Protein AF-0000000080422464 (afdb_homodimer)

Radius of gyration: 35.17 Å; Cα contacts (8 Å, |Δi|>4): 1966; chains: 2; bounding box: 98×119×77 Å

Structure (mmCIF, N/CA/C/O backbone):
data_AF-0000000080422464-model_v1
#
loop_
_entity.id
_entity.type
_entity.pdbx_description
1 polymer 'Acyl_transf_3 domain-containing protein'
#
loop_
_atom_site.group_PDB
_atom_site.id
_atom_site.type_symbol
_atom_site.label_atom_id
_atom_site.label_alt_id
_atom_site.label_comp_id
_atom_site.label_asym_id
_atom_site.label_entity_id
_atom_site.label_seq_id
_atom_site.pdbx_PDB_ins_code
_atom_site.Cartn_x
_atom_site.Cartn_y
_atom_site.Cartn_z
_atom_site.occupancy
_atom_site.B_iso_or_equiv
_atom_site.auth_seq_id
_atom_site.auth_comp_id
_atom_site.auth_asym_id
_atom_site.auth_atom_id
_atom_site.pdbx_PDB_model_num
ATOM 1 N N . VAL A 1 1 ? -27 -11.039 17.219 1 84.06 1 VAL A N 1
ATOM 2 C CA . VAL A 1 1 ? -27 -12.117 16.219 1 84.06 1 VAL A CA 1
ATOM 3 C C . VAL A 1 1 ? -27.672 -11.633 14.945 1 84.06 1 VAL A C 1
ATOM 5 O O . VAL A 1 1 ? -27.094 -11.734 13.859 1 84.06 1 VAL A O 1
ATOM 8 N N . TYR A 1 2 ? -28.75 -10.961 15 1 88.75 2 TYR A N 1
ATOM 9 C CA . TYR A 1 2 ? -29.438 -10.477 13.805 1 88.75 2 TYR A CA 1
ATOM 10 C C . TYR A 1 2 ? -28.641 -9.383 13.117 1 88.75 2 TYR A C 1
ATOM 12 O O . TYR A 1 2 ? -28.547 -9.359 11.883 1 88.75 2 TYR A O 1
ATOM 20 N N . ASP A 1 3 ? -28.062 -8.57 13.875 1 94.44 3 ASP A N 1
ATOM 21 C CA . ASP A 1 3 ? -27.312 -7.441 13.328 1 94.44 3 ASP A CA 1
ATOM 22 C C . ASP A 1 3 ? -26.078 -7.914 12.57 1 94.44 3 ASP A C 1
ATOM 24 O O . ASP A 1 3 ? -25.609 -7.238 11.648 1 94.44 3 ASP A O 1
ATOM 28 N N . ALA A 1 4 ? -25.562 -9.062 12.938 1 96.19 4 ALA A N 1
ATOM 29 C CA . ALA A 1 4 ? -24.344 -9.57 12.328 1 96.19 4 ALA A CA 1
ATOM 30 C C . ALA A 1 4 ? -24.641 -10.273 11.008 1 96.19 4 ALA A C 1
ATOM 32 O O . ALA A 1 4 ? -23.734 -10.5 10.203 1 96.19 4 ALA A O 1
ATOM 33 N N . THR A 1 5 ? -25.875 -10.672 10.758 1 96.94 5 THR A N 1
ATOM 34 C CA . THR A 1 5 ? -26.281 -11.406 9.57 1 96.94 5 THR A CA 1
ATOM 35 C C . THR A 1 5 ? -26.25 -10.508 8.336 1 96.94 5 THR A C 1
ATOM 37 O O . THR A 1 5 ? -26.547 -9.312 8.422 1 96.94 5 THR A O 1
ATOM 40 N N . ALA A 1 6 ? -25.891 -11.086 7.219 1 96.62 6 ALA A N 1
ATOM 41 C CA . ALA A 1 6 ? -25.844 -10.367 5.953 1 96.62 6 ALA A CA 1
ATOM 42 C C . ALA A 1 6 ? -27.219 -9.789 5.598 1 96.62 6 ALA A C 1
ATOM 44 O O . ALA A 1 6 ? -28.25 -10.375 5.941 1 96.62 6 ALA A O 1
ATOM 45 N N . LYS A 1 7 ? -27.203 -8.625 4.977 1 95.31 7 LYS A N 1
ATOM 46 C CA . LYS A 1 7 ? -28.391 -7.941 4.488 1 95.31 7 LYS A CA 1
ATOM 47 C C . LYS A 1 7 ? -28.266 -7.602 3.006 1 95.31 7 LYS A C 1
ATOM 49 O O . LYS A 1 7 ? -27.172 -7.66 2.441 1 95.31 7 LYS A O 1
ATOM 54 N N . ILE A 1 8 ? -29.438 -7.27 2.352 1 93 8 ILE A N 1
ATOM 55 C CA . ILE A 1 8 ? -29.406 -6.895 0.942 1 93 8 ILE A CA 1
ATOM 56 C C . ILE A 1 8 ? -28.641 -5.574 0.777 1 93 8 ILE A C 1
ATOM 58 O O . ILE A 1 8 ? -29.016 -4.562 1.37 1 93 8 ILE A O 1
ATOM 62 N N . PRO A 1 9 ? -27.609 -5.66 0.022 1 95 9 PRO A N 1
ATOM 63 C CA . PRO A 1 9 ? -26.781 -4.461 -0.14 1 95 9 PRO A CA 1
ATOM 64 C C . PRO A 1 9 ? -27.281 -3.539 -1.246 1 95 9 PRO A C 1
ATOM 66 O O . PRO A 1 9 ? -28.25 -3.869 -1.936 1 95 9 PRO A O 1
ATOM 69 N N . SER A 1 10 ? -26.703 -2.365 -1.293 1 95.31 10 SER A N 1
ATOM 70 C CA . SER A 1 10 ? -26.828 -1.546 -2.494 1 95.31 10 SER A CA 1
ATOM 71 C C . SER A 1 10 ? -25.953 -2.068 -3.621 1 95.31 10 SER A C 1
ATOM 73 O O . SER A 1 10 ? -24.906 -2.68 -3.369 1 95.31 10 SER A O 1
ATOM 75 N N . GLY A 1 11 ? -26.406 -1.91 -4.828 1 95.75 11 GLY A N 1
ATOM 76 C CA . GLY A 1 11 ? -25.578 -2.199 -5.988 1 95.75 11 GLY A CA 1
ATOM 77 C C . GLY A 1 11 ? -25.578 -3.668 -6.367 1 95.75 11 GLY A C 1
ATOM 78 O O . GLY A 1 11 ? -24.531 -4.223 -6.711 1 95.75 11 GLY A O 1
ATOM 79 N N . LEU A 1 12 ? -26.734 -4.332 -6.184 1 94.94 12 LEU A N 1
ATOM 80 C CA . LEU A 1 12 ? -26.859 -5.715 -6.621 1 94.94 12 LEU A CA 1
ATOM 81 C C . LEU A 1 12 ? -26.609 -5.836 -8.117 1 94.94 12 LEU A C 1
ATOM 83 O O . LEU A 1 12 ? -25.953 -6.781 -8.57 1 94.94 12 LEU A O 1
ATOM 87 N N . LEU A 1 13 ? -27.031 -4.875 -8.844 1 94.75 13 LEU A N 1
ATOM 88 C CA . LEU A 1 13 ? -26.906 -4.895 -10.297 1 94.75 13 LEU A CA 1
ATOM 89 C C . LEU A 1 13 ? -25.484 -4.523 -10.727 1 94.75 13 LEU A C 1
ATOM 91 O O . LEU A 1 13 ? -25.156 -4.598 -11.906 1 94.75 13 LEU A O 1
ATOM 95 N N . ASN A 1 14 ? -24.703 -4.133 -9.734 1 95.25 14 ASN A N 1
ATOM 96 C CA . ASN A 1 14 ? -23.281 -3.877 -9.977 1 95.25 14 ASN A CA 1
ATOM 97 C C . ASN A 1 14 ? -22.422 -5 -9.414 1 95.25 14 ASN A C 1
ATOM 99 O O . ASN A 1 14 ? -21.219 -4.809 -9.195 1 95.25 14 ASN A O 1
ATOM 103 N N . GLY A 1 15 ? -23.047 -6.094 -9.133 1 95.75 15 GLY A N 1
ATOM 104 C CA . GLY A 1 15 ? -22.328 -7.312 -8.766 1 95.75 15 GLY A CA 1
ATOM 105 C C . GLY A 1 15 ? -22.062 -7.418 -7.281 1 95.75 15 GLY A C 1
ATOM 106 O O . GLY A 1 15 ? -21.266 -8.25 -6.852 1 95.75 15 GLY A O 1
ATOM 107 N N . ASN A 1 16 ? -22.625 -6.5 -6.449 1 97 16 ASN A N 1
ATOM 108 C CA . ASN A 1 16 ? -22.438 -6.555 -5.004 1 97 16 ASN A CA 1
ATOM 109 C C . ASN A 1 16 ? -23.281 -7.645 -4.363 1 97 16 ASN A C 1
ATOM 111 O O . ASN A 1 16 ? -24.172 -7.348 -3.562 1 97 16 ASN A O 1
ATOM 115 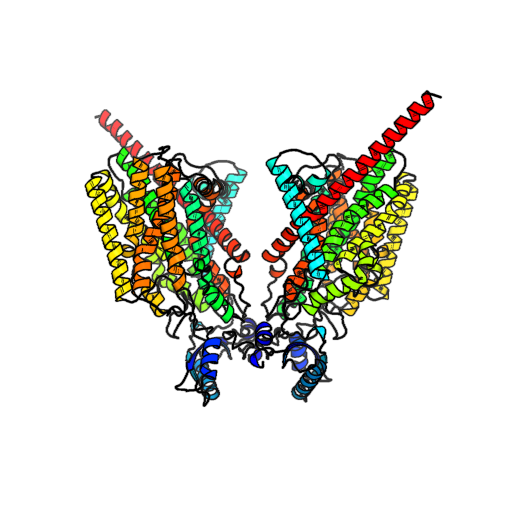N N . ILE A 1 17 ? -22.938 -8.883 -4.586 1 95.94 17 ILE A N 1
ATOM 116 C CA . ILE A 1 17 ? -23.828 -9.961 -4.199 1 95.94 17 ILE A CA 1
ATOM 117 C C . ILE A 1 17 ? -23.234 -10.742 -3.025 1 95.94 17 ILE A C 1
ATOM 119 O O . ILE A 1 17 ? -23.969 -11.398 -2.275 1 95.94 17 ILE A O 1
ATOM 123 N N . ASN A 1 18 ? -21.922 -10.766 -2.91 1 97.38 18 ASN A N 1
ATOM 124 C CA . ASN A 1 18 ? -21.297 -11.469 -1.799 1 97.38 18 ASN A CA 1
ATOM 125 C C . ASN A 1 18 ? -21.312 -10.633 -0.523 1 97.38 18 ASN A C 1
ATOM 127 O O . ASN A 1 18 ? -20.719 -9.562 -0.473 1 97.38 18 ASN A O 1
ATOM 131 N N . GLN A 1 19 ? -22 -11.094 0.477 1 97.44 19 GLN A N 1
ATOM 132 C CA . GLN A 1 19 ? -22.172 -10.359 1.726 1 97.44 19 GLN A CA 1
ATOM 133 C C . GLN A 1 19 ? -21.688 -11.188 2.918 1 97.44 19 GLN A C 1
ATOM 135 O O . GLN A 1 19 ? -22.359 -12.133 3.332 1 97.44 19 GLN A O 1
ATOM 140 N N . PHE A 1 20 ? -20.641 -10.766 3.572 1 97.94 20 PHE A N 1
ATOM 141 C CA . PHE A 1 20 ? -19.984 -11.516 4.637 1 97.94 20 PHE A CA 1
ATOM 142 C C . PHE A 1 20 ? -20.547 -11.141 5.996 1 97.94 20 PHE A C 1
ATOM 144 O O . PHE A 1 20 ? -20.109 -11.656 7.027 1 97.94 20 PHE A O 1
ATOM 151 N N . GLY A 1 21 ? -21.562 -10.281 6.023 1 97.44 21 GLY A N 1
ATOM 152 C CA . GLY A 1 21 ? -22.047 -9.859 7.328 1 97.44 21 GLY A CA 1
ATOM 153 C C . GLY A 1 21 ? -20.953 -9.328 8.227 1 97.44 21 GLY A C 1
ATOM 154 O O . GLY A 1 21 ? -19.969 -8.766 7.742 1 97.44 21 GLY A O 1
ATOM 155 N N . ASP A 1 22 ? -21.219 -9.312 9.508 1 97.5 22 ASP A N 1
ATOM 156 C CA . ASP A 1 22 ? -20.203 -8.906 10.469 1 97.5 22 ASP A CA 1
ATOM 157 C C . ASP A 1 22 ? -19.656 -10.109 11.242 1 97.5 22 ASP A C 1
ATOM 159 O O . ASP A 1 22 ? -20.219 -10.5 12.266 1 97.5 22 ASP A O 1
ATOM 163 N N . PHE A 1 23 ? -18.547 -10.633 10.805 1 97.38 23 PHE A N 1
ATOM 164 C CA . PHE A 1 23 ? -17.938 -11.859 11.305 1 97.38 23 PHE A CA 1
ATOM 165 C C . PHE A 1 23 ? -17.562 -11.711 12.781 1 97.38 23 PHE A C 1
ATOM 167 O O . PHE A 1 23 ? -17.906 -12.57 13.594 1 97.38 23 PHE A O 1
ATOM 174 N N . ASN A 1 24 ? -16.891 -10.633 13.148 1 95.25 24 ASN A N 1
ATOM 175 C CA . ASN A 1 24 ? -16.422 -10.422 14.508 1 95.25 24 ASN A CA 1
ATOM 176 C C . ASN A 1 24 ? -17.578 -10.18 15.477 1 95.25 24 ASN A C 1
ATOM 178 O O . ASN A 1 24 ? -17.562 -10.664 16.609 1 95.25 24 ASN A O 1
ATOM 182 N N . LEU A 1 25 ? -18.594 -9.398 15.008 1 95.5 25 LEU A N 1
ATOM 183 C CA . LEU A 1 25 ? -19.766 -9.148 15.836 1 95.5 25 LEU A CA 1
ATOM 184 C C . LEU A 1 25 ? -20.469 -10.461 16.172 1 95.5 25 LEU A C 1
ATOM 186 O O . LEU A 1 25 ? -20.938 -10.648 17.297 1 95.5 25 LEU A O 1
ATOM 190 N N . CYS A 1 26 ? -20.562 -11.375 15.242 1 96.94 26 CYS A N 1
ATOM 191 C CA . CYS A 1 26 ? -21.219 -12.664 15.445 1 96.94 26 CYS A CA 1
ATOM 192 C C . CYS A 1 26 ? -20.469 -13.492 16.484 1 96.94 26 CYS A C 1
ATOM 194 O O . CYS A 1 26 ? -21.062 -14.023 17.422 1 96.94 26 CYS A O 1
ATOM 196 N N . LEU A 1 27 ? -19.188 -13.562 16.344 1 95.88 27 LEU A N 1
ATOM 197 C CA . LEU A 1 27 ? -18.391 -14.375 17.25 1 95.88 27 LEU A CA 1
ATOM 198 C C . LEU A 1 27 ? -18.359 -13.758 18.641 1 95.88 27 LEU A C 1
ATOM 200 O O . LEU A 1 27 ? -18.406 -14.484 19.641 1 95.88 27 LEU A O 1
ATOM 204 N N . ASN A 1 28 ? -18.281 -12.438 18.719 1 92.38 28 ASN A N 1
ATOM 205 C CA . ASN A 1 28 ? -18.266 -11.75 20 1 92.38 28 ASN A CA 1
ATOM 206 C C . ASN A 1 28 ? -19.578 -11.914 20.75 1 92.38 28 ASN A C 1
ATOM 208 O O . ASN A 1 28 ? -19.625 -11.852 21.984 1 92.38 28 ASN A O 1
ATOM 212 N N . ALA A 1 29 ? -20.688 -12.141 20 1 93 29 ALA A N 1
ATOM 213 C CA . ALA A 1 29 ? -22 -12.344 20.594 1 93 29 ALA A CA 1
ATOM 214 C C . ALA A 1 29 ? -22.234 -13.812 20.922 1 93 29 ALA A C 1
ATOM 216 O O . ALA A 1 29 ? -23.375 -14.227 21.172 1 93 29 ALA A O 1
ATOM 217 N N . ASP A 1 30 ? -21.203 -14.633 20.812 1 93.19 30 ASP A N 1
ATOM 218 C CA . ASP A 1 30 ? -21.25 -16.062 21.094 1 93.19 30 ASP A CA 1
ATOM 219 C C . ASP A 1 30 ? -22.188 -16.797 20.141 1 93.19 30 ASP A C 1
ATOM 221 O O . ASP A 1 30 ? -22.906 -17.719 20.547 1 93.19 30 ASP A O 1
ATOM 225 N N . GLY A 1 31 ? -22.219 -16.219 18.938 1 96.12 31 GLY A N 1
ATOM 226 C CA . GLY A 1 31 ? -22.969 -16.875 17.891 1 96.12 31 GLY A CA 1
ATOM 227 C C . GLY A 1 31 ? -22.125 -17.781 17.016 1 96.12 31 GLY A C 1
ATOM 228 O O . GLY A 1 31 ? -20.922 -17.938 17.266 1 96.12 31 GLY A O 1
ATOM 229 N N . GLN A 1 32 ? -22.828 -18.453 16.094 1 97.31 32 GLN A N 1
ATOM 230 C CA . GLN A 1 32 ? -22.188 -19.25 15.062 1 97.31 32 GLN A CA 1
ATOM 231 C C . GLN A 1 32 ? -22.297 -18.578 13.703 1 97.31 32 GLN A C 1
ATOM 233 O O . GLN A 1 32 ? -23.391 -18.297 13.227 1 97.31 32 GLN A O 1
ATOM 238 N N . TYR A 1 33 ? -21.125 -18.297 13.188 1 97.88 33 TYR A N 1
ATOM 239 C CA . TYR A 1 33 ? -21.062 -17.672 11.875 1 97.88 33 TYR A CA 1
ATOM 240 C C . TYR A 1 33 ? -21.031 -18.719 10.766 1 97.88 33 TYR A C 1
ATOM 242 O O . TYR A 1 33 ? -20.156 -19.578 10.742 1 97.88 33 TYR A O 1
ATOM 250 N N . CYS A 1 34 ? -21.953 -18.672 9.805 1 98.19 34 CYS A N 1
ATOM 251 C CA . CYS A 1 34 ? -21.969 -19.594 8.672 1 98.19 34 CYS A CA 1
ATOM 252 C C . CYS A 1 34 ? -22.016 -18.828 7.355 1 98.19 34 CYS A C 1
ATOM 254 O O . CYS A 1 34 ? -22.828 -17.906 7.191 1 98.19 34 CYS A O 1
ATOM 256 N N . LEU A 1 35 ? -21.156 -19.094 6.492 1 97.94 35 LEU A N 1
ATOM 257 C CA . LEU A 1 35 ? -21.172 -18.531 5.141 1 97.94 35 LEU A CA 1
ATOM 258 C C . LEU A 1 35 ? -21.828 -19.5 4.164 1 97.94 35 LEU A C 1
ATOM 260 O O . LEU A 1 35 ? -21.234 -20.516 3.797 1 97.94 35 LEU A O 1
ATOM 264 N N . ALA A 1 36 ? -22.984 -19.188 3.705 1 97.62 36 ALA A N 1
ATOM 265 C CA . ALA A 1 36 ? -23.75 -20.047 2.814 1 97.62 36 ALA A CA 1
ATOM 266 C C . ALA A 1 36 ? -23.5 -19.703 1.352 1 97.62 36 ALA A C 1
ATOM 268 O O . ALA A 1 36 ? -23.156 -18.562 1.033 1 97.62 36 ALA A O 1
ATOM 269 N N . TYR A 1 37 ? -23.609 -20.656 0.521 1 97 37 TYR A N 1
ATOM 270 C CA . TYR A 1 37 ? -23.516 -20.484 -0.924 1 97 37 TYR A CA 1
ATOM 271 C C . TYR A 1 37 ? -24.891 -20.656 -1.583 1 97 37 TYR A C 1
ATOM 273 O O . TYR A 1 37 ? -25.578 -21.641 -1.335 1 97 37 TYR A O 1
ATOM 281 N N . ILE A 1 38 ? -25.234 -19.688 -2.381 1 95.88 38 ILE A N 1
ATOM 282 C CA . ILE A 1 38 ? -26.547 -19.719 -3.021 1 95.88 38 ILE A CA 1
ATOM 283 C C . ILE A 1 38 ? -26.391 -19.578 -4.535 1 95.88 38 ILE A C 1
ATOM 285 O O . ILE A 1 38 ? -25.766 -18.641 -5.02 1 95.88 38 ILE A O 1
ATOM 289 N N . ASP A 1 39 ? -26.891 -20.5 -5.223 1 94.5 39 ASP A N 1
ATOM 290 C CA . ASP A 1 39 ? -26.953 -20.422 -6.68 1 94.5 39 ASP A CA 1
ATOM 291 C C . ASP A 1 39 ? -28.328 -19.953 -7.141 1 94.5 39 ASP A C 1
ATOM 293 O O . ASP A 1 39 ? -29.344 -20.594 -6.84 1 94.5 39 ASP A O 1
ATOM 297 N N . ILE A 1 40 ? -28.375 -18.859 -7.797 1 92.19 40 ILE A N 1
ATOM 298 C CA . ILE A 1 40 ? -29.641 -18.312 -8.289 1 92.19 40 ILE A CA 1
ATOM 299 C C . ILE A 1 40 ? -29.766 -18.578 -9.789 1 92.19 40 ILE A C 1
ATOM 301 O O . ILE A 1 40 ? -28.969 -18.047 -10.586 1 92.19 40 ILE A O 1
ATOM 305 N N . LYS A 1 41 ? -30.703 -19.344 -10.156 1 90 41 LYS A N 1
ATOM 306 C CA . LYS A 1 41 ? -30.922 -19.672 -11.562 1 90 41 LYS A CA 1
ATOM 307 C C . LYS A 1 41 ? -32.219 -19.094 -12.078 1 90 41 LYS A C 1
ATOM 309 O O . LYS A 1 41 ? -33.156 -18.828 -11.297 1 90 41 LYS A O 1
ATOM 314 N N . LEU A 1 42 ? -32.188 -18.797 -13.336 1 88.88 42 LEU A N 1
ATOM 315 C CA . LEU A 1 42 ? -33.406 -18.312 -13.984 1 88.88 42 LEU A CA 1
ATOM 316 C C . LEU A 1 42 ? -34.344 -19.484 -14.305 1 88.88 42 LEU A C 1
ATOM 318 O O . LEU A 1 42 ? -33.938 -20.5 -14.859 1 88.88 42 LEU A O 1
ATOM 322 N N . ALA A 1 43 ? -35.531 -19.328 -13.742 1 79.94 43 ALA A N 1
ATOM 323 C CA . ALA A 1 43 ? -36.562 -20.281 -14.164 1 79.94 43 ALA A CA 1
ATOM 324 C C . ALA A 1 43 ? -37.062 -19.953 -15.555 1 79.94 43 ALA A C 1
ATOM 326 O O . ALA A 1 43 ? -36.75 -18.891 -16.109 1 79.94 43 ALA A O 1
ATOM 327 N N . GLU A 1 44 ? -37.688 -20.844 -16.266 1 71.56 44 GLU A N 1
ATOM 328 C CA . GLU A 1 44 ? -38.188 -20.672 -17.609 1 71.56 44 GLU A CA 1
ATOM 329 C C . GLU A 1 44 ? -39.094 -19.438 -17.703 1 71.56 44 GLU A C 1
ATOM 331 O O . GLU A 1 44 ? -40.125 -19.391 -17.047 1 71.56 44 GLU A O 1
ATOM 336 N N . THR A 1 45 ? -38.406 -18.203 -17.812 1 70.94 45 THR A N 1
ATOM 337 C CA . THR A 1 45 ? -39.219 -17 -17.953 1 70.94 45 THR A CA 1
ATOM 338 C C . THR A 1 45 ? -38.844 -16.25 -19.234 1 70.94 45 THR A C 1
ATOM 340 O O . THR A 1 45 ? -37.719 -16.359 -19.734 1 70.94 45 THR A O 1
ATOM 343 N N . ASP A 1 46 ? -39.781 -15.578 -19.844 1 69 46 ASP A N 1
ATOM 344 C CA . ASP A 1 46 ? -39.656 -14.781 -21.062 1 69 46 ASP A CA 1
ATOM 345 C C . ASP A 1 46 ? -39.406 -13.312 -20.734 1 69 46 ASP A C 1
ATOM 347 O O . ASP A 1 46 ? -39.406 -12.461 -21.625 1 69 46 ASP A O 1
ATOM 351 N N . TYR A 1 47 ? -39.094 -13 -19.547 1 81.19 47 TYR A N 1
ATOM 352 C CA . TYR A 1 47 ? -38.938 -11.594 -19.203 1 81.19 47 TYR A CA 1
ATOM 353 C C . TYR A 1 47 ? -37.531 -11.117 -19.422 1 81.19 47 TYR A C 1
ATOM 355 O O . TYR A 1 47 ? -36.594 -11.5 -18.688 1 81.19 47 TYR A O 1
ATOM 363 N N . HIS A 1 48 ? -37.281 -10.312 -20.344 1 86.38 48 HIS A N 1
ATOM 364 C CA . HIS A 1 48 ? -35.969 -9.805 -20.75 1 86.38 48 HIS A CA 1
ATOM 365 C C . HIS A 1 48 ? -35.312 -9 -19.641 1 86.38 48 HIS A C 1
ATOM 367 O O . HIS A 1 48 ? -34.094 -9.086 -19.438 1 86.38 48 HIS A O 1
ATOM 373 N N . ALA A 1 49 ? -36.031 -8.25 -18.906 1 87.25 49 ALA A N 1
ATOM 374 C CA . ALA A 1 49 ? -35.5 -7.43 -17.828 1 87.25 49 ALA A CA 1
ATOM 375 C C . ALA A 1 49 ? -34.906 -8.297 -16.734 1 87.25 49 ALA A C 1
ATOM 377 O O . ALA A 1 49 ? -33.875 -7.945 -16.141 1 87.25 49 ALA A O 1
ATOM 378 N N . LEU A 1 50 ? -35.5 -9.445 -16.516 1 89.31 50 LEU A N 1
ATOM 379 C CA . LEU A 1 50 ? -35 -10.352 -15.484 1 89.31 50 LEU A CA 1
ATOM 380 C C . LEU A 1 50 ? -33.688 -11.008 -15.914 1 89.31 50 LEU A C 1
ATOM 382 O O . LEU A 1 50 ? -32.781 -11.211 -15.094 1 89.31 50 LEU A O 1
ATOM 386 N N . VAL A 1 51 ? -33.625 -11.281 -17.172 1 90.12 51 VAL A N 1
ATOM 387 C CA . VAL A 1 51 ? -32.406 -11.891 -17.703 1 90.12 51 VAL A CA 1
ATOM 388 C C . VAL A 1 51 ? -31.266 -10.906 -17.609 1 90.12 51 VAL A C 1
ATOM 390 O O . VAL A 1 51 ? -30.156 -11.273 -17.234 1 90.12 51 VAL A O 1
ATOM 393 N N . THR A 1 52 ? -31.531 -9.68 -17.953 1 91.12 52 THR A N 1
ATOM 394 C CA . THR A 1 52 ? -30.516 -8.648 -17.875 1 91.12 52 THR A CA 1
ATOM 395 C C . THR A 1 52 ? -30.078 -8.422 -16.438 1 91.12 52 THR A C 1
ATOM 397 O O . THR A 1 52 ? -28.875 -8.297 -16.156 1 91.12 52 THR A O 1
ATOM 400 N N . ALA A 1 53 ? -31.016 -8.398 -15.547 1 91.19 53 ALA A N 1
ATOM 401 C CA . ALA A 1 53 ? -30.703 -8.219 -14.133 1 91.19 53 ALA A CA 1
ATOM 402 C C . ALA A 1 53 ? -29.859 -9.383 -13.609 1 91.19 53 ALA A C 1
ATOM 404 O O . ALA A 1 53 ? -28.906 -9.172 -12.859 1 91.19 53 ALA A O 1
ATOM 405 N N . HIS A 1 54 ? -30.234 -10.578 -14.031 1 92.44 54 HIS A N 1
ATOM 406 C CA . HIS A 1 54 ? -29.5 -11.773 -13.617 1 92.44 54 HIS A CA 1
ATOM 407 C C . HIS A 1 54 ? -28.062 -11.742 -14.117 1 92.44 54 HIS A C 1
ATOM 409 O O . HIS A 1 54 ? -27.141 -12.086 -13.383 1 92.44 54 HIS A O 1
ATOM 415 N N . THR A 1 55 ? -27.844 -11.273 -15.305 1 92.44 55 THR A N 1
ATOM 416 C CA . THR A 1 55 ? -26.516 -11.188 -15.906 1 92.44 55 THR A CA 1
ATOM 417 C C . THR A 1 55 ? -25.672 -10.148 -15.18 1 92.44 55 THR A C 1
ATOM 419 O O . THR A 1 55 ? -24.5 -10.383 -14.898 1 92.44 55 THR A O 1
ATOM 422 N N . LEU A 1 56 ? -26.266 -9.039 -14.805 1 93.06 56 LEU A N 1
ATOM 423 C CA . LEU A 1 56 ? -25.547 -7.977 -14.109 1 93.06 56 LEU A CA 1
ATOM 424 C C . LEU A 1 56 ? -25.219 -8.383 -12.68 1 93.06 56 LEU A C 1
ATOM 426 O O . LEU A 1 56 ? -24.125 -8.109 -12.188 1 93.06 56 LEU A O 1
ATOM 430 N N . MET A 1 57 ? -26.141 -9.094 -12.086 1 93.38 57 MET A N 1
ATOM 431 C CA . MET A 1 57 ? -25.922 -9.562 -10.727 1 93.38 57 MET A CA 1
ATOM 432 C C . MET A 1 57 ? -24.75 -10.531 -10.664 1 93.38 57 MET A C 1
ATOM 434 O O . MET A 1 57 ? -23.984 -10.539 -9.695 1 93.38 57 MET A O 1
ATOM 438 N N . HIS A 1 58 ? -24.625 -11.281 -11.797 1 94.25 58 HIS A N 1
ATOM 439 C CA . HIS A 1 58 ? -23.562 -12.273 -11.836 1 94.25 58 HIS A CA 1
ATOM 440 C C . HIS A 1 58 ? -22.328 -11.727 -12.555 1 94.25 58 HIS A C 1
ATOM 442 O O . HIS A 1 58 ? -21.422 -12.484 -12.898 1 94.25 58 HIS A O 1
ATOM 448 N N . SER A 1 59 ? -22.297 -10.383 -12.773 1 94.56 59 SER A N 1
ATOM 449 C CA . SER A 1 59 ? -21.156 -9.68 -13.359 1 94.56 59 SER A CA 1
ATOM 450 C C . SER A 1 59 ? -20.766 -10.297 -14.695 1 94.56 59 SER A C 1
ATOM 452 O O . SER A 1 59 ? -19.609 -10.648 -14.906 1 94.56 59 SER A O 1
ATOM 454 N N . HIS A 1 60 ? -21.719 -10.531 -15.531 1 91.94 60 HIS A N 1
ATOM 455 C CA . HIS A 1 60 ? -21.562 -11 -16.906 1 91.94 60 HIS A CA 1
ATOM 456 C C . HIS A 1 60 ? -21.062 -12.438 -16.953 1 91.94 60 HIS A C 1
ATOM 458 O O . HIS A 1 60 ? -20.469 -12.867 -17.938 1 91.94 60 HIS A O 1
ATOM 464 N N . HIS A 1 61 ? -21.094 -13.164 -15.859 1 90.81 61 HIS A N 1
ATOM 465 C CA . HIS A 1 61 ? -20.719 -14.578 -15.797 1 90.81 61 HIS A CA 1
ATOM 466 C C . HIS A 1 61 ? -19.297 -14.797 -16.266 1 90.81 61 HIS A C 1
ATOM 468 O O . HIS A 1 61 ? -19.047 -15.641 -17.141 1 90.81 61 HIS A O 1
ATOM 474 N N . ALA A 1 62 ? -18.375 -14.055 -15.617 1 89.38 62 ALA A N 1
ATOM 475 C CA . ALA A 1 62 ? -16.969 -14.156 -15.992 1 89.38 62 ALA A CA 1
ATOM 476 C C . ALA A 1 62 ? -16.469 -15.594 -15.852 1 89.38 62 ALA A C 1
ATOM 478 O O . ALA A 1 62 ? -15.68 -16.062 -16.688 1 89.38 62 ALA A O 1
ATOM 479 N N . PHE A 1 63 ? -16.844 -16.281 -14.766 1 90.56 63 PHE A N 1
ATOM 480 C CA . PHE A 1 63 ? -16.609 -17.703 -14.539 1 90.56 63 PHE A CA 1
ATOM 481 C C . PHE A 1 63 ? -17.922 -18.422 -14.203 1 90.56 63 PHE A C 1
ATOM 483 O O . PHE A 1 63 ? -18.734 -17.906 -13.43 1 90.56 63 PHE A O 1
ATOM 490 N N . LYS A 1 64 ? -18.016 -19.5 -14.797 1 92.38 64 LYS A N 1
ATOM 491 C CA . LYS A 1 64 ? -19.188 -20.328 -14.477 1 92.38 64 LYS A CA 1
ATOM 492 C C . LYS A 1 64 ? -18.812 -21.422 -13.477 1 92.38 64 LYS A C 1
ATOM 494 O O . LYS A 1 64 ? -17.891 -22.203 -13.711 1 92.38 64 LYS A O 1
ATOM 499 N N . SER A 1 65 ? -19.484 -21.375 -12.367 1 94.44 65 SER A N 1
ATOM 500 C CA . SER A 1 65 ? -19.203 -22.359 -11.328 1 94.44 65 SER A CA 1
ATOM 501 C C . SER A 1 65 ? -20.5 -22.969 -10.789 1 94.44 65 SER A C 1
ATOM 503 O O . SER A 1 65 ? -21.594 -22.453 -11.039 1 94.44 65 SER A O 1
ATOM 505 N N . THR A 1 66 ? -20.328 -24.078 -10.164 1 92.75 66 THR A N 1
ATOM 506 C CA . THR A 1 66 ? -21.422 -24.75 -9.469 1 92.75 66 THR A CA 1
ATOM 507 C C . THR A 1 66 ? -21.109 -24.922 -7.988 1 92.75 66 THR A C 1
ATOM 509 O O . THR A 1 66 ? -19.969 -24.688 -7.566 1 92.75 66 THR A O 1
ATOM 512 N N . LEU A 1 67 ? -22.094 -25.297 -7.234 1 94.44 67 LEU A N 1
ATOM 513 C CA . LEU A 1 67 ? -21.922 -25.438 -5.797 1 94.44 67 LEU A CA 1
ATOM 514 C C . LEU A 1 67 ? -21.047 -26.641 -5.473 1 94.44 67 LEU A C 1
ATOM 516 O O . LEU A 1 67 ? -20.531 -26.75 -4.363 1 94.44 67 LEU A O 1
ATOM 520 N N . ASP A 1 68 ? -20.812 -27.516 -6.438 1 91 68 ASP A N 1
ATOM 521 C CA . ASP A 1 68 ? -20.047 -28.734 -6.207 1 91 68 ASP A CA 1
ATOM 522 C C . ASP A 1 68 ? -18.562 -28.516 -6.523 1 91 68 ASP A C 1
ATOM 524 O O . ASP A 1 68 ? -17.734 -29.359 -6.199 1 91 68 ASP A O 1
ATOM 528 N N . ASP A 1 69 ? -18.266 -27.469 -7.137 1 92.75 69 ASP A N 1
ATOM 529 C CA . ASP A 1 69 ? -16.859 -27.156 -7.391 1 92.75 69 ASP A CA 1
ATOM 530 C C . ASP A 1 69 ? -16.094 -26.984 -6.086 1 92.75 69 ASP A C 1
ATOM 532 O O . ASP A 1 69 ? -16.656 -26.531 -5.086 1 92.75 69 ASP A O 1
ATOM 536 N N . PRO A 1 70 ? -14.797 -27.344 -6.02 1 89.12 70 PRO A N 1
ATOM 537 C CA . PRO A 1 70 ? -14.039 -27.297 -4.77 1 89.12 70 PRO A CA 1
ATOM 538 C C . PRO A 1 70 ? -13.992 -25.891 -4.164 1 89.12 70 PRO A C 1
ATOM 540 O O . PRO A 1 70 ? -14.172 -25.734 -2.953 1 89.12 70 PRO A O 1
ATOM 543 N N . GLY A 1 71 ? -13.656 -24.844 -4.941 1 90.5 71 GLY A N 1
ATOM 544 C CA . GLY A 1 71 ? -13.773 -23.453 -4.504 1 90.5 71 GLY A CA 1
ATOM 545 C C . GLY A 1 71 ? -12.523 -22.938 -3.818 1 90.5 71 GLY A C 1
ATOM 546 O O . GLY A 1 71 ? -12.391 -21.734 -3.598 1 90.5 71 GLY A O 1
ATOM 547 N N . HIS A 1 72 ? -11.57 -23.875 -3.395 1 88.44 72 HIS A N 1
ATOM 548 C CA . HIS A 1 72 ? -10.453 -23.406 -2.584 1 88.44 72 HIS A CA 1
ATOM 549 C C . HIS A 1 72 ? -9.336 -22.859 -3.457 1 88.44 72 HIS A C 1
ATOM 551 O O . HIS A 1 72 ? -8.617 -21.938 -3.043 1 88.44 72 HIS A O 1
ATOM 557 N N . ARG A 1 73 ? -9.164 -23.297 -4.633 1 88.62 73 ARG A N 1
ATOM 558 C CA . ARG A 1 73 ? -8.117 -22.812 -5.527 1 88.62 73 ARG A CA 1
ATOM 559 C C . ARG A 1 73 ? -8.68 -21.844 -6.562 1 88.62 73 ARG A C 1
ATOM 561 O O . ARG A 1 73 ? -8 -20.906 -6.965 1 88.62 73 ARG A O 1
ATOM 568 N N . VAL A 1 74 ? -9.859 -22.156 -7.004 1 91.12 74 VAL A N 1
ATOM 569 C CA . VAL A 1 74 ? -10.625 -21.297 -7.906 1 91.12 74 VAL A CA 1
ATOM 570 C C . VAL A 1 74 ? -11.969 -20.953 -7.273 1 91.12 74 VAL A C 1
ATOM 572 O O . VAL A 1 74 ? -12.695 -21.844 -6.82 1 91.12 74 VAL A O 1
ATOM 575 N N . PRO A 1 75 ? -12.234 -19.734 -7.25 1 92.75 75 PRO A N 1
ATOM 576 C CA . PRO A 1 75 ? -13.453 -19.328 -6.539 1 92.75 75 PRO A CA 1
ATOM 577 C C . PRO A 1 75 ? -14.727 -19.812 -7.234 1 92.75 75 PRO A C 1
ATOM 579 O O . PRO A 1 75 ? -14.758 -19.938 -8.461 1 92.75 75 PRO A O 1
ATOM 582 N N . ARG A 1 76 ? -15.711 -20.062 -6.422 1 94 76 ARG A N 1
ATOM 583 C CA . ARG A 1 76 ? -17.062 -20.266 -6.941 1 94 76 ARG A CA 1
ATOM 584 C C . ARG A 1 76 ? -17.703 -18.953 -7.34 1 94 76 ARG A C 1
ATOM 586 O O . ARG A 1 76 ? -18.641 -18.484 -6.688 1 94 76 ARG A O 1
ATOM 593 N N . PHE A 1 77 ? -17.359 -18.516 -8.43 1 93.81 77 PHE A N 1
ATOM 594 C CA . PHE A 1 77 ? -17.641 -17.156 -8.844 1 93.81 77 PHE A CA 1
ATOM 595 C C . PHE A 1 77 ? -19.125 -16.938 -9.062 1 93.81 77 PHE A C 1
ATOM 597 O O . PHE A 1 77 ? -19.656 -15.852 -8.82 1 93.81 77 PHE A O 1
ATOM 604 N N . SER A 1 78 ? -19.875 -17.969 -9.461 1 94.38 78 SER A N 1
ATOM 605 C CA . SER A 1 78 ? -21.297 -17.844 -9.797 1 94.38 78 SER A CA 1
ATOM 606 C C . SER A 1 78 ? -22.172 -17.875 -8.547 1 94.38 78 SER A C 1
ATOM 608 O O . SER A 1 78 ? -23.344 -17.516 -8.594 1 94.38 78 SER A O 1
ATOM 610 N N . SER A 1 79 ? -21.625 -18.281 -7.496 1 94.88 79 SER A N 1
ATOM 611 C CA . SER A 1 79 ? -22.422 -18.422 -6.281 1 94.88 79 SER A CA 1
ATOM 612 C C . SER A 1 79 ? -22.453 -17.125 -5.48 1 94.88 79 SER A C 1
ATOM 614 O O . SER A 1 79 ? -21.469 -16.375 -5.461 1 94.88 79 SER A O 1
ATOM 616 N N . VAL A 1 80 ? -23.578 -16.891 -4.871 1 95.75 80 VAL A N 1
ATOM 617 C CA . VAL A 1 80 ? -23.719 -15.797 -3.918 1 95.75 80 VAL A CA 1
ATOM 618 C C . VAL A 1 80 ? -23.266 -16.25 -2.533 1 95.75 80 VAL A C 1
ATOM 620 O O . VAL A 1 80 ? -23.734 -17.281 -2.033 1 95.75 80 VAL A O 1
ATOM 623 N N . HIS A 1 81 ? -22.344 -15.602 -1.988 1 97.25 81 HIS A N 1
ATOM 624 C CA . HIS A 1 81 ? -21.922 -15.859 -0.617 1 97.25 81 HIS A CA 1
ATOM 625 C C . HIS A 1 81 ? -22.719 -15.023 0.376 1 97.25 81 HIS A C 1
ATOM 627 O O . HIS A 1 81 ? -22.719 -13.797 0.309 1 97.25 81 HIS A O 1
ATOM 633 N N . TRP A 1 82 ? -23.422 -15.688 1.225 1 97.12 82 TRP A N 1
ATOM 634 C CA . TRP A 1 82 ? -24.328 -15.016 2.146 1 97.12 82 TRP A CA 1
ATOM 635 C C . TRP A 1 82 ? -24.094 -15.477 3.58 1 97.12 82 TRP A C 1
ATOM 637 O O . TRP A 1 82 ? -24.281 -16.641 3.906 1 97.12 82 TRP A O 1
ATOM 647 N N . ALA A 1 83 ? -23.719 -14.562 4.43 1 98 83 ALA A N 1
ATOM 648 C CA . ALA A 1 83 ? -23.375 -14.914 5.805 1 98 83 ALA A CA 1
ATOM 649 C C . ALA A 1 83 ? -24.609 -14.852 6.707 1 98 83 ALA A C 1
ATOM 651 O O . ALA A 1 83 ? -25.453 -13.961 6.555 1 98 83 ALA A O 1
ATOM 652 N N . VAL A 1 84 ? -24.672 -15.805 7.637 1 97.44 84 VAL A N 1
ATOM 653 C CA . VAL A 1 84 ? -25.719 -15.805 8.664 1 97.44 84 VAL A CA 1
ATOM 654 C C . VAL A 1 84 ? -25.094 -16.047 10.031 1 97.44 84 VAL A C 1
ATOM 656 O O . VAL A 1 84 ? -24.156 -16.844 10.156 1 97.44 84 VAL A O 1
ATOM 659 N N . CYS A 1 85 ? -25.531 -15.312 10.953 1 97.69 85 CYS A N 1
ATOM 660 C CA . CYS A 1 85 ? -25.156 -15.531 12.344 1 97.69 85 CYS A CA 1
ATOM 661 C C . CYS A 1 85 ? -26.312 -16.172 13.125 1 97.69 85 CYS A C 1
ATOM 663 O O . CYS A 1 85 ? -27.391 -15.602 13.219 1 97.69 85 CYS A O 1
ATOM 665 N N . VAL A 1 86 ? -26.094 -17.375 13.656 1 96.94 86 VAL A N 1
ATOM 666 C CA . VAL A 1 86 ? -27.125 -18.125 14.359 1 96.94 86 VAL A CA 1
ATOM 667 C C . VAL A 1 86 ? -26.625 -18.531 15.742 1 96.94 86 VAL A C 1
ATOM 669 O O . VAL A 1 86 ? -25.422 -18.406 16.031 1 96.94 86 VAL A O 1
ATOM 672 N N . PRO A 1 87 ? -27.547 -18.906 16.578 1 94.44 87 PRO A N 1
ATOM 673 C CA . PRO A 1 87 ? -27.078 -19.406 17.875 1 94.44 87 PRO A CA 1
ATOM 674 C C . PRO A 1 87 ? -26.156 -20.609 17.75 1 94.44 87 PRO A C 1
ATOM 676 O O . PRO A 1 87 ? -26.297 -21.406 16.828 1 94.44 87 PRO A O 1
ATOM 679 N N . LYS A 1 88 ? -25.359 -20.766 18.641 1 92.31 88 LYS A N 1
ATOM 680 C CA . LYS A 1 88 ? -24.328 -21.797 18.641 1 92.31 88 LYS A CA 1
ATOM 681 C C . LYS A 1 88 ? -24.938 -23.203 18.609 1 92.31 88 LYS A C 1
ATOM 683 O O . LYS A 1 88 ? -24.297 -24.156 18.156 1 92.31 88 LYS A O 1
ATOM 688 N N . SER A 1 89 ? -26.125 -23.328 19.062 1 92.38 89 SER A N 1
ATOM 689 C CA . SER A 1 89 ? -26.781 -24.625 19.188 1 92.38 89 SER A CA 1
ATOM 690 C C . SER A 1 89 ? -27.297 -25.125 17.844 1 92.38 89 SER A C 1
ATOM 692 O O . SER A 1 89 ? -27.594 -26.297 17.688 1 92.38 89 SER A O 1
ATOM 694 N N . CYS A 1 90 ? -27.312 -24.281 16.844 1 94.44 90 CYS A N 1
ATOM 695 C CA . CYS A 1 90 ? -27.828 -24.656 15.523 1 94.44 90 CYS A CA 1
ATOM 696 C C . CYS A 1 90 ? -26.797 -25.484 14.75 1 94.44 90 CYS A C 1
ATOM 698 O O . CYS A 1 90 ? -25.609 -25.188 14.797 1 94.44 90 CYS A O 1
ATOM 700 N N . THR A 1 91 ? -27.234 -26.484 14.07 1 96.06 91 THR A N 1
ATOM 701 C CA . THR A 1 91 ? -26.359 -27.266 13.203 1 96.06 91 THR A CA 1
ATOM 702 C C . THR A 1 91 ? -26.328 -26.672 11.789 1 96.06 91 THR A C 1
ATOM 704 O O . THR A 1 91 ? -27.266 -25.984 11.391 1 96.06 91 THR A O 1
ATOM 707 N N . PRO A 1 92 ? -25.266 -26.953 11.086 1 96.19 92 PRO A N 1
ATOM 708 C CA . PRO A 1 92 ? -25.219 -26.453 9.711 1 96.19 92 PRO A CA 1
ATOM 709 C C . PRO A 1 92 ? -26.406 -26.906 8.867 1 96.19 92 PRO A C 1
ATOM 711 O O . PRO A 1 92 ? -26.859 -26.172 7.992 1 96.19 92 PRO A O 1
ATOM 714 N N . LYS A 1 93 ? -26.859 -28.047 9.109 1 96.38 93 LYS A N 1
ATOM 715 C CA . LYS A 1 93 ? -28.016 -28.562 8.375 1 96.38 93 LYS A CA 1
ATOM 716 C C . LYS A 1 93 ? -29.266 -27.734 8.688 1 96.38 93 LYS A C 1
ATOM 718 O O . LYS A 1 93 ? -30.078 -27.484 7.809 1 96.38 93 LYS A O 1
ATOM 723 N N . ASP A 1 94 ? -29.406 -27.359 9.914 1 96.25 94 ASP A N 1
ATOM 724 C CA . ASP A 1 94 ? -30.5 -26.5 10.312 1 96.25 94 ASP A CA 1
ATOM 725 C C . ASP A 1 94 ? -30.438 -25.156 9.594 1 96.25 94 ASP A C 1
ATOM 727 O O . ASP A 1 94 ? -31.453 -24.625 9.141 1 96.25 94 ASP A O 1
ATOM 731 N N . VAL A 1 95 ? -29.266 -24.688 9.578 1 96.62 95 VAL A N 1
ATOM 732 C CA . VAL A 1 95 ? -29.047 -23.406 8.938 1 96.62 95 VAL A CA 1
ATOM 733 C C . VAL A 1 95 ? -29.406 -23.5 7.453 1 96.62 95 VAL A C 1
ATOM 735 O O . VAL A 1 95 ? -30.078 -22.625 6.914 1 96.62 95 VAL A O 1
ATOM 738 N N . GLU A 1 96 ? -28.906 -24.531 6.785 1 97.19 96 GLU A N 1
ATOM 739 C CA . GLU A 1 96 ? -29.203 -24.75 5.371 1 97.19 96 GLU A CA 1
ATOM 740 C C . GLU A 1 96 ? -30.703 -24.812 5.121 1 97.19 96 GLU A C 1
ATOM 742 O O . GLU A 1 96 ? -31.219 -24.172 4.211 1 97.19 96 GLU A O 1
ATOM 747 N N . LYS A 1 97 ? -31.438 -25.531 5.922 1 96.31 97 LYS A N 1
ATOM 748 C CA . LYS A 1 97 ? -32.875 -25.688 5.773 1 96.31 97 LYS A CA 1
ATOM 749 C C . LYS A 1 97 ? -33.594 -24.344 5.949 1 96.31 97 LYS A C 1
ATOM 751 O O . LYS A 1 97 ? -34.531 -24.047 5.215 1 96.31 97 LYS A O 1
ATOM 756 N N . SER A 1 98 ? -33.156 -23.641 6.922 1 95.44 98 SER A N 1
ATOM 757 C CA . SER A 1 98 ? -33.781 -22.344 7.188 1 95.44 98 SER A CA 1
ATOM 758 C C . SER A 1 98 ? -33.594 -21.391 6.012 1 95.44 98 SER A C 1
ATOM 760 O O . SER A 1 98 ? -34.5 -20.688 5.621 1 95.44 98 SER A O 1
ATOM 762 N N . ILE A 1 99 ? -32.406 -21.375 5.492 1 95.5 99 ILE A N 1
ATOM 763 C CA . ILE A 1 99 ? -32.125 -20.469 4.379 1 95.5 99 ILE A CA 1
ATOM 764 C C . ILE A 1 99 ? -32.906 -20.922 3.145 1 95.5 99 ILE A C 1
ATOM 766 O O . ILE A 1 99 ? -33.406 -20.094 2.385 1 95.5 99 ILE A O 1
ATOM 770 N N . VAL A 1 100 ? -32.969 -22.203 2.91 1 95.06 100 VAL A N 1
ATOM 771 C CA . VAL A 1 100 ? -33.719 -22.734 1.783 1 95.06 100 VAL A CA 1
ATOM 772 C C . VAL A 1 100 ? -35.188 -22.281 1.875 1 95.06 100 VAL A C 1
ATOM 774 O O . VAL A 1 100 ? -35.75 -21.844 0.88 1 95.06 100 VAL A O 1
ATOM 777 N N . ASN A 1 101 ? -35.719 -22.297 3.027 1 93.56 101 ASN A N 1
ATOM 778 C CA . ASN A 1 101 ? -37.125 -21.891 3.229 1 93.56 101 ASN A CA 1
ATOM 779 C C . ASN A 1 101 ? -37.312 -20.406 2.922 1 93.56 101 ASN A C 1
ATOM 781 O O . ASN A 1 101 ? -38.281 -20.031 2.266 1 93.56 101 ASN A O 1
ATOM 785 N N . VAL A 1 102 ? -36.406 -19.719 3.418 1 91.44 102 VAL A N 1
ATOM 786 C CA . VAL A 1 102 ? -36.5 -18.281 3.182 1 91.44 102 VAL A CA 1
ATOM 787 C C . VAL A 1 102 ? -36.312 -17.984 1.692 1 91.44 102 VAL A C 1
ATOM 789 O O . VAL A 1 102 ? -37.031 -17.172 1.12 1 91.44 102 VAL A O 1
ATOM 792 N N . ALA A 1 103 ? -35.375 -18.625 1.095 1 90.62 103 ALA A N 1
ATOM 793 C CA . ALA A 1 103 ? -35.094 -18.422 -0.322 1 90.62 103 ALA A CA 1
ATOM 794 C C . ALA A 1 103 ? -36.25 -18.828 -1.189 1 90.62 103 ALA A C 1
ATOM 796 O O . ALA A 1 103 ? -36.594 -18.156 -2.172 1 90.62 103 ALA A O 1
ATOM 797 N N . GLU A 1 104 ? -36.875 -19.875 -0.874 1 88.56 104 GLU A N 1
ATOM 798 C CA . GLU A 1 104 ? -38.031 -20.359 -1.614 1 88.56 104 GLU A CA 1
ATOM 799 C C . GLU A 1 104 ? -39.188 -19.391 -1.479 1 88.56 104 GLU A C 1
ATOM 801 O O . GLU A 1 104 ? -39.906 -19.125 -2.455 1 88.56 104 GLU A O 1
ATOM 806 N N . SER A 1 105 ? -39.344 -18.859 -0.322 1 89.31 105 SER A N 1
ATOM 807 C CA . SER A 1 105 ? -40.438 -17.906 -0.086 1 89.31 105 SER A CA 1
ATOM 808 C C . SER A 1 105 ? -40.188 -16.609 -0.863 1 89.31 105 SER A C 1
ATOM 810 O O . SER A 1 105 ? -41.125 -16.047 -1.422 1 89.31 105 SER A O 1
ATOM 812 N N . LEU A 1 106 ? -38.969 -16.234 -0.914 1 85.12 106 LEU A N 1
ATOM 813 C CA . LEU A 1 106 ? -38.656 -14.969 -1.571 1 85.12 106 LEU A CA 1
ATOM 814 C C . LEU A 1 106 ? -38.656 -15.125 -3.088 1 85.12 106 LEU A C 1
ATOM 816 O O . LEU A 1 106 ? -38.938 -14.172 -3.814 1 85.12 106 LEU A O 1
ATOM 820 N N . SER A 1 107 ? -38.344 -16.266 -3.527 1 84.75 107 SER A N 1
ATOM 821 C CA . SER A 1 107 ? -38.25 -16.484 -4.965 1 84.75 107 SER A CA 1
ATOM 822 C C . SER A 1 107 ? -39.562 -16.922 -5.555 1 84.75 107 SER A C 1
ATOM 824 O O . SER A 1 107 ? -39.75 -16.906 -6.777 1 84.75 107 SER A O 1
ATOM 826 N N . ALA A 1 108 ? -40.5 -17.172 -4.746 1 82.88 108 ALA A N 1
ATOM 827 C CA . ALA A 1 108 ? -41.781 -17.656 -5.234 1 82.88 108 ALA A CA 1
ATOM 828 C C . ALA A 1 108 ? -42.438 -16.625 -6.141 1 82.88 108 ALA A C 1
ATOM 830 O O . ALA A 1 108 ? -42.625 -15.469 -5.75 1 82.88 108 ALA A O 1
ATOM 831 N N . GLY A 1 109 ? -42.688 -16.969 -7.363 1 80 109 GLY A N 1
ATOM 832 C CA . GLY A 1 109 ? -43.375 -16.125 -8.305 1 80 109 GLY A CA 1
ATOM 833 C C . GLY A 1 109 ? -42.469 -15.156 -9.039 1 80 109 GLY A C 1
ATOM 834 O O . GLY A 1 109 ? -42.938 -14.32 -9.812 1 80 109 GLY A O 1
ATOM 835 N N . THR A 1 110 ? -41.219 -15.125 -8.789 1 82.06 110 THR A N 1
ATOM 836 C CA . THR A 1 110 ? -40.344 -14.148 -9.398 1 82.06 110 THR A CA 1
ATOM 837 C C . THR A 1 110 ? -39.656 -14.727 -10.641 1 82.06 110 THR A C 1
ATOM 839 O O . THR A 1 110 ? -39.062 -13.992 -11.43 1 82.06 110 THR A O 1
ATOM 842 N N . GLY A 1 111 ? -39.75 -16.078 -10.836 1 83.44 111 GLY A N 1
ATOM 843 C CA . GLY A 1 111 ? -39.062 -16.703 -11.953 1 83.44 111 GLY A CA 1
ATOM 844 C C . GLY A 1 111 ? -37.625 -17.078 -11.625 1 83.44 111 GLY A C 1
ATOM 845 O O . GLY A 1 111 ? -36.875 -17.484 -12.508 1 83.44 111 GLY A O 1
ATOM 846 N N . LEU A 1 112 ? -37.25 -16.922 -10.375 1 87.94 112 LEU A N 1
ATOM 847 C CA . LEU A 1 112 ? -35.938 -17.297 -9.914 1 87.94 112 LEU A CA 1
ATOM 848 C C . LEU A 1 112 ? -36 -18.531 -9.016 1 87.94 112 LEU A C 1
ATOM 850 O O . LEU A 1 112 ? -36.969 -18.719 -8.281 1 87.94 112 LEU A O 1
ATOM 854 N N . LYS A 1 113 ? -35.031 -19.375 -9.227 1 89.12 113 LYS A N 1
ATOM 855 C CA . LYS A 1 113 ? -34.844 -20.547 -8.359 1 89.12 113 LYS A CA 1
ATOM 856 C C . LYS A 1 113 ? -33.5 -20.484 -7.613 1 89.12 113 LYS A C 1
ATOM 858 O O . LYS A 1 113 ? -32.469 -20.266 -8.227 1 89.12 113 LYS A O 1
ATOM 863 N N . ALA A 1 114 ? -33.625 -20.688 -6.312 1 91.81 114 ALA A N 1
ATOM 864 C CA . ALA A 1 114 ? -32.438 -20.609 -5.492 1 91.81 114 ALA A CA 1
ATOM 865 C C . ALA A 1 114 ? -32.062 -21.984 -4.949 1 91.81 114 ALA A C 1
ATOM 867 O O . ALA A 1 114 ? -32.906 -22.734 -4.473 1 91.81 114 ALA A O 1
ATOM 868 N N . ASN A 1 115 ? -30.812 -22.391 -5.188 1 93.5 115 ASN A N 1
ATOM 869 C CA . ASN A 1 115 ? -30.203 -23.562 -4.555 1 93.5 115 ASN A CA 1
ATOM 870 C C . ASN A 1 115 ? -29.188 -23.156 -3.486 1 93.5 115 ASN A C 1
ATOM 872 O O . ASN A 1 115 ? -28.281 -22.375 -3.754 1 93.5 115 ASN A O 1
ATOM 876 N N . VAL A 1 116 ? -29.391 -23.719 -2.301 1 96.56 116 VAL A N 1
ATOM 877 C CA . VAL A 1 116 ? -28.578 -23.281 -1.166 1 96.56 116 VAL A CA 1
ATOM 878 C C . VAL A 1 116 ? -27.719 -24.438 -0.677 1 96.56 116 VAL A C 1
ATOM 880 O O . VAL A 1 116 ? -28.172 -25.594 -0.642 1 96.56 116 VAL A O 1
ATOM 883 N N . LYS A 1 117 ? -26.484 -24.172 -0.39 1 96.44 117 LYS A N 1
ATOM 884 C CA . LYS A 1 117 ? -25.578 -25.141 0.204 1 96.44 117 LYS A CA 1
ATOM 885 C C . LYS A 1 117 ? -24.812 -24.531 1.375 1 96.44 117 LYS A C 1
ATOM 887 O O . LYS A 1 117 ? -24.281 -23.422 1.267 1 96.44 117 LYS A O 1
ATOM 892 N N . VAL A 1 118 ? -24.859 -25.156 2.529 1 96.94 118 VAL A N 1
ATOM 893 C CA . VAL A 1 118 ? -24.062 -24.766 3.688 1 96.94 118 VAL A CA 1
ATOM 894 C C . VAL A 1 118 ? -23.047 -25.844 4.012 1 96.94 118 VAL A C 1
ATOM 896 O O . VAL A 1 118 ? -23.422 -26.984 4.352 1 96.94 118 VAL A O 1
ATOM 899 N N . VAL A 1 119 ? -21.797 -25.5 3.812 1 94.94 119 VAL A N 1
ATOM 900 C CA . VAL A 1 119 ? -20.719 -26.422 4.125 1 94.94 119 VAL A CA 1
ATOM 901 C C . VAL A 1 119 ? -20.344 -26.312 5.602 1 94.94 119 VAL A C 1
ATOM 903 O O . VAL A 1 119 ? -20.094 -25.203 6.098 1 94.94 119 VAL A O 1
ATOM 906 N N . PRO A 1 120 ? -20.297 -27.391 6.289 1 95.56 120 PRO A N 1
ATOM 907 C CA . PRO A 1 120 ? -20.047 -27.344 7.73 1 95.56 120 PRO A CA 1
ATOM 908 C C . PRO A 1 120 ? -18.75 -26.609 8.078 1 95.56 120 PRO A C 1
ATOM 910 O O . PRO A 1 120 ? -18.703 -25.875 9.078 1 95.56 120 PRO A O 1
ATOM 913 N N . GLU A 1 121 ? -17.734 -26.703 7.246 1 94.56 121 GLU A N 1
ATOM 914 C CA . GLU A 1 121 ? -16.453 -26.062 7.516 1 94.56 121 GLU A CA 1
ATOM 915 C C . GLU A 1 121 ? -16.562 -24.547 7.48 1 94.56 121 GLU A C 1
ATOM 917 O O . GLU A 1 121 ? -15.727 -23.844 8.055 1 94.56 121 GLU A O 1
ATOM 922 N N . MET A 1 122 ? -17.578 -24.094 6.844 1 96.88 122 MET A N 1
ATOM 923 C CA . MET A 1 122 ? -17.734 -22.656 6.684 1 96.88 122 MET A CA 1
ATOM 924 C C . MET A 1 122 ? -18.547 -22.062 7.836 1 96.88 122 MET A C 1
ATOM 926 O O . MET A 1 122 ? -18.797 -20.859 7.863 1 96.88 122 MET A O 1
ATOM 930 N N . CYS A 1 123 ? -18.969 -22.891 8.805 1 97.69 123 CYS A N 1
ATOM 931 C CA . CYS A 1 123 ? -19.594 -22.438 10.031 1 97.69 123 CYS A CA 1
ATOM 932 C C . CYS A 1 123 ? -18.594 -22.375 11.18 1 97.69 123 CYS A C 1
ATOM 934 O O . CYS A 1 123 ? -17.984 -23.391 11.523 1 97.69 123 CYS A O 1
ATOM 936 N N . GLN A 1 124 ? -18.391 -21.219 11.719 1 96.81 124 GLN A N 1
ATOM 937 C CA . GLN A 1 124 ? -17.328 -20.969 12.68 1 96.81 124 GLN A CA 1
ATOM 938 C C . GLN A 1 124 ? -17.891 -20.484 14.016 1 96.81 124 GLN A C 1
ATOM 940 O O . GLN A 1 124 ? -18.859 -19.719 14.039 1 96.81 124 GLN A O 1
ATOM 945 N N . ILE A 1 125 ? -17.344 -20.922 15.062 1 95.12 125 ILE A N 1
ATOM 946 C CA . ILE A 1 125 ? -17.625 -20.453 16.406 1 95.12 125 ILE A CA 1
ATOM 947 C C . ILE A 1 125 ? -16.359 -19.875 17.047 1 95.12 125 ILE A C 1
ATOM 949 O O . ILE A 1 125 ? -15.258 -20.109 16.562 1 95.12 125 ILE A O 1
ATOM 953 N N . ALA A 1 126 ? -16.547 -19.047 18.062 1 92.31 126 ALA A N 1
ATOM 954 C CA . ALA A 1 126 ? -15.406 -18.438 18.734 1 92.31 126 ALA A CA 1
ATOM 955 C C . ALA A 1 126 ? -14.461 -19.5 19.281 1 92.31 126 ALA A C 1
ATOM 957 O O . ALA A 1 126 ? -14.906 -20.5 19.844 1 92.31 126 ALA A O 1
ATOM 958 N N . SER A 1 127 ? -13.195 -19.406 18.953 1 84.31 127 SER A N 1
ATOM 959 C CA . SER A 1 127 ? -12.203 -20.391 19.375 1 84.31 127 SER A CA 1
ATOM 960 C C . SER A 1 127 ? -11.766 -20.156 20.812 1 84.31 127 SER A C 1
ATOM 962 O O . SER A 1 127 ? -11.758 -19.031 21.297 1 84.31 127 SER A O 1
ATOM 964 N N . ASP A 1 128 ? -11.508 -21.219 21.469 1 81.75 128 ASP A N 1
ATOM 965 C CA . ASP A 1 128 ? -11.031 -21.125 22.859 1 81.75 128 ASP A CA 1
ATOM 966 C C . ASP A 1 128 ? -9.562 -20.719 22.891 1 81.75 128 ASP A C 1
ATOM 968 O O . ASP A 1 128 ? -9.023 -20.438 23.969 1 81.75 128 ASP A O 1
ATOM 972 N N . GLY A 1 129 ? -8.961 -20.547 21.891 1 80.19 129 GLY A N 1
ATOM 973 C CA . GLY A 1 129 ? -7.609 -20.016 21.859 1 80.19 129 GLY A CA 1
ATOM 974 C C . GLY A 1 129 ? -6.539 -21.062 22.109 1 80.19 129 GLY A C 1
ATOM 975 O O . GLY A 1 129 ? -5.344 -20.75 22.047 1 80.19 129 GLY A O 1
ATOM 976 N N . ARG A 1 130 ? -6.824 -22.516 22.438 1 87.5 130 ARG A N 1
ATOM 977 C CA . ARG A 1 130 ? -5.836 -23.547 22.719 1 87.5 130 ARG A CA 1
ATOM 978 C C . ARG A 1 130 ? -5.188 -24.047 21.438 1 87.5 130 ARG A C 1
ATOM 980 O O . ARG A 1 130 ? -5.887 -24.438 20.5 1 87.5 130 ARG A O 1
ATOM 987 N N . LEU A 1 131 ? -3.9 -24.125 21.219 1 94.38 131 LEU A N 1
ATOM 988 C CA . LEU A 1 131 ? -3.145 -24.578 20.062 1 94.38 131 LEU A CA 1
ATOM 989 C C . LEU A 1 131 ? -2.912 -26.078 20.125 1 94.38 131 LEU A C 1
ATOM 991 O O . LEU A 1 131 ? -2.602 -26.625 21.188 1 94.38 131 LEU A O 1
ATOM 995 N N . PRO A 1 132 ? -3.088 -26.828 19.062 1 95.12 132 PRO A N 1
ATOM 996 C CA . PRO A 1 132 ? -2.803 -28.266 19.016 1 95.12 132 PRO A CA 1
ATOM 997 C C . PRO A 1 132 ? -1.336 -28.594 19.297 1 95.12 132 PRO A C 1
ATOM 999 O O . PRO A 1 132 ? -0.464 -27.75 19.078 1 95.12 132 PRO A O 1
ATOM 1002 N N . ASN A 1 133 ? -1.118 -29.828 19.656 1 96.31 133 ASN A N 1
ATOM 1003 C CA . ASN A 1 133 ? 0.235 -30.266 19.969 1 96.31 133 ASN A CA 1
ATOM 1004 C C . ASN A 1 133 ? 1.138 -30.234 18.75 1 96.31 133 ASN A C 1
ATOM 1006 O O . ASN A 1 133 ? 2.33 -29.953 18.859 1 96.31 133 ASN A O 1
ATOM 1010 N N . SER A 1 134 ? 0.552 -30.562 17.656 1 97.06 134 SER A N 1
ATOM 1011 C CA . SER A 1 134 ? 1.337 -30.531 16.422 1 97.06 134 SER A CA 1
ATOM 1012 C C . SER A 1 134 ? 1.84 -29.125 16.125 1 97.06 134 SER A C 1
ATOM 1014 O O . SER A 1 134 ? 2.98 -28.953 15.695 1 97.06 134 SER A O 1
ATOM 1016 N N . THR A 1 135 ? 1.005 -28.156 16.328 1 97.38 135 THR A N 1
ATOM 1017 C CA . THR A 1 135 ? 1.374 -26.766 16.125 1 97.38 135 THR A CA 1
ATOM 1018 C C . THR A 1 135 ? 2.467 -26.328 17.094 1 97.38 135 THR A C 1
ATOM 1020 O O . THR A 1 135 ? 3.422 -25.656 16.703 1 97.38 135 THR A O 1
ATOM 1023 N N . LEU A 1 136 ? 2.359 -26.734 18.344 1 97.62 136 LEU A N 1
ATOM 1024 C CA . LEU A 1 136 ? 3.367 -26.406 19.344 1 97.62 136 LEU A CA 1
ATOM 1025 C C . LEU A 1 136 ? 4.703 -27.047 19.016 1 97.62 136 LEU A C 1
ATOM 1027 O O . LEU A 1 136 ? 5.758 -26.438 19.172 1 97.62 136 LEU A O 1
ATOM 1031 N N . PHE A 1 137 ? 4.602 -28.297 18.562 1 97.88 137 PHE A N 1
ATOM 1032 C CA . PHE A 1 137 ? 5.816 -29.016 18.188 1 97.88 137 PHE A CA 1
ATOM 1033 C C . PHE A 1 137 ? 6.523 -28.328 17.031 1 97.88 137 PHE A C 1
ATOM 1035 O O . PHE A 1 137 ? 7.727 -28.062 17.109 1 97.88 137 PHE A O 1
ATOM 1042 N N . VAL A 1 138 ? 5.773 -28.078 15.961 1 98.06 138 VAL A N 1
ATOM 1043 C CA . VAL A 1 138 ? 6.355 -27.438 14.789 1 98.06 138 VAL A CA 1
ATOM 1044 C C . VAL A 1 138 ? 6.816 -26.016 15.141 1 98.06 138 VAL A C 1
ATOM 1046 O O . VAL A 1 138 ? 7.852 -25.562 14.656 1 98.06 138 VAL A O 1
ATOM 1049 N N . GLY A 1 139 ? 5.992 -25.344 15.977 1 98 139 GLY A N 1
ATOM 1050 C CA . GLY A 1 139 ? 6.418 -24.047 16.469 1 98 139 GLY A CA 1
ATOM 1051 C C . GLY A 1 139 ? 7.742 -24.094 17.203 1 98 139 GLY A C 1
ATOM 1052 O O . GLY A 1 139 ? 8.594 -23.219 17.016 1 98 139 GLY A O 1
ATOM 1053 N N . ALA A 1 140 ? 7.918 -25.125 18.016 1 97.94 140 ALA A N 1
ATOM 1054 C CA . ALA A 1 140 ? 9.172 -25.312 18.734 1 97.94 140 ALA A CA 1
ATOM 1055 C C . ALA A 1 140 ? 10.328 -25.562 17.781 1 97.94 140 ALA A C 1
ATOM 1057 O O . ALA A 1 140 ? 11.453 -25.094 18 1 97.94 140 ALA A O 1
ATOM 1058 N N . LEU A 1 141 ? 10.031 -26.344 16.75 1 97.69 141 LEU A N 1
ATOM 1059 C CA . LEU A 1 141 ? 11.055 -26.609 15.742 1 97.69 141 LEU A CA 1
ATOM 1060 C C . LEU A 1 141 ? 11.508 -25.328 15.07 1 97.69 141 LEU A C 1
ATOM 1062 O O . LEU A 1 141 ? 12.711 -25.109 14.867 1 97.69 141 LEU A O 1
ATOM 1066 N N . PHE A 1 142 ? 10.602 -24.453 14.758 1 97.94 142 PHE A N 1
ATOM 1067 C CA . PHE A 1 142 ? 10.945 -23.188 14.117 1 97.94 142 PHE A CA 1
ATOM 1068 C C . PHE A 1 142 ? 11.672 -22.266 15.102 1 97.94 142 PHE A C 1
ATOM 1070 O O . PHE A 1 142 ? 12.562 -21.516 14.703 1 97.94 142 PHE A O 1
ATOM 1077 N N . LEU A 1 143 ? 11.281 -22.312 16.359 1 97.56 143 LEU A N 1
ATOM 1078 C CA . LEU A 1 143 ? 11.969 -21.516 17.375 1 97.56 143 LEU A CA 1
ATOM 1079 C C . LEU A 1 143 ? 13.406 -22 17.562 1 97.56 143 LEU A C 1
ATOM 1081 O O . LEU A 1 143 ? 14.312 -21.188 17.766 1 97.56 143 LEU A O 1
ATOM 1085 N N . LEU A 1 144 ? 13.547 -23.328 17.547 1 97.38 144 LEU A N 1
ATOM 1086 C CA . LEU A 1 144 ? 14.883 -23.906 17.625 1 97.38 144 LEU A CA 1
ATOM 1087 C C . LEU A 1 144 ? 15.734 -23.453 16.438 1 97.38 144 LEU A C 1
ATOM 1089 O O . LEU A 1 144 ? 16.906 -23.125 16.609 1 97.38 144 LEU A O 1
ATOM 1093 N N . LEU A 1 145 ? 15.156 -23.516 15.281 1 97.31 145 LEU A N 1
ATOM 1094 C CA . LEU A 1 145 ? 15.859 -23.047 14.094 1 97.31 145 LEU A CA 1
ATOM 1095 C C . LEU A 1 145 ? 16.25 -21.578 14.234 1 97.31 145 LEU A C 1
ATOM 1097 O O . LEU A 1 145 ? 17.375 -21.203 13.93 1 97.31 145 LEU A O 1
ATOM 1101 N N . LEU A 1 146 ? 15.305 -20.719 14.703 1 97.19 146 LEU A N 1
ATOM 1102 C CA . LEU A 1 146 ? 15.57 -19.297 14.914 1 97.19 146 LEU A CA 1
ATOM 1103 C C . LEU A 1 146 ? 16.672 -19.094 15.953 1 97.19 146 LEU A C 1
ATOM 1105 O O . LEU A 1 146 ? 17.531 -18.219 15.797 1 97.19 146 LEU A O 1
ATOM 1109 N N . GLY A 1 147 ? 16.625 -19.891 17.016 1 97 147 GLY A N 1
ATOM 1110 C CA . GLY A 1 147 ? 17.672 -19.844 18.016 1 97 147 GLY A CA 1
ATOM 1111 C C . GLY A 1 147 ? 19.047 -20.172 17.469 1 97 147 GLY A C 1
ATOM 1112 O O . GLY A 1 147 ? 20.031 -19.516 17.797 1 97 147 GLY A O 1
ATOM 1113 N N . THR A 1 148 ? 19.062 -21.219 16.625 1 96.69 148 THR A N 1
ATOM 1114 C CA . THR A 1 148 ? 20.312 -21.609 16 1 96.69 148 THR A CA 1
ATOM 1115 C C . THR A 1 148 ? 20.859 -20.484 15.109 1 96.69 148 THR A C 1
ATOM 1117 O O . THR A 1 148 ? 22.062 -20.219 15.102 1 96.69 148 THR A O 1
ATOM 1120 N N . ILE A 1 149 ? 20 -19.828 14.375 1 97.31 149 ILE A N 1
ATOM 1121 C CA . ILE A 1 149 ? 20.391 -18.734 13.492 1 97.31 149 ILE A CA 1
ATOM 1122 C C . ILE A 1 149 ? 20.938 -17.562 14.312 1 97.31 149 ILE A C 1
ATOM 1124 O O . ILE A 1 149 ? 21.969 -17 13.977 1 97.31 149 ILE A O 1
ATOM 1128 N N . VAL A 1 150 ? 20.234 -17.234 15.43 1 96.69 150 VAL A N 1
ATOM 1129 C CA . VAL A 1 150 ? 20.656 -16.141 16.281 1 96.69 150 VAL A CA 1
ATOM 1130 C C . VAL A 1 150 ? 22.016 -16.438 16.906 1 96.69 150 VAL A C 1
ATOM 1132 O O . VAL A 1 150 ? 22.891 -15.586 16.938 1 96.69 150 VAL A O 1
ATOM 1135 N N . LEU A 1 151 ? 22.172 -17.688 17.375 1 95.25 151 LEU A N 1
ATOM 1136 C CA . LEU A 1 151 ? 23.422 -18.109 17.984 1 95.25 151 LEU A CA 1
ATOM 1137 C C . LEU A 1 151 ? 24.562 -18.062 16.969 1 95.25 151 LEU A C 1
ATOM 1139 O O . LEU A 1 151 ? 25.656 -17.562 17.281 1 95.25 151 LEU A O 1
ATOM 1143 N N . ALA A 1 152 ? 24.312 -18.641 15.789 1 96.19 152 ALA A N 1
ATOM 1144 C CA . ALA A 1 152 ? 25.328 -18.625 14.742 1 96.19 152 ALA A CA 1
ATOM 1145 C C . ALA A 1 152 ? 25.703 -17.203 14.344 1 96.19 152 ALA A C 1
ATOM 1147 O O . ALA A 1 152 ? 26.875 -16.906 14.117 1 96.19 152 ALA A O 1
ATOM 1148 N N . THR A 1 153 ? 24.75 -16.297 14.219 1 95.75 153 THR A N 1
ATOM 1149 C CA . THR A 1 153 ? 24.969 -14.914 13.82 1 95.75 153 THR A CA 1
ATOM 1150 C C . THR A 1 153 ? 25.75 -14.164 14.891 1 95.75 153 THR A C 1
ATOM 1152 O O . THR A 1 153 ? 26.688 -13.43 14.57 1 95.75 153 THR A O 1
ATOM 1155 N N . ALA A 1 154 ? 25.375 -14.383 16.172 1 94.38 154 ALA A N 1
ATOM 1156 C CA . ALA A 1 154 ? 26.078 -13.75 17.281 1 94.38 154 ALA A CA 1
ATOM 1157 C C . ALA A 1 154 ? 27.531 -14.234 17.359 1 94.38 154 ALA A C 1
ATOM 1159 O O . ALA A 1 154 ? 28.438 -13.438 17.594 1 94.38 154 ALA A O 1
ATOM 1160 N N . TYR A 1 155 ? 27.656 -15.555 17.188 1 92.94 155 TYR A N 1
ATOM 1161 C CA . TYR A 1 155 ? 29 -16.141 17.219 1 92.94 155 TYR A CA 1
ATOM 1162 C C . TYR A 1 155 ? 29.891 -15.523 16.156 1 92.94 155 TYR A C 1
ATOM 1164 O O . TYR A 1 155 ? 31.016 -15.125 16.438 1 92.94 155 TYR A O 1
ATOM 1172 N N . GLU A 1 156 ? 29.391 -15.461 14.945 1 91.25 156 GLU A N 1
ATOM 1173 C CA . GLU A 1 156 ? 30.172 -14.867 13.867 1 91.25 156 GLU A CA 1
ATOM 1174 C C . GLU A 1 156 ? 30.422 -13.391 14.117 1 91.25 156 GLU A C 1
ATOM 1176 O O . GLU A 1 156 ? 31.531 -12.891 13.883 1 91.25 156 GLU A O 1
ATOM 1181 N N . PHE A 1 157 ? 29.438 -12.672 14.562 1 88.88 157 PHE A N 1
ATOM 1182 C CA . PHE A 1 157 ? 29.5 -11.227 14.75 1 88.88 157 PHE A CA 1
ATOM 1183 C C . PHE A 1 157 ? 30.484 -10.867 15.852 1 88.88 157 PHE A C 1
ATOM 1185 O O . PHE A 1 157 ? 31.281 -9.922 15.703 1 88.88 157 PHE A O 1
ATOM 1192 N N . PHE A 1 158 ? 30.594 -11.602 16.969 1 89.5 158 PHE A N 1
ATOM 1193 C CA . PHE A 1 158 ? 31.406 -11.242 18.125 1 89.5 158 PHE A CA 1
ATOM 1194 C C . PHE A 1 158 ? 32.812 -11.836 18 1 89.5 158 PHE A C 1
ATOM 1196 O O . PHE A 1 158 ? 33.781 -11.25 18.484 1 89.5 158 PHE A O 1
ATOM 1203 N N . THR A 1 159 ? 32.938 -13.047 17.422 1 88.12 159 THR A N 1
ATOM 1204 C CA . THR A 1 159 ? 34.25 -13.703 17.422 1 88.12 159 THR A CA 1
ATOM 1205 C C . THR A 1 159 ? 34.969 -13.438 16.094 1 88.12 159 THR A C 1
ATOM 1207 O O . THR A 1 159 ? 36.188 -13.531 16.031 1 88.12 159 THR A O 1
ATOM 1210 N N . ASN A 1 160 ? 34.281 -13.164 15.031 1 85.88 160 ASN A N 1
ATOM 1211 C CA . ASN A 1 160 ? 34.812 -12.992 13.688 1 85.88 160 ASN A CA 1
ATOM 1212 C C . ASN A 1 160 ? 35.594 -14.234 13.234 1 85.88 160 ASN A C 1
ATOM 1214 O O . ASN A 1 160 ? 36.531 -14.133 12.445 1 85.88 160 ASN A O 1
ATOM 1218 N N . VAL A 1 161 ? 35.25 -15.43 13.898 1 84 161 VAL A N 1
ATOM 1219 C CA . VAL A 1 161 ? 35.906 -16.703 13.555 1 84 161 VAL A CA 1
ATOM 1220 C C . VAL A 1 161 ? 35.031 -17.453 12.539 1 84 161 VAL A C 1
ATOM 1222 O O . VAL A 1 161 ? 33.812 -17.453 12.648 1 84 161 VAL A O 1
ATOM 1225 N N . GLN A 1 162 ? 35.688 -18.078 11.547 1 83.5 162 GLN A N 1
ATOM 1226 C CA . GLN A 1 162 ? 34.969 -18.719 10.445 1 83.5 162 GLN A CA 1
ATOM 1227 C C . GLN A 1 162 ? 34.844 -20.219 10.672 1 83.5 162 GLN A C 1
ATOM 1229 O O . GLN A 1 162 ? 34.75 -21 9.719 1 83.5 162 GLN A O 1
ATOM 1234 N N . GLN A 1 163 ? 35.062 -20.641 11.914 1 85.69 163 GLN A N 1
ATOM 1235 C CA . GLN A 1 163 ? 34.844 -22.031 12.328 1 85.69 163 GLN A CA 1
ATOM 1236 C C . GLN A 1 163 ? 33.969 -22.109 13.57 1 85.69 163 GLN A C 1
ATOM 1238 O O . GLN A 1 163 ? 33.938 -21.172 14.383 1 85.69 163 GLN A O 1
ATOM 1243 N N . PRO A 1 164 ? 33.25 -23.25 13.625 1 88.62 164 PRO A N 1
ATOM 1244 C CA . PRO A 1 164 ? 33.062 -24.375 12.719 1 88.62 164 PRO A CA 1
ATOM 1245 C C . PRO A 1 164 ? 32.094 -24.047 11.57 1 88.62 164 PRO A C 1
ATOM 1247 O O . PRO A 1 164 ? 31.078 -23.375 11.789 1 88.62 164 PRO A O 1
ATOM 1250 N N . LYS A 1 165 ? 32.281 -24.625 10.492 1 89.5 165 LYS A N 1
ATOM 1251 C CA . LYS A 1 165 ? 31.562 -24.312 9.258 1 89.5 165 LYS A CA 1
ATOM 1252 C C . LYS A 1 165 ? 30.109 -24.766 9.336 1 89.5 165 LYS A C 1
ATOM 1254 O O . LYS A 1 165 ? 29.234 -24.156 8.727 1 89.5 165 LYS A O 1
ATOM 1259 N N . LEU A 1 166 ? 29.906 -25.75 10.203 1 91.44 166 LEU A N 1
ATOM 1260 C CA . LEU A 1 166 ? 28.562 -26.297 10.336 1 91.44 166 LEU A CA 1
ATOM 1261 C C . LEU A 1 166 ? 27.641 -25.281 11.008 1 91.44 166 LEU A C 1
ATOM 1263 O O . LEU A 1 166 ? 26.484 -25.109 10.594 1 91.44 166 LEU A O 1
ATOM 1267 N N . LEU A 1 167 ? 28.109 -24.641 12.016 1 91.19 167 LEU A N 1
ATOM 1268 C CA . LEU A 1 167 ? 27.297 -23.641 12.719 1 91.19 167 LEU A CA 1
ATOM 1269 C C . LEU A 1 167 ? 27.156 -22.375 11.891 1 91.19 167 LEU A C 1
ATOM 1271 O O . LEU A 1 167 ? 26.062 -21.781 11.836 1 91.19 167 LEU A O 1
ATOM 1275 N N . LEU A 1 168 ? 28.156 -22.031 11.219 1 93.62 168 LEU A N 1
ATOM 1276 C CA . LEU A 1 168 ? 28.172 -20.766 10.484 1 93.62 168 LEU A CA 1
ATOM 1277 C C . LEU A 1 168 ? 27.328 -20.859 9.219 1 93.62 168 LEU A C 1
ATOM 1279 O O . LEU A 1 168 ? 27.031 -19.844 8.586 1 93.62 168 LEU A O 1
ATOM 1283 N N . ALA A 1 169 ? 26.969 -22.141 8.914 1 95.44 169 ALA A N 1
ATOM 1284 C CA . ALA A 1 169 ? 26.062 -22.344 7.781 1 95.44 169 ALA A CA 1
ATOM 1285 C C . ALA A 1 169 ? 24.75 -21.609 7.992 1 95.44 169 ALA A C 1
ATOM 1287 O O . ALA A 1 169 ? 24.062 -21.25 7.027 1 95.44 169 ALA A O 1
ATOM 1288 N N . PHE A 1 170 ? 24.453 -21.266 9.297 1 96.88 170 PHE A N 1
ATOM 1289 C CA . PHE A 1 170 ? 23.172 -20.672 9.648 1 96.88 170 PHE A CA 1
ATOM 1290 C C . PHE A 1 170 ? 23.328 -19.188 9.961 1 96.88 170 PHE A C 1
ATOM 1292 O O . PHE A 1 170 ? 22.359 -18.516 10.32 1 96.88 170 PHE A O 1
ATOM 1299 N N . SER A 1 171 ? 24.5 -18.594 9.781 1 96.56 171 SER A N 1
ATOM 1300 C CA . SER A 1 171 ? 24.75 -17.203 10.141 1 96.56 171 SER A CA 1
ATOM 1301 C C . SER A 1 171 ? 24.094 -16.25 9.156 1 96.56 171 SER A C 1
ATOM 1303 O O . SER A 1 171 ? 24.266 -16.406 7.941 1 96.56 171 SER A O 1
ATOM 1305 N N . LEU A 1 172 ? 23.391 -15.219 9.68 1 96.25 172 LEU A N 1
ATOM 1306 C CA . LEU A 1 172 ? 22.703 -14.234 8.852 1 96.25 172 LEU A CA 1
ATOM 1307 C C . LEU A 1 172 ? 23.703 -13.273 8.211 1 96.25 172 LEU A C 1
ATOM 1309 O O . LEU A 1 172 ? 23.453 -12.719 7.141 1 96.25 172 LEU A O 1
ATOM 1313 N N . VAL A 1 173 ? 24.797 -13.102 8.789 1 93.81 173 VAL A N 1
ATOM 1314 C CA . VAL A 1 173 ? 25.797 -12.195 8.258 1 93.81 173 VAL A CA 1
ATOM 1315 C C . VAL A 1 173 ? 26.375 -12.758 6.957 1 93.81 173 VAL A C 1
ATOM 1317 O O . VAL A 1 173 ? 26.359 -12.094 5.918 1 93.81 173 VAL A O 1
ATOM 1320 N N . LYS A 1 174 ? 26.781 -13.992 7.051 1 92.94 174 LYS A N 1
ATOM 1321 C CA . LYS A 1 174 ? 27.359 -14.664 5.891 1 92.94 174 LYS A CA 1
ATOM 1322 C C . LYS A 1 174 ? 26.312 -14.836 4.785 1 92.94 174 LYS A C 1
ATOM 1324 O O . LYS A 1 174 ? 26.562 -14.484 3.631 1 92.94 174 LYS A O 1
ATOM 1329 N N . ASN A 1 175 ? 25.188 -15.328 5.16 1 96.62 175 ASN A N 1
ATOM 1330 C CA . ASN A 1 175 ? 24.141 -15.602 4.188 1 96.62 175 ASN A CA 1
ATOM 1331 C C . ASN A 1 175 ? 23.547 -14.312 3.631 1 96.62 175 ASN A C 1
ATOM 1333 O O . ASN A 1 175 ? 23.141 -14.258 2.465 1 96.62 175 ASN A O 1
ATOM 1337 N N . GLY A 1 176 ? 23.422 -13.273 4.461 1 96.75 176 GLY A N 1
ATOM 1338 C CA . GLY A 1 176 ? 22.938 -11.977 3.988 1 96.75 176 GLY A CA 1
ATOM 1339 C C . GLY A 1 176 ? 23.844 -11.352 2.941 1 96.75 176 GLY A C 1
ATOM 1340 O O . GLY A 1 176 ? 23.359 -10.828 1.935 1 96.75 176 GLY A O 1
ATOM 1341 N N . LYS A 1 177 ? 25.141 -11.43 3.184 1 94.81 177 LYS A N 1
ATOM 1342 C CA . LYS A 1 177 ? 26.109 -10.914 2.2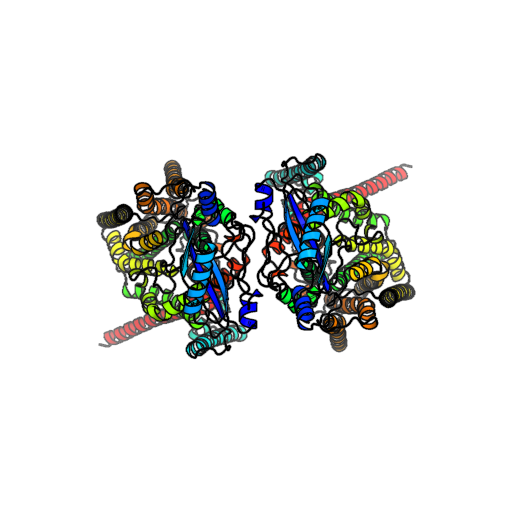17 1 94.81 177 LYS A CA 1
ATOM 1343 C C . LYS A 1 177 ? 26.016 -11.664 0.894 1 94.81 177 LYS A C 1
ATOM 1345 O O . LYS A 1 177 ? 26.109 -11.062 -0.177 1 94.81 177 LYS A O 1
ATOM 1350 N N . LYS A 1 178 ? 25.812 -12.93 1.035 1 95.69 178 LYS A N 1
ATOM 1351 C CA . LYS A 1 178 ? 25.703 -13.75 -0.166 1 95.69 178 LYS A CA 1
ATOM 1352 C C . LYS A 1 178 ? 24.406 -13.438 -0.924 1 95.69 178 LYS A C 1
ATOM 1354 O O . LYS A 1 178 ? 24.422 -13.305 -2.15 1 95.69 178 LYS A O 1
ATOM 1359 N N . LEU A 1 179 ? 23.344 -13.336 -0.251 1 97.38 179 LEU A N 1
ATOM 1360 C CA . LEU A 1 179 ? 22.047 -13.078 -0.868 1 97.38 179 LEU A CA 1
ATOM 1361 C C . LEU A 1 179 ? 22.047 -11.75 -1.621 1 97.38 179 LEU A C 1
ATOM 1363 O O . LEU A 1 179 ? 21.516 -11.656 -2.73 1 97.38 179 LEU A O 1
ATOM 1367 N N . PHE A 1 180 ? 22.734 -10.688 -1.055 1 96.19 180 PHE A N 1
ATOM 1368 C CA . PHE A 1 180 ? 22.641 -9.352 -1.634 1 96.19 180 PHE A CA 1
ATOM 1369 C C . PHE A 1 180 ? 23.891 -9.023 -2.441 1 96.19 180 PHE A C 1
ATOM 1371 O O . PHE A 1 180 ? 24.094 -7.879 -2.85 1 96.19 180 PHE A O 1
ATOM 1378 N N . SER A 1 181 ? 24.656 -10.078 -2.721 1 95.25 181 SER A N 1
ATOM 1379 C CA . SER A 1 181 ? 25.828 -9.898 -3.57 1 95.25 181 SER A CA 1
ATOM 1380 C C . SER A 1 181 ? 25.438 -9.742 -5.035 1 95.25 181 SER A C 1
ATOM 1382 O O . SER A 1 181 ? 24.531 -10.43 -5.516 1 95.25 181 SER A O 1
ATOM 1384 N N . VAL A 1 182 ? 26.078 -8.844 -5.754 1 94.06 182 VAL A N 1
ATOM 1385 C CA . VAL A 1 182 ? 25.781 -8.609 -7.164 1 94.06 182 VAL A CA 1
ATOM 1386 C C . VAL A 1 182 ? 26.938 -9.125 -8.023 1 94.06 182 VAL A C 1
ATOM 1388 O O . VAL A 1 182 ? 27.016 -8.805 -9.211 1 94.06 182 VAL A O 1
ATOM 1391 N N . SER A 1 183 ? 27.75 -9.953 -7.422 1 92.69 183 SER A N 1
ATOM 1392 C CA . SER A 1 183 ? 28.875 -10.516 -8.164 1 92.69 183 SER A CA 1
ATOM 1393 C C . SER A 1 183 ? 28.406 -11.547 -9.188 1 92.69 183 SER A C 1
ATOM 1395 O O . SER A 1 183 ? 27.484 -12.32 -8.922 1 92.69 183 SER A O 1
ATOM 1397 N N . VAL A 1 184 ? 29 -11.578 -10.336 1 91.12 184 VAL A N 1
ATOM 1398 C CA . VAL A 1 184 ? 28.625 -12.469 -11.43 1 91.12 184 VAL A CA 1
ATOM 1399 C C . VAL A 1 184 ? 29.719 -13.5 -11.656 1 91.12 184 VAL A C 1
ATOM 1401 O O . VAL A 1 184 ? 30.891 -13.141 -11.875 1 91.12 184 VAL A O 1
ATOM 1404 N N . PRO A 1 185 ? 29.312 -14.734 -11.617 1 87.88 185 PRO A N 1
ATOM 1405 C CA . PRO A 1 185 ? 30.328 -15.75 -11.898 1 87.88 185 PRO A CA 1
ATOM 1406 C C . PRO A 1 185 ? 30.812 -15.719 -13.352 1 87.88 185 PRO A C 1
ATOM 1408 O O . PRO A 1 185 ? 30.109 -15.195 -14.227 1 87.88 185 PRO A O 1
ATOM 1411 N N . GLU A 1 186 ? 31.969 -16.297 -13.641 1 84.25 186 GLU A N 1
ATOM 1412 C CA . GLU A 1 186 ? 32.594 -16.25 -14.953 1 84.25 186 GLU A CA 1
ATOM 1413 C C . GLU A 1 186 ? 31.766 -17 -15.992 1 84.25 186 GLU A C 1
ATOM 1415 O O . GLU A 1 186 ? 31.625 -16.547 -17.125 1 84.25 186 GLU A O 1
ATOM 1420 N N . ASP A 1 187 ? 31.156 -18.125 -15.609 1 85.25 187 ASP A N 1
ATOM 1421 C CA . ASP A 1 187 ? 30.422 -18.953 -16.562 1 85.25 187 ASP A CA 1
ATOM 1422 C C . ASP A 1 187 ? 28.938 -18.609 -16.547 1 85.25 187 ASP A C 1
ATOM 1424 O O . ASP A 1 187 ? 28.109 -19.375 -17.078 1 85.25 187 ASP A O 1
ATOM 1428 N N . ASP A 1 188 ? 28.656 -17.453 -16.188 1 90.94 188 ASP A N 1
ATOM 1429 C CA . ASP A 1 188 ? 27.25 -17.062 -16 1 90.94 188 ASP A CA 1
ATOM 1430 C C . ASP A 1 188 ? 26.641 -16.562 -17.312 1 90.94 188 ASP A C 1
ATOM 1432 O O . ASP A 1 188 ? 27.328 -15.906 -18.109 1 90.94 188 ASP A O 1
ATOM 1436 N N . ILE A 1 189 ? 25.438 -17 -17.594 1 94 189 ILE A N 1
ATOM 1437 C CA . ILE A 1 189 ? 24.641 -16.422 -18.656 1 94 189 ILE A CA 1
ATOM 1438 C C . ILE A 1 189 ? 23.766 -15.297 -18.109 1 94 189 ILE A C 1
ATOM 1440 O O . ILE A 1 189 ? 22.641 -15.539 -17.672 1 94 189 ILE A O 1
ATOM 1444 N N . SER A 1 190 ? 24.188 -14.117 -18.203 1 93.25 190 SER A N 1
ATOM 1445 C CA . SER A 1 190 ? 23.672 -12.984 -17.422 1 93.25 190 SER A CA 1
ATOM 1446 C C . SER A 1 190 ? 22.266 -12.617 -17.859 1 93.25 190 SER A C 1
ATOM 1448 O O . SER A 1 190 ? 21.453 -12.188 -17.047 1 93.25 190 SER A O 1
ATOM 1450 N N . SER A 1 191 ? 21.969 -12.805 -19.141 1 95.62 191 SER A N 1
ATOM 1451 C CA . SER A 1 191 ? 20.656 -12.383 -19.641 1 95.62 191 SER A CA 1
ATOM 1452 C C . SER A 1 191 ? 19.531 -13.219 -19.047 1 95.62 191 SER A C 1
ATOM 1454 O O . SER A 1 191 ? 18.375 -12.789 -19.016 1 95.62 191 SER A O 1
ATOM 1456 N N . LEU A 1 192 ? 19.812 -14.406 -18.547 1 97.19 192 LEU A N 1
ATOM 1457 C CA . LEU A 1 192 ? 18.812 -15.289 -17.969 1 97.19 192 LEU A CA 1
ATOM 1458 C C . LEU A 1 192 ? 18.188 -14.656 -16.734 1 97.19 192 LEU A C 1
ATOM 1460 O O . LEU A 1 192 ? 17 -14.867 -16.453 1 97.19 192 LEU A O 1
ATOM 1464 N N . HIS A 1 193 ? 18.969 -13.891 -16.031 1 97.12 193 HIS A N 1
ATOM 1465 C CA . HIS A 1 193 ? 18.5 -13.32 -14.766 1 97.12 193 HIS A CA 1
ATOM 1466 C C . HIS A 1 193 ? 17.391 -12.305 -15.008 1 97.12 193 HIS A C 1
ATOM 1468 O O . HIS A 1 193 ? 16.375 -12.312 -14.297 1 97.12 193 HIS A O 1
ATOM 1474 N N . GLY A 1 194 ? 17.594 -11.438 -15.977 1 97.38 194 GLY A N 1
ATOM 1475 C CA . GLY A 1 194 ? 16.547 -10.477 -16.312 1 97.38 194 GLY A CA 1
ATOM 1476 C C . GLY A 1 194 ? 15.297 -11.125 -16.859 1 97.38 194 GLY A C 1
ATOM 1477 O O . GLY A 1 194 ? 14.18 -10.695 -16.547 1 97.38 194 GLY A O 1
ATOM 1478 N N . ILE A 1 195 ? 15.445 -12.141 -17.641 1 97.31 195 ILE A N 1
ATOM 1479 C CA . ILE A 1 195 ? 14.312 -12.852 -18.219 1 97.31 195 ILE A CA 1
ATOM 1480 C C . ILE A 1 195 ? 13.523 -13.562 -17.125 1 97.31 195 ILE A C 1
ATOM 1482 O O . ILE A 1 195 ? 12.289 -13.531 -17.125 1 97.31 195 ILE A O 1
ATOM 1486 N N . ARG A 1 196 ? 14.211 -14.148 -16.219 1 97.56 196 ARG A N 1
ATOM 1487 C CA . ARG A 1 196 ? 13.57 -14.797 -15.086 1 97.56 196 ARG A CA 1
ATOM 1488 C C . ARG A 1 196 ? 12.742 -13.797 -14.281 1 97.56 196 ARG A C 1
ATOM 1490 O O . ARG A 1 196 ? 11.609 -14.086 -13.898 1 97.56 196 ARG A O 1
ATOM 1497 N N . CYS A 1 197 ? 13.336 -12.68 -14.062 1 97.56 197 CYS A N 1
ATOM 1498 C CA . CYS A 1 197 ? 12.648 -11.641 -13.289 1 97.56 197 CYS A CA 1
ATOM 1499 C C . CYS A 1 197 ? 11.375 -11.188 -13.992 1 97.56 197 CYS A C 1
ATOM 1501 O O . CYS A 1 197 ? 10.32 -11.094 -13.367 1 97.56 197 CYS A O 1
ATOM 1503 N N . LEU A 1 198 ? 11.492 -10.945 -15.242 1 96.56 198 LEU A N 1
ATOM 1504 C CA . LEU A 1 198 ? 10.352 -10.477 -16.016 1 96.56 198 LEU A CA 1
ATOM 1505 C C . LEU A 1 198 ? 9.211 -11.484 -15.977 1 96.56 198 LEU A C 1
ATOM 1507 O O . LEU A 1 198 ? 8.062 -11.125 -15.711 1 96.56 198 LEU A O 1
ATOM 1511 N N . ASN A 1 199 ? 9.516 -12.703 -16.203 1 96.69 199 ASN A N 1
ATOM 1512 C CA . ASN A 1 199 ? 8.484 -13.734 -16.219 1 96.69 199 ASN A CA 1
ATOM 1513 C C . ASN A 1 199 ? 7.926 -13.992 -14.82 1 96.69 199 ASN A C 1
ATOM 1515 O O . ASN A 1 199 ? 6.75 -14.32 -14.672 1 96.69 199 ASN A O 1
ATOM 1519 N N . ALA A 1 200 ? 8.727 -13.805 -13.836 1 97 200 ALA A N 1
ATOM 1520 C CA . ALA A 1 200 ? 8.25 -13.945 -12.461 1 97 200 ALA A CA 1
ATOM 1521 C C . ALA A 1 200 ? 7.219 -12.867 -12.133 1 97 200 ALA A C 1
ATOM 1523 O O . ALA A 1 200 ? 6.207 -13.148 -11.484 1 97 200 ALA A O 1
ATOM 1524 N N . ILE A 1 201 ? 7.449 -11.672 -12.586 1 96.25 201 ILE A N 1
ATOM 1525 C CA . ILE A 1 201 ? 6.527 -10.57 -12.336 1 96.25 201 ILE A CA 1
ATOM 1526 C C . ILE A 1 201 ? 5.211 -10.82 -13.062 1 96.25 201 ILE A C 1
ATOM 1528 O O . ILE A 1 201 ? 4.133 -10.641 -12.492 1 96.25 201 ILE A O 1
ATOM 1532 N N . MET A 1 202 ? 5.336 -11.266 -14.273 1 95.38 202 MET A N 1
ATOM 1533 C CA . MET A 1 202 ? 4.125 -11.555 -15.039 1 95.38 202 MET A CA 1
ATOM 1534 C C . MET A 1 202 ? 3.324 -12.68 -14.391 1 95.38 202 MET A C 1
ATOM 1536 O O . MET A 1 202 ? 2.1 -12.594 -14.289 1 95.38 202 MET A O 1
ATOM 1540 N N . LEU A 1 203 ? 4.027 -13.656 -13.977 1 96.12 203 LEU A N 1
ATOM 1541 C CA . LEU A 1 203 ? 3.381 -14.773 -13.297 1 96.12 203 LEU A CA 1
ATOM 1542 C C . LEU A 1 203 ? 2.736 -14.32 -11.992 1 96.12 203 LEU A C 1
ATOM 1544 O O . LEU A 1 203 ? 1.621 -14.734 -11.672 1 96.12 203 LEU A O 1
ATOM 1548 N N . TYR A 1 204 ? 3.357 -13.461 -11.25 1 96.94 204 TYR A N 1
ATOM 1549 C CA . TYR A 1 204 ? 2.842 -12.898 -10.008 1 96.94 204 TYR A CA 1
ATOM 1550 C C . TYR A 1 204 ? 1.51 -12.195 -10.234 1 96.94 204 TYR A C 1
ATOM 1552 O O . TYR A 1 204 ? 0.555 -12.398 -9.484 1 96.94 204 TYR A O 1
ATOM 1560 N N . VAL A 1 205 ? 1.446 -11.414 -11.266 1 95.44 205 VAL A N 1
ATOM 1561 C CA . VAL A 1 205 ? 0.247 -10.641 -11.578 1 95.44 205 VAL A CA 1
ATOM 1562 C C . VAL A 1 205 ? -0.892 -11.586 -11.953 1 95.44 205 VAL A C 1
ATOM 1564 O O . VAL A 1 205 ? -2.033 -11.391 -11.531 1 95.44 205 VAL A O 1
ATOM 1567 N N . ALA A 1 206 ? -0.556 -12.562 -12.656 1 94 206 ALA A N 1
ATOM 1568 C CA . ALA A 1 206 ? -1.572 -13.539 -13.039 1 94 206 ALA A CA 1
ATOM 1569 C C . ALA A 1 206 ? -2.102 -14.289 -11.82 1 94 206 ALA A C 1
ATOM 1571 O O . ALA A 1 206 ? -3.311 -14.484 -11.68 1 94 206 ALA A O 1
ATOM 1572 N N . HIS A 1 207 ? -1.208 -14.695 -10.953 1 95.5 207 HIS A N 1
ATOM 1573 C CA . HIS A 1 207 ? -1.604 -15.367 -9.719 1 95.5 207 HIS A CA 1
ATOM 1574 C C . HIS A 1 207 ? -2.461 -14.453 -8.852 1 95.5 207 HIS A C 1
ATOM 1576 O O . HIS A 1 207 ? -3.467 -14.891 -8.289 1 95.5 207 HIS A O 1
ATOM 1582 N N . LYS A 1 208 ? -2.068 -13.266 -8.789 1 95.62 208 LYS A N 1
ATOM 1583 C CA . LYS A 1 208 ? -2.805 -12.305 -7.977 1 95.62 208 LYS A CA 1
ATOM 1584 C C . LYS A 1 208 ? -4.219 -12.102 -8.508 1 95.62 208 LYS A C 1
ATOM 1586 O O . LYS A 1 208 ? -5.168 -11.969 -7.734 1 95.62 208 LYS A O 1
ATOM 1591 N N . SER A 1 209 ? -4.309 -12.047 -9.789 1 93.31 209 SER A N 1
ATOM 1592 C CA . SER A 1 209 ? -5.621 -11.883 -10.406 1 93.31 209 SER A CA 1
ATOM 1593 C C . SER A 1 209 ? -6.582 -12.984 -9.969 1 93.31 209 SER A C 1
ATOM 1595 O O . SER A 1 209 ? -7.738 -12.711 -9.641 1 93.31 209 SER A O 1
ATOM 1597 N N . MET A 1 210 ? -6.098 -14.18 -9.875 1 92 210 MET A N 1
ATOM 1598 C CA . MET A 1 210 ? -6.934 -15.305 -9.453 1 92 210 MET A CA 1
ATOM 1599 C C . MET A 1 210 ? -7.344 -15.148 -7.992 1 92 210 MET A C 1
ATOM 1601 O O . MET A 1 210 ? -8.492 -15.43 -7.633 1 92 210 MET A O 1
ATOM 1605 N N . ALA A 1 211 ? -6.461 -14.711 -7.211 1 95.25 211 ALA A N 1
ATOM 1606 C CA . ALA A 1 211 ? -6.742 -14.531 -5.789 1 95.25 211 ALA A CA 1
ATOM 1607 C C . ALA A 1 211 ? -7.781 -13.438 -5.57 1 95.25 211 ALA A C 1
ATOM 1609 O O . ALA A 1 211 ? -8.602 -13.523 -4.648 1 95.25 211 ALA A O 1
ATOM 1610 N N . LEU A 1 212 ? -7.797 -12.445 -6.422 1 95.25 212 LEU A N 1
ATOM 1611 C CA . LEU A 1 212 ? -8.703 -11.312 -6.27 1 95.25 212 LEU A CA 1
ATOM 1612 C C . LEU A 1 212 ? -10.148 -11.742 -6.512 1 95.25 212 LEU A C 1
ATOM 1614 O O . LEU A 1 212 ? -11.078 -11.141 -5.961 1 95.25 212 LEU A O 1
ATOM 1618 N N . PHE A 1 213 ? -10.352 -12.797 -7.219 1 94.25 213 PHE A N 1
ATOM 1619 C CA . PHE A 1 213 ? -11.703 -13.234 -7.566 1 94.25 213 PHE A CA 1
ATOM 1620 C C . PHE A 1 213 ? -12.391 -13.867 -6.363 1 94.25 213 PHE A C 1
ATOM 1622 O O . PHE A 1 213 ? -13.609 -14.078 -6.375 1 94.25 213 PHE A O 1
ATOM 1629 N N . PHE A 1 214 ? -11.609 -14.125 -5.309 1 96.56 214 PHE A N 1
ATOM 1630 C CA . PHE A 1 214 ? -12.188 -14.711 -4.105 1 96.56 214 PHE A CA 1
ATOM 1631 C C . PHE A 1 214 ? -12.914 -13.648 -3.285 1 96.56 214 PHE A C 1
ATOM 1633 O O . PHE A 1 214 ? -13.797 -13.969 -2.488 1 96.56 214 PHE A O 1
ATOM 1640 N N . ASN A 1 215 ? -12.578 -12.43 -3.477 1 96.69 215 ASN A N 1
ATOM 1641 C CA . ASN A 1 215 ? -13.016 -11.375 -2.566 1 96.69 215 ASN A CA 1
ATOM 1642 C C . ASN A 1 215 ? -14.359 -10.789 -2.99 1 96.69 215 ASN A C 1
ATOM 1644 O O . ASN A 1 215 ? -14.68 -10.758 -4.18 1 96.69 215 ASN A O 1
ATOM 1648 N N . PRO A 1 216 ? -15.125 -10.352 -2.045 1 97.5 216 PRO A N 1
ATOM 1649 C CA . PRO A 1 216 ? -16.344 -9.617 -2.367 1 97.5 216 PRO A CA 1
ATOM 1650 C C . PRO A 1 216 ? -16.062 -8.172 -2.791 1 97.5 216 PRO A C 1
ATOM 1652 O O . PRO A 1 216 ? -15.219 -7.504 -2.203 1 97.5 216 PRO A O 1
ATOM 1655 N N . TYR A 1 217 ? -16.781 -7.746 -3.803 1 96.81 217 TYR A N 1
ATOM 1656 C CA . TYR A 1 217 ? -16.641 -6.375 -4.277 1 96.81 217 TYR A CA 1
ATOM 1657 C C . TYR A 1 217 ? -18 -5.711 -4.449 1 96.81 217 TYR A C 1
ATOM 1659 O O . TYR A 1 217 ? -18.969 -6.359 -4.84 1 96.81 217 TYR A O 1
ATOM 1667 N N . THR A 1 218 ? -18.031 -4.395 -4.211 1 96.81 218 THR A N 1
ATOM 1668 C CA . THR A 1 218 ? -19.234 -3.613 -4.453 1 96.81 218 THR A CA 1
ATOM 1669 C C . THR A 1 218 ? -19.422 -3.352 -5.945 1 96.81 218 THR A C 1
ATOM 1671 O O . THR A 1 218 ? -20.531 -3.055 -6.398 1 96.81 218 THR A O 1
ATOM 1674 N N . ASN A 1 219 ? -18.375 -3.445 -6.684 1 96.12 219 ASN A N 1
ATOM 1675 C CA . ASN A 1 219 ? -18.375 -3.209 -8.125 1 96.12 219 ASN A CA 1
ATOM 1676 C C . ASN A 1 219 ? -17.75 -4.375 -8.883 1 96.12 219 ASN A C 1
ATOM 1678 O O . ASN A 1 219 ? -16.875 -4.176 -9.727 1 96.12 219 ASN A O 1
ATOM 1682 N N . ARG A 1 220 ? -18.234 -5.539 -8.57 1 95.88 220 ARG A N 1
ATOM 1683 C CA . ARG A 1 220 ? -17.703 -6.762 -9.164 1 95.88 220 ARG A CA 1
ATOM 1684 C C . ARG A 1 220 ? -17.812 -6.727 -10.688 1 95.88 220 ARG A C 1
ATOM 1686 O O . ARG A 1 220 ? -16.984 -7.297 -11.391 1 95.88 220 ARG A O 1
ATOM 1693 N N . THR A 1 221 ? -18.812 -6.027 -11.227 1 94.56 221 THR A N 1
ATOM 1694 C CA . THR A 1 221 ? -19.031 -5.914 -12.664 1 94.56 221 THR A CA 1
ATOM 1695 C C . THR A 1 221 ? -17.844 -5.207 -13.328 1 94.56 221 THR A C 1
ATOM 1697 O O . THR A 1 221 ? -17.375 -5.629 -14.383 1 94.56 221 THR A O 1
ATOM 1700 N N . ILE A 1 222 ? -17.375 -4.219 -12.641 1 91.25 222 ILE A N 1
ATOM 1701 C CA . ILE A 1 222 ? -16.234 -3.482 -13.18 1 91.25 222 ILE A CA 1
ATOM 1702 C C . ILE A 1 222 ? -15 -4.371 -13.156 1 91.25 222 ILE A C 1
ATOM 1704 O O . ILE A 1 222 ? -14.172 -4.312 -14.07 1 91.25 222 ILE A O 1
ATOM 1708 N N . MET A 1 223 ? -14.852 -5.133 -12.156 1 92.44 223 MET A N 1
ATOM 1709 C CA . MET A 1 223 ? -13.727 -6.066 -12.078 1 92.44 223 MET A CA 1
ATOM 1710 C C . MET A 1 223 ? -13.695 -6.977 -13.297 1 92.44 223 MET A C 1
ATOM 1712 O O . MET A 1 223 ? -12.648 -7.129 -13.938 1 92.44 223 MET A O 1
ATOM 1716 N N . THR A 1 224 ? -14.852 -7.543 -13.68 1 92.38 224 THR A N 1
ATOM 1717 C CA . THR A 1 224 ? -14.914 -8.484 -14.789 1 92.38 224 THR A CA 1
ATOM 1718 C C . THR A 1 224 ? -14.766 -7.75 -16.125 1 92.38 224 THR A C 1
ATOM 1720 O O . THR A 1 224 ? -14.133 -8.266 -17.047 1 92.38 224 THR A O 1
ATOM 1723 N N . GLU A 1 225 ? -15.281 -6.57 -16.188 1 90.38 225 GLU A N 1
ATOM 1724 C CA . GLU A 1 225 ? -15.156 -5.785 -17.422 1 90.38 225 GLU A CA 1
ATOM 1725 C C . GLU A 1 225 ? -13.711 -5.375 -17.672 1 90.38 225 GLU A C 1
ATOM 1727 O O . GLU A 1 225 ? -13.25 -5.363 -18.812 1 90.38 225 GLU A O 1
ATOM 1732 N N . THR A 1 226 ? -13.086 -5.078 -16.641 1 87.81 226 THR A N 1
ATOM 1733 C CA . THR A 1 226 ? -11.688 -4.68 -16.766 1 87.81 226 THR A CA 1
ATOM 1734 C C . THR A 1 226 ? -10.828 -5.867 -17.188 1 87.81 226 THR A C 1
ATOM 1736 O O . THR A 1 226 ? -9.891 -5.711 -17.984 1 87.81 226 THR A O 1
ATOM 1739 N N . LEU A 1 227 ? -11.102 -6.969 -16.75 1 79.5 227 LEU A N 1
ATOM 1740 C CA . LEU A 1 227 ? -10.328 -8.164 -17.078 1 79.5 227 LEU A CA 1
ATOM 1741 C C . LEU A 1 227 ? -10.578 -8.602 -18.516 1 79.5 227 LEU A C 1
ATOM 1743 O O . LEU A 1 227 ? -9.789 -9.359 -19.078 1 79.5 227 LEU A O 1
ATOM 1747 N N . GLY A 1 228 ? -11.711 -8.078 -19.078 1 80.38 228 GLY A N 1
ATOM 1748 C CA . GLY A 1 228 ? -12.047 -8.438 -20.453 1 80.38 228 GLY A CA 1
ATOM 1749 C C . GLY A 1 228 ? -11.328 -7.582 -21.484 1 80.38 228 GLY A C 1
ATOM 1750 O O . GLY A 1 228 ? -11.43 -7.84 -22.688 1 80.38 228 GLY A O 1
ATOM 1751 N N . ARG A 1 229 ? -10.5 -6.742 -20.953 1 85.31 229 ARG A N 1
ATOM 1752 C CA . ARG A 1 229 ? -9.789 -5.867 -21.875 1 85.31 229 ARG A CA 1
ATOM 1753 C C . ARG A 1 229 ? -8.539 -6.547 -22.422 1 85.31 229 ARG A C 1
ATOM 1755 O O . ARG A 1 229 ? -7.914 -7.355 -21.719 1 85.31 229 ARG A O 1
ATOM 1762 N N . PRO A 1 230 ? -8.133 -6.234 -23.578 1 82.75 230 PRO A N 1
ATOM 1763 C CA . PRO A 1 230 ? -7.012 -6.922 -24.234 1 82.75 230 PRO A CA 1
ATOM 1764 C C . PRO A 1 230 ? -5.691 -6.742 -23.484 1 82.75 230 PRO A C 1
ATOM 1766 O O . PRO A 1 230 ? -4.875 -7.664 -23.438 1 82.75 230 PRO A O 1
ATOM 1769 N N . TRP A 1 231 ? -5.535 -5.652 -22.922 1 79.75 231 TRP A N 1
ATOM 1770 C CA . TRP A 1 231 ? -4.25 -5.359 -22.297 1 79.75 231 TRP A CA 1
ATOM 1771 C C . TRP A 1 231 ? -4.09 -6.125 -20.984 1 79.75 231 TRP A C 1
ATOM 1773 O O . TRP A 1 231 ? -3 -6.156 -20.406 1 79.75 231 TRP A O 1
ATOM 1783 N N . THR A 1 232 ? -5.102 -6.809 -20.625 1 81.75 232 THR A N 1
ATOM 1784 C CA . THR A 1 232 ? -5.047 -7.547 -19.375 1 81.75 232 THR A CA 1
ATOM 1785 C C . THR A 1 232 ? -4.637 -8.992 -19.609 1 81.75 232 THR A C 1
ATOM 1787 O O . THR A 1 232 ? -4.809 -9.844 -18.734 1 81.75 232 THR A O 1
ATOM 1790 N N . VAL A 1 233 ? -4.086 -9.258 -20.703 1 82.62 233 VAL A N 1
ATOM 1791 C CA . VAL A 1 233 ? -3.615 -10.602 -21.047 1 82.62 233 VAL A CA 1
ATOM 1792 C C . VAL A 1 233 ? -2.637 -11.086 -19.984 1 82.62 233 VAL A C 1
ATOM 1794 O O . VAL A 1 233 ? -2.617 -12.273 -19.641 1 82.62 233 VAL A O 1
ATOM 1797 N N . VAL A 1 234 ? -1.929 -10.25 -19.406 1 82.69 234 VAL A N 1
ATOM 1798 C CA . VAL A 1 234 ? -0.92 -10.586 -18.406 1 82.69 234 VAL A CA 1
ATOM 1799 C C . VAL A 1 234 ? -1.588 -11.227 -17.188 1 82.69 234 VAL A C 1
ATOM 1801 O O . VAL A 1 234 ? -0.994 -12.07 -16.516 1 82.69 234 VAL A O 1
ATOM 1804 N N . ALA A 1 235 ? -2.805 -10.922 -17.062 1 82.81 235 ALA A N 1
ATOM 1805 C CA . ALA A 1 235 ? -3.498 -11.406 -15.883 1 82.81 235 ALA A CA 1
ATOM 1806 C C . ALA A 1 235 ? -4.27 -12.688 -16.172 1 82.81 235 ALA A C 1
ATOM 1808 O O . ALA A 1 235 ? -4.883 -13.273 -15.281 1 82.81 235 ALA A O 1
ATOM 1809 N N . ARG A 1 236 ? -4.191 -13.188 -17.391 1 85.5 236 ARG A N 1
ATOM 1810 C CA . ARG A 1 236 ? -5.07 -14.289 -17.781 1 85.5 236 ARG A CA 1
ATOM 1811 C C . ARG A 1 236 ? -4.27 -15.461 -18.344 1 85.5 236 ARG A C 1
ATOM 1813 O O . ARG A 1 236 ? -4.805 -16.562 -18.5 1 85.5 236 ARG A O 1
ATOM 1820 N N . ALA A 1 237 ? -3 -15.25 -18.547 1 88 237 ALA A N 1
ATOM 1821 C CA . ALA A 1 237 ? -2.191 -16.25 -19.234 1 88 237 ALA A CA 1
ATOM 1822 C C . ALA A 1 237 ? -1.077 -16.766 -18.328 1 88 237 ALA A C 1
ATOM 1824 O O . ALA A 1 237 ? 0.089 -16.812 -18.719 1 88 237 ALA A O 1
ATOM 1825 N N . ALA A 1 238 ? -1.449 -17.281 -17.234 1 88.69 238 ALA A N 1
ATOM 1826 C CA . ALA A 1 238 ? -0.461 -17.703 -16.234 1 88.69 238 ALA A CA 1
ATOM 1827 C C . ALA A 1 238 ? 0.429 -18.812 -16.797 1 88.69 238 ALA A C 1
ATOM 1829 O O . ALA A 1 238 ? 1.639 -18.828 -16.547 1 88.69 238 ALA A O 1
ATOM 1830 N N . SER A 1 239 ? -0.072 -19.734 -17.562 1 90.56 239 SER A N 1
ATOM 1831 C CA . SER A 1 239 ? 0.675 -20.875 -18.094 1 90.56 239 SER A CA 1
ATOM 1832 C C . SER A 1 239 ? 1.814 -20.422 -19 1 90.56 239 SER A C 1
ATOM 1834 O O . SER A 1 239 ? 2.891 -21.031 -19 1 90.56 239 SER A O 1
ATOM 1836 N N . LEU A 1 240 ? 1.583 -19.359 -19.656 1 94.19 240 LEU A N 1
ATOM 1837 C CA . LEU A 1 240 ? 2.568 -18.859 -20.594 1 94.19 240 LEU A CA 1
ATOM 1838 C C . LEU A 1 240 ? 3.826 -18.391 -19.875 1 94.19 240 LEU A C 1
ATOM 1840 O O . LEU A 1 240 ? 4.938 -18.562 -20.375 1 94.19 240 LEU A O 1
ATOM 1844 N N . TYR A 1 241 ? 3.703 -17.922 -18.703 1 96.06 241 TYR A N 1
ATOM 1845 C CA . TYR A 1 241 ? 4.824 -17.281 -18.016 1 96.06 241 TYR A CA 1
ATOM 1846 C C . TYR A 1 241 ? 5.641 -18.312 -17.234 1 96.06 241 TYR A C 1
ATOM 1848 O O . TYR A 1 241 ? 6.746 -18.016 -16.781 1 96.06 241 TYR A O 1
ATOM 1856 N N . THR A 1 242 ? 5.133 -19.516 -17.156 1 95.88 242 THR A N 1
ATOM 1857 C CA . THR A 1 242 ? 5.891 -20.578 -16.516 1 95.88 242 THR A CA 1
ATOM 1858 C C . THR A 1 242 ? 6.793 -21.281 -17.531 1 95.88 242 THR A C 1
ATOM 1860 O O . THR A 1 242 ? 7.785 -21.906 -17.141 1 95.88 242 THR A O 1
ATOM 1863 N N . ASP A 1 243 ? 6.508 -21.172 -18.781 1 97.56 243 ASP A N 1
ATOM 1864 C CA . ASP A 1 243 ? 7.207 -21.922 -19.828 1 97.56 243 ASP A CA 1
ATOM 1865 C C . ASP A 1 243 ? 8.672 -21.5 -19.906 1 97.56 243 ASP A C 1
ATOM 1867 O O . ASP A 1 243 ? 9.562 -22.344 -20 1 97.56 243 ASP A O 1
ATOM 1871 N N . PRO A 1 244 ? 8.922 -20.203 -19.812 1 97.88 244 PRO A N 1
ATOM 1872 C CA . PRO A 1 244 ? 10.336 -19.828 -19.859 1 97.88 244 PRO A CA 1
ATOM 1873 C C . PRO A 1 244 ? 11.141 -20.406 -18.703 1 97.88 244 PRO A C 1
ATOM 1875 O O . PRO A 1 244 ? 12.336 -20.672 -18.844 1 97.88 244 PRO A O 1
ATOM 1878 N N . PHE A 1 245 ? 10.508 -20.625 -17.609 1 97.94 245 PHE A N 1
ATOM 1879 C CA . PHE A 1 245 ? 11.219 -21.234 -16.484 1 97.94 245 PHE A CA 1
ATOM 1880 C C . PHE A 1 245 ? 11.602 -22.672 -16.797 1 97.94 245 PHE A C 1
ATOM 1882 O O . PHE A 1 245 ? 12.703 -23.109 -16.453 1 97.94 245 PHE A O 1
ATOM 1889 N N . ILE A 1 246 ? 10.727 -23.375 -17.438 1 98.06 246 ILE A N 1
ATOM 1890 C CA . ILE A 1 246 ? 11.016 -24.75 -17.828 1 98.06 246 ILE A CA 1
ATOM 1891 C C . ILE A 1 246 ? 12.109 -24.766 -18.891 1 98.06 246 ILE A C 1
ATOM 1893 O O . ILE A 1 246 ? 13.031 -25.578 -18.828 1 98.06 246 ILE A O 1
ATOM 1897 N N . MET A 1 247 ? 12.023 -23.844 -19.781 1 98.56 247 MET A N 1
ATOM 1898 C CA . MET A 1 247 ? 13.047 -23.75 -20.828 1 98.56 247 MET A CA 1
ATOM 1899 C C . MET A 1 247 ? 14.414 -23.453 -20.219 1 98.56 247 MET A C 1
ATOM 1901 O O . MET A 1 247 ? 15.406 -24.094 -20.562 1 98.56 247 MET A O 1
ATOM 1905 N N . MET A 1 248 ? 14.438 -22.516 -19.297 1 98.12 248 MET A N 1
ATOM 1906 C CA . MET A 1 248 ? 15.703 -22.125 -18.688 1 98.12 248 MET A CA 1
ATOM 1907 C C . MET A 1 248 ? 16.266 -23.25 -17.828 1 98.12 248 MET A C 1
ATOM 1909 O O . MET A 1 248 ? 17.484 -23.422 -17.734 1 98.12 248 MET A O 1
ATOM 1913 N N . SER A 1 249 ? 15.406 -24.031 -17.234 1 97.81 249 SER A N 1
ATOM 1914 C CA . SER A 1 249 ? 15.852 -25.219 -16.516 1 97.81 249 SER A CA 1
ATOM 1915 C C . SER A 1 249 ? 16.562 -26.203 -17.438 1 97.81 249 SER A C 1
ATOM 1917 O O . SER A 1 249 ? 17.656 -26.688 -17.125 1 97.81 249 SER A O 1
ATOM 1919 N N . GLY A 1 250 ? 15.984 -26.438 -18.609 1 98.38 250 GLY A N 1
ATOM 1920 C CA . GLY A 1 250 ? 16.625 -27.297 -19.594 1 98.38 250 GLY A CA 1
ATOM 1921 C C . GLY A 1 250 ? 17.938 -26.734 -20.094 1 98.38 250 GLY A C 1
ATOM 1922 O O . GLY A 1 250 ? 18.922 -27.484 -20.234 1 98.38 250 GLY A O 1
ATOM 1923 N N . LEU A 1 251 ? 17.922 -25.484 -20.297 1 98.5 251 LEU A N 1
ATOM 1924 C CA . LEU A 1 251 ? 19.109 -24.812 -20.797 1 98.5 251 LEU A CA 1
ATOM 1925 C C . LEU A 1 251 ? 20.266 -24.922 -19.812 1 98.5 251 LEU A C 1
ATOM 1927 O O . LEU A 1 251 ? 21.375 -25.328 -20.188 1 98.5 251 LEU A O 1
ATOM 1931 N N . LEU A 1 252 ? 20.016 -24.625 -18.578 1 96.5 252 LEU A N 1
ATOM 1932 C CA . LEU A 1 252 ? 21.062 -24.609 -17.562 1 96.5 252 LEU A CA 1
ATOM 1933 C C . LEU A 1 252 ? 21.578 -26.031 -17.297 1 96.5 252 LEU A C 1
ATOM 1935 O O . LEU A 1 252 ? 22.766 -26.234 -17.078 1 96.5 252 LEU A O 1
ATOM 1939 N N . THR A 1 253 ? 20.656 -26.969 -17.312 1 97.06 253 THR A N 1
ATOM 1940 C CA . THR A 1 253 ? 21.062 -28.359 -17.125 1 97.06 253 THR A CA 1
ATOM 1941 C C . THR A 1 253 ? 21.953 -28.812 -18.281 1 97.06 253 THR A C 1
ATOM 1943 O O . THR A 1 253 ? 23 -29.422 -18.047 1 97.06 253 THR A O 1
ATOM 1946 N N . SER A 1 254 ? 21.516 -28.5 -19.438 1 97.69 254 SER A N 1
ATOM 1947 C CA . SER A 1 254 ? 22.297 -28.875 -20.625 1 97.69 254 SER A CA 1
ATOM 1948 C C . SER A 1 254 ? 23.656 -28.172 -20.641 1 97.69 254 SER A C 1
ATOM 1950 O O . SER A 1 254 ? 24.672 -28.781 -20.953 1 97.69 254 SER A O 1
ATOM 1952 N N . TYR A 1 255 ? 23.641 -26.984 -20.281 1 95.5 255 TYR A N 1
ATOM 1953 C CA . TYR A 1 255 ? 24.859 -26.203 -20.25 1 95.5 255 TYR A CA 1
ATOM 1954 C C . TYR A 1 255 ? 25.844 -26.734 -19.219 1 95.5 255 TYR A C 1
ATOM 1956 O O . TYR A 1 255 ? 27.047 -26.828 -19.5 1 95.5 255 TYR A O 1
ATOM 1964 N N . SER A 1 256 ? 25.391 -27.125 -18.094 1 93.56 256 SER A N 1
ATOM 1965 C CA . SER A 1 256 ? 26.234 -27.625 -17 1 93.56 256 SER A CA 1
ATOM 1966 C C . SER A 1 256 ? 26.688 -29.062 -17.266 1 93.56 256 SER A C 1
ATOM 1968 O O . SER A 1 256 ? 27.875 -29.359 -17.172 1 93.56 256 SER A O 1
ATOM 1970 N N . LEU A 1 257 ? 25.797 -29.953 -17.609 1 95.5 257 LEU A N 1
ATOM 1971 C CA . LEU A 1 257 ? 26.141 -31.344 -17.875 1 95.5 257 LEU A CA 1
ATOM 1972 C C . LEU A 1 257 ? 26.984 -31.484 -19.141 1 95.5 257 LEU A C 1
ATOM 1974 O O . LEU A 1 257 ? 27.828 -32.375 -19.234 1 95.5 257 LEU A O 1
ATOM 1978 N N . GLY A 1 258 ? 26.703 -30.609 -20.062 1 94.56 258 GLY A N 1
ATOM 1979 C CA . GLY A 1 258 ? 27.531 -30.594 -21.266 1 94.56 258 GLY A CA 1
ATOM 1980 C C . GLY A 1 258 ? 29 -30.328 -20.969 1 94.56 258 GLY A C 1
ATOM 1981 O O . GLY A 1 258 ? 29.875 -30.969 -21.547 1 94.56 258 GLY A O 1
ATOM 1982 N N . LYS A 1 259 ? 29.203 -29.375 -20.109 1 92.31 259 LYS A N 1
ATOM 1983 C CA . LYS A 1 259 ? 30.562 -29.078 -19.703 1 92.31 259 LYS A CA 1
ATOM 1984 C C . LYS A 1 259 ? 31.219 -30.297 -19.047 1 92.31 259 LYS A C 1
ATOM 1986 O O . LYS A 1 259 ? 32.375 -30.641 -19.359 1 92.31 259 LYS A O 1
ATOM 1991 N N . GLN A 1 260 ? 30.5 -30.906 -18.219 1 92.94 260 GLN A N 1
ATOM 1992 C CA . GLN A 1 260 ? 30.984 -32.125 -17.547 1 92.94 260 GLN A CA 1
ATOM 1993 C C . GLN A 1 260 ? 31.297 -33.219 -18.562 1 92.94 260 GLN A C 1
ATOM 1995 O O . GLN A 1 260 ? 32.344 -33.875 -18.484 1 92.94 260 GLN A O 1
ATOM 2000 N N . TYR A 1 261 ? 30.438 -33.406 -19.469 1 94.75 261 TYR A N 1
ATOM 2001 C CA . TYR A 1 261 ? 30.625 -34.469 -20.469 1 94.75 261 TYR A CA 1
ATOM 2002 C C . TYR A 1 261 ? 31.828 -34.156 -21.344 1 94.75 261 TYR A C 1
ATOM 2004 O O . TYR A 1 261 ? 32.562 -35.094 -21.703 1 94.75 261 TYR A O 1
ATOM 2012 N N . LEU A 1 262 ? 32 -32.969 -21.719 1 93.12 262 LEU A N 1
ATOM 2013 C CA . LEU A 1 262 ? 33.125 -32.562 -22.562 1 93.12 262 LEU A CA 1
ATOM 2014 C C . LEU A 1 262 ? 34.469 -32.781 -21.844 1 93.12 262 LEU A C 1
ATOM 2016 O O . LEU A 1 262 ? 35.469 -33.125 -22.469 1 93.12 262 LEU A O 1
ATOM 2020 N N . GLN A 1 263 ? 34.375 -32.625 -20.578 1 93.12 263 GLN A N 1
ATOM 2021 C CA . GLN A 1 263 ? 35.594 -32.75 -19.781 1 93.12 263 GLN A CA 1
ATOM 2022 C C . GLN A 1 263 ? 35.875 -34.219 -19.438 1 93.12 263 GLN A C 1
ATOM 2024 O O . GLN A 1 263 ? 37.031 -34.656 -19.469 1 93.12 263 GLN A O 1
ATOM 2029 N N . THR A 1 264 ? 34.875 -35.062 -19.078 1 93.25 264 THR A N 1
ATOM 2030 C CA . THR A 1 264 ? 35.094 -36.406 -18.531 1 93.25 264 THR A CA 1
ATOM 2031 C C . THR A 1 264 ? 34.5 -37.469 -19.438 1 93.25 264 THR A C 1
ATOM 2033 O O . THR A 1 264 ? 34.719 -38.656 -19.219 1 93.25 264 THR A O 1
ATOM 2036 N N . LYS A 1 265 ? 33.812 -37.125 -20.359 1 92.12 265 LYS A N 1
ATOM 2037 C CA . LYS A 1 265 ? 33.094 -38.031 -21.281 1 92.12 265 LYS A CA 1
ATOM 2038 C C . LYS A 1 265 ? 32.094 -38.906 -20.547 1 92.12 265 LYS A C 1
ATOM 2040 O O . LYS A 1 265 ? 31.781 -40 -21 1 92.12 265 LYS A O 1
ATOM 2045 N N . SER A 1 266 ? 31.703 -38.344 -19.344 1 92.06 266 SER A N 1
ATOM 2046 C CA . SER A 1 266 ? 30.688 -39.031 -18.562 1 92.06 266 SER A CA 1
ATOM 2047 C C . SER A 1 266 ? 29.844 -38.031 -17.766 1 92.06 266 SER A C 1
ATOM 2049 O O . SER A 1 266 ? 30.266 -36.906 -17.547 1 92.06 266 SER A O 1
ATOM 2051 N N . ILE A 1 267 ? 28.594 -38.438 -17.438 1 93.38 267 ILE A N 1
ATOM 2052 C CA . ILE A 1 267 ? 27.703 -37.656 -16.625 1 93.38 267 ILE A CA 1
ATOM 2053 C C . ILE A 1 267 ? 27.422 -38.375 -15.305 1 93.38 267 ILE A C 1
ATOM 2055 O O . ILE A 1 267 ? 26.984 -39.531 -15.305 1 93.38 267 ILE A O 1
ATOM 2059 N N . ASN A 1 268 ? 27.719 -37.781 -14.172 1 92.88 268 ASN A N 1
ATOM 2060 C CA . ASN A 1 268 ? 27.438 -38.344 -12.852 1 92.88 268 ASN A CA 1
ATOM 2061 C C . ASN A 1 268 ? 25.984 -38.094 -12.43 1 92.88 268 ASN A C 1
ATOM 2063 O O . ASN A 1 268 ? 25.719 -37.188 -11.641 1 92.88 268 ASN A O 1
ATOM 2067 N N . VAL A 1 269 ? 25.094 -38.938 -12.859 1 94.38 269 VAL A N 1
ATOM 2068 C CA . VAL A 1 269 ? 23.656 -38.75 -12.719 1 94.38 269 VAL A CA 1
ATOM 2069 C C . VAL A 1 269 ? 23.266 -38.781 -11.242 1 94.38 269 VAL A C 1
ATOM 2071 O O . VAL A 1 269 ? 22.547 -37.875 -10.758 1 94.38 269 VAL A O 1
ATOM 2074 N N . PRO A 1 270 ? 23.719 -39.75 -10.398 1 94 270 PRO A N 1
ATOM 2075 C CA . PRO A 1 270 ? 23.312 -39.781 -8.992 1 94 270 PRO A CA 1
ATOM 2076 C C . PRO A 1 270 ? 23.703 -38.5 -8.227 1 94 270 PRO A C 1
ATOM 2078 O O . PRO A 1 270 ? 22.938 -38.031 -7.398 1 94 270 PRO A O 1
ATOM 2081 N N . LYS A 1 271 ? 24.828 -38.062 -8.555 1 91.62 271 LYS A N 1
ATOM 2082 C CA . LYS A 1 271 ? 25.281 -36.844 -7.879 1 91.62 271 LYS A CA 1
ATOM 2083 C C . LYS A 1 271 ? 24.422 -35.656 -8.234 1 91.62 271 LYS A C 1
ATOM 2085 O O . LYS A 1 271 ? 24.047 -34.844 -7.367 1 91.62 271 LYS A O 1
ATOM 2090 N N . GLU A 1 272 ? 24.094 -35.562 -9.492 1 92.88 272 GLU A N 1
ATOM 2091 C CA . GLU A 1 272 ? 23.297 -34.438 -9.953 1 92.88 272 GLU A CA 1
ATOM 2092 C C . GLU A 1 272 ? 21.875 -34.5 -9.367 1 92.88 272 GLU A C 1
ATOM 2094 O O . GLU A 1 272 ? 21.328 -33.469 -8.969 1 92.88 272 GLU A O 1
ATOM 2099 N N . VAL A 1 273 ? 21.328 -35.625 -9.328 1 94.62 273 VAL A N 1
ATOM 2100 C CA . VAL A 1 273 ? 19.969 -35.812 -8.82 1 94.62 273 VAL A CA 1
ATOM 2101 C C . VAL A 1 273 ? 19.938 -35.531 -7.316 1 94.62 273 VAL A C 1
ATOM 2103 O O . VAL A 1 273 ? 19.047 -34.844 -6.82 1 94.62 273 VAL A O 1
ATOM 2106 N N . THR A 1 274 ? 20.922 -36.031 -6.605 1 94.19 274 THR A N 1
ATOM 2107 C CA . THR A 1 274 ? 20.984 -35.812 -5.164 1 94.19 274 THR A CA 1
ATOM 2108 C C . THR A 1 274 ? 21.172 -34.344 -4.848 1 94.19 274 THR A C 1
ATOM 2110 O O . THR A 1 274 ? 20.547 -33.812 -3.924 1 94.19 274 THR A O 1
ATOM 2113 N N . SER A 1 275 ? 21.938 -33.75 -5.617 1 91.94 275 SER A N 1
ATOM 2114 C CA . SER A 1 275 ? 22.188 -32.312 -5.422 1 91.94 275 SER A CA 1
ATOM 2115 C C . SER A 1 275 ? 20.906 -31.5 -5.605 1 91.94 275 SER A C 1
ATOM 2117 O O . SER A 1 275 ? 20.625 -30.609 -4.812 1 91.94 275 SER A O 1
ATOM 2119 N N . ARG A 1 276 ? 20.188 -31.797 -6.582 1 92.94 276 ARG A N 1
ATOM 2120 C CA . ARG A 1 276 ? 18.953 -31.078 -6.859 1 92.94 276 ARG A CA 1
ATOM 2121 C C . ARG A 1 276 ? 17.922 -31.312 -5.75 1 92.94 276 ARG A C 1
ATOM 2123 O O . ARG A 1 276 ? 17.266 -30.375 -5.293 1 92.94 276 ARG A O 1
ATOM 2130 N N . ILE A 1 277 ? 17.812 -32.531 -5.332 1 94.25 277 ILE A N 1
ATOM 2131 C CA . ILE A 1 277 ? 16.828 -32.906 -4.309 1 94.25 277 ILE A CA 1
ATOM 2132 C C . ILE A 1 277 ? 17.172 -32.188 -3 1 94.25 277 ILE A C 1
ATOM 2134 O O . ILE A 1 277 ? 16.297 -31.625 -2.348 1 94.25 277 ILE A O 1
ATOM 2138 N N . LEU A 1 278 ? 18.422 -32.156 -2.684 1 94.12 278 LEU A N 1
ATOM 2139 C CA . LEU A 1 278 ? 18.859 -31.516 -1.446 1 94.12 278 LEU A CA 1
ATOM 2140 C C . LEU A 1 278 ? 18.703 -30 -1.529 1 94.12 278 LEU A C 1
ATOM 2142 O O . LEU A 1 278 ? 18.594 -29.328 -0.503 1 94.12 278 LEU A O 1
ATOM 2146 N N . ARG A 1 279 ? 18.641 -29.547 -2.711 1 93.44 279 ARG A N 1
ATOM 2147 C CA . ARG A 1 279 ? 18.469 -28.109 -2.926 1 93.44 279 ARG A CA 1
ATOM 2148 C C . ARG A 1 279 ? 17 -27.703 -2.785 1 93.44 279 ARG A C 1
ATOM 2150 O O . ARG A 1 279 ? 16.688 -26.641 -2.256 1 93.44 279 ARG A O 1
ATOM 2157 N N . LEU A 1 280 ? 16.062 -28.562 -3.111 1 96.5 280 LEU A N 1
ATOM 2158 C CA . LEU A 1 280 ? 14.656 -28.188 -3.234 1 96.5 280 LEU A CA 1
ATOM 2159 C C . LEU A 1 280 ? 13.883 -28.578 -1.982 1 96.5 280 LEU A C 1
ATOM 2161 O O . LEU A 1 280 ? 13.023 -27.828 -1.52 1 96.5 280 LEU A O 1
ATOM 2165 N N . ILE A 1 281 ? 14.211 -29.625 -1.347 1 97.38 281 ILE A N 1
ATOM 2166 C CA . ILE A 1 281 ? 13.375 -30.281 -0.346 1 97.38 281 ILE A CA 1
ATOM 2167 C C . ILE A 1 281 ? 13.336 -29.438 0.924 1 97.38 281 ILE A C 1
ATOM 2169 O O . ILE A 1 281 ? 12.266 -29.219 1.502 1 97.38 281 ILE A O 1
ATOM 2173 N N . PRO A 1 282 ? 14.492 -28.938 1.412 1 97.31 282 PRO A N 1
ATOM 2174 C CA . PRO A 1 282 ? 14.422 -28.203 2.678 1 97.31 282 PRO A CA 1
ATOM 2175 C C . PRO A 1 282 ? 13.484 -27 2.609 1 97.31 282 PRO A C 1
ATOM 2177 O O . PRO A 1 282 ? 12.664 -26.797 3.508 1 97.31 282 PRO A O 1
ATOM 2180 N N . THR A 1 283 ? 13.555 -26.219 1.574 1 98.06 283 THR A N 1
ATOM 2181 C CA . THR A 1 283 ? 12.719 -25.031 1.423 1 98.06 283 THR A CA 1
ATOM 2182 C C . THR A 1 283 ? 11.258 -25.406 1.263 1 98.06 283 THR A C 1
ATOM 2184 O O . THR A 1 283 ? 10.383 -24.828 1.908 1 98.06 283 THR A O 1
ATOM 2187 N N . LEU A 1 284 ? 11.008 -26.422 0.456 1 98.25 284 LEU A N 1
ATOM 2188 C CA . LEU A 1 284 ? 9.648 -26.906 0.25 1 98.25 284 LEU A CA 1
ATOM 2189 C C . LEU A 1 284 ? 9.086 -27.5 1.538 1 98.25 284 LEU A C 1
ATOM 2191 O O . LEU A 1 284 ? 7.941 -27.219 1.901 1 98.25 284 LEU A O 1
ATOM 2195 N N . GLY A 1 285 ? 9.93 -28.281 2.156 1 98 285 GLY A N 1
ATOM 2196 C CA . GLY A 1 285 ? 9.508 -28.875 3.41 1 98 285 GLY A CA 1
ATOM 2197 C C . GLY A 1 285 ? 9.203 -27.859 4.488 1 98 285 GLY A C 1
ATOM 2198 O O . GLY A 1 285 ? 8.203 -27.984 5.199 1 98 285 GLY A O 1
ATOM 2199 N N . GLY A 1 286 ? 10.094 -26.875 4.656 1 98 286 GLY A N 1
ATOM 2200 C CA . GLY A 1 286 ? 9.844 -25.812 5.617 1 98 286 GLY A CA 1
ATOM 2201 C C . GLY A 1 286 ? 8.547 -25.078 5.367 1 98 286 GLY A C 1
ATOM 2202 O O . GLY A 1 286 ? 7.801 -24.781 6.305 1 98 286 GLY A O 1
ATOM 2203 N N . LEU A 1 287 ? 8.273 -24.828 4.102 1 98.38 287 LEU A N 1
ATOM 2204 C CA . LEU A 1 287 ? 7.051 -24.109 3.758 1 98.38 287 LEU A CA 1
ATOM 2205 C C . LEU A 1 287 ? 5.824 -24.969 4.039 1 98.38 287 LEU A C 1
ATOM 2207 O O . LEU A 1 287 ? 4.812 -24.469 4.531 1 98.38 287 LEU A O 1
ATOM 2211 N N . ILE A 1 288 ? 5.906 -26.25 3.676 1 98.5 288 ILE A N 1
ATOM 2212 C CA . ILE A 1 288 ? 4.797 -27.172 3.922 1 98.5 288 ILE A CA 1
ATOM 2213 C C . ILE A 1 288 ? 4.496 -27.219 5.418 1 98.5 288 ILE A C 1
ATOM 2215 O O . ILE A 1 288 ? 3.338 -27.125 5.828 1 98.5 288 ILE A O 1
ATOM 2219 N N . LEU A 1 289 ? 5.496 -27.328 6.25 1 98.5 289 LEU A N 1
ATOM 2220 C CA . LEU A 1 289 ? 5.312 -27.344 7.699 1 98.5 289 LEU A CA 1
ATOM 2221 C C . LEU A 1 289 ? 4.656 -26.062 8.188 1 98.5 289 LEU A C 1
ATOM 2223 O O . LEU A 1 289 ? 3.742 -26.109 9.016 1 98.5 289 LEU A O 1
ATOM 2227 N N . PHE A 1 290 ? 5.109 -25 7.723 1 98.5 290 PHE A N 1
ATOM 2228 C CA . PHE A 1 290 ? 4.574 -23.703 8.148 1 98.5 290 PHE A CA 1
ATOM 2229 C C . PHE A 1 290 ? 3.104 -23.578 7.758 1 98.5 290 PHE A C 1
ATOM 2231 O O . PHE A 1 290 ? 2.268 -23.219 8.586 1 98.5 290 PHE A O 1
ATOM 2238 N N . CYS A 1 291 ? 2.795 -23.891 6.477 1 98.44 291 CYS A N 1
ATOM 2239 C CA . CYS A 1 291 ? 1.445 -23.719 5.949 1 98.44 291 CYS A CA 1
ATOM 2240 C C . CYS A 1 291 ? 0.483 -24.719 6.582 1 98.44 291 CYS A C 1
ATOM 2242 O O . CYS A 1 291 ? -0.712 -24.438 6.707 1 98.44 291 CYS A O 1
ATOM 2244 N N . THR A 1 292 ? 0.995 -25.812 7.02 1 98.56 292 THR A N 1
ATOM 2245 C CA . THR A 1 292 ? 0.148 -26.875 7.547 1 98.56 292 THR A CA 1
ATOM 2246 C C . THR A 1 292 ? -0.143 -26.656 9.031 1 98.56 292 THR A C 1
ATOM 2248 O O . THR A 1 292 ? -1.278 -26.812 9.477 1 98.56 292 THR A O 1
ATOM 2251 N N . PHE A 1 293 ? 0.837 -26.172 9.773 1 98.44 293 PHE A N 1
ATOM 2252 C CA . PHE A 1 293 ? 0.673 -26.266 11.219 1 98.44 293 PHE A CA 1
ATOM 2253 C C . PHE A 1 293 ? 0.727 -24.875 11.852 1 98.44 293 PHE A C 1
ATOM 2255 O O . PHE A 1 293 ? 0.279 -24.688 12.984 1 98.44 293 PHE A O 1
ATOM 2262 N N . ILE A 1 294 ? 1.24 -23.875 11.203 1 98.31 294 ILE A N 1
ATOM 2263 C CA . ILE A 1 294 ? 1.408 -22.547 11.812 1 98.31 294 ILE A CA 1
ATOM 2264 C C . ILE A 1 294 ? 0.403 -21.578 11.211 1 98.31 294 ILE A C 1
ATOM 2266 O O . ILE A 1 294 ? -0.381 -20.953 11.938 1 98.31 294 ILE A O 1
ATOM 2270 N N . LEU A 1 295 ? 0.344 -21.484 9.875 1 98.25 295 LEU A N 1
ATOM 2271 C CA . LEU A 1 295 ? -0.426 -20.484 9.141 1 98.25 295 LEU A CA 1
ATOM 2272 C C . LEU A 1 295 ? -1.896 -20.531 9.547 1 98.25 295 LEU A C 1
ATOM 2274 O O . LEU A 1 295 ? -2.521 -19.484 9.734 1 98.25 295 LEU A O 1
ATOM 2278 N N . PRO A 1 296 ? -2.475 -21.734 9.758 1 97.56 296 PRO A N 1
ATOM 2279 C CA . PRO A 1 296 ? -3.902 -21.797 10.086 1 97.56 296 PRO A CA 1
ATOM 2280 C C . PRO A 1 296 ? -4.238 -21.078 11.383 1 97.56 296 PRO A C 1
ATOM 2282 O O . PRO A 1 296 ? -5.387 -20.672 11.602 1 97.56 296 PRO A O 1
ATOM 2285 N N . HIS A 1 297 ? -3.262 -20.812 12.227 1 96.88 297 HIS A N 1
ATOM 2286 C CA . HIS A 1 297 ? -3.525 -20.25 13.547 1 96.88 297 HIS A CA 1
ATOM 2287 C C . HIS A 1 297 ? -3.088 -18.781 13.609 1 96.88 297 HIS A C 1
ATOM 2289 O O . HIS A 1 297 ? -3.059 -18.188 14.688 1 96.88 297 HIS A O 1
ATOM 2295 N N . LEU A 1 298 ? -2.744 -18.203 12.484 1 96.12 298 LEU A N 1
ATOM 2296 C CA . LEU A 1 298 ? -2.23 -16.844 12.461 1 96.12 298 LEU A CA 1
ATOM 2297 C C . LEU A 1 298 ? -3.336 -15.852 12.109 1 96.12 298 LEU A C 1
ATOM 2299 O O . LEU A 1 298 ? -3.121 -14.641 12.125 1 96.12 298 LEU A O 1
ATOM 2303 N N . GLY A 1 299 ? -4.527 -16.359 11.805 1 95.12 299 GLY A N 1
ATOM 2304 C CA . GLY A 1 299 ? -5.598 -15.445 11.422 1 95.12 299 GLY A CA 1
ATOM 2305 C C . GLY A 1 299 ? -6.973 -16.094 11.469 1 95.12 299 GLY A C 1
ATOM 2306 O O . GLY A 1 299 ? -7.137 -17.172 12.039 1 95.12 299 GLY A O 1
ATOM 2307 N N . SER A 1 300 ? -7.949 -15.375 11.039 1 96.19 300 SER A N 1
ATOM 2308 C CA . SER A 1 300 ? -9.352 -15.781 10.969 1 96.19 300 SER A CA 1
ATOM 2309 C C . SER A 1 300 ? -10.125 -14.898 10 1 96.19 300 SER A C 1
ATOM 2311 O O . SER A 1 300 ? -9.633 -13.859 9.562 1 96.19 300 SER A O 1
ATOM 2313 N N . GLY A 1 301 ? -11.305 -15.391 9.672 1 97.5 301 GLY A N 1
ATOM 2314 C CA . GLY A 1 301 ? -12.172 -14.656 8.766 1 97.5 301 GLY A CA 1
ATOM 2315 C C . GLY A 1 301 ? -13.203 -15.531 8.086 1 97.5 301 GLY A C 1
ATOM 2316 O O . GLY A 1 301 ? -13.195 -16.75 8.25 1 97.5 301 GLY A O 1
ATOM 2317 N N . PRO A 1 302 ? -14.016 -14.891 7.312 1 97.94 302 PRO A N 1
ATOM 2318 C CA . PRO A 1 302 ? -15.133 -15.602 6.691 1 97.94 302 PRO A CA 1
ATOM 2319 C C . PRO A 1 302 ? -14.68 -16.734 5.777 1 97.94 302 PRO A C 1
ATOM 2321 O O . PRO A 1 302 ? -15.25 -17.828 5.816 1 97.94 302 PRO A O 1
ATOM 2324 N N . GLN A 1 303 ? -13.625 -16.547 5.004 1 98.06 303 GLN A N 1
ATOM 2325 C CA . GLN A 1 303 ? -13.203 -17.547 4.031 1 98.06 303 GLN A CA 1
ATOM 2326 C C . GLN A 1 303 ? -11.961 -18.297 4.52 1 98.06 303 GLN A C 1
ATOM 2328 O O . GLN A 1 303 ? -11.383 -19.094 3.783 1 98.06 303 GLN A O 1
ATOM 2333 N N . TRP A 1 304 ? -11.531 -18.078 5.754 1 97.94 304 TRP A N 1
ATOM 2334 C CA . TRP A 1 304 ? -10.312 -18.672 6.297 1 97.94 304 TRP A CA 1
ATOM 2335 C C . TRP A 1 304 ? -10.367 -20.203 6.223 1 97.94 304 TRP A C 1
ATOM 2337 O O . TRP A 1 304 ? -9.414 -20.844 5.785 1 97.94 304 TRP A O 1
ATOM 2347 N N . PRO A 1 305 ? -11.516 -20.812 6.566 1 97.62 305 PRO A N 1
ATOM 2348 C CA . PRO A 1 305 ? -11.57 -22.281 6.496 1 97.62 305 PRO A CA 1
ATOM 2349 C C . PRO A 1 305 ? -11.406 -22.812 5.07 1 97.62 305 PRO A C 1
ATOM 2351 O O . PRO A 1 305 ? -10.812 -23.875 4.867 1 97.62 305 PRO A O 1
ATOM 2354 N N . LEU A 1 306 ? -11.875 -22.047 4.137 1 96.81 306 LEU A N 1
ATOM 2355 C CA . LEU A 1 306 ? -11.867 -22.484 2.744 1 96.81 306 LEU A CA 1
ATOM 2356 C C . LEU A 1 306 ? -10.469 -22.359 2.15 1 96.81 306 LEU A C 1
ATOM 2358 O O . LEU A 1 306 ? -9.969 -23.297 1.514 1 96.81 306 LEU A O 1
ATOM 2362 N N . VAL A 1 307 ? -9.805 -21.203 2.406 1 97.19 307 VAL A N 1
ATOM 2363 C CA . VAL A 1 307 ? -8.633 -20.891 1.598 1 97.19 307 VAL A CA 1
ATOM 2364 C C . VAL A 1 307 ? -7.363 -21.188 2.393 1 97.19 307 VAL A C 1
ATOM 2366 O O . VAL A 1 307 ? -6.277 -21.312 1.819 1 97.19 307 VAL A O 1
ATOM 2369 N N . VAL A 1 308 ? -7.422 -21.312 3.748 1 97.75 308 VAL A N 1
ATOM 2370 C CA . VAL A 1 308 ? -6.227 -21.594 4.543 1 97.75 308 VAL A CA 1
ATOM 2371 C C . VAL A 1 308 ? -6.34 -22.969 5.195 1 97.75 308 VAL A C 1
ATOM 2373 O O . VAL A 1 308 ? -5.523 -23.844 4.934 1 97.75 308 VAL A O 1
ATOM 2376 N N . ASN A 1 309 ? -7.434 -23.203 5.961 1 97.38 309 ASN A N 1
ATOM 2377 C CA . ASN A 1 309 ? -7.566 -24.469 6.688 1 97.38 309 ASN A CA 1
ATOM 2378 C C . ASN A 1 309 ? -7.668 -25.656 5.734 1 97.38 309 ASN A C 1
ATOM 2380 O O . ASN A 1 309 ? -7.055 -26.703 5.969 1 97.38 309 ASN A O 1
ATOM 2384 N N . HIS A 1 310 ? -8.469 -25.469 4.738 1 96.56 310 HIS A N 1
ATOM 2385 C CA . HIS A 1 310 ? -8.641 -26.562 3.785 1 96.56 310 HIS A CA 1
ATOM 2386 C C . HIS A 1 310 ? -7.312 -26.938 3.141 1 96.56 310 HIS A C 1
ATOM 2388 O O . HIS A 1 310 ? -7.016 -28.125 2.975 1 96.56 310 HIS A O 1
ATOM 2394 N N . HIS A 1 311 ? -6.52 -26 2.76 1 96.94 311 HIS A N 1
ATOM 2395 C CA . HIS A 1 311 ? -5.211 -26.281 2.186 1 96.94 311 HIS A CA 1
ATOM 2396 C C . HIS A 1 311 ? -4.309 -27 3.186 1 96.94 311 HIS A C 1
ATOM 2398 O O . HIS A 1 311 ? -3.541 -27.891 2.812 1 96.94 311 HIS A O 1
ATOM 2404 N N . ALA A 1 312 ? -4.398 -26.609 4.441 1 97.81 312 ALA A N 1
ATOM 2405 C CA . ALA A 1 312 ? -3.619 -27.266 5.484 1 97.81 312 ALA A CA 1
ATOM 2406 C C . ALA A 1 312 ? -4.027 -28.734 5.633 1 97.81 312 ALA A C 1
ATOM 2408 O O . ALA A 1 312 ? -3.174 -29.609 5.789 1 97.81 312 ALA A O 1
ATOM 2409 N N . GLU A 1 313 ? -5.27 -29 5.539 1 97.06 313 GLU A N 1
ATOM 2410 C CA . GLU A 1 313 ? -5.762 -30.359 5.656 1 97.06 313 GLU A CA 1
ATOM 2411 C C . GLU A 1 313 ? -5.293 -31.219 4.48 1 97.06 313 GLU A C 1
ATOM 2413 O O . GLU A 1 313 ? -4.957 -32.406 4.656 1 97.06 313 GLU A O 1
ATOM 2418 N N . LEU A 1 314 ? -5.316 -30.656 3.318 1 96.88 314 LEU A N 1
ATOM 2419 C CA . LEU A 1 314 ? -4.781 -31.359 2.158 1 96.88 314 LEU A CA 1
ATOM 2420 C C . LEU A 1 314 ? -3.312 -31.703 2.361 1 96.88 314 LEU A C 1
ATOM 2422 O O . LEU A 1 314 ? -2.877 -32.812 2.023 1 96.88 314 LEU A O 1
ATOM 2426 N N . CYS A 1 315 ? -2.6 -30.781 2.914 1 97.94 315 CYS A N 1
ATOM 2427 C CA . CYS A 1 315 ? -1.173 -31.016 3.119 1 97.94 315 CYS A CA 1
ATOM 2428 C C . CYS A 1 315 ? -0.935 -32.062 4.199 1 97.94 315 CYS A C 1
ATOM 2430 O O . CYS A 1 315 ? 0.029 -32.812 4.125 1 97.94 315 CYS A O 1
ATOM 2432 N N . LYS A 1 316 ? -1.783 -32.125 5.219 1 97.62 316 LYS A N 1
ATOM 2433 C CA . LYS A 1 316 ? -1.666 -33.188 6.223 1 97.62 316 LYS A CA 1
ATOM 2434 C C . LYS A 1 316 ? -1.81 -34.562 5.594 1 97.62 316 LYS A C 1
ATOM 2436 O O . LYS A 1 316 ? -1.11 -35.5 5.977 1 97.62 316 LYS A O 1
ATOM 2441 N N . GLN A 1 317 ? -2.586 -34.594 4.582 1 97 317 GLN A N 1
ATOM 2442 C CA . GLN A 1 317 ? -2.893 -35.875 3.973 1 97 317 GLN A CA 1
ATOM 2443 C C . GLN A 1 317 ? -1.896 -36.219 2.867 1 97 317 GLN A C 1
ATOM 2445 O O . GLN A 1 317 ? -1.494 -37.375 2.715 1 97 317 GLN A O 1
ATOM 2450 N N . TYR A 1 318 ? -1.427 -35.188 2.086 1 97.5 318 TYR A N 1
ATOM 2451 C CA . TYR A 1 318 ? -0.781 -35.5 0.819 1 97.5 318 TYR A CA 1
ATOM 2452 C C . TYR A 1 318 ? 0.624 -34.906 0.755 1 97.5 318 TYR A C 1
ATOM 2454 O O . TYR A 1 318 ? 1.255 -34.906 -0.304 1 97.5 318 TYR A O 1
ATOM 2462 N N . TRP A 1 319 ? 1.177 -34.406 1.853 1 97.31 319 TRP A N 1
ATOM 2463 C CA . TRP A 1 319 ? 2.471 -33.75 1.861 1 97.31 319 TRP A CA 1
ATOM 2464 C C . TRP A 1 319 ? 3.553 -34.625 1.259 1 97.31 319 TRP A C 1
ATOM 2466 O O . TRP A 1 319 ? 4.48 -34.156 0.612 1 97.31 319 TRP A O 1
ATOM 2476 N N . TRP A 1 320 ? 3.486 -35.969 1.43 1 97.12 320 TRP A N 1
ATOM 2477 C CA . TRP A 1 320 ? 4.527 -36.875 0.996 1 97.12 320 TRP A CA 1
ATOM 2478 C C . TRP A 1 320 ? 4.617 -36.938 -0.526 1 97.12 320 TRP A C 1
ATOM 2480 O O . TRP A 1 320 ? 5.691 -37.156 -1.085 1 97.12 320 TRP A O 1
ATOM 2490 N N . ARG A 1 321 ? 3.514 -36.688 -1.234 1 98 321 ARG A N 1
ATOM 2491 C CA . ARG A 1 321 ? 3.539 -36.625 -2.693 1 98 321 ARG A CA 1
ATOM 2492 C C . ARG A 1 321 ? 4.402 -35.469 -3.18 1 98 321 ARG A C 1
ATOM 2494 O O . ARG A 1 321 ? 5.09 -35.594 -4.199 1 98 321 ARG A O 1
ATOM 2501 N N . ASN A 1 322 ? 4.34 -34.344 -2.414 1 97.5 322 ASN A N 1
ATOM 2502 C CA . ASN A 1 322 ? 5.141 -33.188 -2.762 1 97.5 322 ASN A CA 1
ATOM 2503 C C . ASN A 1 322 ? 6.633 -33.438 -2.564 1 97.5 322 ASN A C 1
ATOM 2505 O O . ASN A 1 322 ? 7.449 -33.094 -3.41 1 97.5 322 ASN A O 1
ATOM 2509 N N . ILE A 1 323 ? 6.969 -34.156 -1.509 1 96.75 323 ILE A N 1
ATOM 2510 C CA . ILE A 1 323 ? 8.367 -34.406 -1.181 1 96.75 323 ILE A CA 1
ATOM 2511 C C . ILE A 1 323 ? 8.961 -35.375 -2.197 1 96.75 323 ILE A C 1
ATOM 2513 O O . ILE A 1 323 ? 10.148 -35.281 -2.541 1 96.75 323 ILE A O 1
ATOM 2517 N N . LEU A 1 324 ? 8.109 -36.156 -2.758 1 97.06 324 LEU A N 1
ATOM 2518 C CA . LEU A 1 324 ? 8.562 -37.094 -3.768 1 97.06 324 LEU A CA 1
ATOM 2519 C C . LEU A 1 324 ? 8.453 -36.5 -5.164 1 97.06 324 LEU A C 1
ATOM 2521 O O . LEU A 1 324 ? 8.812 -37.125 -6.152 1 97.06 324 LEU A O 1
ATOM 2525 N N . PHE A 1 325 ? 7.93 -35.375 -5.316 1 97.5 325 PHE A N 1
ATOM 2526 C CA . PHE A 1 325 ? 7.793 -34.625 -6.562 1 97.5 325 PHE A CA 1
ATOM 2527 C C . PHE A 1 325 ? 6.898 -35.375 -7.543 1 97.5 325 PHE A C 1
ATOM 2529 O O . PHE A 1 325 ? 7.172 -35.406 -8.75 1 97.5 325 PHE A O 1
ATOM 2536 N N . ILE A 1 326 ? 5.785 -36 -7.035 1 97.25 326 ILE A N 1
ATOM 2537 C CA . ILE A 1 326 ? 4.871 -36.719 -7.91 1 97.25 326 ILE A CA 1
ATOM 2538 C C . ILE A 1 326 ? 3.447 -36.219 -7.715 1 97.25 326 ILE A C 1
ATOM 2540 O O . ILE A 1 326 ? 2.488 -36.812 -8.195 1 97.25 326 ILE A O 1
ATOM 2544 N N . HIS A 1 327 ? 3.289 -35.125 -6.984 1 96.56 327 HIS A N 1
ATOM 2545 C CA . HIS A 1 327 ? 1.983 -34.625 -6.578 1 96.56 327 HIS A CA 1
ATOM 2546 C C . HIS A 1 327 ? 1.164 -34.188 -7.785 1 96.56 327 HIS A C 1
ATOM 2548 O O . HIS A 1 327 ? -0.068 -34.219 -7.754 1 96.56 327 HIS A O 1
ATOM 2554 N N . ASN A 1 328 ? 1.771 -33.812 -8.938 1 96.06 328 ASN A N 1
ATOM 2555 C CA . ASN A 1 328 ? 1.049 -33.344 -10.109 1 96.06 328 ASN A CA 1
ATOM 2556 C C . ASN A 1 328 ? 0.343 -34.469 -10.844 1 96.06 328 ASN A C 1
ATOM 2558 O O . ASN A 1 328 ? -0.492 -34.219 -11.719 1 96.06 328 ASN A O 1
ATOM 2562 N N . TYR A 1 329 ? 0.61 -35.719 -10.414 1 96.38 329 TYR A N 1
ATOM 2563 C CA . TYR A 1 329 ? -0.025 -36.875 -11.062 1 96.38 329 TYR A CA 1
ATOM 2564 C C . TYR A 1 329 ? -1.318 -37.25 -10.352 1 96.38 329 TYR A C 1
ATOM 2566 O O . TYR A 1 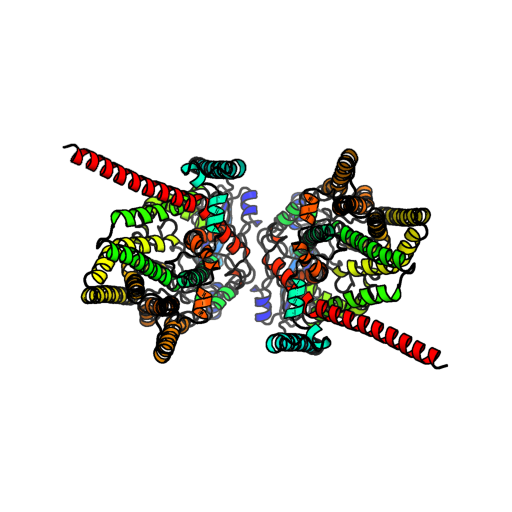329 ? -2.059 -38.125 -10.82 1 96.38 329 TYR A O 1
ATOM 2574 N N . PHE A 1 330 ? -1.608 -36.594 -9.281 1 95.25 330 PHE A N 1
ATOM 2575 C CA . PHE A 1 330 ? -2.742 -37 -8.461 1 95.25 330 PHE A CA 1
ATOM 2576 C C . PHE A 1 330 ? -3.85 -35.969 -8.492 1 95.25 330 PHE A C 1
ATOM 2578 O O . PHE A 1 330 ? -4.664 -35.875 -7.57 1 95.25 330 PHE A O 1
ATOM 2585 N N . GLY A 1 331 ? -3.852 -35.125 -9.414 1 91.94 331 GLY A N 1
ATOM 2586 C CA . GLY A 1 331 ? -4.945 -34.188 -9.586 1 91.94 331 GLY A CA 1
ATOM 2587 C C . GLY A 1 331 ? -4.676 -32.844 -8.961 1 91.94 331 GLY A C 1
ATOM 2588 O O . GLY A 1 331 ? -4.02 -32.75 -7.922 1 91.94 331 GLY A O 1
ATOM 2589 N N . PHE A 1 332 ? -5.277 -31.859 -9.523 1 90.94 332 PHE A N 1
ATOM 2590 C CA . PHE A 1 332 ? -5.082 -30.469 -9.156 1 90.94 332 PHE A CA 1
ATOM 2591 C C . PHE A 1 332 ? -5.828 -30.141 -7.863 1 90.94 332 PHE A C 1
ATOM 2593 O O . PHE A 1 332 ? -5.352 -29.344 -7.051 1 90.94 332 PHE A O 1
ATOM 2600 N N . LYS A 1 333 ? -6.953 -30.734 -7.559 1 89.69 333 LYS A N 1
ATOM 2601 C CA . LYS A 1 333 ? -7.855 -30.422 -6.453 1 89.69 333 LYS A CA 1
ATOM 2602 C C . LYS A 1 333 ? -7.297 -30.922 -5.125 1 89.69 333 LYS A C 1
ATOM 2604 O O . LYS A 1 333 ? -7.543 -30.328 -4.078 1 89.69 333 LYS A O 1
ATOM 2609 N N . ASN A 1 334 ? -6.457 -31.969 -5.16 1 89.88 334 ASN A N 1
ATOM 2610 C CA . ASN A 1 334 ? -6.004 -32.594 -3.922 1 89.88 334 ASN A CA 1
ATOM 2611 C C . ASN A 1 334 ? -4.516 -32.375 -3.689 1 89.88 334 ASN A C 1
ATOM 2613 O O . ASN A 1 334 ? -3.898 -33.062 -2.867 1 89.88 334 ASN A O 1
ATOM 2617 N N . MET A 1 335 ? -4.047 -31.453 -4.273 1 94.56 335 MET A N 1
ATOM 2618 C CA . MET A 1 335 ? -2.607 -31.219 -4.195 1 94.56 335 MET A CA 1
ATOM 2619 C C . MET A 1 335 ? -2.262 -30.328 -3.004 1 94.56 335 MET A C 1
ATOM 2621 O O . MET A 1 335 ? -2.965 -29.359 -2.723 1 94.56 335 MET A O 1
ATOM 2625 N N . CYS A 1 336 ? -1.249 -30.781 -2.234 1 96.38 336 CYS A N 1
ATOM 2626 C CA . CYS A 1 336 ? -0.68 -29.906 -1.211 1 96.38 336 CYS A CA 1
ATOM 2627 C C . CYS A 1 336 ? 0.084 -28.75 -1.842 1 96.38 336 CYS A C 1
ATOM 2629 O O . CYS A 1 336 ? 1.076 -28.969 -2.541 1 96.38 336 CYS A O 1
ATOM 2631 N N . LEU A 1 337 ? -0.364 -27.547 -1.562 1 95.38 337 LEU A N 1
ATOM 2632 C CA . LEU A 1 337 ? 0.237 -26.375 -2.168 1 95.38 337 LEU A CA 1
ATOM 2633 C C . LEU A 1 337 ? 0.231 -26.469 -3.688 1 95.38 337 LEU A C 1
ATOM 2635 O O . LEU A 1 337 ? 1.291 -26.578 -4.312 1 95.38 337 LEU A O 1
ATOM 2639 N N . THR A 1 338 ? -0.895 -26.297 -4.242 1 92.88 338 THR A N 1
ATOM 2640 C CA . THR A 1 338 ? -1.214 -26.594 -5.637 1 92.88 338 THR A CA 1
ATOM 2641 C C . THR A 1 338 ? -0.268 -25.844 -6.574 1 92.88 338 THR A C 1
ATOM 2643 O O . THR A 1 338 ? 0.069 -26.344 -7.648 1 92.88 338 THR A O 1
ATOM 2646 N N . HIS A 1 339 ? 0.228 -24.734 -6.164 1 91.62 339 HIS A N 1
ATOM 2647 C CA . HIS A 1 339 ? 1.063 -23.922 -7.047 1 91.62 339 HIS A CA 1
ATOM 2648 C C . HIS A 1 339 ? 2.439 -24.547 -7.227 1 91.62 339 HIS A C 1
ATOM 2650 O O . HIS A 1 339 ? 3.188 -24.172 -8.133 1 91.62 339 HIS A O 1
ATOM 2656 N N . THR A 1 340 ? 2.75 -25.609 -6.496 1 95.38 340 THR A N 1
ATOM 2657 C CA . THR A 1 340 ? 4.062 -26.234 -6.59 1 95.38 340 THR A CA 1
ATOM 2658 C C . THR A 1 340 ? 4.082 -27.281 -7.688 1 95.38 340 THR A C 1
ATOM 2660 O O . THR A 1 340 ? 5.07 -28 -7.848 1 95.38 340 THR A O 1
ATOM 2663 N N . HIS A 1 341 ? 3.033 -27.422 -8.445 1 95.62 341 HIS A N 1
ATOM 2664 C CA . HIS A 1 341 ? 3.014 -28.406 -9.531 1 95.62 341 HIS A CA 1
ATOM 2665 C C . HIS A 1 341 ? 4.168 -28.172 -10.5 1 95.62 341 HIS A C 1
ATOM 2667 O O . HIS A 1 341 ? 4.684 -29.125 -11.094 1 95.62 341 HIS A O 1
ATOM 2673 N N . HIS A 1 342 ? 4.555 -26.969 -10.586 1 95.56 342 HIS A N 1
ATOM 2674 C CA . HIS A 1 342 ? 5.66 -26.625 -11.469 1 95.56 342 HIS A CA 1
ATOM 2675 C C . HIS A 1 342 ? 6.953 -27.297 -11.023 1 95.56 342 HIS A C 1
ATOM 2677 O O . HIS A 1 342 ? 7.77 -27.703 -11.852 1 95.56 342 HIS A O 1
ATOM 2683 N N . ILE A 1 343 ? 7.16 -27.406 -9.75 1 96.06 343 ILE A N 1
ATOM 2684 C CA . ILE A 1 343 ? 8.344 -28.047 -9.195 1 96.06 343 ILE A CA 1
ATOM 2685 C C . ILE A 1 343 ? 8.336 -29.531 -9.539 1 96.06 343 ILE A C 1
ATOM 2687 O O . ILE A 1 343 ? 9.383 -30.125 -9.836 1 96.06 343 ILE A O 1
ATOM 2691 N N . GLY A 1 344 ? 7.152 -30.094 -9.469 1 96.94 344 GLY A N 1
ATOM 2692 C CA . GLY A 1 344 ? 7.027 -31.484 -9.875 1 96.94 344 GLY A CA 1
ATOM 2693 C C . GLY A 1 344 ? 7.379 -31.719 -11.328 1 96.94 344 GLY A C 1
ATOM 2694 O O . GLY A 1 344 ? 8.188 -32.594 -11.648 1 96.94 344 GLY A O 1
ATOM 2695 N N . ILE A 1 345 ? 6.93 -30.906 -12.211 1 97.62 345 ILE A N 1
ATOM 2696 C CA . ILE A 1 345 ? 7.18 -31 -13.648 1 97.62 345 ILE A CA 1
ATOM 2697 C C . ILE A 1 345 ? 8.672 -30.828 -13.922 1 97.62 345 ILE A C 1
ATOM 2699 O O . ILE A 1 345 ? 9.273 -31.656 -14.617 1 97.62 345 ILE A O 1
ATOM 2703 N N . ASP A 1 346 ? 9.195 -29.828 -13.352 1 97 346 ASP A N 1
ATOM 2704 C CA . ASP A 1 346 ? 10.602 -29.5 -13.586 1 97 346 ASP A CA 1
ATOM 2705 C C . ASP A 1 346 ? 11.516 -30.625 -13.109 1 97 346 ASP A C 1
ATOM 2707 O O . ASP A 1 346 ? 12.461 -31 -13.805 1 97 346 ASP A O 1
ATOM 2711 N N . THR A 1 347 ? 11.25 -31.188 -11.953 1 97.5 347 THR A N 1
ATOM 2712 C CA . THR A 1 347 ? 12.07 -32.25 -11.398 1 97.5 347 THR A CA 1
ATOM 2713 C C . THR A 1 347 ? 11.945 -33.531 -12.234 1 97.5 347 THR A C 1
ATOM 2715 O O . THR A 1 347 ? 12.938 -34.219 -12.477 1 97.5 347 THR A O 1
ATOM 2718 N N . GLN A 1 348 ? 10.797 -33.812 -12.703 1 97.94 348 GLN A N 1
ATOM 2719 C CA . GLN A 1 348 ? 10.562 -35.031 -13.516 1 97.94 348 GLN A CA 1
ATOM 2720 C C . GLN A 1 348 ? 11.258 -34.906 -14.867 1 97.94 348 GLN A C 1
ATOM 2722 O O . GLN A 1 348 ? 11.859 -35.875 -15.352 1 97.94 348 GLN A O 1
ATOM 2727 N N . LEU A 1 349 ? 11.195 -33.75 -15.453 1 98.19 349 LEU A N 1
ATOM 2728 C CA . LEU A 1 349 ? 11.898 -33.531 -16.703 1 98.19 349 LEU A CA 1
ATOM 2729 C C . LEU A 1 349 ? 13.406 -33.531 -16.5 1 98.19 349 LEU A C 1
ATOM 2731 O O . LEU A 1 349 ? 14.156 -34.031 -17.344 1 98.19 349 LEU A O 1
ATOM 2735 N N . PHE A 1 350 ? 13.859 -33.031 -15.422 1 97.81 350 PHE A N 1
ATOM 2736 C CA . PHE A 1 350 ? 15.273 -33.062 -15.062 1 97.81 350 PHE A CA 1
ATOM 2737 C C . PHE A 1 350 ? 15.781 -34.5 -14.953 1 97.81 350 PHE A C 1
ATOM 2739 O O . PHE A 1 350 ? 16.891 -34.781 -15.391 1 97.81 350 PHE A O 1
ATOM 2746 N N . LEU A 1 351 ? 14.984 -35.375 -14.438 1 96.94 351 LEU A N 1
ATOM 2747 C CA . LEU A 1 351 ? 15.383 -36.75 -14.227 1 96.94 351 LEU A CA 1
ATOM 2748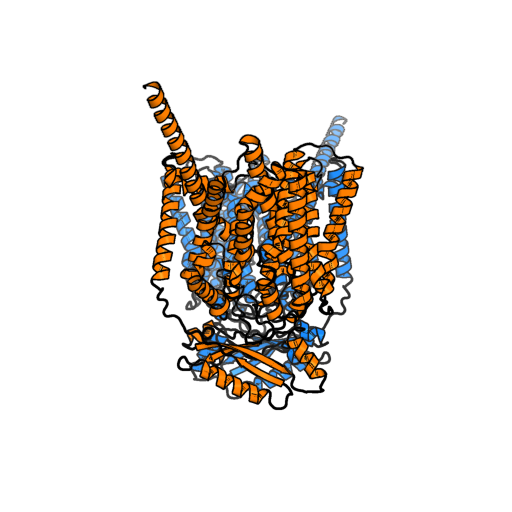 C C . LEU A 1 351 ? 15.633 -37.469 -15.555 1 96.94 351 LEU A C 1
ATOM 2750 O O . LEU A 1 351 ? 16.469 -38.375 -15.641 1 96.94 351 LEU A O 1
ATOM 2754 N N . VAL A 1 352 ? 15.039 -36.969 -16.594 1 96.56 352 VAL A N 1
ATOM 2755 C CA . VAL A 1 352 ? 15.172 -37.594 -17.906 1 96.56 352 VAL A CA 1
ATOM 2756 C C . VAL A 1 352 ? 16.234 -36.875 -18.719 1 96.56 352 VAL A C 1
ATOM 2758 O O . VAL A 1 352 ? 16.797 -37.438 -19.672 1 96.56 352 VAL A O 1
ATOM 2761 N N . SER A 1 353 ? 16.625 -35.781 -18.375 1 96.81 353 SER A N 1
ATOM 2762 C CA . SER A 1 353 ? 17.422 -34.875 -19.203 1 96.81 353 SER A CA 1
ATOM 2763 C C . SER A 1 353 ? 18.828 -35.438 -19.406 1 96.81 353 SER A C 1
ATOM 2765 O O . SER A 1 353 ? 19.422 -35.219 -20.469 1 96.81 353 SER A O 1
ATOM 2767 N N . PRO A 1 354 ? 19.469 -36.219 -18.406 1 96.69 354 PRO A N 1
ATOM 2768 C CA . PRO A 1 354 ? 20.812 -36.719 -18.656 1 96.69 354 PRO A CA 1
ATOM 2769 C C . PRO A 1 354 ? 20.906 -37.625 -19.875 1 96.69 354 PRO A C 1
ATOM 2771 O O . PRO A 1 354 ? 21.891 -37.562 -20.625 1 96.69 354 PRO A O 1
ATOM 2774 N N . ILE A 1 355 ? 19.906 -38.344 -20.109 1 96.69 355 ILE A N 1
ATOM 2775 C CA . ILE A 1 355 ? 19.891 -39.219 -21.266 1 96.69 355 ILE A CA 1
ATOM 2776 C C . ILE A 1 355 ? 19.781 -38.375 -22.547 1 96.69 355 ILE A C 1
ATOM 2778 O O . ILE A 1 355 ? 20.484 -38.656 -23.531 1 96.69 355 ILE A O 1
ATOM 2782 N N . LEU A 1 356 ? 18.984 -37.406 -22.562 1 97.94 356 LEU A N 1
ATOM 2783 C CA . LEU A 1 356 ? 18.797 -36.562 -23.719 1 97.94 356 LEU A CA 1
ATOM 2784 C C . LEU A 1 356 ? 20.047 -35.75 -24.031 1 97.94 356 LEU A C 1
ATOM 2786 O O . LEU A 1 356 ? 20.438 -35.594 -25.188 1 97.94 356 LEU A O 1
ATOM 2790 N N . ILE A 1 357 ? 20.656 -35.25 -22.984 1 97.88 357 ILE A N 1
ATOM 2791 C CA . ILE A 1 357 ? 21.859 -34.469 -23.141 1 97.88 357 ILE A CA 1
ATOM 2792 C C . ILE A 1 357 ? 23 -35.375 -23.625 1 97.88 357 ILE A C 1
ATOM 2794 O O . ILE A 1 357 ? 23.781 -34.969 -24.5 1 97.88 357 ILE A O 1
ATOM 2798 N N . TYR A 1 358 ? 23.062 -36.562 -23.047 1 96.56 358 TYR A N 1
ATOM 2799 C CA . TYR A 1 358 ? 24.062 -37.531 -23.5 1 96.56 358 TYR A CA 1
ATOM 2800 C C . TYR A 1 358 ? 23.922 -37.812 -25 1 96.56 358 TYR A C 1
ATOM 2802 O O . TYR A 1 358 ? 24.906 -37.844 -25.719 1 96.56 358 TYR A O 1
ATOM 2810 N N . LEU A 1 359 ? 22.766 -37.938 -25.438 1 96.94 359 LEU A N 1
ATOM 2811 C CA . LEU A 1 359 ? 22.484 -38.281 -26.828 1 96.94 359 LEU A CA 1
ATOM 2812 C C . LEU A 1 359 ? 22.953 -37.156 -27.766 1 96.94 359 LEU A C 1
ATOM 2814 O O . LEU A 1 359 ? 23.578 -37.438 -28.797 1 96.94 359 LEU A O 1
ATOM 2818 N N . ILE A 1 360 ? 22.688 -35.906 -27.469 1 97.19 360 ILE A N 1
ATOM 2819 C CA . ILE A 1 360 ? 23 -34.812 -28.391 1 97.19 360 ILE A CA 1
ATOM 2820 C C . ILE A 1 360 ? 24.5 -34.562 -28.375 1 97.19 360 ILE A C 1
ATOM 2822 O O . ILE A 1 360 ? 25.078 -34.125 -29.375 1 97.19 360 ILE A O 1
ATOM 2826 N N . TYR A 1 361 ? 25.188 -34.844 -27.297 1 96.12 361 TYR A N 1
ATOM 2827 C CA . TYR A 1 361 ? 26.625 -34.594 -27.219 1 96.12 361 TYR A CA 1
ATOM 2828 C C . TYR A 1 361 ? 27.406 -35.719 -27.859 1 96.12 361 TYR A C 1
ATOM 2830 O O . TYR A 1 361 ? 28.438 -35.5 -28.5 1 96.12 361 TYR A O 1
ATOM 2838 N N . LYS A 1 362 ? 26.953 -36.969 -27.688 1 95.44 362 LYS A N 1
ATOM 2839 C CA . LYS A 1 362 ? 27.641 -38.125 -28.25 1 95.44 362 LYS A CA 1
ATOM 2840 C C . LYS A 1 362 ? 27.391 -38.219 -29.75 1 95.44 362 LYS A C 1
ATOM 2842 O O . LYS A 1 362 ? 28.312 -38.5 -30.516 1 95.44 362 LYS A O 1
ATOM 2847 N N . TRP A 1 363 ? 26.094 -38.094 -30.125 1 96.94 363 TRP A N 1
ATOM 2848 C CA . TRP A 1 363 ? 25.688 -38.156 -31.516 1 96.94 363 TRP A CA 1
ATOM 2849 C C . TRP A 1 363 ? 24.906 -36.906 -31.906 1 96.94 363 TRP A C 1
ATOM 2851 O O . TRP A 1 363 ? 23.672 -36.938 -31.984 1 96.94 363 TRP A O 1
ATOM 2861 N N . PRO A 1 364 ? 25.516 -35.812 -32.281 1 95.88 364 PRO A N 1
ATOM 2862 C CA . PRO A 1 364 ? 24.891 -34.5 -32.438 1 95.88 364 PRO A CA 1
ATOM 2863 C C . PRO A 1 364 ? 23.734 -34.531 -33.438 1 95.88 364 PRO A C 1
ATOM 2865 O O . PRO A 1 364 ? 22.656 -34.031 -33.156 1 95.88 364 PRO A O 1
ATOM 2868 N N . LYS A 1 365 ? 23.875 -35.156 -34.625 1 97.25 365 LYS A N 1
ATOM 2869 C CA . LYS A 1 365 ? 22.828 -35.188 -35.625 1 97.25 365 LYS A CA 1
ATOM 2870 C C . LYS A 1 365 ? 21.656 -36.062 -35.188 1 97.25 365 LYS A C 1
ATOM 2872 O O . LYS A 1 365 ? 20.5 -35.594 -35.188 1 97.25 365 LYS A O 1
ATOM 2877 N N . GLN A 1 366 ? 21.922 -37.281 -34.781 1 97.06 366 GLN A N 1
ATOM 2878 C CA . GLN A 1 366 ? 20.891 -38.188 -34.312 1 97.06 366 GLN A CA 1
ATOM 2879 C C . GLN A 1 366 ? 20.203 -37.688 -33.062 1 97.06 366 GLN A C 1
ATOM 2881 O O . GLN A 1 366 ? 19 -37.844 -32.875 1 97.06 366 GLN A O 1
ATOM 2886 N N . GLY A 1 367 ? 21.078 -37.156 -32.188 1 97.38 367 GLY A N 1
ATOM 2887 C CA . GLY A 1 367 ? 20.531 -36.594 -30.969 1 97.38 367 GLY A CA 1
ATOM 2888 C C . GLY A 1 367 ? 19.562 -35.469 -31.203 1 97.38 367 GLY A C 1
ATOM 2889 O O . GLY A 1 367 ? 18.5 -35.406 -30.578 1 97.38 367 GLY A O 1
ATOM 2890 N N . PHE A 1 368 ? 19.953 -34.562 -32.094 1 97.62 368 PHE A N 1
ATOM 2891 C CA . PHE A 1 368 ? 19.094 -33.438 -32.406 1 97.62 368 PHE A CA 1
ATOM 2892 C C . PHE A 1 368 ? 17.781 -33.938 -33 1 97.62 368 PHE A C 1
ATOM 2894 O O . PHE A 1 368 ? 16.719 -33.438 -32.625 1 97.62 368 PHE A O 1
ATOM 2901 N N . PHE A 1 369 ? 17.812 -34.875 -33.875 1 97.81 369 PHE A N 1
ATOM 2902 C CA . PHE A 1 369 ? 16.609 -35.406 -34.469 1 97.81 369 PHE A CA 1
ATOM 2903 C C . PHE A 1 369 ? 15.719 -36.094 -33.438 1 97.81 369 PHE A C 1
ATOM 2905 O O . PHE A 1 369 ? 14.492 -36 -33.5 1 97.81 369 PHE A O 1
ATOM 2912 N N . THR A 1 370 ? 16.328 -36.812 -32.531 1 97.94 370 THR A N 1
ATOM 2913 C CA . THR A 1 370 ? 15.578 -37.438 -31.453 1 97.94 370 THR A CA 1
ATOM 2914 C C . THR A 1 370 ? 14.867 -36.406 -30.578 1 97.94 370 THR A C 1
ATOM 2916 O O . THR A 1 370 ? 13.688 -36.562 -30.266 1 97.94 370 THR A O 1
ATOM 2919 N N . LEU A 1 371 ? 15.602 -35.375 -30.188 1 98.56 371 LEU A N 1
ATOM 2920 C CA . LEU A 1 371 ? 15.023 -34.312 -29.375 1 98.56 371 LEU A CA 1
ATOM 2921 C C . LEU A 1 371 ? 13.883 -33.625 -30.109 1 98.56 371 LEU A C 1
ATOM 2923 O O . LEU A 1 371 ? 12.836 -33.375 -29.531 1 98.56 371 LEU A O 1
ATOM 2927 N N . LEU A 1 372 ? 14.055 -33.375 -31.359 1 98.06 372 LEU A N 1
ATOM 2928 C CA . LEU A 1 372 ? 13.031 -32.75 -32.188 1 98.06 372 LEU A CA 1
ATOM 2929 C C . LEU A 1 372 ? 11.789 -33.625 -32.281 1 98.06 372 LEU A C 1
ATOM 2931 O O . LEU A 1 372 ? 10.664 -33.125 -32.219 1 98.06 372 LEU A O 1
ATOM 2935 N N . THR A 1 373 ? 12.008 -34.875 -32.438 1 98.25 373 THR A N 1
ATOM 2936 C CA . THR A 1 373 ? 10.898 -35.812 -32.562 1 98.25 373 THR A CA 1
ATOM 2937 C C . THR A 1 373 ? 10.094 -35.875 -31.25 1 98.25 373 THR A C 1
ATOM 2939 O O . THR A 1 373 ? 8.859 -35.844 -31.281 1 98.25 373 THR A O 1
ATOM 2942 N N . ILE A 1 374 ? 10.742 -35.906 -30.109 1 98.38 374 ILE A N 1
ATOM 2943 C CA . ILE A 1 374 ? 10.07 -35.906 -28.828 1 98.38 374 ILE A CA 1
ATOM 2944 C C . ILE A 1 374 ? 9.289 -34.594 -28.641 1 98.38 374 ILE A C 1
ATOM 2946 O O . ILE A 1 374 ? 8.156 -34.594 -28.156 1 98.38 374 ILE A O 1
ATOM 2950 N N . SER A 1 375 ? 9.891 -33.5 -29.078 1 98.38 375 SER A N 1
ATOM 2951 C CA . SER A 1 375 ? 9.25 -32.188 -28.984 1 98.38 375 SER A CA 1
ATOM 2952 C C . SER A 1 375 ? 7.984 -32.125 -29.828 1 98.38 375 SER A C 1
ATOM 2954 O O . SER A 1 375 ? 6.961 -31.609 -29.406 1 98.38 375 SER A O 1
ATOM 2956 N N . ILE A 1 376 ? 8.102 -32.656 -31.016 1 98.25 376 ILE A N 1
ATOM 2957 C CA . ILE A 1 376 ? 6.965 -32.656 -31.938 1 98.25 376 ILE A CA 1
ATOM 2958 C C . ILE A 1 376 ? 5.852 -33.531 -31.375 1 98.25 376 ILE A C 1
ATOM 2960 O O . ILE A 1 376 ? 4.68 -33.156 -31.406 1 98.25 376 ILE A O 1
ATOM 2964 N N . LEU A 1 377 ? 6.199 -34.656 -30.812 1 98.31 377 LEU A N 1
ATOM 2965 C CA . LEU A 1 377 ? 5.219 -35.562 -30.219 1 98.31 377 LEU A CA 1
ATOM 2966 C C . LEU A 1 377 ? 4.543 -34.906 -29.016 1 98.31 377 LEU A C 1
ATOM 2968 O O . LEU A 1 377 ? 3.336 -35.062 -28.828 1 98.31 377 LEU A O 1
ATOM 2972 N N . SER A 1 378 ? 5.305 -34.281 -28.203 1 98.31 378 SER A N 1
ATOM 2973 C CA . SER A 1 378 ? 4.758 -33.531 -27.078 1 98.31 378 SER A CA 1
ATOM 2974 C C . SER A 1 378 ? 3.787 -32.438 -27.531 1 98.31 378 SER A C 1
ATOM 2976 O O . SER A 1 378 ? 2.732 -32.25 -26.922 1 98.31 378 SER A O 1
ATOM 2978 N N . THR A 1 379 ? 4.117 -31.734 -28.578 1 98.44 379 THR A N 1
ATOM 2979 C CA . THR A 1 379 ? 3.271 -30.688 -29.125 1 98.44 379 THR A CA 1
ATOM 2980 C C . THR A 1 379 ? 1.975 -31.266 -29.672 1 98.44 379 THR A C 1
ATOM 2982 O O . THR A 1 379 ? 0.894 -30.719 -29.438 1 98.44 379 THR A O 1
ATOM 2985 N N . ILE A 1 380 ? 2.145 -32.375 -30.391 1 98.31 380 ILE A N 1
ATOM 2986 C CA . ILE A 1 380 ? 0.975 -33.031 -30.953 1 98.31 380 ILE A CA 1
ATOM 2987 C C . ILE A 1 380 ? 0.074 -33.531 -29.828 1 98.31 380 ILE A C 1
ATOM 2989 O O . ILE A 1 380 ? -1.151 -33.406 -29.906 1 98.31 380 ILE A O 1
ATOM 2993 N N . LEU A 1 381 ? 0.665 -34.062 -28.812 1 98.12 381 LEU A N 1
ATOM 2994 C CA . LEU A 1 381 ? -0.088 -34.531 -27.656 1 98.12 381 LEU A CA 1
ATOM 2995 C C . LEU A 1 381 ? -0.881 -33.406 -27.016 1 98.12 381 LEU A C 1
ATOM 2997 O O . LEU A 1 381 ? -2.053 -33.594 -26.672 1 98.12 381 LEU A O 1
ATOM 3001 N N . ARG A 1 382 ? -0.312 -32.344 -26.844 1 97.31 382 ARG A N 1
ATOM 3002 C CA . ARG A 1 382 ? -0.972 -31.172 -26.234 1 97.31 382 ARG A CA 1
ATOM 3003 C C . ARG A 1 382 ? -2.111 -30.672 -27.109 1 97.31 382 ARG A C 1
ATOM 3005 O O . ARG A 1 382 ? -3.209 -30.406 -26.625 1 97.31 382 ARG A O 1
ATOM 3012 N N . PHE A 1 383 ? -1.784 -30.5 -28.422 1 98.06 383 PHE A N 1
ATOM 3013 C CA . PHE A 1 383 ? -2.809 -30.078 -29.375 1 98.06 383 PHE A CA 1
ATOM 3014 C C . PHE A 1 383 ? -3.998 -31.031 -29.344 1 98.06 383 PHE A C 1
ATOM 3016 O O . PHE A 1 383 ? -5.145 -30.594 -29.234 1 98.06 383 PHE A O 1
ATOM 3023 N N . TYR A 1 384 ? -3.729 -32.281 -29.406 1 98.19 384 TYR A N 1
ATOM 3024 C CA . TYR A 1 384 ? -4.75 -33.312 -29.484 1 98.19 384 TYR A CA 1
ATOM 3025 C C . TYR A 1 384 ? -5.605 -33.344 -28.234 1 98.19 384 TYR A C 1
ATOM 3027 O O . TYR A 1 384 ? -6.836 -33.344 -28.297 1 98.19 384 TYR A O 1
ATOM 3035 N N . THR A 1 385 ? -5 -33.375 -27.078 1 98.25 385 THR A N 1
ATOM 3036 C CA . THR A 1 385 ? -5.715 -33.469 -25.812 1 98.25 385 THR A CA 1
ATOM 3037 C C . THR A 1 385 ? -6.617 -32.25 -25.609 1 98.25 385 THR A C 1
ATOM 3039 O O . THR A 1 385 ? -7.77 -32.375 -25.188 1 98.25 385 THR A O 1
ATOM 3042 N N . VAL A 1 386 ? -6.137 -31.078 -25.938 1 97.88 386 VAL A N 1
ATOM 3043 C CA . VAL A 1 386 ? -6.91 -29.859 -25.75 1 97.88 386 VAL A CA 1
ATOM 3044 C C . VAL A 1 386 ? -8.086 -29.844 -26.734 1 97.88 386 VAL A C 1
ATOM 3046 O O . VAL A 1 386 ? -9.203 -29.469 -26.359 1 97.88 386 VAL A O 1
ATOM 3049 N N . TYR A 1 387 ? -7.789 -30.328 -27.922 1 97.75 387 TYR A N 1
ATOM 3050 C CA . TYR A 1 387 ? -8.836 -30.344 -28.938 1 97.75 387 TYR A CA 1
ATOM 3051 C C . TYR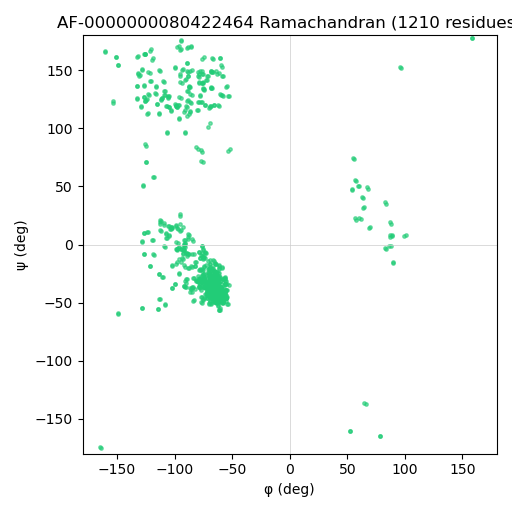 A 1 387 ? -9.93 -31.344 -28.578 1 97.75 387 TYR A C 1
ATOM 3053 O O . TYR A 1 387 ? -11.117 -31 -28.594 1 97.75 387 TYR A O 1
ATOM 3061 N N . VAL A 1 388 ? -9.602 -32.469 -28.156 1 98.06 388 VAL A N 1
ATOM 3062 C CA . VAL A 1 388 ? -10.555 -33.562 -27.953 1 98.06 388 VAL A CA 1
ATOM 3063 C C . VAL A 1 388 ? -11.312 -33.344 -26.641 1 98.06 388 VAL A C 1
ATOM 3065 O O . VAL A 1 388 ? -12.516 -33.594 -26.562 1 98.06 388 VAL A O 1
ATOM 3068 N N . ARG A 1 389 ? -10.656 -32.844 -25.641 1 97.5 389 ARG A N 1
ATOM 3069 C CA . ARG A 1 389 ? -11.281 -32.719 -24.328 1 97.5 389 ARG A CA 1
ATOM 3070 C C . ARG A 1 389 ? -11.836 -31.297 -24.141 1 97.5 389 ARG A C 1
ATOM 3072 O O . ARG A 1 389 ? -12.383 -30.984 -23.078 1 97.5 389 ARG A O 1
ATOM 3079 N N . GLN A 1 390 ? -11.664 -30.438 -25.078 1 96.62 390 GLN A N 1
ATOM 3080 C CA . GLN A 1 390 ? -12.172 -29.062 -25.047 1 96.62 390 GLN A CA 1
ATOM 3081 C C . GLN A 1 390 ? -11.609 -28.297 -23.844 1 96.62 390 GLN A C 1
ATOM 3083 O O . GLN A 1 390 ? -12.375 -27.703 -23.078 1 96.62 390 GLN A O 1
ATOM 3088 N N . LEU A 1 391 ? -10.336 -28.391 -23.75 1 96.94 391 LEU A N 1
ATOM 3089 C CA . LEU A 1 391 ? -9.641 -27.688 -22.672 1 96.94 391 LEU A CA 1
ATOM 3090 C C . LEU A 1 391 ? -9.266 -26.281 -23.078 1 96.94 391 LEU A C 1
ATOM 3092 O O . LEU A 1 391 ? -9.484 -25.891 -24.234 1 96.94 391 LEU A O 1
ATOM 3096 N N . ASN A 1 392 ? -8.828 -25.516 -22.141 1 93.06 392 ASN A N 1
ATOM 3097 C CA . ASN A 1 392 ? -8.391 -24.156 -22.453 1 93.06 392 ASN A CA 1
ATOM 3098 C C . ASN A 1 392 ? -7.363 -23.656 -21.453 1 93.06 392 ASN A C 1
ATOM 3100 O O . ASN A 1 392 ? -7.68 -23.469 -20.266 1 93.06 392 ASN A O 1
ATOM 3104 N N . LEU A 1 393 ? -6.242 -23.297 -21.891 1 93.12 393 LEU A N 1
ATOM 3105 C CA . LEU A 1 393 ? -5.18 -22.797 -21.031 1 93.12 393 LEU A CA 1
ATOM 3106 C C . LEU A 1 393 ? -5.262 -21.281 -20.891 1 93.12 393 LEU A C 1
ATOM 3108 O O . LEU A 1 393 ? -4.672 -20.703 -19.969 1 93.12 393 LEU A O 1
ATOM 3112 N N . TYR A 1 394 ? -5.93 -20.609 -21.766 1 90.56 394 TYR A N 1
ATOM 3113 C CA . TYR A 1 394 ? -6.223 -19.172 -21.688 1 90.56 394 TYR A CA 1
ATOM 3114 C C . TYR A 1 394 ? -7.543 -18.938 -20.969 1 90.56 394 TYR A C 1
ATOM 3116 O O . TYR A 1 394 ? -8.602 -19.344 -21.453 1 90.56 394 TYR A O 1
ATOM 3124 N N . VAL A 1 395 ? -7.48 -18.328 -19.891 1 87.25 395 VAL A N 1
ATOM 3125 C CA . VAL A 1 395 ? -8.719 -18.094 -19.141 1 87.25 395 VAL A CA 1
ATOM 3126 C C . VAL A 1 395 ? -9.57 -17.062 -19.859 1 87.25 395 VAL A C 1
ATOM 3128 O O . VAL A 1 395 ? -9.305 -15.859 -19.797 1 87.25 395 VAL A O 1
ATOM 3131 N N . TYR A 1 396 ? -10.562 -17.547 -20.547 1 88.5 396 TYR A N 1
ATOM 3132 C CA . TYR A 1 396 ? -11.422 -16.641 -21.312 1 88.5 396 TYR A CA 1
ATOM 3133 C C . TYR A 1 396 ? -12.672 -16.281 -20.5 1 88.5 396 TYR A C 1
ATOM 3135 O O . TYR A 1 396 ? -12.914 -16.844 -19.438 1 88.5 396 TYR A O 1
ATOM 3143 N N . PHE A 1 397 ? -13.414 -15.344 -20.984 1 87.62 397 PHE A N 1
ATOM 3144 C CA . PHE A 1 397 ? -14.648 -14.891 -20.359 1 87.62 397 PHE A CA 1
ATOM 3145 C C . PHE A 1 397 ? -15.734 -15.961 -20.469 1 87.62 397 PHE A C 1
ATOM 3147 O O . PHE A 1 397 ? -16.047 -16.438 -21.562 1 87.62 397 PHE A O 1
ATOM 3154 N N . GLY A 1 398 ? -16.188 -16.453 -19.359 1 87.94 398 GLY A N 1
ATOM 3155 C CA . GLY A 1 398 ? -17.219 -17.469 -19.328 1 87.94 398 GLY A CA 1
ATOM 3156 C C . GLY A 1 398 ? -16.656 -18.875 -19.094 1 87.94 398 GLY A C 1
ATOM 3157 O O . GLY A 1 398 ? -17.406 -19.859 -19.141 1 87.94 398 GLY A O 1
ATOM 3158 N N . ASN A 1 399 ? -15.391 -18.953 -18.797 1 91.56 399 ASN A N 1
ATOM 3159 C CA . ASN A 1 399 ? -14.727 -20.219 -18.531 1 91.56 399 ASN A CA 1
ATOM 3160 C C . ASN A 1 399 ? -15.359 -20.938 -17.344 1 91.56 399 ASN A C 1
ATOM 3162 O O . ASN A 1 399 ? -15.578 -20.344 -16.297 1 91.56 399 ASN A O 1
ATOM 3166 N N . SER A 1 400 ? -15.719 -22.219 -17.531 1 93.31 400 SER A N 1
ATOM 3167 C CA . SER A 1 400 ? -16.234 -22.984 -16.391 1 93.31 400 SER A CA 1
ATOM 3168 C C . SER A 1 400 ? -15.102 -23.453 -15.484 1 93.31 400 SER A C 1
ATOM 3170 O O . SER A 1 400 ? -14.016 -23.797 -15.961 1 93.31 400 SER A O 1
ATOM 3172 N N . VAL A 1 401 ? -15.383 -23.516 -14.188 1 93.19 401 VAL A N 1
ATOM 3173 C CA . VAL A 1 401 ? -14.398 -23.984 -13.219 1 93.19 401 VAL A CA 1
ATOM 3174 C C . VAL A 1 401 ? -14.047 -25.453 -13.508 1 93.19 401 VAL A C 1
ATOM 3176 O O . VAL A 1 401 ? -12.875 -25.844 -13.414 1 93.19 401 VAL A O 1
ATOM 3179 N N . ALA A 1 402 ? -14.984 -26.172 -13.938 1 93.31 402 ALA A N 1
ATOM 3180 C CA . ALA A 1 402 ? -14.758 -27.562 -14.289 1 93.31 402 ALA A CA 1
ATOM 3181 C C . ALA A 1 402 ? -13.758 -27.688 -15.438 1 93.31 402 ALA A C 1
ATOM 3183 O O . ALA A 1 402 ? -12.875 -28.547 -15.414 1 93.31 402 ALA A O 1
ATOM 3184 N N . GLN A 1 403 ? -13.914 -26.844 -16.406 1 94.25 403 GLN A N 1
ATOM 3185 C CA . GLN A 1 403 ? -12.984 -26.844 -17.531 1 94.25 403 GLN A CA 1
ATOM 3186 C C . GLN A 1 403 ? -11.578 -26.453 -17.078 1 94.25 403 GLN A C 1
ATOM 3188 O O . GLN A 1 403 ? -10.594 -27 -17.578 1 94.25 403 GLN A O 1
ATOM 3193 N N . MET A 1 404 ? -11.492 -25.562 -16.188 1 93.19 404 MET A N 1
ATOM 3194 C CA . MET A 1 404 ? -10.195 -25.141 -15.68 1 93.19 404 MET A CA 1
ATOM 3195 C C . MET A 1 404 ? -9.484 -26.281 -14.961 1 93.19 404 MET A C 1
ATOM 3197 O O . MET A 1 404 ? -8.297 -26.516 -15.18 1 93.19 404 MET A O 1
ATOM 3201 N N . PHE A 1 405 ? -10.227 -27.047 -14.18 1 94.31 405 PHE A N 1
ATOM 3202 C CA . PHE A 1 405 ? -9.641 -28.172 -13.477 1 94.31 405 PHE A CA 1
ATOM 3203 C C . PHE A 1 405 ? -9.266 -29.297 -14.445 1 94.31 405 PHE A C 1
ATOM 3205 O O . PHE A 1 405 ? -8.211 -29.922 -14.305 1 94.31 405 PHE A O 1
ATOM 3212 N N . ASN A 1 406 ? -10.086 -29.484 -15.422 1 95.56 406 ASN A N 1
ATOM 3213 C CA . ASN A 1 406 ? -9.758 -30.484 -16.438 1 95.56 406 ASN A CA 1
ATOM 3214 C C . ASN A 1 406 ? -8.516 -30.078 -17.234 1 95.56 406 ASN A C 1
ATOM 3216 O O . ASN A 1 406 ? -7.688 -30.922 -17.562 1 95.56 406 ASN A O 1
ATOM 3220 N N . THR A 1 407 ? -8.461 -28.844 -17.531 1 95.88 407 THR A N 1
ATOM 3221 C CA . THR A 1 407 ? -7.293 -28.344 -18.234 1 95.88 407 THR A CA 1
ATOM 3222 C C . THR A 1 407 ? -6.023 -28.578 -17.422 1 95.88 407 THR A C 1
ATOM 3224 O O . THR A 1 407 ? -5 -28.984 -17.969 1 95.88 407 THR A O 1
ATOM 3227 N N . ALA A 1 408 ? -6.113 -28.359 -16.141 1 95.12 408 ALA A N 1
ATOM 3228 C CA . ALA A 1 408 ? -4.969 -28.594 -15.266 1 95.12 408 ALA A CA 1
ATOM 3229 C C . ALA A 1 408 ? -4.613 -30.078 -15.203 1 95.12 408 ALA A C 1
ATOM 3231 O O . ALA A 1 408 ? -3.463 -30.453 -15.43 1 95.12 408 ALA A O 1
ATOM 3232 N N . ASP A 1 409 ? -5.559 -30.906 -15.094 1 96.12 409 ASP A N 1
ATOM 3233 C CA . ASP A 1 409 ? -5.355 -32.312 -14.82 1 96.12 409 ASP A CA 1
ATOM 3234 C C . ASP A 1 409 ? -4.879 -33.062 -16.078 1 96.12 409 ASP A C 1
ATOM 3236 O O . ASP A 1 409 ? -4.062 -33.969 -15.984 1 96.12 409 ASP A O 1
ATOM 3240 N N . TYR A 1 410 ? -5.328 -32.562 -17.188 1 96.94 410 TYR A N 1
ATOM 3241 C CA . TYR A 1 410 ? -5.09 -33.406 -18.375 1 96.94 410 TYR A CA 1
ATOM 3242 C C . TYR A 1 410 ? -4.027 -32.75 -19.266 1 96.94 410 TYR A C 1
ATOM 3244 O O . TYR A 1 410 ? -3.617 -33.375 -20.266 1 96.94 410 TYR A O 1
ATOM 3252 N N . SER A 1 411 ? -3.574 -31.641 -18.859 1 96.06 411 SER A N 1
ATOM 3253 C CA . SER A 1 411 ? -2.574 -31.031 -19.719 1 96.06 411 SER A CA 1
ATOM 3254 C C . SER A 1 411 ? -1.566 -30.203 -18.938 1 96.06 411 SER A C 1
ATOM 3256 O O . SER A 1 411 ? -0.405 -30.594 -18.797 1 96.06 411 SER A O 1
ATOM 3258 N N . TYR A 1 412 ? -1.964 -29.234 -18.234 1 94.69 412 TYR A N 1
ATOM 3259 C CA . TYR A 1 412 ? -1.147 -28.172 -17.672 1 94.69 412 TYR A CA 1
ATOM 3260 C C . TYR A 1 412 ? -0.124 -28.734 -16.688 1 94.69 412 TYR A C 1
ATOM 3262 O O . TYR A 1 412 ? 1.019 -28.266 -16.641 1 94.69 412 TYR A O 1
ATOM 3270 N N . ILE A 1 413 ? -0.493 -29.75 -15.891 1 96.19 413 ILE A N 1
ATOM 3271 C CA . ILE A 1 413 ? 0.376 -30.172 -14.797 1 96.19 413 ILE A CA 1
ATOM 3272 C C . ILE A 1 413 ? 1.11 -31.453 -15.188 1 96.19 413 ILE A C 1
ATOM 3274 O O . ILE A 1 413 ? 1.752 -32.094 -14.344 1 96.19 413 ILE A O 1
ATOM 3278 N N . LEU A 1 414 ? 1.117 -31.828 -16.484 1 97.19 414 LEU A N 1
ATOM 3279 C CA . LEU A 1 414 ? 1.773 -33.031 -16.938 1 97.19 414 LEU A CA 1
ATOM 3280 C C . LEU A 1 414 ? 3.074 -32.719 -17.656 1 97.19 414 LEU A C 1
ATOM 3282 O O . LEU A 1 414 ? 3.078 -31.953 -18.625 1 97.19 414 LEU A O 1
ATOM 3286 N N . PRO A 1 415 ? 4.133 -33.375 -17.219 1 97.44 415 PRO A N 1
ATOM 3287 C CA . PRO A 1 415 ? 5.434 -33.062 -17.828 1 97.44 415 PRO A CA 1
ATOM 3288 C C . PRO A 1 415 ? 5.496 -33.438 -19.297 1 97.44 415 PRO A C 1
ATOM 3290 O O . PRO A 1 415 ? 6.199 -32.781 -20.078 1 97.44 415 PRO A O 1
ATOM 3293 N N . THR A 1 416 ? 4.707 -34.438 -19.766 1 97.19 416 THR A N 1
ATOM 3294 C CA . THR A 1 416 ? 4.703 -34.875 -21.172 1 97.19 416 THR A CA 1
ATOM 3295 C C . THR A 1 416 ? 4.172 -33.75 -22.062 1 97.19 416 THR A C 1
ATOM 3297 O O . THR A 1 416 ? 4.551 -33.656 -23.234 1 97.19 416 THR A O 1
ATOM 3300 N N . HIS A 1 417 ? 3.361 -32.906 -21.5 1 96.81 417 HIS A N 1
ATOM 3301 C CA . HIS A 1 417 ? 2.76 -31.828 -22.266 1 96.81 417 HIS A CA 1
ATOM 3302 C C . HIS A 1 417 ? 3.648 -30.594 -22.25 1 96.81 417 HIS A C 1
ATOM 3304 O O . HIS A 1 417 ? 3.4 -29.641 -22.984 1 96.81 417 HIS A O 1
ATOM 3310 N N . ARG A 1 418 ? 4.676 -30.625 -21.469 1 96.19 418 ARG A N 1
ATOM 3311 C CA . ARG A 1 418 ? 5.543 -29.453 -21.312 1 96.19 418 ARG A CA 1
ATOM 3312 C C . ARG A 1 418 ? 6.969 -29.781 -21.75 1 96.19 418 ARG A C 1
ATOM 3314 O O . ARG A 1 418 ? 7.859 -28.938 -21.656 1 96.19 418 ARG A O 1
ATOM 3321 N N . ALA A 1 419 ? 7.184 -30.969 -22.25 1 98.25 419 ALA A N 1
ATOM 3322 C CA . ALA A 1 419 ? 8.516 -31.453 -22.625 1 98.25 419 ALA A CA 1
ATOM 3323 C C . ALA A 1 419 ? 9.094 -30.625 -23.766 1 98.25 419 ALA A C 1
ATOM 3325 O O . ALA A 1 419 ? 10.312 -30.453 -23.859 1 98.25 419 ALA A O 1
ATOM 3326 N N . THR A 1 420 ? 8.258 -30.094 -24.594 1 98.31 420 THR A N 1
ATOM 3327 C CA . THR A 1 420 ? 8.695 -29.344 -25.766 1 98.31 420 THR A CA 1
ATOM 3328 C C . THR A 1 420 ? 9.586 -28.172 -25.359 1 98.31 420 THR A C 1
ATOM 3330 O O . THR A 1 420 ? 10.688 -28.016 -25.891 1 98.31 420 THR A O 1
ATOM 3333 N N . VAL A 1 421 ? 9.133 -27.406 -24.406 1 98.25 421 VAL A N 1
ATOM 3334 C CA . VAL A 1 421 ? 9.875 -26.203 -24.062 1 98.25 421 VAL A CA 1
ATOM 3335 C C . VAL A 1 421 ? 11.117 -26.578 -23.266 1 98.25 421 VAL A C 1
ATOM 3337 O O . VAL A 1 421 ? 12.148 -25.906 -23.359 1 98.25 421 VAL A O 1
ATOM 3340 N N . TYR A 1 422 ? 11.078 -27.641 -22.484 1 98.69 422 TYR A N 1
ATOM 3341 C CA . TYR A 1 422 ? 12.266 -28.125 -21.797 1 98.69 422 TYR A CA 1
ATOM 3342 C C . TYR A 1 422 ? 13.344 -28.547 -22.797 1 98.69 422 TYR A C 1
ATOM 3344 O O . TYR A 1 422 ? 14.516 -28.203 -22.625 1 98.69 422 TYR A O 1
ATOM 3352 N N . ILE A 1 423 ? 12.93 -29.266 -23.797 1 98.75 423 ILE A N 1
ATOM 3353 C CA . ILE A 1 423 ? 13.852 -29.75 -24.828 1 98.75 423 ILE A CA 1
ATOM 3354 C C . ILE A 1 423 ? 14.414 -28.562 -25.609 1 98.75 423 ILE A C 1
ATOM 3356 O O . ILE A 1 423 ? 15.594 -28.547 -25.969 1 98.75 423 ILE A O 1
ATOM 3360 N N . MET A 1 424 ? 13.578 -27.594 -25.859 1 98.62 424 MET A N 1
ATOM 3361 C CA . MET A 1 424 ? 14.086 -26.359 -26.469 1 98.62 424 MET A CA 1
ATOM 3362 C C . MET A 1 424 ? 15.219 -25.781 -25.625 1 98.62 424 MET A C 1
ATOM 3364 O O . MET A 1 424 ? 16.203 -25.281 -26.172 1 98.62 424 MET A O 1
ATOM 3368 N N . GLY A 1 425 ? 15.078 -25.859 -24.344 1 98.81 425 GLY A N 1
ATOM 3369 C CA . GLY A 1 425 ? 16.141 -25.422 -23.453 1 98.81 425 GLY A CA 1
ATOM 3370 C C . GLY A 1 425 ? 17.406 -26.234 -23.594 1 98.81 425 GLY A C 1
ATOM 3371 O O . GLY A 1 425 ? 18.5 -25.672 -23.672 1 98.81 425 GLY A O 1
ATOM 3372 N N . ILE A 1 426 ? 17.266 -27.516 -23.672 1 98.69 426 ILE A N 1
ATOM 3373 C CA . ILE A 1 426 ? 18.406 -28.406 -23.828 1 98.69 426 ILE A CA 1
ATOM 3374 C C . ILE A 1 426 ? 19.156 -28.078 -25.109 1 98.69 426 ILE A C 1
ATOM 3376 O O . ILE A 1 426 ? 20.391 -27.938 -25.109 1 98.69 426 ILE A O 1
ATOM 3380 N N . ILE A 1 427 ? 18.422 -27.906 -26.156 1 98.38 427 ILE A N 1
ATOM 3381 C CA . ILE A 1 427 ? 19.016 -27.594 -27.453 1 98.38 427 ILE A CA 1
ATOM 3382 C C . ILE A 1 427 ? 19.734 -26.266 -27.391 1 98.38 427 ILE A C 1
ATOM 3384 O O . ILE A 1 427 ? 20.859 -26.141 -27.875 1 98.38 427 ILE A O 1
ATOM 3388 N N . LEU A 1 428 ? 19.094 -25.312 -26.797 1 98.25 428 LEU A N 1
ATOM 3389 C CA . LEU A 1 428 ? 19.703 -24 -26.672 1 98.25 428 LEU A CA 1
ATOM 3390 C C . LEU A 1 428 ? 20.984 -24.062 -25.859 1 98.25 428 LEU A C 1
ATOM 3392 O O . LEU A 1 428 ? 21.984 -23.422 -26.203 1 98.25 428 LEU A O 1
ATOM 3396 N N . GLY A 1 429 ? 20.938 -24.812 -24.75 1 97.81 429 GLY A N 1
ATOM 3397 C CA . GLY A 1 429 ? 22.141 -25 -23.969 1 97.81 429 GLY A CA 1
ATOM 3398 C C . GLY A 1 429 ? 23.297 -25.594 -24.75 1 97.81 429 GLY A C 1
ATOM 3399 O O . GLY A 1 429 ? 24.438 -25.156 -24.641 1 97.81 429 GLY A O 1
ATOM 3400 N N . TYR A 1 430 ? 23 -26.547 -25.547 1 97.62 430 TYR A N 1
ATOM 3401 C CA . TYR A 1 430 ? 23.984 -27.188 -26.422 1 97.62 430 TYR A CA 1
ATOM 3402 C C . TYR A 1 430 ? 24.547 -26.188 -27.422 1 97.62 430 TYR A C 1
ATOM 3404 O O . TYR A 1 430 ? 25.75 -26.109 -27.625 1 97.62 430 TYR A O 1
ATOM 3412 N N . ILE A 1 431 ? 23.688 -25.422 -28.031 1 96.38 431 ILE A N 1
ATOM 3413 C CA . ILE A 1 431 ? 24.078 -24.453 -29.047 1 96.38 431 ILE A CA 1
ATOM 3414 C C . ILE A 1 431 ? 24.984 -23.391 -28.422 1 96.38 431 ILE A C 1
ATOM 3416 O O . ILE A 1 431 ? 26 -23.016 -29.016 1 96.38 431 ILE A O 1
ATOM 3420 N N . LEU A 1 432 ? 24.609 -22.906 -27.266 1 96 432 LEU A N 1
ATOM 3421 C CA . LEU A 1 432 ? 25.406 -21.875 -26.594 1 96 432 LEU A CA 1
ATOM 3422 C C . LEU A 1 432 ? 26.812 -22.391 -26.297 1 96 432 LEU A C 1
ATOM 3424 O O . LEU A 1 432 ? 27.781 -21.641 -26.391 1 96 432 LEU A O 1
ATOM 3428 N N . ARG A 1 433 ? 26.875 -23.641 -25.938 1 93.06 433 ARG A N 1
ATOM 3429 C CA . ARG A 1 433 ? 28.172 -24.219 -25.625 1 93.06 433 ARG A CA 1
ATOM 3430 C C . ARG A 1 433 ? 29 -24.391 -26.891 1 93.06 433 ARG A C 1
ATOM 3432 O O . ARG A 1 433 ? 30.219 -24.188 -26.875 1 93.06 433 ARG A O 1
ATOM 3439 N N . GLN A 1 434 ? 28.406 -24.734 -27.969 1 91.69 434 GLN A N 1
ATOM 3440 C CA . GLN A 1 434 ? 29.094 -24.953 -29.234 1 91.69 434 GLN A CA 1
ATOM 3441 C C . GLN A 1 434 ? 29.562 -23.625 -29.828 1 91.69 434 GLN A C 1
ATOM 3443 O O . GLN A 1 434 ? 30.672 -23.531 -30.359 1 91.69 434 GLN A O 1
ATOM 3448 N N . TRP A 1 435 ? 28.719 -22.641 -29.812 1 90.94 435 TRP A N 1
ATOM 3449 C CA . TRP A 1 435 ? 29.016 -21.344 -30.438 1 90.94 435 TRP A CA 1
ATOM 3450 C C . TRP A 1 435 ? 29.938 -20.516 -29.547 1 90.94 435 TRP A C 1
ATOM 3452 O O . TRP A 1 435 ? 30.797 -19.781 -30.062 1 90.94 435 TRP A O 1
ATOM 3462 N N . GLY A 1 436 ? 29.75 -20.594 -28.266 1 87.75 436 GLY A N 1
ATOM 3463 C CA . GLY A 1 436 ? 30.594 -19.844 -27.359 1 87.75 436 GLY A CA 1
ATOM 3464 C C . GLY A 1 436 ? 30.203 -18.375 -27.266 1 87.75 436 GLY A C 1
ATOM 3465 O O . GLY A 1 436 ? 29.062 -18.016 -27.562 1 87.75 436 GLY A O 1
ATOM 3466 N N . ARG A 1 437 ? 31.078 -17.5 -26.719 1 89.19 437 ARG A N 1
ATOM 3467 C CA . ARG A 1 437 ? 30.844 -16.078 -26.484 1 89.19 437 ARG A CA 1
ATOM 3468 C C . ARG A 1 437 ? 31.469 -15.227 -27.578 1 89.19 437 ARG A C 1
ATOM 3470 O O . ARG A 1 437 ? 32.406 -15.672 -28.266 1 89.19 437 ARG A O 1
ATOM 3477 N N . ASN A 1 438 ? 31.062 -14.109 -27.922 1 84.81 438 ASN A N 1
ATOM 3478 C CA . ASN A 1 438 ? 31.641 -13.109 -28.812 1 84.81 438 ASN A CA 1
ATOM 3479 C C . ASN A 1 438 ? 31.672 -13.594 -30.25 1 84.81 438 ASN A C 1
ATOM 3481 O O . ASN A 1 438 ? 32.719 -13.594 -30.891 1 84.81 438 ASN A O 1
ATOM 3485 N N . VAL A 1 439 ? 30.609 -14.062 -30.688 1 90.12 439 VAL A N 1
ATOM 3486 C CA . VAL A 1 439 ? 30.438 -14.43 -32.094 1 90.12 439 VAL A CA 1
ATOM 3487 C C . VAL A 1 439 ? 29.766 -13.281 -32.844 1 90.12 439 VAL A C 1
ATOM 3489 O O . VAL A 1 439 ? 28.719 -12.789 -32.438 1 90.12 439 VAL A O 1
ATOM 3492 N N . ASN A 1 440 ? 30.359 -12.859 -33.906 1 90.25 440 ASN A N 1
ATOM 3493 C CA . ASN A 1 440 ? 29.828 -11.75 -34.688 1 90.25 440 ASN A CA 1
ATOM 3494 C C . ASN A 1 440 ? 28.812 -12.234 -35.719 1 90.25 440 ASN A C 1
ATOM 3496 O O . ASN A 1 440 ? 29.141 -13.008 -36.594 1 90.25 440 ASN A O 1
ATOM 3500 N N . LEU A 1 441 ? 27.625 -11.867 -35.562 1 92.5 441 LEU A N 1
ATOM 3501 C CA . LEU A 1 441 ? 26.578 -12.195 -36.531 1 92.5 441 LEU A CA 1
ATOM 3502 C C . LEU A 1 441 ? 26.375 -11.055 -37.531 1 92.5 441 LEU A C 1
ATOM 3504 O O . LEU A 1 441 ? 26.531 -9.883 -37.188 1 92.5 441 LEU A O 1
ATOM 3508 N N . LYS A 1 442 ? 26.078 -11.406 -38.719 1 94.69 442 LYS A N 1
ATOM 3509 C CA . LYS A 1 442 ? 25.797 -10.406 -39.719 1 94.69 442 LYS A CA 1
ATOM 3510 C C . LYS A 1 442 ? 24.547 -9.602 -39.375 1 94.69 442 LYS A C 1
ATOM 3512 O O . LYS A 1 442 ? 23.594 -10.133 -38.812 1 94.69 442 LYS A O 1
ATOM 3517 N N . LYS A 1 443 ? 24.578 -8.383 -39.812 1 93.25 443 LYS A N 1
ATOM 3518 C CA . LYS A 1 443 ? 23.484 -7.469 -39.5 1 93.25 443 LYS A CA 1
ATOM 3519 C C . LYS A 1 443 ? 22.172 -7.977 -40.125 1 93.25 443 LYS A C 1
ATOM 3521 O O . LYS A 1 443 ? 21.109 -7.828 -39.5 1 93.25 443 LYS A O 1
ATOM 3526 N N . GLY A 1 444 ? 22.281 -8.492 -41.25 1 94.56 444 GLY A N 1
ATOM 3527 C CA . GLY A 1 444 ? 21.094 -9.039 -41.875 1 94.56 444 GLY A CA 1
ATOM 3528 C C . GLY A 1 444 ? 20.469 -10.172 -41.094 1 94.56 444 GLY A C 1
ATOM 3529 O O . GLY A 1 444 ? 19.234 -10.25 -40.969 1 94.56 444 GLY A O 1
ATOM 3530 N N . HIS A 1 445 ? 21.297 -11.039 -40.562 1 94.38 445 HIS A N 1
ATOM 3531 C CA . HIS A 1 445 ? 20.828 -12.156 -39.75 1 94.38 445 HIS A CA 1
ATOM 3532 C C . HIS A 1 445 ? 20.203 -11.664 -38.438 1 94.38 445 HIS A C 1
ATOM 3534 O O . HIS A 1 445 ? 19.219 -12.219 -37.969 1 94.38 445 HIS A O 1
ATOM 3540 N N . LEU A 1 446 ? 20.797 -10.664 -37.906 1 95 446 LEU A N 1
ATOM 3541 C CA . LEU A 1 446 ? 20.281 -10.094 -36.656 1 95 446 LEU A CA 1
ATOM 3542 C C . LEU A 1 446 ? 18.922 -9.453 -36.875 1 95 446 LEU A C 1
ATOM 3544 O O . LEU A 1 446 ? 18 -9.633 -36.094 1 95 446 LEU A O 1
ATOM 3548 N N . THR A 1 447 ? 18.812 -8.695 -37.969 1 95.62 447 THR A N 1
ATOM 3549 C CA . THR A 1 447 ? 17.547 -8.047 -38.281 1 95.62 447 THR A CA 1
ATOM 3550 C C . THR A 1 447 ? 16.453 -9.078 -38.5 1 95.62 447 THR A C 1
ATOM 3552 O O . THR A 1 447 ? 15.328 -8.93 -38 1 95.62 447 THR A O 1
ATOM 3555 N N . LEU A 1 448 ? 16.828 -10.078 -39.219 1 96.12 448 LEU A N 1
ATOM 3556 C CA . LEU A 1 448 ? 15.859 -11.148 -39.5 1 96.12 448 LEU A CA 1
ATOM 3557 C C . LE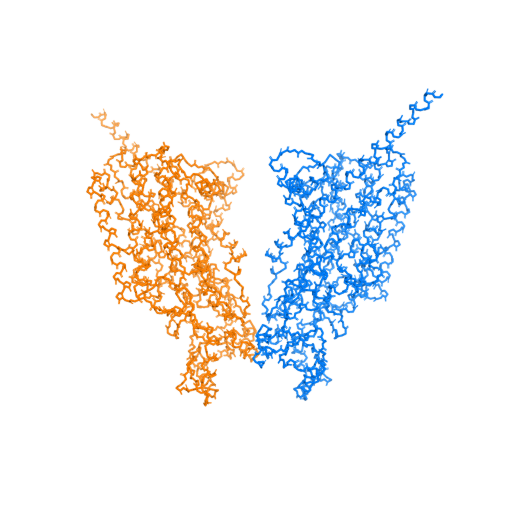U A 1 448 ? 15.484 -11.867 -38.188 1 96.12 448 LEU A C 1
ATOM 3559 O O . LEU A 1 448 ? 14.312 -12.188 -37.969 1 96.12 448 LEU A O 1
ATOM 3563 N N . GLY A 1 449 ? 16.453 -12.172 -37.438 1 95.81 449 GLY A N 1
ATOM 3564 C CA . GLY A 1 449 ? 16.203 -12.812 -36.156 1 95.81 449 GLY A CA 1
ATOM 3565 C C . GLY A 1 449 ? 15.273 -12.023 -35.25 1 95.81 449 GLY A C 1
ATOM 3566 O O . GLY A 1 449 ? 14.336 -12.578 -34.688 1 95.81 449 GLY A O 1
ATOM 3567 N N . TRP A 1 450 ? 15.516 -10.742 -35.156 1 95.69 450 TRP A N 1
ATOM 3568 C CA . TRP A 1 450 ? 14.68 -9.883 -34.312 1 95.69 450 TRP A CA 1
ATOM 3569 C C . TRP A 1 450 ? 13.273 -9.773 -34.906 1 95.69 450 TRP A C 1
ATOM 3571 O O . TRP A 1 450 ? 12.289 -9.711 -34.156 1 95.69 450 TRP A O 1
ATOM 3581 N N . PHE A 1 451 ? 13.211 -9.703 -36.188 1 97.06 451 PHE A N 1
ATOM 3582 C CA . PHE A 1 451 ? 11.898 -9.672 -36.844 1 97.06 451 PHE A CA 1
ATOM 3583 C C . PHE A 1 451 ? 11.102 -10.93 -36.5 1 97.06 451 PHE A C 1
ATOM 3585 O O . PHE A 1 451 ? 9.93 -10.844 -36.125 1 97.06 451 PHE A O 1
ATOM 3592 N N . ILE A 1 452 ? 11.727 -12.07 -36.594 1 97.19 452 ILE A N 1
ATOM 3593 C CA . ILE A 1 452 ? 11.086 -13.344 -36.281 1 97.19 452 ILE A CA 1
ATOM 3594 C C . ILE A 1 452 ? 10.695 -13.359 -34.781 1 97.19 452 ILE A C 1
ATOM 3596 O O . ILE A 1 452 ? 9.586 -13.766 -34.438 1 97.19 452 ILE A O 1
ATOM 3600 N N . ALA A 1 453 ? 11.578 -12.93 -33.969 1 96.12 453 ALA A N 1
ATOM 3601 C CA . ALA A 1 453 ? 11.312 -12.883 -32.531 1 96.12 453 ALA A CA 1
ATOM 3602 C C . ALA A 1 453 ? 10.086 -12.023 -32.25 1 96.12 453 ALA A C 1
ATOM 3604 O O . ALA A 1 453 ? 9.234 -12.398 -31.422 1 96.12 453 ALA A O 1
ATOM 3605 N N . LEU A 1 454 ? 9.961 -10.891 -32.906 1 96.19 454 LEU A N 1
ATOM 3606 C CA . LEU A 1 454 ? 8.828 -10 -32.688 1 96.19 454 LEU A CA 1
ATOM 3607 C C . LEU A 1 454 ? 7.535 -10.633 -33.188 1 96.19 454 LEU A C 1
ATOM 3609 O O . LEU A 1 454 ? 6.473 -10.445 -32.594 1 96.19 454 LEU A O 1
ATOM 3613 N N . CYS A 1 455 ? 7.652 -11.32 -34.25 1 97.25 455 CYS A N 1
ATOM 3614 C CA . CYS A 1 455 ? 6.492 -12.047 -34.75 1 97.25 455 CYS A CA 1
ATOM 3615 C C . CYS A 1 455 ? 6.043 -13.117 -33.75 1 97.25 455 CYS A C 1
ATOM 3617 O O . CYS A 1 455 ? 4.844 -13.32 -33.562 1 97.25 455 CYS A O 1
ATOM 3619 N N . MET A 1 456 ? 6.988 -13.781 -33.156 1 97.5 456 MET A N 1
ATOM 3620 C CA . MET A 1 456 ? 6.676 -14.797 -32.156 1 97.5 456 MET A CA 1
ATOM 3621 C C . MET A 1 456 ? 6.039 -14.164 -30.922 1 97.5 456 MET A C 1
ATOM 3623 O O . MET A 1 456 ? 5.125 -14.742 -30.328 1 97.5 456 MET A O 1
ATOM 3627 N N . LEU A 1 457 ? 6.539 -13.031 -30.562 1 95.31 457 LEU A N 1
ATOM 3628 C CA . LEU A 1 457 ? 5.949 -12.289 -29.453 1 95.31 457 LEU A CA 1
ATOM 3629 C C . LEU A 1 457 ? 4.496 -11.938 -29.75 1 95.31 457 LEU A C 1
ATOM 3631 O O . LEU A 1 457 ? 3.627 -12.102 -28.891 1 95.31 457 LEU A O 1
ATOM 3635 N N . TYR A 1 458 ? 4.25 -11.453 -30.922 1 95.62 458 TYR A N 1
ATOM 3636 C CA . TYR A 1 458 ? 2.896 -11.109 -31.344 1 95.62 458 TYR A CA 1
ATOM 3637 C C . TYR A 1 458 ? 1.988 -12.336 -31.297 1 95.62 458 TYR A C 1
ATOM 3639 O O . TYR A 1 458 ? 0.865 -12.266 -30.797 1 95.62 458 TYR A O 1
ATOM 3647 N N . GLN A 1 459 ? 2.51 -13.414 -31.75 1 95.25 459 GLN A N 1
ATOM 3648 C CA . GLN A 1 459 ? 1.727 -14.648 -31.828 1 95.25 459 GLN A CA 1
ATOM 3649 C C . GLN A 1 459 ? 1.427 -15.195 -30.438 1 95.25 459 GLN A C 1
ATOM 3651 O O . GLN A 1 459 ? 0.389 -15.828 -30.219 1 95.25 459 GLN A O 1
ATOM 3656 N N . SER A 1 460 ? 2.236 -14.953 -29.516 1 94.62 460 SER A N 1
ATOM 3657 C CA . SER A 1 460 ? 2.09 -15.539 -28.188 1 94.62 460 SER A CA 1
ATOM 3658 C C . SER A 1 460 ? 1.24 -14.656 -27.281 1 94.62 460 SER A C 1
ATOM 3660 O O . SER A 1 460 ? 0.497 -15.164 -26.438 1 94.62 460 SER A O 1
ATOM 3662 N N . LEU A 1 461 ? 1.32 -13.344 -27.453 1 91.88 461 LEU A N 1
ATOM 3663 C CA . LEU A 1 461 ? 0.701 -12.461 -26.484 1 91.88 461 LEU A CA 1
ATOM 3664 C C . LEU A 1 461 ? -0.478 -11.711 -27.094 1 91.88 461 LEU A C 1
ATOM 3666 O O . LEU A 1 461 ? -1.561 -11.664 -26.5 1 91.88 461 LEU A O 1
ATOM 3670 N N . VAL A 1 462 ? -0.32 -11.141 -28.266 1 92.31 462 VAL A N 1
ATOM 3671 C CA . VAL A 1 462 ? -1.293 -10.211 -28.828 1 92.31 462 VAL A CA 1
ATOM 3672 C C . VAL A 1 462 ? -2.41 -10.992 -29.516 1 92.31 462 VAL A C 1
ATOM 3674 O O . VAL A 1 462 ? -3.594 -10.75 -29.266 1 92.31 462 VAL A O 1
ATOM 3677 N N . GLN A 1 463 ? -2.039 -11.914 -30.297 1 92.38 463 GLN A N 1
ATOM 3678 C CA . GLN A 1 463 ? -3.027 -12.641 -31.094 1 92.38 463 GLN A CA 1
ATOM 3679 C C . GLN A 1 463 ? -4.02 -13.375 -30.188 1 92.38 463 GLN A C 1
ATOM 3681 O O . GLN A 1 463 ? -5.227 -13.352 -30.438 1 92.38 463 GLN A O 1
ATOM 3686 N N . PRO A 1 464 ? -3.592 -14 -29.156 1 91.88 464 PRO A N 1
ATOM 3687 C CA . PRO A 1 464 ? -4.539 -14.719 -28.297 1 91.88 464 PRO A CA 1
ATOM 3688 C C . PRO A 1 464 ? -5.391 -13.789 -27.438 1 91.88 464 PRO A C 1
ATOM 3690 O O . PRO A 1 464 ? -6.371 -14.227 -26.844 1 91.88 464 PRO A O 1
ATOM 3693 N N . SER A 1 465 ? -5.102 -12.5 -27.328 1 90 465 SER A N 1
ATOM 3694 C CA . SER A 1 465 ? -5.793 -11.562 -26.453 1 90 465 SER A CA 1
ATOM 3695 C C . SER A 1 465 ? -7.266 -11.445 -26.828 1 90 465 SER A C 1
ATOM 3697 O O . SER A 1 465 ? -8.086 -11.039 -26 1 90 465 SER A O 1
ATOM 3699 N N . LYS A 1 466 ? -7.648 -11.805 -28.016 1 90.69 466 LYS A N 1
ATOM 3700 C CA . LYS A 1 466 ? -9.039 -11.758 -28.438 1 90.69 466 LYS A CA 1
ATOM 3701 C C . LYS A 1 466 ? -9.906 -12.711 -27.609 1 90.69 466 LYS A C 1
ATOM 3703 O O . LYS A 1 466 ? -11.102 -12.484 -27.453 1 90.69 466 LYS A O 1
ATOM 3708 N N . MET A 1 467 ? -9.305 -13.75 -27.109 1 90.75 467 MET A N 1
ATOM 3709 C CA . MET A 1 467 ? -10.039 -14.734 -26.328 1 90.75 467 MET A CA 1
ATOM 3710 C C . MET A 1 467 ? -10.477 -14.148 -24.984 1 90.75 467 MET A C 1
ATOM 3712 O O . MET A 1 467 ? -11.352 -14.703 -24.328 1 90.75 467 MET A O 1
ATOM 3716 N N . GLY A 1 468 ? -9.898 -13.078 -24.594 1 88.81 468 GLY A N 1
ATOM 3717 C CA . GLY A 1 468 ? -10.242 -12.453 -23.328 1 88.81 468 GLY A CA 1
ATOM 3718 C C . GLY A 1 468 ? -11.461 -11.555 -23.422 1 88.81 468 GLY A C 1
ATOM 3719 O O . GLY A 1 468 ? -12.008 -11.141 -22.391 1 88.81 468 GLY A O 1
ATOM 3720 N N . ASP A 1 469 ? -11.898 -11.352 -24.609 1 90.75 469 ASP A N 1
ATOM 3721 C CA . ASP A 1 469 ? -13.031 -10.453 -24.812 1 90.75 469 ASP A CA 1
ATOM 3722 C C . ASP A 1 469 ? -14.32 -11.047 -24.234 1 90.75 469 ASP A C 1
ATOM 3724 O O . ASP A 1 469 ? -14.531 -12.266 -24.312 1 90.75 469 ASP A O 1
ATOM 3728 N N . ARG A 1 470 ? -15.227 -10.234 -23.781 1 88.94 470 ARG A N 1
ATOM 3729 C CA . ARG A 1 470 ? -16.484 -10.672 -23.172 1 88.94 470 ARG A CA 1
ATOM 3730 C C . ARG A 1 470 ? -17.375 -11.352 -24.219 1 88.94 470 ARG A C 1
ATOM 3732 O O . ARG A 1 470 ? -18.156 -12.242 -23.875 1 88.94 470 ARG A O 1
ATOM 3739 N N . ALA A 1 471 ? -17.203 -10.961 -25.453 1 90.06 471 ALA A N 1
ATOM 3740 C CA . ALA A 1 471 ? -18.078 -11.484 -26.516 1 90.06 471 ALA A CA 1
ATOM 3741 C C . ALA A 1 471 ? -17.469 -12.734 -27.156 1 90.06 471 ALA A C 1
ATOM 3743 O O . ALA A 1 471 ? -18.094 -13.359 -28.016 1 90.06 471 ALA A O 1
ATOM 3744 N N . TYR A 1 472 ? -16.312 -13.148 -26.688 1 92.06 472 TYR A N 1
ATOM 3745 C CA . TYR A 1 472 ? -15.633 -14.305 -27.266 1 92.06 472 TYR A CA 1
ATOM 3746 C C . TYR A 1 472 ? -16.406 -15.594 -26.969 1 92.06 472 TYR A C 1
ATOM 3748 O O . TYR A 1 472 ? -16.891 -15.789 -25.859 1 92.06 472 TYR A O 1
ATOM 3756 N N . VAL A 1 473 ? -16.531 -16.406 -28 1 92.94 473 VAL A N 1
ATOM 3757 C CA . VAL A 1 473 ? -17.125 -17.734 -27.844 1 92.94 473 VAL A CA 1
ATOM 3758 C C . VAL A 1 473 ? -16.047 -18.797 -27.984 1 92.94 473 VAL A C 1
ATOM 3760 O O . VAL A 1 473 ? -15.266 -18.781 -28.953 1 92.94 473 VAL A O 1
ATOM 3763 N N . TYR A 1 474 ? -16.047 -19.688 -27.094 1 94.12 474 TYR A N 1
ATOM 3764 C CA . TYR A 1 474 ? -15.031 -20.719 -27.047 1 94.12 474 TYR A CA 1
ATOM 3765 C C . TYR A 1 474 ? -14.938 -21.453 -28.391 1 94.12 474 TYR A C 1
ATOM 3767 O O . TYR A 1 474 ? -15.953 -21.875 -28.938 1 94.12 474 TYR A O 1
ATOM 3775 N N . ASP A 1 475 ? -13.695 -21.5 -28.875 1 95.75 475 ASP A N 1
ATOM 3776 C CA . ASP A 1 475 ? -13.352 -22.203 -30.094 1 95.75 475 ASP A CA 1
ATOM 3777 C C . ASP A 1 475 ? -12.258 -23.234 -29.844 1 95.75 475 ASP A C 1
ATOM 3779 O O . ASP A 1 475 ? -11.156 -22.891 -29.406 1 95.75 475 ASP A O 1
ATOM 3783 N N . ARG A 1 476 ? -12.516 -24.484 -30.203 1 95.81 476 ARG A N 1
ATOM 3784 C CA . ARG A 1 476 ? -11.602 -25.578 -29.938 1 95.81 476 ARG A CA 1
ATOM 3785 C C . ARG A 1 476 ? -10.273 -25.375 -30.656 1 95.81 476 ARG A C 1
ATOM 3787 O O . ARG A 1 476 ? -9.211 -25.719 -30.125 1 95.81 476 ARG A O 1
ATOM 3794 N N . ILE A 1 477 ? -10.328 -24.875 -31.812 1 96.38 477 ILE A N 1
ATOM 3795 C CA . ILE A 1 477 ? -9.125 -24.703 -32.625 1 96.38 477 ILE A CA 1
ATOM 3796 C C . ILE A 1 477 ? -8.266 -23.594 -32.031 1 96.38 477 ILE A C 1
ATOM 3798 O O . ILE A 1 477 ? -7.043 -23.703 -31.953 1 96.38 477 ILE A O 1
ATOM 3802 N N . ASP A 1 478 ? -8.945 -22.484 -31.594 1 95.62 478 ASP A N 1
ATOM 3803 C CA . ASP A 1 478 ? -8.219 -21.406 -30.953 1 95.62 478 ASP A CA 1
ATOM 3804 C C . ASP A 1 478 ? -7.492 -21.891 -29.703 1 95.62 478 ASP A C 1
ATOM 3806 O O . ASP A 1 478 ? -6.312 -21.594 -29.5 1 95.62 478 ASP A O 1
ATOM 3810 N N . ALA A 1 479 ? -8.195 -22.672 -28.938 1 96.12 479 ALA A N 1
ATOM 3811 C CA . ALA A 1 479 ? -7.648 -23.172 -27.688 1 96.12 479 ALA A CA 1
ATOM 3812 C C . ALA A 1 479 ? -6.5 -24.141 -27.938 1 96.12 479 ALA A C 1
ATOM 3814 O O . ALA A 1 479 ? -5.453 -24.062 -27.281 1 96.12 479 ALA A O 1
ATOM 3815 N N . ALA A 1 480 ? -6.664 -25.062 -28.859 1 97.69 480 ALA A N 1
ATOM 3816 C CA . ALA A 1 480 ? -5.645 -26.062 -29.172 1 97.69 480 ALA A CA 1
ATOM 3817 C C . ALA A 1 480 ? -4.391 -25.406 -29.75 1 97.69 480 ALA A C 1
ATOM 3819 O O . ALA A 1 480 ? -3.271 -25.766 -29.375 1 97.69 480 ALA A O 1
ATOM 3820 N N . ASN A 1 481 ? -4.582 -24.469 -30.656 1 97 481 ASN A N 1
ATOM 3821 C CA . ASN A 1 481 ? -3.453 -23.734 -31.219 1 97 481 ASN A CA 1
ATOM 3822 C C . ASN A 1 481 ? -2.686 -22.969 -30.156 1 97 481 ASN A C 1
ATOM 3824 O O . ASN A 1 481 ? -1.454 -22.984 -30.125 1 97 481 ASN A O 1
ATOM 3828 N N . TYR A 1 482 ? -3.449 -22.281 -29.312 1 96.19 482 TYR A N 1
ATOM 3829 C CA . TYR A 1 482 ? -2.797 -21.531 -28.25 1 96.19 482 TYR A CA 1
ATOM 3830 C C . TYR A 1 482 ? -1.99 -22.453 -27.344 1 96.19 482 TYR A C 1
ATOM 3832 O O . TYR A 1 482 ? -0.83 -22.172 -27.031 1 96.19 482 TYR A O 1
ATOM 3840 N N . SER A 1 483 ? -2.57 -23.562 -26.953 1 96.44 483 SER A N 1
ATOM 3841 C CA . SER A 1 483 ? -1.926 -24.484 -26.031 1 96.44 483 SER A CA 1
ATOM 3842 C C . SER A 1 483 ? -0.678 -25.109 -26.656 1 96.44 483 SER A C 1
ATOM 3844 O O . SER A 1 483 ? 0.328 -25.297 -25.969 1 96.44 483 SER A O 1
ATOM 3846 N N . ALA A 1 484 ? -0.708 -25.391 -27.891 1 97.44 484 ALA A N 1
ATOM 3847 C CA . ALA A 1 484 ? 0.373 -26.125 -28.547 1 97.44 484 ALA A CA 1
ATOM 3848 C C . ALA A 1 484 ? 1.497 -25.172 -28.969 1 97.44 484 ALA A C 1
ATOM 3850 O O . ALA A 1 484 ? 2.678 -25.5 -28.812 1 97.44 484 ALA A O 1
ATOM 3851 N N . PHE A 1 485 ? 1.151 -23.984 -29.406 1 97.5 485 PHE A N 1
ATOM 3852 C CA . PHE A 1 485 ? 2.17 -23.219 -30.125 1 97.5 485 PHE A CA 1
ATOM 3853 C C . PHE A 1 485 ? 2.568 -21.984 -29.328 1 97.5 485 PHE A C 1
ATOM 3855 O O . PHE A 1 485 ? 3.68 -21.469 -29.484 1 97.5 485 PHE A O 1
ATOM 3862 N N . ALA A 1 486 ? 1.72 -21.469 -28.484 1 96.56 486 ALA A N 1
ATOM 3863 C CA . ALA A 1 486 ? 2.053 -20.266 -27.719 1 96.56 486 ALA A CA 1
ATOM 3864 C C . ALA A 1 486 ? 3.295 -20.484 -26.875 1 96.56 486 ALA A C 1
ATOM 3866 O O . ALA A 1 486 ? 4.199 -19.641 -26.844 1 96.56 486 ALA A O 1
ATOM 3867 N N . PRO A 1 487 ? 3.391 -21.656 -26.188 1 97.25 487 PRO A N 1
ATOM 3868 C CA . PRO A 1 487 ? 4.609 -21.891 -25.406 1 97.25 487 PRO A CA 1
ATOM 3869 C C . PRO A 1 487 ? 5.867 -21.906 -26.266 1 97.25 487 PRO A C 1
ATOM 3871 O O . PRO A 1 487 ? 6.91 -21.391 -25.859 1 97.25 487 PRO A O 1
ATOM 3874 N N . ILE A 1 488 ? 5.785 -22.422 -27.453 1 98.19 488 ILE A N 1
ATOM 3875 C CA . ILE A 1 488 ? 6.914 -22.531 -28.359 1 98.19 488 ILE A CA 1
ATOM 3876 C C . ILE A 1 488 ? 7.332 -21.141 -28.844 1 98.19 488 ILE A C 1
ATOM 3878 O O . ILE A 1 488 ? 8.508 -20.766 -28.75 1 98.19 488 ILE A O 1
ATOM 3882 N N . THR A 1 489 ? 6.375 -20.375 -29.281 1 98.19 489 THR A N 1
ATOM 3883 C CA . THR A 1 489 ? 6.676 -19.047 -29.812 1 98.19 489 THR A CA 1
ATOM 3884 C C . THR A 1 489 ? 7.168 -18.109 -28.703 1 98.19 489 THR A C 1
ATOM 3886 O O . THR A 1 489 ? 8.102 -17.344 -28.922 1 98.19 489 THR A O 1
ATOM 3889 N N . TRP A 1 490 ? 6.582 -18.219 -27.547 1 97.5 490 TRP A N 1
ATOM 3890 C CA . TRP A 1 490 ? 7.008 -17.422 -26.406 1 97.5 490 TRP A CA 1
ATOM 3891 C C . TRP A 1 490 ? 8.453 -17.734 -26.031 1 97.5 490 TRP A C 1
ATOM 3893 O O . TRP A 1 490 ? 9.258 -16.828 -25.812 1 97.5 490 TRP A O 1
ATOM 3903 N N . CYS A 1 491 ? 8.781 -18.984 -26.016 1 98.19 491 CYS A N 1
ATOM 3904 C CA . CYS A 1 491 ? 10.117 -19.406 -25.625 1 98.19 491 CYS A CA 1
ATOM 3905 C C . CYS A 1 491 ? 11.133 -19.109 -26.719 1 98.19 491 CYS A C 1
ATOM 3907 O O . CYS A 1 491 ? 12.297 -18.844 -26.438 1 98.19 491 CYS A O 1
ATOM 3909 N N . ILE A 1 492 ? 10.742 -19.094 -28 1 98 492 ILE A N 1
ATOM 3910 C CA . ILE A 1 492 ? 11.633 -18.734 -29.094 1 98 492 ILE A CA 1
ATOM 3911 C C . ILE A 1 492 ? 12.055 -17.266 -28.953 1 98 492 ILE A C 1
ATOM 3913 O O . ILE A 1 492 ? 13.219 -16.922 -29.188 1 98 492 ILE A O 1
ATOM 3917 N N . PHE A 1 493 ? 11.133 -16.438 -28.609 1 97.25 493 PHE A N 1
ATOM 3918 C CA . PHE A 1 493 ? 11.445 -15.031 -28.375 1 97.25 493 PHE A CA 1
ATOM 3919 C C . PHE A 1 493 ? 12.57 -14.891 -27.359 1 97.25 493 PHE A C 1
ATOM 3921 O O . PHE A 1 493 ? 13.57 -14.219 -27.609 1 97.25 493 PHE A O 1
ATOM 3928 N N . PHE A 1 494 ? 12.461 -15.516 -26.234 1 97.38 494 PHE A N 1
ATOM 3929 C CA . PHE A 1 494 ? 13.453 -15.398 -25.172 1 97.38 494 PHE A CA 1
ATOM 3930 C C . PHE A 1 494 ? 14.742 -16.125 -25.562 1 97.38 494 PHE A C 1
ATOM 3932 O O . PHE A 1 494 ? 15.836 -15.703 -25.172 1 97.38 494 PHE A O 1
ATOM 3939 N N . SER A 1 495 ? 14.594 -17.266 -26.312 1 97.75 495 SER A N 1
ATOM 3940 C CA . SER A 1 495 ? 15.781 -17.969 -26.781 1 97.75 495 SER A CA 1
ATOM 3941 C C . SER A 1 495 ? 16.656 -17.062 -27.641 1 97.75 495 SER A C 1
ATOM 3943 O O . SER A 1 495 ? 17.875 -17.109 -27.562 1 97.75 495 SER A O 1
ATOM 3945 N N . TRP A 1 496 ? 16.016 -16.266 -28.422 1 96.44 496 TRP A N 1
ATOM 3946 C CA . TRP A 1 496 ? 16.75 -15.336 -29.281 1 96.44 496 TRP A CA 1
ATOM 3947 C C . TRP A 1 496 ? 17.453 -14.281 -28.438 1 96.44 496 TRP A C 1
ATOM 3949 O O . TRP A 1 496 ? 18.625 -13.953 -28.688 1 96.44 496 TRP A O 1
ATOM 3959 N N . VAL A 1 497 ? 16.766 -13.789 -27.438 1 96.06 497 VAL A N 1
ATOM 3960 C CA . VAL A 1 497 ? 17.359 -12.797 -26.562 1 96.06 497 VAL A CA 1
ATOM 3961 C C . VAL A 1 497 ? 18.578 -13.391 -25.859 1 96.06 497 VAL A C 1
ATOM 3963 O O . VAL A 1 497 ? 19.641 -12.758 -25.781 1 96.06 497 VAL A O 1
ATOM 3966 N N . ILE A 1 498 ? 18.469 -14.602 -25.406 1 97 498 ILE A N 1
ATOM 3967 C CA . ILE A 1 498 ? 19.547 -15.281 -24.688 1 97 498 ILE A CA 1
ATOM 3968 C C . ILE A 1 498 ? 20.719 -15.508 -25.625 1 97 498 ILE A C 1
ATOM 3970 O O . ILE A 1 498 ? 21.875 -15.211 -25.281 1 97 498 ILE A O 1
ATOM 3974 N N . PHE A 1 499 ? 20.438 -15.984 -26.828 1 96.44 499 PHE A N 1
ATOM 3975 C CA . PHE A 1 499 ? 21.469 -16.312 -27.797 1 96.44 499 PHE A CA 1
ATOM 3976 C C . PHE A 1 499 ? 22.266 -15.07 -28.203 1 96.44 499 PHE A C 1
ATOM 3978 O O . PHE A 1 499 ? 23.5 -15.078 -28.188 1 96.44 499 PHE A O 1
ATOM 3985 N N . THR A 1 500 ? 21.547 -14.016 -28.516 1 95.44 500 THR A N 1
ATOM 3986 C CA . THR A 1 500 ? 22.203 -12.797 -28.953 1 95.44 500 THR A CA 1
ATOM 3987 C C . THR A 1 500 ? 22.984 -12.156 -27.812 1 95.44 500 THR A C 1
ATOM 3989 O O . THR A 1 500 ? 24.047 -11.586 -28.016 1 95.44 500 THR A O 1
ATOM 3992 N N . SER A 1 501 ? 22.453 -12.258 -26.625 1 94.44 501 SER A N 1
ATOM 3993 C CA . SER A 1 501 ? 23.156 -11.727 -25.469 1 94.44 501 SER A CA 1
ATOM 3994 C C . SER A 1 501 ? 24.438 -12.516 -25.188 1 94.44 501 SER A C 1
ATOM 3996 O O . SER A 1 501 ? 25.484 -11.938 -24.922 1 94.44 501 SER A O 1
ATOM 3998 N N . HIS A 1 502 ? 24.312 -13.828 -25.281 1 93.44 502 HIS A N 1
ATOM 3999 C CA . HIS A 1 502 ? 25.438 -14.711 -24.984 1 93.44 502 HIS A CA 1
ATOM 4000 C C . HIS A 1 502 ? 26.547 -14.539 -26.016 1 93.44 502 HIS A C 1
ATOM 4002 O O . HIS A 1 502 ? 27.734 -14.586 -25.672 1 93.44 502 HIS A O 1
ATOM 4008 N N . THR A 1 503 ? 26.203 -14.266 -27.25 1 93.31 503 THR A N 1
ATOM 4009 C CA . THR A 1 503 ? 27.172 -14.172 -28.328 1 93.31 503 THR A CA 1
ATOM 4010 C C . THR A 1 503 ? 27.688 -12.734 -28.484 1 93.31 503 THR A C 1
ATOM 4012 O O . THR A 1 503 ? 28.484 -12.445 -29.375 1 93.31 503 THR A O 1
ATOM 4015 N N . GLY A 1 504 ? 27.156 -11.781 -27.656 1 90.75 504 GLY A N 1
ATOM 4016 C CA . GLY A 1 504 ? 27.625 -10.406 -27.672 1 90.75 504 GLY A CA 1
ATOM 4017 C C . GLY A 1 504 ? 26.906 -9.539 -28.688 1 90.75 504 GLY A C 1
ATOM 4018 O O . GLY A 1 504 ? 27.406 -8.477 -29.062 1 90.75 504 GLY A O 1
ATOM 4019 N N . ASN A 1 505 ? 25.75 -9.977 -29.156 1 92.19 505 ASN A N 1
ATOM 4020 C CA . ASN A 1 505 ? 25.016 -9.258 -30.203 1 92.19 505 ASN A CA 1
ATOM 4021 C C . ASN A 1 505 ? 23.719 -8.672 -29.656 1 92.19 505 ASN A C 1
ATOM 4023 O O . ASN A 1 505 ? 22.828 -8.328 -30.438 1 92.19 505 ASN A O 1
ATOM 4027 N N . GLY A 1 506 ? 23.344 -8.562 -28.453 1 87.69 506 GLY A N 1
ATOM 4028 C CA . GLY A 1 506 ? 22.016 -8.328 -27.875 1 87.69 506 GLY A CA 1
ATOM 4029 C C . GLY A 1 506 ? 21.672 -6.855 -27.797 1 87.69 506 GLY A C 1
ATOM 4030 O O . GLY A 1 506 ? 20.484 -6.504 -27.688 1 87.69 506 GLY A O 1
ATOM 4031 N N . GLY A 1 507 ? 22.516 -5.863 -27.859 1 85.12 507 GLY A N 1
ATOM 4032 C CA . GLY A 1 507 ? 22.219 -4.445 -27.812 1 85.12 507 GLY A CA 1
ATOM 4033 C C . GLY A 1 507 ? 21.625 -4.012 -26.484 1 85.12 507 GLY A C 1
ATOM 4034 O O . GLY A 1 507 ? 22.078 -4.453 -25.422 1 85.12 507 GLY A O 1
ATOM 4035 N N . PHE A 1 508 ? 20.547 -3.141 -26.516 1 87.81 508 PHE A N 1
ATOM 4036 C CA . PHE A 1 508 ? 19.953 -2.516 -25.344 1 87.81 508 PHE A CA 1
ATOM 4037 C C . PHE A 1 508 ? 19.172 -3.541 -24.516 1 87.81 508 PHE A C 1
ATOM 4039 O O . PHE A 1 508 ? 19.25 -3.529 -23.297 1 87.81 508 PHE A O 1
ATOM 4046 N N . LEU A 1 509 ? 18.516 -4.438 -25.172 1 88.44 509 LEU A N 1
ATOM 4047 C CA . LEU A 1 509 ? 17.719 -5.438 -24.469 1 88.44 509 LEU A CA 1
ATOM 4048 C C . LEU A 1 509 ? 18.594 -6.379 -23.656 1 88.44 509 LEU A C 1
ATOM 4050 O O . LEU A 1 509 ? 18.234 -6.797 -22.562 1 88.44 509 LEU A O 1
ATOM 4054 N N . SER A 1 510 ? 19.672 -6.688 -24.281 1 89.06 510 SER A N 1
ATOM 4055 C CA . SER A 1 510 ? 20.625 -7.547 -23.594 1 89.06 510 SER A CA 1
ATOM 4056 C C . SER A 1 510 ? 21.203 -6.852 -22.359 1 89.06 510 SER A C 1
ATOM 4058 O O . SER A 1 510 ? 21.359 -7.473 -21.312 1 89.06 510 SER A O 1
ATOM 4060 N N . GLN A 1 511 ? 21.438 -5.617 -22.562 1 90.75 511 GLN A N 1
ATOM 4061 C CA . GLN A 1 511 ? 21.969 -4.855 -21.438 1 90.75 511 GLN A CA 1
ATOM 4062 C C . GLN A 1 511 ? 20.969 -4.762 -20.297 1 90.75 511 GLN A C 1
ATOM 4064 O O . GLN A 1 511 ? 21.328 -4.895 -19.125 1 90.75 511 GLN A O 1
ATOM 4069 N N . MET A 1 512 ? 19.812 -4.582 -20.625 1 92.5 512 MET A N 1
ATOM 4070 C CA . MET A 1 512 ? 18.75 -4.48 -19.625 1 92.5 512 MET A CA 1
ATOM 4071 C C . MET A 1 512 ? 18.547 -5.816 -18.906 1 92.5 512 MET A C 1
ATOM 4073 O O . MET A 1 512 ? 18.422 -5.855 -17.688 1 92.5 512 MET A O 1
ATOM 4077 N N . ALA A 1 513 ? 18.578 -6.828 -19.594 1 93.75 513 ALA A N 1
ATOM 4078 C CA . ALA A 1 513 ? 18.328 -8.156 -19.047 1 93.75 513 ALA A CA 1
ATOM 4079 C C . ALA A 1 513 ? 19.531 -8.641 -18.234 1 93.75 513 ALA A C 1
ATOM 4081 O O . ALA A 1 513 ? 19.406 -9.547 -17.406 1 93.75 513 ALA A O 1
ATOM 4082 N N . SER A 1 514 ? 20.688 -8.031 -18.469 1 94.06 514 SER A N 1
ATOM 4083 C CA . SER A 1 514 ? 21.922 -8.508 -17.844 1 94.06 514 SER A CA 1
ATOM 4084 C C . SER A 1 514 ? 22.328 -7.613 -16.672 1 94.06 514 SER A C 1
ATOM 4086 O O . SER A 1 514 ? 23.469 -7.68 -16.203 1 94.06 514 SER A O 1
ATOM 4088 N N . TRP A 1 515 ? 21.422 -6.785 -16.25 1 94.94 515 TRP A N 1
ATOM 4089 C CA . TRP A 1 515 ? 21.719 -5.922 -15.117 1 94.94 515 TRP A CA 1
ATOM 4090 C C . TRP A 1 515 ? 22.156 -6.746 -13.906 1 94.94 515 TRP A C 1
ATOM 4092 O O . TRP A 1 515 ? 21.547 -7.766 -13.586 1 94.94 515 TRP A O 1
ATOM 4102 N N . LYS A 1 516 ? 23.188 -6.344 -13.219 1 95 516 LYS A N 1
ATOM 4103 C CA . LYS A 1 516 ? 23.797 -7.109 -12.133 1 95 516 LYS A CA 1
ATOM 4104 C C . LYS A 1 516 ? 22.844 -7.258 -10.953 1 95 516 LYS A C 1
ATOM 4106 O O . LYS A 1 516 ? 22.922 -8.234 -10.203 1 95 516 LYS A O 1
ATOM 4111 N N . GLY A 1 517 ? 21.938 -6.352 -10.789 1 95 517 GLY A N 1
ATOM 4112 C CA . GLY A 1 517 ? 20.984 -6.41 -9.695 1 95 517 GLY A CA 1
ATOM 4113 C C . GLY A 1 517 ? 20.047 -7.602 -9.781 1 95 517 GLY A C 1
ATOM 4114 O O . GLY A 1 517 ? 19.516 -8.055 -8.766 1 95 517 GLY A O 1
ATOM 4115 N N . PHE A 1 518 ? 19.969 -8.211 -10.938 1 96.88 518 PHE A N 1
ATOM 4116 C CA . PHE A 1 518 ? 19.047 -9.32 -11.133 1 96.88 518 PHE A CA 1
ATOM 4117 C C . PHE A 1 518 ? 19.594 -10.594 -10.492 1 96.88 518 PHE A C 1
ATOM 4119 O O . PHE A 1 518 ? 18.859 -11.57 -10.32 1 96.88 518 PHE A O 1
ATOM 4126 N N . GLN A 1 519 ? 20.812 -10.539 -10.055 1 96.12 519 GLN A N 1
ATOM 4127 C CA . GLN A 1 519 ? 21.359 -11.672 -9.32 1 96.12 519 GLN A CA 1
ATOM 4128 C C . GLN A 1 519 ? 20.594 -11.906 -8.023 1 96.12 519 GLN A C 1
ATOM 4130 O O . GLN A 1 519 ? 20.375 -13.055 -7.625 1 96.12 519 GLN A O 1
ATOM 4135 N N . ILE A 1 520 ? 20.188 -10.867 -7.43 1 96.94 520 ILE A N 1
ATOM 4136 C CA . ILE A 1 520 ? 19.438 -10.953 -6.176 1 96.94 520 ILE A CA 1
ATOM 4137 C C . ILE A 1 520 ? 18.078 -11.586 -6.422 1 96.94 520 ILE A C 1
ATOM 4139 O O . ILE A 1 520 ? 17.672 -12.5 -5.699 1 96.94 520 ILE A O 1
ATOM 4143 N N . THR A 1 521 ? 17.391 -11.117 -7.488 1 96.94 521 THR A N 1
ATOM 4144 C CA . THR A 1 521 ? 16.062 -11.648 -7.789 1 96.94 521 THR A CA 1
ATOM 4145 C C . THR A 1 521 ? 16.156 -13.117 -8.195 1 96.94 521 THR A C 1
ATOM 4147 O O . THR A 1 521 ? 15.234 -13.891 -7.922 1 96.94 521 THR A O 1
ATOM 4150 N N . THR A 1 522 ? 17.219 -13.477 -8.781 1 96.75 522 THR A N 1
ATOM 4151 C CA . THR A 1 522 ? 17.406 -14.867 -9.164 1 96.75 522 THR A CA 1
ATOM 4152 C C . THR A 1 522 ? 17.547 -15.758 -7.93 1 96.75 522 THR A C 1
ATOM 4154 O O . THR A 1 522 ? 16.969 -16.844 -7.863 1 96.75 522 THR A O 1
ATOM 4157 N N . ARG A 1 523 ? 18.25 -15.266 -6.961 1 96.62 523 ARG A N 1
ATOM 4158 C CA . ARG A 1 523 ? 18.438 -16.047 -5.738 1 96.62 523 ARG A CA 1
ATOM 4159 C C . ARG A 1 523 ? 17.141 -16.141 -4.945 1 96.62 523 ARG A C 1
ATOM 4161 O O . ARG A 1 523 ? 16.938 -17.078 -4.18 1 96.62 523 ARG A O 1
ATOM 4168 N N . LEU A 1 524 ? 16.234 -15.219 -5.211 1 97.81 524 LEU A N 1
ATOM 4169 C CA . LEU A 1 524 ? 14.961 -15.195 -4.5 1 97.81 524 LEU A CA 1
ATOM 4170 C C . LEU A 1 524 ? 13.859 -15.844 -5.332 1 97.81 524 LEU A C 1
ATOM 4172 O O . LEU A 1 524 ? 12.742 -16.047 -4.848 1 97.81 524 LEU A O 1
ATOM 4176 N N . SER A 1 525 ? 14.18 -16.219 -6.504 1 96.62 525 SER A N 1
ATOM 4177 C CA . SER A 1 525 ? 13.164 -16.625 -7.465 1 96.62 525 SER A CA 1
ATOM 4178 C C . SER A 1 525 ? 12.367 -17.828 -6.961 1 96.62 525 SER A C 1
ATOM 4180 O O . SER A 1 525 ? 11.133 -17.828 -7.027 1 96.62 525 SER A O 1
ATOM 4182 N N . TYR A 1 526 ? 13.023 -18.844 -6.418 1 96.56 526 TYR A N 1
ATOM 4183 C CA . TYR A 1 526 ? 12.375 -20.047 -5.934 1 96.56 526 TYR A CA 1
ATOM 4184 C C . TYR A 1 526 ? 11.477 -19.75 -4.742 1 96.56 526 TYR A C 1
ATOM 4186 O O . TYR A 1 526 ? 10.305 -20.125 -4.734 1 96.56 526 TYR A O 1
ATOM 4194 N N . THR A 1 527 ? 11.953 -19 -3.797 1 98.31 527 THR A N 1
ATOM 4195 C CA . THR A 1 527 ? 11.172 -18.703 -2.6 1 98.31 527 THR A CA 1
ATOM 4196 C C . THR A 1 527 ? 10.078 -17.688 -2.91 1 98.31 527 THR A C 1
ATOM 4198 O O . THR A 1 527 ? 9 -17.719 -2.305 1 98.31 527 THR A O 1
ATOM 4201 N N . PHE A 1 528 ? 10.359 -16.797 -3.869 1 97.94 528 PHE A N 1
ATOM 4202 C CA . PHE A 1 528 ? 9.336 -15.859 -4.309 1 97.94 528 PHE A CA 1
ATOM 4203 C C . PHE A 1 528 ? 8.148 -16.594 -4.906 1 97.94 528 PHE A C 1
ATOM 4205 O O . PHE A 1 528 ? 6.992 -16.234 -4.641 1 97.94 528 PHE A O 1
ATOM 4212 N N . TYR A 1 529 ? 8.414 -17.609 -5.633 1 97 529 TYR A N 1
ATOM 4213 C CA . TYR A 1 529 ? 7.371 -18.453 -6.223 1 97 529 TYR A CA 1
ATOM 4214 C C . TYR A 1 529 ? 6.602 -19.203 -5.141 1 97 529 TYR A C 1
ATOM 4216 O O . TYR A 1 529 ? 5.367 -19.234 -5.16 1 97 529 TYR A O 1
ATOM 4224 N N . LEU A 1 530 ? 7.254 -19.688 -4.191 1 98 530 LEU A N 1
ATOM 4225 C CA . LEU A 1 530 ? 6.672 -20.547 -3.17 1 98 530 LEU A CA 1
ATOM 4226 C C . LEU A 1 530 ? 5.797 -19.75 -2.215 1 98 530 LEU A C 1
ATOM 4228 O O . LEU A 1 530 ? 4.77 -20.234 -1.739 1 98 530 LEU A O 1
ATOM 4232 N N . THR A 1 531 ? 6.105 -18.531 -1.959 1 98.12 531 THR A N 1
ATOM 4233 C CA . THR A 1 531 ? 5.469 -17.797 -0.876 1 98.12 531 THR A CA 1
ATOM 4234 C C . THR A 1 531 ? 4.258 -17.016 -1.39 1 98.12 531 THR A C 1
ATOM 4236 O O . THR A 1 531 ? 3.461 -16.516 -0.601 1 98.12 531 THR A O 1
ATOM 4239 N N . GLN A 1 532 ? 4.02 -16.969 -2.648 1 97.62 532 GLN A N 1
ATOM 4240 C CA . GLN A 1 532 ? 2.979 -16.125 -3.217 1 97.62 532 GLN A CA 1
ATOM 4241 C C . GLN A 1 532 ? 1.6 -16.516 -2.699 1 97.62 532 GLN A C 1
ATOM 4243 O O . GLN A 1 532 ? 0.951 -15.75 -1.987 1 97.62 532 GLN A O 1
ATOM 4248 N N . PHE A 1 533 ? 1.225 -17.766 -2.875 1 97 533 PHE A N 1
ATOM 4249 C CA . PHE A 1 533 ? -0.153 -18.156 -2.611 1 97 533 PHE A CA 1
ATOM 4250 C C . PHE A 1 533 ? -0.42 -18.219 -1.113 1 97 533 PHE A C 1
ATOM 4252 O O . PHE A 1 533 ? -1.509 -17.875 -0.654 1 97 533 PHE A O 1
ATOM 4259 N N . PRO A 1 534 ? 0.575 -18.672 -0.318 1 97.88 534 PRO A N 1
ATOM 4260 C CA . PRO A 1 534 ? 0.333 -18.562 1.123 1 97.88 534 PRO A CA 1
ATOM 4261 C C . PRO A 1 534 ? 0.01 -17.125 1.56 1 97.88 534 PRO A C 1
ATOM 4263 O O . PRO A 1 534 ? -0.901 -16.922 2.363 1 97.88 534 PRO A O 1
ATOM 4266 N N . VAL A 1 535 ? 0.677 -16.172 1.002 1 98.19 535 VAL A N 1
ATOM 4267 C CA . VAL A 1 535 ? 0.421 -14.789 1.36 1 98.19 535 VAL A CA 1
ATOM 4268 C C . VAL A 1 535 ? -0.91 -14.336 0.764 1 98.19 535 VAL A C 1
ATOM 4270 O O . VAL A 1 535 ? -1.703 -13.664 1.433 1 98.19 535 VAL A O 1
ATOM 4273 N N . PHE A 1 536 ? -1.178 -14.711 -0.49 1 98.06 536 PHE A N 1
ATOM 4274 C CA . PHE A 1 536 ? -2.43 -14.336 -1.139 1 98.06 536 PHE A CA 1
ATOM 4275 C C . PHE A 1 536 ? -3.623 -14.867 -0.353 1 98.06 536 PHE A C 1
ATOM 4277 O O . PHE A 1 536 ? -4.555 -14.117 -0.051 1 98.06 536 PHE A O 1
ATOM 4284 N N . PHE A 1 537 ? -3.539 -16.109 0.045 1 98.06 537 PHE A N 1
ATOM 4285 C CA . PHE A 1 537 ? -4.688 -16.719 0.701 1 98.06 537 PHE A CA 1
ATOM 4286 C C . PHE A 1 537 ? -4.793 -16.266 2.15 1 98.06 537 PHE A C 1
ATOM 4288 O O . PHE A 1 537 ? -5.891 -16.188 2.701 1 98.06 537 PHE A O 1
ATOM 4295 N N . PHE A 1 538 ? -3.668 -15.969 2.758 1 98.12 538 PHE A N 1
ATOM 4296 C CA . PHE A 1 538 ? -3.717 -15.305 4.055 1 98.12 538 PHE A CA 1
ATOM 4297 C C . PHE A 1 538 ? -4.543 -14.023 3.979 1 98.12 538 PHE A C 1
ATOM 4299 O O . PHE A 1 538 ? -5.391 -13.781 4.836 1 98.12 538 PHE A O 1
ATOM 4306 N N . ASN A 1 539 ? -4.305 -13.25 2.961 1 97.31 539 ASN A N 1
ATOM 4307 C CA . ASN A 1 539 ? -5.016 -11.984 2.797 1 97.31 539 ASN A CA 1
ATOM 4308 C C . ASN A 1 539 ? -6.473 -12.211 2.4 1 97.31 539 ASN A C 1
ATOM 4310 O O . ASN A 1 539 ? -7.367 -11.508 2.879 1 97.31 539 ASN A O 1
ATOM 4314 N N . VAL A 1 540 ? -6.742 -13.172 1.537 1 97.88 540 VAL A N 1
ATOM 4315 C CA . VAL A 1 540 ? -8.109 -13.492 1.145 1 97.88 540 VAL A CA 1
ATOM 4316 C C . VAL A 1 540 ? -8.906 -13.938 2.369 1 97.88 540 VAL A C 1
ATOM 4318 O O . VAL A 1 540 ? -10.047 -13.5 2.566 1 97.88 540 VAL A O 1
ATOM 4321 N N . GLY A 1 541 ? -8.281 -14.781 3.156 1 97.94 541 GLY A N 1
ATOM 4322 C CA . GLY A 1 541 ? -8.961 -15.328 4.32 1 97.94 541 GLY A CA 1
ATOM 4323 C C . GLY A 1 541 ? -9.305 -14.273 5.355 1 97.94 541 GLY A C 1
ATOM 4324 O O . GLY A 1 541 ? -10.281 -14.43 6.098 1 97.94 541 GLY A O 1
ATOM 4325 N N . ARG A 1 542 ? -8.625 -13.195 5.379 1 96.81 542 ARG A N 1
ATOM 4326 C CA . ARG A 1 542 ? -8.812 -12.195 6.426 1 96.81 542 ARG A CA 1
ATOM 4327 C C . ARG A 1 542 ? -9.797 -11.109 5.98 1 96.81 542 ARG A C 1
ATOM 4329 O O . ARG A 1 542 ? -10.164 -10.242 6.77 1 96.81 542 ARG A O 1
ATOM 4336 N N . VAL A 1 543 ? -10.258 -11.141 4.781 1 97 543 VAL A N 1
ATOM 4337 C CA . VAL A 1 543 ? -11.195 -10.148 4.273 1 97 543 VAL A CA 1
ATOM 4338 C C . VAL A 1 543 ? -12.539 -10.289 4.992 1 97 543 VAL A C 1
ATOM 4340 O O . VAL A 1 543 ? -13.055 -11.398 5.141 1 97 543 VAL A O 1
ATOM 4343 N N . ARG A 1 544 ? -13.125 -9.164 5.426 1 96.25 544 ARG A N 1
ATOM 4344 C CA . ARG A 1 544 ? -14.328 -9.211 6.25 1 96.25 544 ARG A CA 1
ATOM 4345 C C . ARG A 1 544 ? -15.422 -8.32 5.668 1 96.25 544 ARG A C 1
ATOM 4347 O O . ARG A 1 544 ? -16.469 -8.133 6.289 1 96.25 544 ARG A O 1
ATOM 4354 N N . HIS A 1 545 ? -15.156 -7.711 4.523 1 94.5 545 HIS A N 1
ATOM 4355 C CA . HIS A 1 545 ? -16.078 -6.734 3.959 1 94.5 545 HIS A CA 1
ATOM 4356 C C . HIS A 1 545 ? -15.984 -6.695 2.438 1 94.5 545 HIS A C 1
ATOM 4358 O O . HIS A 1 545 ? -15.047 -7.254 1.857 1 94.5 545 HIS A O 1
ATOM 4364 N N . SER A 1 546 ? -17.016 -6.137 1.835 1 95.62 546 SER A N 1
ATOM 4365 C CA . SER A 1 546 ? -16.969 -5.914 0.393 1 95.62 546 SER A CA 1
ATOM 4366 C C . SER A 1 546 ? -16.109 -4.699 0.049 1 95.62 546 SER A C 1
ATOM 4368 O O . SER A 1 546 ? -16.375 -3.594 0.523 1 95.62 546 SER A O 1
ATOM 4370 N N . ASP A 1 547 ? -15.148 -4.926 -0.722 1 94.81 547 ASP A N 1
ATOM 4371 C CA . ASP A 1 547 ? -14.25 -3.852 -1.124 1 94.81 547 ASP A CA 1
ATOM 4372 C C . ASP A 1 547 ? -14.68 -3.246 -2.459 1 94.81 547 ASP A C 1
ATOM 4374 O O . ASP A 1 547 ? -15.609 -3.742 -3.102 1 94.81 547 ASP A O 1
ATOM 4378 N N . TYR A 1 548 ? -14.117 -2.117 -2.828 1 95.25 548 TYR A N 1
ATOM 4379 C CA . TYR A 1 548 ? -14.242 -1.532 -4.16 1 95.25 548 TYR A CA 1
ATOM 4380 C C . TYR A 1 548 ? -13.047 -1.894 -5.031 1 95.25 548 TYR A C 1
ATOM 4382 O O . TYR A 1 548 ? -11.906 -1.556 -4.699 1 95.25 548 TYR A O 1
ATOM 4390 N N . TYR A 1 549 ? -13.289 -2.576 -6.148 1 94.62 549 TYR A N 1
ATOM 4391 C CA . TYR A 1 549 ? -12.219 -3.098 -6.98 1 94.62 549 TYR A CA 1
ATOM 4392 C C . TYR A 1 549 ? -11.555 -1.981 -7.785 1 94.62 549 TYR A C 1
ATOM 4394 O O . TYR A 1 549 ? -12.242 -1.115 -8.336 1 94.62 549 TYR A O 1
ATOM 4402 N N . HIS A 1 550 ? -10.289 -1.981 -7.781 1 91 550 HIS A N 1
ATOM 4403 C CA . HIS A 1 550 ? -9.453 -1.174 -8.664 1 91 550 HIS A CA 1
ATOM 4404 C C . HIS A 1 550 ? -8.383 -2.025 -9.336 1 91 550 HIS A C 1
ATOM 4406 O O . HIS A 1 550 ? -7.84 -2.947 -8.727 1 91 550 HIS A O 1
ATOM 4412 N N . PHE A 1 551 ? -8.055 -1.711 -10.523 1 88.81 551 PHE A N 1
ATOM 4413 C CA . PHE A 1 551 ? -7.098 -2.494 -11.297 1 88.81 551 PHE A CA 1
ATOM 4414 C C . PHE A 1 551 ? -5.734 -2.52 -10.609 1 88.81 551 PHE A C 1
ATOM 4416 O O . PHE A 1 551 ? -4.996 -3.5 -10.719 1 88.81 551 PHE A O 1
ATOM 4423 N N . GLN A 1 552 ? -5.406 -1.511 -9.852 1 88.75 552 GLN A N 1
ATOM 4424 C CA . GLN A 1 552 ? -4.113 -1.403 -9.18 1 88.75 552 GLN A CA 1
ATOM 4425 C C . GLN A 1 552 ? -3.959 -2.48 -8.109 1 88.75 552 GLN A C 1
ATOM 4427 O O . GLN A 1 552 ? -2.854 -2.719 -7.621 1 88.75 552 GLN A O 1
ATOM 4432 N N . MET A 1 553 ? -5.062 -3.123 -7.77 1 92.56 553 MET A N 1
ATOM 4433 C CA . MET A 1 553 ? -5.004 -4.184 -6.77 1 92.56 553 MET A CA 1
ATOM 4434 C C . MET A 1 553 ? -4.164 -5.355 -7.266 1 92.56 553 MET A C 1
ATOM 4436 O O . MET A 1 553 ? -3.736 -6.199 -6.477 1 92.56 553 MET A O 1
ATOM 4440 N N . LEU A 1 554 ? -3.924 -5.406 -8.555 1 92.25 554 LEU A N 1
ATOM 4441 C CA . LEU A 1 554 ? -3.092 -6.461 -9.125 1 92.25 554 LEU A CA 1
ATOM 4442 C C . LEU A 1 554 ? -1.653 -6.344 -8.633 1 92.25 554 LEU A C 1
ATOM 4444 O O . LEU A 1 554 ? -0.946 -7.348 -8.523 1 92.25 554 LEU A O 1
ATOM 4448 N N . LEU A 1 555 ? -1.278 -5.09 -8.344 1 91.38 555 LEU A N 1
ATOM 4449 C CA . LEU A 1 555 ? 0.034 -4.836 -7.762 1 91.38 555 LEU A CA 1
ATOM 4450 C C . LEU A 1 555 ? -0.091 -4.055 -6.461 1 91.38 555 LEU A C 1
ATOM 4452 O O . LEU A 1 555 ? 0.33 -2.9 -6.379 1 91.38 555 LEU A O 1
ATOM 4456 N N . ASP A 1 556 ? -0.596 -4.75 -5.477 1 92.31 556 ASP A N 1
ATOM 4457 C CA . ASP A 1 556 ? -0.708 -4.152 -4.148 1 92.31 556 ASP A CA 1
ATOM 4458 C C . ASP A 1 556 ? 0.66 -4.047 -3.477 1 92.31 556 ASP A C 1
ATOM 4460 O O . ASP A 1 556 ? 1.323 -5.059 -3.24 1 92.31 556 ASP A O 1
ATOM 4464 N N . VAL A 1 557 ? 1.066 -2.945 -3.166 1 90.81 557 VAL A N 1
ATOM 4465 C CA . VAL A 1 557 ? 2.418 -2.686 -2.68 1 90.81 557 VAL A CA 1
ATOM 4466 C C . VAL A 1 557 ? 2.633 -3.4 -1.349 1 90.81 557 VAL A C 1
ATOM 4468 O O . VAL A 1 557 ? 3.68 -4.016 -1.13 1 90.81 557 VAL A O 1
ATOM 4471 N N . LYS A 1 558 ? 1.742 -3.314 -0.442 1 91.19 558 LYS A N 1
ATOM 4472 C CA . LYS A 1 558 ? 1.866 -3.949 0.867 1 91.19 558 LYS A CA 1
ATOM 4473 C C . LYS A 1 558 ? 2 -5.465 0.733 1 91.19 558 LYS A C 1
ATOM 4475 O O . LYS A 1 558 ? 2.85 -6.078 1.383 1 91.19 558 LYS A O 1
ATOM 4480 N N . GLU A 1 559 ? 1.108 -6.004 -0.05 1 94.75 559 GLU A N 1
ATOM 4481 C CA . GLU A 1 559 ? 1.131 -7.453 -0.231 1 94.75 559 GLU A CA 1
ATOM 4482 C C . GLU A 1 559 ? 2.404 -7.902 -0.945 1 94.75 559 GLU A C 1
ATOM 4484 O O . GLU A 1 559 ? 2.988 -8.93 -0.597 1 94.75 559 GLU A O 1
ATOM 4489 N N . THR A 1 560 ? 2.807 -7.121 -1.941 1 95.94 560 THR A N 1
ATOM 4490 C CA . THR A 1 560 ? 4.039 -7.445 -2.652 1 95.94 560 THR A CA 1
ATOM 4491 C C . THR A 1 560 ? 5.238 -7.391 -1.71 1 95.94 560 THR A C 1
ATOM 4493 O O . THR A 1 560 ? 6.105 -8.266 -1.748 1 95.94 560 THR A O 1
ATOM 4496 N N . LEU A 1 561 ? 5.23 -6.422 -0.864 1 94.38 561 LEU A N 1
ATOM 4497 C CA . LEU A 1 561 ? 6.301 -6.316 0.123 1 94.38 561 LEU A CA 1
ATOM 4498 C C . LEU A 1 561 ? 6.281 -7.508 1.074 1 94.38 561 LEU A C 1
ATOM 4500 O O . LEU A 1 561 ? 7.34 -8.023 1.444 1 94.38 561 LEU A O 1
ATOM 4504 N N . ALA A 1 562 ? 5.141 -7.922 1.412 1 96.19 562 ALA A N 1
ATOM 4505 C CA . ALA A 1 562 ? 5.012 -9.078 2.299 1 96.19 562 ALA A CA 1
ATOM 4506 C C . ALA A 1 562 ? 5.562 -10.336 1.637 1 96.19 562 ALA A C 1
ATOM 4508 O O . ALA A 1 562 ? 6.238 -11.141 2.283 1 96.19 562 ALA A O 1
ATOM 4509 N N . VAL A 1 563 ? 5.273 -10.5 0.407 1 98.19 563 VAL A N 1
ATOM 4510 C CA . VAL A 1 563 ? 5.766 -11.664 -0.322 1 98.19 563 VAL A CA 1
ATOM 4511 C C . VAL A 1 563 ? 7.285 -11.609 -0.419 1 98.19 563 VAL A C 1
ATOM 4513 O O . VAL A 1 563 ? 7.969 -12.617 -0.205 1 98.19 563 VAL A O 1
ATOM 4516 N N . VAL A 1 564 ? 7.824 -10.43 -0.7 1 97.81 564 VAL A N 1
ATOM 4517 C CA . VAL A 1 564 ? 9.266 -10.266 -0.826 1 97.81 564 VAL A CA 1
ATOM 4518 C C . VAL A 1 564 ? 9.938 -10.539 0.519 1 97.81 564 VAL A C 1
ATOM 4520 O O . VAL A 1 564 ? 10.938 -11.25 0.585 1 97.81 564 VAL A O 1
ATOM 4523 N N . ILE A 1 565 ? 9.383 -10.055 1.575 1 97.31 565 ILE A N 1
ATOM 4524 C CA . ILE A 1 565 ? 9.953 -10.258 2.902 1 97.31 565 ILE A CA 1
ATOM 4525 C C . ILE A 1 565 ? 9.883 -11.742 3.271 1 97.31 565 ILE A C 1
ATOM 4527 O O . ILE A 1 565 ? 10.859 -12.305 3.771 1 97.31 565 ILE A O 1
ATOM 4531 N N . ALA A 1 566 ? 8.766 -12.336 3.002 1 98.12 566 ALA A N 1
ATOM 4532 C CA . ALA A 1 566 ? 8.625 -13.766 3.268 1 98.12 566 ALA A CA 1
ATOM 4533 C C . ALA A 1 566 ? 9.648 -14.57 2.465 1 98.12 566 ALA A C 1
ATOM 4535 O O . ALA A 1 566 ? 10.203 -15.547 2.967 1 98.12 566 ALA A O 1
ATOM 4536 N N . SER A 1 567 ? 9.844 -14.172 1.273 1 98.5 567 SER A N 1
ATOM 4537 C CA . SER A 1 567 ? 10.812 -14.836 0.412 1 98.5 567 SER A CA 1
ATOM 4538 C C . SER A 1 567 ? 12.227 -14.688 0.957 1 98.5 567 SER A C 1
ATOM 4540 O O . SER A 1 567 ? 13 -15.648 0.968 1 98.5 567 SER A O 1
ATOM 4542 N N . ILE A 1 568 ? 12.547 -13.516 1.438 1 98.25 568 ILE A N 1
ATOM 4543 C CA . ILE A 1 568 ? 13.867 -13.258 2.008 1 98.25 568 ILE A CA 1
ATOM 4544 C C . ILE A 1 568 ? 14.062 -14.094 3.27 1 98.25 568 ILE A C 1
ATOM 4546 O O . ILE A 1 568 ? 15.102 -14.719 3.451 1 98.25 568 ILE A O 1
ATOM 4550 N N . VAL A 1 569 ? 13.055 -14.18 4.07 1 97.88 569 VAL A N 1
ATOM 4551 C CA . VAL A 1 569 ? 13.125 -14.938 5.316 1 97.88 569 VAL A CA 1
ATOM 4552 C C . VAL A 1 569 ? 13.305 -16.422 5.016 1 97.88 569 VAL A C 1
ATOM 4554 O O . VAL A 1 569 ? 14.148 -17.094 5.617 1 97.88 569 VAL A O 1
ATOM 4557 N N . LEU A 1 570 ? 12.555 -16.906 4.113 1 98.25 570 LEU A N 1
ATOM 4558 C CA . LEU A 1 570 ? 12.641 -18.328 3.748 1 98.25 570 LEU A CA 1
ATOM 4559 C C . LEU A 1 570 ? 14 -18.641 3.148 1 98.25 570 LEU A C 1
ATOM 4561 O O . LEU A 1 570 ? 14.57 -19.703 3.418 1 98.25 570 LEU A O 1
ATOM 4565 N N . THR A 1 571 ? 14.531 -17.75 2.383 1 98.44 571 THR A N 1
ATOM 4566 C CA . THR A 1 571 ? 15.828 -17.938 1.756 1 98.44 571 THR A CA 1
ATOM 4567 C C . THR A 1 571 ? 16.938 -17.922 2.803 1 98.44 571 THR A C 1
ATOM 4569 O O . THR A 1 571 ? 17.781 -18.828 2.824 1 98.44 571 THR A O 1
ATOM 4572 N N . LEU A 1 572 ? 16.906 -17.016 3.732 1 98.06 572 LEU A N 1
ATOM 4573 C CA . LEU A 1 572 ? 17.969 -16.828 4.703 1 98.06 572 LEU A CA 1
ATOM 4574 C C . LEU A 1 572 ? 17.875 -17.859 5.828 1 98.06 572 LEU A C 1
ATOM 4576 O O . LEU A 1 572 ? 18.891 -18.281 6.375 1 98.06 572 LEU A O 1
ATOM 4580 N N . ALA A 1 573 ? 16.703 -18.234 6.133 1 97.69 573 ALA A N 1
ATOM 4581 C CA . ALA A 1 573 ? 16.516 -19.094 7.305 1 97.69 573 ALA A CA 1
ATOM 4582 C C . ALA A 1 573 ? 16.625 -20.562 6.934 1 97.69 573 ALA A C 1
ATOM 4584 O O . ALA A 1 573 ? 17.031 -21.391 7.758 1 97.69 573 ALA A O 1
ATOM 4585 N N . ILE A 1 574 ? 16.266 -20.938 5.703 1 97.94 574 ILE A N 1
ATOM 4586 C CA . ILE A 1 574 ? 16.203 -22.359 5.395 1 97.94 574 ILE A CA 1
ATOM 4587 C C . ILE A 1 574 ? 17.016 -22.641 4.133 1 97.94 574 ILE A C 1
ATOM 4589 O O . ILE A 1 574 ? 17.984 -23.406 4.176 1 97.94 574 ILE A O 1
ATOM 4593 N N . GLU A 1 575 ? 16.734 -21.969 3.068 1 97.94 575 GLU A N 1
ATOM 4594 C CA . GLU A 1 575 ? 17.328 -22.344 1.782 1 97.94 575 GLU A CA 1
ATOM 4595 C C . GLU A 1 575 ? 18.844 -22.25 1.824 1 97.94 575 GLU A C 1
ATOM 4597 O O . GLU A 1 575 ? 19.547 -23.234 1.51 1 97.94 575 GLU A O 1
ATOM 4602 N N . MET A 1 576 ? 19.375 -21.125 2.186 1 97.5 576 MET A N 1
ATOM 4603 C CA . MET A 1 576 ? 20.812 -20.891 2.117 1 97.5 576 MET A CA 1
ATOM 4604 C C . MET A 1 576 ? 21.547 -21.734 3.152 1 97.5 576 MET A C 1
ATOM 4606 O O . MET A 1 576 ? 22.578 -22.344 2.848 1 97.5 576 MET A O 1
ATOM 4610 N N . PRO A 1 577 ? 21.109 -21.828 4.398 1 96.75 577 PRO A N 1
ATOM 4611 C CA . PRO A 1 577 ? 21.797 -22.719 5.352 1 96.75 577 PRO A CA 1
ATOM 4612 C C . PRO A 1 577 ? 21.875 -24.156 4.859 1 96.75 577 PRO A C 1
ATOM 4614 O O . PRO A 1 577 ? 22.938 -24.781 4.969 1 96.75 577 PRO A O 1
ATOM 4617 N N . PHE A 1 578 ? 20.859 -24.688 4.305 1 95.5 578 PHE A N 1
ATOM 4618 C CA . PHE A 1 578 ? 20.859 -26.078 3.865 1 95.5 578 PHE A CA 1
ATOM 4619 C C . PHE A 1 578 ? 21.688 -26.234 2.596 1 95.5 578 PHE A C 1
ATOM 4621 O O . PHE A 1 578 ? 22.234 -27.312 2.34 1 95.5 578 PHE A O 1
ATOM 4628 N N . GLN A 1 579 ? 21.703 -25.219 1.805 1 95.12 579 GLN A N 1
ATOM 4629 C CA . GLN A 1 579 ? 22.625 -25.25 0.675 1 95.12 579 GLN A CA 1
ATOM 4630 C C . GLN A 1 579 ? 24.078 -25.281 1.15 1 95.12 579 GLN A C 1
ATOM 4632 O O . GLN A 1 579 ? 24.906 -25.984 0.564 1 95.12 579 GLN A O 1
ATOM 4637 N N . ASN A 1 580 ? 24.344 -24.516 2.188 1 95.06 580 ASN A N 1
ATOM 4638 C CA . ASN A 1 580 ? 25.672 -24.531 2.785 1 95.06 580 ASN A CA 1
ATOM 4639 C C . ASN A 1 580 ? 26 -25.922 3.342 1 95.06 580 ASN A C 1
ATOM 4641 O O . ASN A 1 580 ? 27.125 -26.406 3.168 1 95.06 580 ASN A O 1
ATOM 4645 N N . LEU A 1 581 ? 25.109 -26.5 3.984 1 93.19 581 LEU A N 1
ATOM 4646 C CA . LEU A 1 581 ? 25.312 -27.828 4.543 1 93.19 581 LEU A CA 1
ATOM 4647 C C . LEU A 1 581 ? 25.547 -28.859 3.438 1 93.19 581 LEU A C 1
ATOM 4649 O O . LEU A 1 581 ? 26.375 -29.75 3.586 1 93.19 581 LEU A O 1
ATOM 4653 N N . ARG A 1 582 ? 24.797 -28.703 2.365 1 91.81 582 ARG A N 1
ATOM 4654 C CA . ARG A 1 582 ? 24.969 -29.578 1.21 1 91.81 582 ARG A CA 1
ATOM 4655 C C . ARG A 1 582 ? 26.391 -29.469 0.652 1 91.81 582 ARG A C 1
ATOM 4657 O O . ARG A 1 582 ? 27.016 -30.484 0.345 1 91.81 582 ARG A O 1
ATOM 4664 N N . THR A 1 583 ? 26.859 -28.266 0.554 1 90.62 583 THR A N 1
ATOM 4665 C CA . THR A 1 583 ? 28.203 -28.031 0.031 1 90.62 583 THR A CA 1
ATOM 4666 C C . THR A 1 583 ? 29.25 -28.656 0.946 1 90.62 583 THR A C 1
ATOM 4668 O O . THR A 1 583 ? 30.25 -29.219 0.471 1 90.62 583 THR A O 1
ATOM 4671 N N . LEU A 1 584 ? 29.062 -28.578 2.207 1 89.62 584 LEU A N 1
ATOM 4672 C CA . LEU A 1 584 ? 29.984 -29.156 3.174 1 89.62 584 LEU A CA 1
ATOM 4673 C C . LEU A 1 584 ? 29.969 -30.688 3.084 1 89.62 584 LEU A C 1
ATOM 4675 O O . LEU A 1 584 ? 31 -31.328 3.23 1 89.62 584 LEU A O 1
ATOM 4679 N N . LEU A 1 585 ? 28.828 -31.219 2.875 1 84.94 585 LEU A N 1
ATOM 4680 C CA . LEU A 1 585 ? 28.672 -32.656 2.773 1 84.94 585 LEU A CA 1
ATOM 4681 C C . LEU A 1 585 ? 29.375 -33.188 1.521 1 84.94 585 LEU A C 1
ATOM 4683 O O . LEU A 1 585 ? 30 -34.25 1.554 1 84.94 585 LEU A O 1
ATOM 4687 N N . PHE A 1 586 ? 29.328 -32.531 0.416 1 85.44 586 PHE A N 1
ATOM 4688 C CA . PHE A 1 586 ? 29.922 -32.969 -0.844 1 85.44 586 PHE A CA 1
ATOM 4689 C C . PHE A 1 586 ? 31.422 -32.75 -0.86 1 85.44 586 PHE A C 1
ATOM 4691 O O . PHE A 1 586 ? 32.156 -33.469 -1.525 1 85.44 586 PHE A O 1
ATOM 4698 N N . LYS A 1 587 ? 31.938 -31.688 -0.216 1 77.19 587 LYS A N 1
ATOM 4699 C CA . LYS A 1 587 ? 33.375 -31.469 -0.107 1 77.19 587 LYS A CA 1
ATOM 4700 C C . LYS A 1 587 ? 34.031 -32.562 0.75 1 77.19 587 LYS A C 1
ATOM 4702 O O . LYS A 1 587 ? 35.125 -33.031 0.438 1 77.19 587 LYS A O 1
ATOM 4707 N N . LYS A 1 588 ? 33.531 -32.969 1.749 1 69.5 588 LYS A N 1
ATOM 4708 C CA . LYS A 1 588 ? 34.031 -34.031 2.619 1 69.5 588 LYS A CA 1
ATOM 4709 C C . LYS A 1 588 ? 34.125 -35.344 1.882 1 69.5 588 LYS A C 1
ATOM 4711 O O . LYS A 1 588 ? 35.094 -36.094 2.051 1 69.5 588 LYS A O 1
ATOM 4716 N N . GLN A 1 589 ? 33.219 -35.562 1.079 1 63.03 589 GLN A N 1
ATOM 4717 C CA . GLN A 1 589 ? 33.219 -36.812 0.316 1 63.03 589 GLN A CA 1
ATOM 4718 C C . GLN A 1 589 ? 34.344 -36.844 -0.687 1 63.03 589 GLN A C 1
ATOM 4720 O O . GLN A 1 589 ? 34.969 -37.906 -0.911 1 63.03 589 GLN A O 1
ATOM 4725 N N . LYS A 1 590 ? 34.812 -35.688 -1.132 1 63.97 590 LYS A N 1
ATOM 4726 C CA . LYS A 1 590 ? 35.938 -35.594 -2.045 1 63.97 590 LYS A CA 1
ATOM 4727 C C . LYS A 1 590 ? 37.25 -35.812 -1.312 1 63.97 590 LYS A C 1
ATOM 4729 O O . LYS A 1 590 ? 38.156 -36.5 -1.837 1 63.97 590 LYS A O 1
ATOM 4734 N N . THR A 1 591 ? 37.312 -35.281 -0.159 1 63.97 591 THR A N 1
ATOM 4735 C CA . THR A 1 591 ? 38.531 -35.469 0.607 1 63.97 591 THR A CA 1
ATOM 4736 C C . THR A 1 591 ? 38.688 -36.906 1.059 1 63.97 591 THR A C 1
ATOM 4738 O O . THR A 1 591 ? 39.781 -37.469 1.043 1 63.97 591 THR A O 1
ATOM 4741 N N . THR A 1 592 ? 37.562 -37.5 1.434 1 58.22 592 THR A N 1
ATOM 4742 C CA . THR A 1 592 ? 37.594 -38.906 1.891 1 58.22 592 THR A CA 1
ATOM 4743 C C . THR A 1 592 ? 37.969 -39.844 0.741 1 58.22 592 THR A C 1
ATOM 4745 O O . THR A 1 592 ? 38.719 -40.781 0.927 1 58.22 592 THR A O 1
ATOM 4748 N N . VAL A 1 593 ? 37.5 -39.406 -0.393 1 58.66 593 VAL A N 1
ATOM 4749 C CA . VAL A 1 593 ? 37.812 -40.25 -1.551 1 58.66 593 VAL A CA 1
ATOM 4750 C C . VAL A 1 593 ? 39.281 -40.062 -1.938 1 58.66 593 VAL A C 1
ATOM 4752 O O . VAL A 1 593 ? 39.969 -41 -2.303 1 58.66 593 VAL A O 1
ATOM 4755 N N . LYS A 1 594 ? 39.844 -38.938 -1.744 1 60.78 594 LYS A N 1
ATOM 4756 C CA . LYS A 1 594 ? 41.25 -38.688 -2.02 1 60.78 594 LYS A CA 1
ATOM 4757 C C . LYS A 1 594 ? 42.156 -39.375 -1.001 1 60.78 594 LYS A C 1
ATOM 4759 O O . LYS A 1 594 ? 43.188 -39.938 -1.361 1 60.78 594 LYS A O 1
ATOM 4764 N N . THR A 1 595 ? 41.719 -39.25 0.143 1 60.22 595 THR A N 1
ATOM 4765 C CA . THR A 1 595 ? 42.531 -39.906 1.176 1 60.22 595 THR A CA 1
ATOM 4766 C C . THR A 1 595 ? 42.469 -41.406 1.031 1 60.22 595 THR A C 1
ATOM 4768 O O . THR A 1 595 ? 43.469 -42.094 1.241 1 60.22 595 THR A O 1
ATOM 4771 N N . SER A 1 596 ? 41.344 -41.844 0.652 1 57.72 596 SER A N 1
ATOM 4772 C CA . SER A 1 596 ? 41.219 -43.281 0.481 1 57.72 596 SER A CA 1
ATOM 4773 C C . SER A 1 596 ? 42.031 -43.75 -0.73 1 57.72 596 SER A C 1
ATOM 4775 O O . SER A 1 596 ? 42.656 -44.812 -0.682 1 57.72 596 SER A O 1
ATOM 4777 N N . VAL A 1 597 ? 42.062 -42.906 -1.698 1 62.53 597 VAL A N 1
ATOM 4778 C CA . VAL A 1 597 ? 42.875 -43.25 -2.883 1 62.53 597 VAL A CA 1
ATOM 4779 C C . VAL A 1 597 ? 44.344 -43.094 -2.576 1 62.53 597 VAL A C 1
ATOM 4781 O O . VAL A 1 597 ? 45.156 -43.906 -3.031 1 62.53 597 VAL A O 1
ATOM 4784 N N . LYS A 1 598 ? 44.5 -42.156 -1.702 1 63.38 598 LYS A N 1
ATOM 4785 C CA . LYS A 1 598 ? 45.906 -41.969 -1.315 1 63.38 598 LYS A CA 1
ATOM 4786 C C . LYS A 1 598 ? 46.375 -43.094 -0.401 1 63.38 598 LYS A C 1
ATOM 4788 O O . LYS A 1 598 ? 47.5 -43.562 -0.546 1 63.38 598 LYS A O 1
ATOM 4793 N N . SER A 1 599 ? 45.625 -43.406 0.515 1 62 599 SER A N 1
ATOM 4794 C CA . SER A 1 599 ? 45.969 -44.5 1.416 1 62 599 SER A CA 1
ATOM 4795 C C . SER A 1 599 ? 46.062 -45.812 0.667 1 62 599 SER A C 1
ATOM 4797 O O . SER A 1 599 ? 46.844 -46.688 1.017 1 62 599 SER A O 1
ATOM 4799 N N . ALA A 1 600 ? 45.312 -45.781 -0.276 1 62.59 600 ALA A N 1
ATOM 4800 C CA . ALA A 1 600 ? 45.344 -46.969 -1.129 1 62.59 600 ALA A CA 1
ATOM 4801 C C . ALA A 1 600 ? 46.594 -47 -1.978 1 62.59 600 ALA A C 1
ATOM 4803 O O . ALA A 1 600 ? 47.188 -48.062 -2.172 1 62.59 600 ALA A O 1
ATOM 4804 N N . LYS A 1 601 ? 47.031 -45.969 -2.416 1 67.69 601 LYS A N 1
ATOM 4805 C CA . LYS A 1 601 ? 48.281 -45.875 -3.193 1 67.69 601 LYS A CA 1
ATOM 4806 C C . LYS A 1 601 ? 49.5 -46.125 -2.322 1 67.69 601 LYS A C 1
ATOM 4808 O O . LYS A 1 601 ? 50.469 -46.781 -2.76 1 67.69 601 LYS A O 1
ATOM 4813 N N . ILE A 1 602 ? 49.5 -45.594 -1.161 1 69.69 602 ILE A N 1
ATOM 4814 C CA . ILE A 1 602 ? 50.594 -45.812 -0.219 1 69.69 602 ILE A CA 1
ATOM 4815 C C . ILE A 1 602 ? 50.688 -47.312 0.104 1 69.69 602 ILE A C 1
ATOM 4817 O O . ILE A 1 602 ? 51.781 -47.875 0.15 1 69.69 602 ILE A O 1
ATOM 4821 N N . LEU A 1 603 ? 49.562 -47.875 0.19 1 62.75 603 LEU A N 1
ATOM 4822 C CA . LEU A 1 603 ? 49.531 -49.312 0.509 1 62.75 603 LEU A CA 1
ATOM 4823 C C . LEU A 1 603 ? 49.969 -50.156 -0.689 1 62.75 603 LEU A C 1
ATOM 4825 O O . LEU A 1 603 ? 50.625 -51.156 -0.528 1 62.75 603 LEU A O 1
ATOM 4829 N N . ALA A 1 604 ? 49.688 -49.719 -1.866 1 68.44 604 ALA A N 1
ATOM 4830 C CA . ALA A 1 604 ? 50.062 -50.438 -3.088 1 68.44 604 ALA A CA 1
ATOM 4831 C C . ALA A 1 604 ? 51.562 -50.312 -3.336 1 68.44 604 ALA A C 1
ATOM 4833 O O . ALA A 1 604 ? 52.188 -51.156 -3.98 1 68.44 604 ALA A O 1
ATOM 4834 N N . LYS A 1 605 ? 52.156 -49.188 -2.836 1 65.06 605 LYS A N 1
ATOM 4835 C CA . LYS A 1 605 ? 53.594 -49 -2.973 1 65.06 605 LYS A CA 1
ATOM 4836 C C . LYS A 1 605 ? 54.375 -49.812 -1.952 1 65.06 605 LYS A C 1
ATOM 4838 O O . LYS A 1 605 ? 55.562 -50.062 -2.123 1 65.06 605 LYS A O 1
ATOM 4843 N N . VAL A 1 606 ? 53.719 -50 -0.902 1 64.5 606 VAL A N 1
ATOM 4844 C CA . VAL A 1 606 ? 54.406 -50.75 0.134 1 64.5 606 VAL A CA 1
ATOM 4845 C C . VAL A 1 606 ? 54.375 -52.25 -0.229 1 64.5 606 VAL A C 1
ATOM 4847 O O . VAL A 1 606 ? 55.281 -53 0.137 1 64.5 606 VAL A O 1
ATOM 4850 N N . ASN A 1 607 ? 53.469 -52.656 -1.065 1 47.91 607 ASN A N 1
ATOM 4851 C CA . ASN A 1 607 ? 53.5 -54.062 -1.478 1 47.91 607 ASN A CA 1
ATOM 4852 C C . ASN A 1 607 ? 54.281 -54.25 -2.771 1 47.91 607 ASN A C 1
ATOM 4854 O O . ASN A 1 607 ? 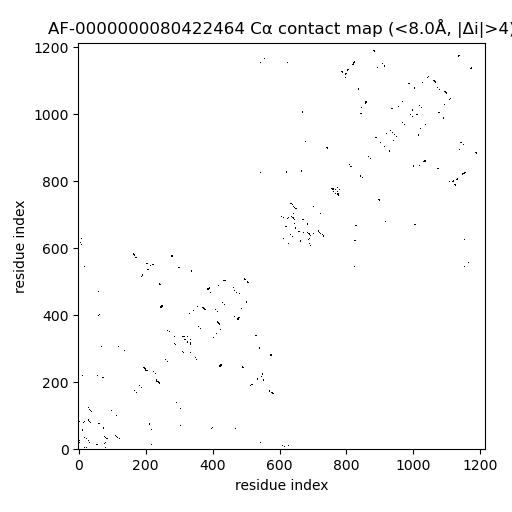54.062 -53.5 -3.74 1 47.91 607 ASN A O 1
ATOM 4858 N N . VAL B 1 1 ? -32.281 3.021 -9.938 1 84.19 1 VAL B N 1
ATOM 4859 C CA . VAL B 1 1 ? -32.312 4.098 -8.953 1 84.19 1 VAL B CA 1
ATOM 4860 C C . VAL B 1 1 ? -32.5 3.516 -7.551 1 84.19 1 VAL B C 1
ATOM 4862 O O . VAL B 1 1 ? -31.703 3.795 -6.645 1 84.19 1 VAL B O 1
ATOM 4865 N N . TYR B 1 2 ? -33.344 2.607 -7.348 1 88.69 2 TYR B N 1
ATOM 4866 C CA . TYR B 1 2 ? -33.562 2.018 -6.035 1 88.69 2 TYR B CA 1
ATOM 4867 C C . TYR B 1 2 ? -32.375 1.179 -5.594 1 88.69 2 TYR B C 1
ATOM 4869 O O . TYR B 1 2 ? -31.984 1.215 -4.426 1 88.69 2 TYR B O 1
ATOM 4877 N N . ASP B 1 3 ? -31.828 0.502 -6.492 1 94.5 3 ASP B N 1
ATOM 4878 C CA . ASP B 1 3 ? -30.719 -0.394 -6.18 1 94.5 3 ASP B CA 1
ATOM 4879 C C . ASP B 1 3 ? -29.484 0.392 -5.742 1 94.5 3 ASP B C 1
ATOM 4881 O O . ASP B 1 3 ? -28.656 -0.12 -4.996 1 94.5 3 ASP B O 1
ATOM 4885 N N . ALA B 1 4 ? -29.375 1.616 -6.195 1 96.19 4 ALA B N 1
ATOM 4886 C CA . ALA B 1 4 ? -28.203 2.426 -5.898 1 96.19 4 ALA B CA 1
ATOM 4887 C C . ALA B 1 4 ? -28.312 3.08 -4.523 1 96.19 4 ALA B C 1
ATOM 4889 O O . ALA B 1 4 ? -27.328 3.549 -3.967 1 96.19 4 ALA B O 1
ATOM 4890 N N . THR B 1 5 ? -29.531 3.16 -3.951 1 96.94 5 THR B N 1
ATOM 4891 C CA . THR B 1 5 ? -29.797 3.818 -2.676 1 96.94 5 THR B CA 1
ATOM 4892 C C . THR B 1 5 ? -29.234 2.994 -1.52 1 96.94 5 THR B C 1
ATOM 4894 O O . THR B 1 5 ? -29.234 1.762 -1.568 1 96.94 5 THR B O 1
ATOM 4897 N N . ALA B 1 6 ? -28.75 3.684 -0.509 1 96.62 6 ALA B N 1
ATOM 4898 C CA . ALA B 1 6 ? -28.219 3.035 0.684 1 96.62 6 ALA B CA 1
ATOM 4899 C C . ALA B 1 6 ? -29.266 2.152 1.351 1 96.62 6 ALA B C 1
ATOM 4901 O O . ALA B 1 6 ? -30.453 2.451 1.297 1 96.62 6 ALA B O 1
ATOM 4902 N N . LYS B 1 7 ? -28.812 1.048 1.916 1 95.25 7 LYS B N 1
ATOM 4903 C CA . LYS B 1 7 ? -29.641 0.107 2.666 1 95.25 7 LYS B CA 1
ATOM 4904 C C . LYS B 1 7 ? -29.062 -0.144 4.059 1 95.25 7 LYS B C 1
ATOM 4906 O O . LYS B 1 7 ? -27.906 0.207 4.332 1 95.25 7 LYS B O 1
ATOM 4911 N N . ILE B 1 8 ? -29.906 -0.728 4.969 1 92.94 8 ILE B N 1
ATOM 4912 C CA . ILE B 1 8 ? -29.438 -1.044 6.312 1 92.94 8 ILE B CA 1
ATOM 4913 C C . ILE B 1 8 ? -28.359 -2.127 6.242 1 92.94 8 ILE B C 1
ATOM 4915 O O . ILE B 1 8 ? -28.609 -3.219 5.723 1 92.94 8 ILE B O 1
ATOM 4919 N N . PRO B 1 9 ? -27.219 -1.778 6.719 1 94.94 9 PRO B N 1
ATOM 4920 C CA . PRO B 1 9 ? -26.109 -2.73 6.633 1 94.94 9 PRO B CA 1
ATOM 4921 C C . PRO B 1 9 ? -26.094 -3.715 7.801 1 94.94 9 PRO B C 1
ATOM 4923 O O . PRO B 1 9 ? -26.891 -3.604 8.727 1 94.94 9 PRO B O 1
ATOM 4926 N N . SER B 1 10 ? -25.234 -4.703 7.66 1 95.25 10 SER B N 1
ATOM 4927 C CA . SER B 1 10 ? -24.859 -5.492 8.828 1 95.25 10 SER B CA 1
ATOM 4928 C C . SER B 1 10 ? -23.875 -4.734 9.711 1 95.25 10 SER B C 1
ATOM 4930 O O . SER B 1 10 ? -23.125 -3.896 9.227 1 95.25 10 SER B O 1
ATOM 4932 N N . GLY B 1 11 ? -23.969 -4.961 10.984 1 95.62 11 GLY B N 1
ATOM 4933 C CA . GLY B 1 11 ? -22.984 -4.438 11.914 1 95.62 11 GLY B CA 1
ATOM 4934 C C . GLY B 1 11 ? -23.234 -3.002 12.32 1 95.62 11 GLY B C 1
ATOM 4935 O O . GLY B 1 11 ? -22.312 -2.197 12.406 1 95.62 11 GLY B O 1
ATOM 4936 N N . LEU B 1 12 ? -24.531 -2.66 12.461 1 94.81 12 LEU B N 1
ATOM 4937 C CA . LEU B 1 12 ? -24.891 -1.336 12.961 1 94.81 12 LEU B CA 1
ATOM 4938 C C . LEU B 1 12 ? -24.312 -1.107 14.352 1 94.81 12 LEU B C 1
ATOM 4940 O O . LEU B 1 12 ? -23.812 -0.016 14.648 1 94.81 12 LEU B O 1
ATOM 4944 N N . LEU B 1 13 ? -24.281 -2.117 15.133 1 94.62 13 LEU B N 1
ATOM 4945 C CA . LEU B 1 13 ? -23.797 -2.016 16.5 1 94.62 13 LEU B CA 1
ATOM 4946 C C . LEU B 1 13 ? -22.281 -2.016 16.547 1 94.62 13 LEU B C 1
ATOM 4948 O O . LEU B 1 13 ? -21.688 -1.824 17.625 1 94.62 13 LEU B O 1
ATOM 4952 N N . ASN B 1 14 ? -21.703 -2.232 15.391 1 95.12 14 ASN B N 1
ATOM 4953 C CA . ASN B 1 14 ? -20.25 -2.121 15.258 1 95.12 14 ASN B CA 1
ATOM 4954 C C . ASN B 1 14 ? -19.844 -0.838 14.539 1 95.12 14 ASN B C 1
ATOM 4956 O O . ASN B 1 14 ? -18.734 -0.734 14.016 1 95.12 14 ASN B O 1
ATOM 4960 N N . GLY B 1 15 ? -20.766 0.058 14.453 1 95.62 15 GLY B N 1
ATOM 4961 C CA . GLY B 1 15 ? -20.5 1.401 13.969 1 95.62 15 GLY B CA 1
ATOM 4962 C C . GLY B 1 15 ? -20.641 1.529 12.461 1 95.62 15 GLY B C 1
ATOM 4963 O O . GLY B 1 15 ? -20.203 2.521 11.875 1 95.62 15 GLY B O 1
ATOM 4964 N N . ASN B 1 16 ? -21.156 0.468 11.766 1 96.94 16 ASN B N 1
ATOM 4965 C CA . ASN B 1 16 ? -21.344 0.525 10.32 1 96.94 16 ASN B CA 1
ATOM 4966 C C . ASN B 1 16 ? -22.578 1.349 9.953 1 96.94 16 ASN B C 1
ATOM 4968 O O . ASN B 1 16 ? -23.531 0.821 9.383 1 96.94 16 ASN B O 1
ATOM 4972 N N . ILE B 1 17 ? -22.5 2.654 10.117 1 95.81 17 ILE B N 1
ATOM 4973 C CA . ILE B 1 17 ? -23.703 3.465 10 1 95.81 17 ILE B CA 1
ATOM 4974 C C . ILE B 1 17 ? -23.625 4.324 8.742 1 95.81 17 ILE B C 1
ATOM 4976 O O . ILE B 1 17 ? -24.656 4.762 8.219 1 95.81 17 ILE B O 1
ATOM 4980 N N . ASN B 1 18 ? -22.422 4.672 8.289 1 97.38 18 ASN B N 1
ATOM 4981 C CA . ASN B 1 18 ? -22.281 5.473 7.082 1 97.38 18 ASN B CA 1
ATOM 4982 C C . ASN B 1 18 ? -22.422 4.613 5.824 1 97.38 18 ASN B C 1
ATOM 4984 O O . ASN B 1 18 ? -21.609 3.721 5.59 1 97.38 18 ASN B O 1
ATOM 4988 N N . GLN B 1 19 ? -23.422 4.852 5.039 1 97.44 19 GLN B N 1
ATOM 4989 C CA . GLN B 1 19 ? -23.719 4.059 3.852 1 97.44 19 GLN B CA 1
ATOM 4990 C C . GLN B 1 19 ? -23.781 4.938 2.604 1 97.44 19 GLN B C 1
ATOM 4992 O O . GLN B 1 19 ? -24.75 5.668 2.396 1 97.44 19 GLN B O 1
ATOM 4997 N N . PHE B 1 20 ? -22.844 4.773 1.699 1 97.94 20 PHE B N 1
ATOM 4998 C CA . PHE B 1 20 ? -22.688 5.629 0.53 1 97.94 20 PHE B CA 1
ATOM 4999 C C . PHE B 1 20 ? -23.469 5.078 -0.656 1 97.94 20 PHE B C 1
ATOM 5001 O O . PHE B 1 20 ? -23.438 5.652 -1.746 1 97.94 20 PHE B O 1
ATOM 5008 N N . GLY B 1 21 ? -24.219 4 -0.452 1 97.5 21 GLY B N 1
ATOM 5009 C CA . GLY B 1 21 ? -24.891 3.428 -1.609 1 97.5 21 GLY B CA 1
ATOM 5010 C C . GLY B 1 21 ? -23.953 3.154 -2.768 1 97.5 21 GLY B C 1
ATOM 5011 O O . GLY B 1 21 ? -22.766 2.865 -2.561 1 97.5 21 GLY B O 1
ATOM 5012 N N . ASP B 1 22 ? -24.516 3.031 -3.955 1 97.5 22 ASP B N 1
ATOM 5013 C CA . ASP B 1 22 ? -23.703 2.854 -5.152 1 97.5 22 ASP B CA 1
ATOM 5014 C C . ASP B 1 22 ? -23.688 4.125 -5.996 1 97.5 22 ASP B C 1
ATOM 5016 O O . ASP B 1 22 ? -24.547 4.328 -6.844 1 97.5 22 ASP B O 1
ATOM 5020 N N . PHE B 1 23 ? -22.672 4.938 -5.824 1 97.38 23 PHE B N 1
ATOM 5021 C CA . PHE B 1 23 ? -22.516 6.254 -6.43 1 97.38 23 PHE B CA 1
ATOM 5022 C C . PHE B 1 23 ? -22.516 6.156 -7.949 1 97.38 23 PHE B C 1
ATOM 5024 O O . PHE B 1 23 ? -23.25 6.879 -8.625 1 97.38 23 PHE B O 1
ATOM 5031 N N . ASN B 1 24 ? -21.703 5.254 -8.508 1 95.25 24 ASN B N 1
ATOM 5032 C CA . ASN B 1 24 ? -21.547 5.121 -9.953 1 95.25 24 ASN B CA 1
ATOM 5033 C C . ASN B 1 24 ? -22.812 4.57 -10.602 1 95.25 24 ASN B C 1
ATOM 5035 O O . ASN B 1 24 ? -23.188 5.004 -11.688 1 95.25 24 ASN B O 1
ATOM 5039 N N . LEU B 1 25 ? -23.453 3.584 -9.922 1 95.56 25 LEU B N 1
ATOM 5040 C CA . LEU B 1 25 ? -24.703 3.029 -10.438 1 95.56 25 LEU B CA 1
ATOM 5041 C C . LEU B 1 25 ? -25.766 4.109 -10.547 1 95.56 25 LEU B C 1
ATOM 5043 O O . LEU B 1 25 ? -26.531 4.145 -11.523 1 95.56 25 LEU B O 1
ATOM 5047 N N . CYS B 1 26 ? -25.844 5.004 -9.602 1 96.94 26 CYS B N 1
ATOM 5048 C CA . CYS B 1 26 ? -26.828 6.09 -9.602 1 96.94 26 CYS B CA 1
ATOM 5049 C C . CYS B 1 26 ? -26.578 7.039 -10.766 1 96.94 26 CYS B C 1
ATOM 5051 O O . CYS B 1 26 ? -27.516 7.375 -11.5 1 96.94 26 CYS B O 1
ATOM 5053 N N . LEU B 1 27 ? -25.359 7.426 -10.938 1 95.88 27 LEU B N 1
ATOM 5054 C CA . LEU B 1 27 ? -25.047 8.375 -11.992 1 95.88 27 LEU B CA 1
ATOM 5055 C C . LEU B 1 27 ? -25.219 7.742 -13.367 1 95.88 27 LEU B C 1
ATOM 5057 O O . LEU B 1 27 ? -25.672 8.398 -14.305 1 95.88 27 LEU B O 1
ATOM 5061 N N . ASN B 1 28 ? -24.844 6.48 -13.508 1 92.38 28 ASN B N 1
ATOM 5062 C CA . ASN B 1 28 ? -24.969 5.777 -14.773 1 92.38 28 ASN B CA 1
ATOM 5063 C C . ASN B 1 28 ? -26.438 5.582 -15.156 1 92.38 28 ASN B C 1
ATOM 5065 O O . ASN B 1 28 ? -26.766 5.469 -16.344 1 92.38 28 ASN B O 1
ATOM 5069 N N . ALA B 1 29 ? -27.328 5.555 -14.164 1 93 29 ALA B N 1
ATOM 5070 C CA . ALA B 1 29 ? -28.766 5.406 -14.391 1 93 29 ALA B CA 1
ATOM 5071 C C . ALA B 1 29 ? -29.422 6.766 -14.609 1 93 29 ALA B C 1
ATOM 5073 O O . ALA B 1 29 ? -30.656 6.879 -14.555 1 93 29 ALA B O 1
ATOM 5074 N N . ASP B 1 30 ? -28.641 7.82 -14.727 1 93.19 30 ASP B N 1
ATOM 5075 C CA . ASP B 1 30 ? -29.109 9.188 -14.953 1 93.19 30 ASP B CA 1
ATOM 5076 C C . ASP B 1 30 ? -29.922 9.688 -13.773 1 93.19 30 ASP B C 1
ATOM 5078 O O . ASP B 1 30 ? -30.922 10.391 -13.953 1 93.19 30 ASP B O 1
ATOM 5082 N N . GLY B 1 31 ? -29.5 9.164 -12.609 1 96.12 31 GLY B N 1
ATOM 5083 C CA . GLY B 1 31 ? -30.109 9.641 -11.383 1 96.12 31 GLY B CA 1
ATOM 5084 C C . GLY B 1 31 ? -29.312 10.758 -10.727 1 96.12 31 GLY B C 1
ATOM 5085 O O . GLY B 1 31 ? -28.297 11.203 -11.258 1 96.12 31 GLY B O 1
ATOM 5086 N N . GLN B 1 32 ? -29.906 11.281 -9.641 1 97.31 32 GLN B N 1
ATOM 5087 C CA . GLN B 1 32 ? -29.25 12.25 -8.773 1 97.31 32 GLN B CA 1
ATOM 5088 C C . GLN B 1 32 ? -28.844 11.609 -7.449 1 97.31 32 GLN B C 1
ATOM 5090 O O . GLN B 1 32 ? -29.688 11.078 -6.727 1 97.31 32 GLN B O 1
ATOM 5095 N N . TYR B 1 33 ? -27.562 11.648 -7.254 1 97.88 33 TYR B N 1
ATOM 5096 C CA . TYR B 1 33 ? -27.016 11.094 -6.02 1 97.88 33 TYR B CA 1
ATOM 5097 C C . TYR B 1 33 ? -26.969 12.148 -4.922 1 97.88 33 TYR B C 1
ATOM 5099 O O . TYR B 1 33 ? -26.344 13.203 -5.094 1 97.88 33 TYR B O 1
ATOM 5107 N N . CYS B 1 34 ? -27.578 11.922 -3.768 1 98.25 34 CYS B N 1
ATOM 5108 C CA . CYS B 1 34 ? -27.531 12.844 -2.637 1 98.25 34 CYS B CA 1
ATOM 5109 C C . CYS B 1 34 ? -27.062 12.133 -1.373 1 98.25 34 CYS B C 1
ATOM 5111 O O . CYS B 1 34 ? -27.562 11.062 -1.033 1 98.25 34 CYS B O 1
ATOM 5113 N N . LEU B 1 35 ? -26.109 12.617 -0.749 1 97.94 35 LEU B N 1
ATOM 5114 C CA . LEU B 1 35 ? -25.641 12.125 0.543 1 97.94 35 LEU B CA 1
ATOM 5115 C C . LEU B 1 35 ? -26.25 12.938 1.684 1 97.94 35 LEU B C 1
ATOM 5117 O O . LEU B 1 35 ? -25.859 14.078 1.92 1 97.94 35 LEU B O 1
ATOM 5121 N N . ALA B 1 36 ? -27.156 12.352 2.408 1 97.56 36 ALA B N 1
ATOM 5122 C CA . ALA B 1 36 ? -27.859 13.023 3.492 1 97.56 36 ALA B CA 1
ATOM 5123 C C . ALA B 1 36 ? -27.172 12.797 4.832 1 97.56 36 ALA B C 1
ATOM 5125 O O . ALA B 1 36 ? -26.484 11.789 5.016 1 97.56 36 ALA B O 1
ATOM 5126 N N . TYR B 1 37 ? -27.312 13.719 5.699 1 96.94 37 TYR B N 1
ATOM 5127 C CA . TYR B 1 37 ? -26.812 13.625 7.07 1 96.94 37 TYR B CA 1
ATOM 5128 C C . TYR B 1 37 ? -27.969 13.477 8.055 1 96.94 37 TYR B C 1
ATOM 5130 O O . TYR B 1 37 ? -28.938 14.25 8.016 1 96.94 37 TYR B O 1
ATOM 5138 N N . ILE B 1 38 ? -27.859 12.484 8.898 1 95.88 38 ILE B N 1
ATOM 5139 C CA . ILE B 1 38 ? -28.938 12.203 9.844 1 95.88 38 ILE B CA 1
ATOM 5140 C C . ILE B 1 38 ? -28.375 12.172 11.266 1 95.88 38 ILE B C 1
ATOM 5142 O O . ILE B 1 38 ? -27.422 11.438 11.547 1 95.88 38 ILE B O 1
ATOM 5146 N N . ASP B 1 39 ? -28.906 12.961 12.078 1 94.5 39 ASP B N 1
ATOM 5147 C CA . ASP B 1 39 ? -28.578 12.914 13.508 1 94.5 39 ASP B CA 1
ATOM 5148 C C . ASP B 1 39 ? -29.641 12.141 14.281 1 94.5 39 ASP B C 1
ATOM 5150 O O . ASP B 1 39 ? -30.812 12.5 14.273 1 94.5 39 ASP B O 1
ATOM 5154 N N . ILE B 1 40 ? -29.25 11.086 14.906 1 92.12 40 ILE B N 1
ATOM 5155 C CA . ILE B 1 40 ? -30.156 10.25 15.68 1 92.12 40 ILE B CA 1
ATOM 5156 C C . ILE B 1 40 ? -29.969 10.523 17.172 1 92.12 40 ILE B C 1
ATOM 5158 O O . ILE B 1 40 ? -28.906 10.227 17.734 1 92.12 40 ILE B O 1
ATOM 5162 N N . LYS B 1 41 ? -30.953 11.039 17.781 1 90 41 LYS B N 1
ATOM 5163 C CA . LYS B 1 41 ? -30.875 11.359 19.203 1 90 41 LYS B CA 1
ATOM 5164 C C . LYS B 1 41 ? -31.828 10.484 20.016 1 90 41 LYS B C 1
ATOM 5166 O O . LYS B 1 41 ? -32.812 9.977 19.484 1 90 41 LYS B O 1
ATOM 5171 N N . LEU B 1 42 ? -31.406 10.258 21.219 1 88.75 42 LEU B N 1
ATOM 5172 C CA . LEU B 1 42 ? -32.281 9.516 22.141 1 88.75 42 LEU B CA 1
ATOM 5173 C C . LEU B 1 42 ? -33.344 10.414 22.719 1 88.75 42 LEU B C 1
ATOM 5175 O O . LEU B 1 42 ? -33.062 11.523 23.188 1 88.75 42 LEU B O 1
ATOM 5179 N N . ALA B 1 43 ? -34.562 9.945 22.469 1 80.06 43 ALA B N 1
ATOM 5180 C CA . ALA B 1 43 ? -35.656 10.633 23.156 1 80.06 43 ALA B CA 1
ATOM 5181 C C . ALA B 1 43 ? -35.719 10.219 24.625 1 80.06 43 ALA B C 1
ATOM 5183 O O . ALA B 1 43 ? -35.031 9.281 25.047 1 80.06 43 ALA B O 1
ATOM 5184 N N . GLU B 1 44 ? -36.312 10.953 25.5 1 71.88 44 GLU B N 1
ATOM 5185 C CA . GLU B 1 44 ? -36.406 10.68 26.938 1 71.88 44 GLU B CA 1
ATOM 5186 C C . GLU B 1 44 ? -36.938 9.266 27.188 1 71.88 44 GLU B C 1
ATOM 5188 O O . GLU B 1 44 ? -38.062 8.938 26.812 1 71.88 44 GLU B O 1
ATOM 5193 N N . THR B 1 45 ? -35.938 8.25 27.094 1 71.62 45 THR B N 1
ATOM 5194 C CA . THR B 1 45 ? -36.344 6.887 27.375 1 71.62 45 THR B CA 1
ATOM 5195 C C . THR B 1 45 ? -35.531 6.293 28.516 1 71.62 45 THR B C 1
ATOM 5197 O O . THR B 1 45 ? -34.375 6.688 28.719 1 71.62 45 THR B O 1
ATOM 5200 N N . ASP B 1 46 ? -36.094 5.426 29.312 1 69.5 46 ASP B N 1
ATOM 5201 C CA . ASP B 1 46 ? -35.469 4.727 30.422 1 69.5 46 ASP B CA 1
ATOM 5202 C C . ASP B 1 46 ? -34.969 3.35 30 1 69.5 46 ASP B C 1
ATOM 5204 O O . ASP B 1 46 ? -34.531 2.561 30.828 1 69.5 46 ASP B O 1
ATOM 5208 N N . TYR B 1 47 ? -34.938 3.098 28.75 1 81.19 47 TYR B N 1
ATOM 5209 C CA . TYR B 1 47 ? -34.531 1.758 28.344 1 81.19 47 TYR B CA 1
ATOM 5210 C C . TYR B 1 47 ? -33 1.659 28.188 1 81.19 47 TYR B C 1
ATOM 5212 O O . TYR B 1 47 ? -32.438 2.242 27.266 1 81.19 47 TYR B O 1
ATOM 5220 N N . HIS B 1 48 ? -32.375 0.96 28.984 1 86.12 48 HIS B N 1
ATOM 5221 C CA . HIS B 1 48 ? -30.906 0.819 29.031 1 86.12 48 HIS B CA 1
ATOM 5222 C C . HIS B 1 48 ? -30.375 0.168 27.766 1 86.12 48 HIS B C 1
ATOM 5224 O O . HIS B 1 48 ? -29.312 0.548 27.281 1 86.12 48 HIS B O 1
ATOM 5230 N N . ALA B 1 49 ? -31.047 -0.768 27.219 1 87.12 49 ALA B N 1
ATOM 5231 C CA . ALA B 1 49 ? -30.594 -1.462 26.016 1 87.12 49 ALA B CA 1
ATOM 5232 C C . ALA B 1 49 ? -30.516 -0.504 24.828 1 87.12 49 ALA B C 1
ATOM 5234 O O . ALA B 1 49 ? -29.609 -0.612 24 1 87.12 49 ALA B O 1
ATOM 5235 N N . LEU B 1 50 ? -31.406 0.46 24.812 1 89.25 50 LEU B N 1
ATOM 5236 C CA . LEU B 1 50 ? -31.438 1.434 23.719 1 89.25 50 LEU B CA 1
ATOM 5237 C C . LEU B 1 50 ? -30.266 2.404 23.828 1 89.25 50 LEU B C 1
ATOM 5239 O O . LEU B 1 50 ? -29.672 2.797 22.828 1 89.25 50 LEU B O 1
ATOM 5243 N N . VAL B 1 51 ? -29.953 2.719 25.031 1 90 51 VAL B N 1
ATOM 5244 C CA . VAL B 1 51 ? -28.844 3.623 25.281 1 90 51 VAL B CA 1
ATOM 5245 C C . VAL B 1 51 ? -27.531 2.949 24.875 1 90 51 VAL B C 1
ATOM 5247 O O . VAL B 1 51 ? -26.688 3.574 24.234 1 90 51 VAL B O 1
ATOM 5250 N N . THR B 1 52 ? -27.406 1.711 25.219 1 90.94 52 THR B N 1
ATOM 5251 C CA . THR B 1 52 ? -26.219 0.961 24.859 1 90.94 52 THR B CA 1
ATOM 5252 C C . THR B 1 52 ? -26.109 0.809 23.344 1 90.94 52 THR B C 1
ATOM 5254 O O . THR B 1 52 ? -25.016 0.978 22.781 1 90.94 52 THR B O 1
ATOM 5257 N N . ALA B 1 53 ? -27.203 0.53 22.719 1 91.06 53 ALA B N 1
ATOM 5258 C CA . ALA B 1 53 ? -27.219 0.395 21.266 1 91.06 53 ALA B CA 1
ATOM 5259 C C . ALA B 1 53 ? -26.844 1.712 20.578 1 91.06 53 ALA B C 1
ATOM 5261 O O . ALA B 1 53 ? -26.078 1.726 19.609 1 91.06 53 ALA B O 1
ATOM 5262 N N . HIS B 1 54 ? -27.375 2.795 21.125 1 92.31 54 HIS B N 1
ATOM 5263 C CA . HIS B 1 54 ? -27.094 4.121 20.594 1 92.31 54 HIS B CA 1
ATOM 5264 C C . HIS B 1 54 ? -25.625 4.461 20.719 1 92.31 54 HIS B C 1
ATOM 5266 O O . HIS B 1 54 ? -25.016 5 19.781 1 92.31 54 HIS B O 1
ATOM 5272 N N . THR B 1 55 ? -25.016 4.09 21.797 1 92.25 55 THR B N 1
ATOM 5273 C CA . THR B 1 55 ? -23.594 4.352 22.047 1 92.25 55 THR B CA 1
ATOM 5274 C C . THR B 1 55 ? -22.719 3.533 21.094 1 92.25 55 THR B C 1
ATOM 5276 O O . THR B 1 55 ? -21.75 4.047 20.531 1 92.25 55 THR B O 1
ATOM 5279 N N . LEU B 1 56 ? -23.094 2.301 20.844 1 92.88 56 LEU B N 1
ATOM 5280 C CA . LEU B 1 56 ? -22.328 1.428 19.953 1 92.88 56 LEU B CA 1
ATOM 5281 C C . LEU B 1 56 ? -22.484 1.857 18.5 1 92.88 56 LEU B C 1
ATOM 5283 O O . LEU B 1 56 ? -21.516 1.847 17.734 1 92.88 56 LEU B O 1
ATOM 5287 N N . MET B 1 57 ? -23.656 2.297 18.188 1 93.12 57 MET B N 1
ATOM 5288 C CA . MET B 1 57 ? -23.922 2.766 16.828 1 93.12 57 MET B CA 1
ATOM 5289 C C . MET B 1 57 ? -23.078 3.994 16.516 1 93.12 57 MET B C 1
ATOM 5291 O O . MET B 1 57 ? -22.609 4.152 15.383 1 93.12 57 MET B O 1
ATOM 5295 N N . HIS B 1 58 ? -22.859 4.785 17.609 1 94.06 58 HIS B N 1
ATOM 5296 C CA . HIS B 1 58 ? -22.094 6.008 17.406 1 94.06 58 HIS B CA 1
ATOM 5297 C C . HIS B 1 58 ? -20.625 5.805 17.781 1 94.06 58 HIS B C 1
ATOM 5299 O O . HIS B 1 58 ? -19.875 6.773 17.906 1 94.06 58 HIS B O 1
ATOM 5305 N N . SER B 1 59 ? -20.219 4.512 17.938 1 94.31 59 SER B N 1
ATOM 5306 C CA . SER B 1 59 ? -18.844 4.129 18.203 1 94.31 59 SER B CA 1
ATOM 5307 C C . SER B 1 59 ? -18.281 4.867 19.422 1 94.31 59 SER B C 1
ATOM 5309 O O . SER B 1 59 ? -17.219 5.492 19.344 1 94.31 59 SER B O 1
ATOM 5311 N N . HIS B 1 60 ? -19 4.891 20.453 1 91.81 60 HIS B N 1
ATOM 5312 C CA . HIS B 1 60 ? -18.625 5.426 21.766 1 91.81 60 HIS B CA 1
ATOM 5313 C C . HIS B 1 60 ? -18.5 6.945 21.719 1 91.81 60 HIS B C 1
ATOM 5315 O O . HIS B 1 60 ? -17.797 7.535 22.547 1 91.81 60 HIS B O 1
ATOM 5321 N N . HIS B 1 61 ? -19 7.613 20.703 1 90.62 61 HIS B N 1
ATOM 5322 C CA . HIS B 1 61 ? -19.016 9.07 20.594 1 90.62 61 HIS B CA 1
ATOM 5323 C C . HIS B 1 61 ? -17.609 9.648 20.703 1 90.62 61 HIS B C 1
ATOM 5325 O O . HIS B 1 61 ? -17.359 10.547 21.5 1 90.62 61 HIS B O 1
ATOM 5331 N N . ALA B 1 62 ? -16.734 9.141 19.812 1 89.25 62 ALA B N 1
ATOM 5332 C CA . ALA B 1 62 ? -15.344 9.594 19.828 1 89.25 62 ALA B CA 1
ATOM 5333 C C . ALA B 1 62 ? -15.258 11.102 19.609 1 89.25 62 ALA B C 1
ATOM 5335 O O . ALA B 1 62 ? -14.43 11.773 20.219 1 89.25 62 ALA B O 1
ATOM 5336 N N . PHE B 1 63 ? -16.062 11.641 18.672 1 90.38 63 PHE B N 1
ATOM 5337 C CA . PHE B 1 63 ? -16.25 13.07 18.438 1 90.38 63 PHE B CA 1
ATOM 5338 C C . PHE B 1 63 ? -17.734 13.43 18.469 1 90.38 63 PHE B C 1
ATOM 5340 O O . PHE B 1 63 ? -18.562 12.711 17.922 1 90.38 63 PHE B O 1
ATOM 5347 N N . LYS B 1 64 ? -17.953 14.469 19.094 1 92.38 64 LYS B N 1
ATOM 5348 C CA . LYS B 1 64 ? -19.312 14.984 19.109 1 92.38 64 LYS B CA 1
ATOM 5349 C C . LYS B 1 64 ? -19.5 16.109 18.078 1 92.38 64 LYS B C 1
ATOM 5351 O O . LYS B 1 64 ? -18.75 17.078 18.078 1 92.38 64 LYS B O 1
ATOM 5356 N N . SER B 1 65 ? -20.391 15.867 17.172 1 94.44 65 SER B N 1
ATOM 5357 C CA . SER B 1 65 ? -20.641 16.859 16.125 1 94.44 65 SER B CA 1
ATOM 5358 C C . SER B 1 65 ? -22.125 17.125 15.953 1 94.44 65 SER B C 1
ATOM 5360 O O . SER B 1 65 ? -22.953 16.359 16.453 1 94.44 65 SER B O 1
ATOM 5362 N N . THR B 1 66 ? -22.391 18.203 15.344 1 92.81 66 THR B N 1
ATOM 5363 C CA . THR B 1 66 ? -23.75 18.562 14.961 1 92.81 66 THR B CA 1
ATOM 5364 C C . THR B 1 66 ? -23.859 18.766 13.453 1 92.81 66 THR B C 1
ATOM 5366 O O . THR B 1 66 ? -22.844 18.797 12.75 1 92.81 66 THR B O 1
ATOM 5369 N N . LEU B 1 67 ? -25.078 18.828 12.977 1 94.5 67 LEU B N 1
ATOM 5370 C CA . LEU B 1 67 ? -25.312 18.969 11.539 1 94.5 67 LEU B CA 1
ATOM 5371 C C . LEU B 1 67 ? -24.875 20.344 11.047 1 94.5 67 LEU B C 1
ATOM 5373 O O . LEU B 1 67 ? -24.688 20.547 9.844 1 94.5 67 LEU B O 1
ATOM 5377 N N . ASP B 1 68 ? -24.625 21.281 11.953 1 90.94 68 ASP B N 1
ATOM 5378 C CA . ASP B 1 68 ? -24.25 22.641 11.57 1 90.94 68 ASP B CA 1
ATOM 5379 C C . ASP B 1 68 ? -22.734 22.812 11.508 1 90.94 68 ASP B C 1
ATOM 5381 O O . ASP B 1 68 ? -22.25 23.828 11.016 1 90.94 68 ASP B O 1
ATOM 5385 N N . ASP B 1 69 ? -22.047 21.891 11.992 1 92.81 69 ASP B N 1
ATOM 5386 C CA . ASP B 1 69 ? -20.594 21.953 11.883 1 92.81 69 ASP B CA 1
ATOM 5387 C C . ASP B 1 69 ? -20.141 21.922 10.422 1 92.81 69 ASP B C 1
ATOM 5389 O O . ASP B 1 69 ? -20.812 21.312 9.578 1 92.81 69 ASP B O 1
ATOM 5393 N N . PRO B 1 70 ? -19.047 22.594 10.047 1 89 70 PRO B N 1
ATOM 5394 C CA . PRO B 1 70 ? -18.625 22.688 8.648 1 89 70 PRO B CA 1
ATOM 5395 C C . PRO B 1 70 ? -18.391 21.312 8.008 1 89 70 PRO B C 1
ATOM 5397 O O . PRO B 1 70 ? -18.812 21.078 6.871 1 89 70 PRO B O 1
ATOM 5400 N N . GLY B 1 71 ? -17.625 20.406 8.648 1 90.38 71 GLY B N 1
ATOM 5401 C CA . GLY B 1 71 ? -17.5 19.016 8.211 1 90.38 71 GLY B CA 1
ATOM 5402 C C . GLY B 1 71 ? -16.375 18.812 7.223 1 90.38 71 GLY B C 1
ATOM 5403 O O . GLY B 1 71 ? -15.992 17.672 6.938 1 90.38 71 GLY B O 1
ATOM 5404 N N . HIS B 1 72 ? -15.82 19.938 6.59 1 88.5 72 HIS B N 1
ATOM 5405 C CA . HIS B 1 72 ? -14.859 19.734 5.512 1 88.5 72 HIS B CA 1
ATOM 5406 C C . HIS B 1 72 ? -13.453 19.5 6.059 1 88.5 72 HIS B C 1
ATOM 5408 O O . HIS B 1 72 ? -12.656 18.797 5.449 1 88.5 72 HIS B O 1
ATOM 5414 N N . ARG B 1 73 ? -13.117 20.016 7.176 1 88.56 73 ARG B N 1
ATOM 5415 C CA . ARG B 1 73 ? -11.797 19.844 7.762 1 88.56 73 ARG B CA 1
ATOM 5416 C C . ARG B 1 73 ? -11.82 18.812 8.875 1 88.56 73 ARG B C 1
ATOM 5418 O O . ARG B 1 73 ? -10.844 18.078 9.062 1 88.56 73 ARG B O 1
ATOM 5425 N N . VAL B 1 74 ? -12.891 18.828 9.602 1 91.12 74 VAL B N 1
ATOM 5426 C CA . VAL B 1 74 ? -13.164 17.828 10.633 1 91.12 74 VAL B CA 1
ATOM 5427 C C . VAL B 1 74 ? -14.5 17.141 10.352 1 91.12 74 VAL B C 1
ATOM 5429 O O . VAL B 1 74 ? -15.508 17.812 10.133 1 91.12 74 VAL B O 1
ATOM 5432 N N . PRO B 1 75 ? -14.461 15.898 10.359 1 92.56 75 PRO B N 1
ATOM 5433 C CA . PRO B 1 75 ? -15.68 15.188 9.969 1 92.56 75 PRO B CA 1
ATOM 5434 C C . PRO B 1 75 ? -16.812 15.352 10.977 1 92.56 75 PRO B C 1
ATOM 5436 O O . PRO B 1 75 ? -16.562 15.5 12.18 1 92.56 75 PRO B O 1
ATOM 5439 N N . ARG B 1 76 ? -18 15.328 10.445 1 94 76 ARG B N 1
ATOM 5440 C CA . ARG B 1 76 ? -19.172 15.219 11.297 1 94 76 ARG B CA 1
ATOM 5441 C C . ARG B 1 76 ? -19.359 13.789 11.797 1 94 76 ARG B C 1
ATOM 5443 O O . ARG B 1 76 ? -20.297 13.094 11.383 1 94 76 ARG B O 1
ATOM 5450 N N . PHE B 1 77 ? -18.672 13.484 12.75 1 93.75 77 PHE B N 1
ATOM 5451 C CA . PHE B 1 77 ? -18.484 12.094 13.172 1 93.75 77 PHE B CA 1
ATOM 5452 C C . PHE B 1 77 ? -19.781 11.539 13.742 1 93.75 77 PHE B C 1
ATOM 5454 O O . PHE B 1 77 ? -20.062 10.344 13.602 1 93.75 77 PHE B O 1
ATOM 5461 N N . SER B 1 78 ? -20.641 12.367 14.352 1 94.38 78 SER B N 1
ATOM 5462 C CA . SER B 1 78 ? -21.859 11.906 15.031 1 94.38 78 SER B CA 1
ATOM 5463 C C . SER B 1 78 ? -22.984 11.68 14.039 1 94.38 78 SER B C 1
ATOM 5465 O O . SER B 1 78 ? -24 11.047 14.367 1 94.38 78 SER B O 1
ATOM 5467 N N . SER B 1 79 ? -22.844 12.164 12.906 1 94.81 79 SER B N 1
ATOM 5468 C CA . SER B 1 79 ? -23.922 12.07 11.93 1 94.81 79 SER B CA 1
ATOM 5469 C C . SER B 1 79 ? -23.828 10.781 11.125 1 94.81 79 SER B C 1
ATOM 5471 O O . SER B 1 79 ? -22.734 10.297 10.844 1 94.81 79 SER B O 1
ATOM 5473 N N . VAL B 1 80 ? -24.984 10.258 10.797 1 95.69 80 VAL B N 1
ATOM 5474 C CA . VAL B 1 80 ? -25.078 9.133 9.883 1 95.69 80 VAL B CA 1
ATOM 5475 C C . VAL B 1 80 ? -25.125 9.641 8.438 1 95.69 80 VAL B C 1
ATOM 5477 O O . VAL B 1 80 ? -25.938 10.508 8.102 1 95.69 80 VAL B O 1
ATOM 5480 N N . HIS B 1 81 ? -24.25 9.219 7.66 1 97.25 81 HIS B N 1
ATOM 5481 C CA . HIS B 1 81 ? -24.266 9.531 6.234 1 97.25 81 HIS B CA 1
ATOM 5482 C C . HIS B 1 81 ? -25.047 8.492 5.449 1 97.25 81 HIS B C 1
ATOM 5484 O O . HIS B 1 81 ? -24.719 7.301 5.477 1 97.25 81 HIS B O 1
ATOM 5490 N N . TRP B 1 82 ? -26.078 8.93 4.816 1 97.12 82 TRP B N 1
ATOM 5491 C CA . TRP B 1 82 ? -27 8.031 4.133 1 97.12 82 TRP B CA 1
ATOM 5492 C C . TRP B 1 82 ? -27.234 8.492 2.697 1 97.12 82 TRP B C 1
ATOM 5494 O O . TRP B 1 82 ? -27.797 9.562 2.471 1 97.12 82 TRP B O 1
ATOM 5504 N N . ALA B 1 83 ? -26.891 7.672 1.749 1 98 83 ALA B N 1
ATOM 5505 C CA . ALA B 1 83 ? -27 8.055 0.344 1 98 83 ALA B CA 1
ATOM 5506 C C . ALA B 1 83 ? -28.359 7.66 -0.224 1 98 83 ALA B C 1
ATOM 5508 O O . ALA B 1 83 ? -28.891 6.602 0.107 1 98 83 ALA B O 1
ATOM 5509 N N . VAL B 1 84 ? -28.891 8.539 -1.07 1 97.44 84 VAL B N 1
ATOM 5510 C CA . VAL B 1 84 ? -30.125 8.25 -1.801 1 97.44 84 VAL B CA 1
ATOM 5511 C C . VAL B 1 84 ? -29.938 8.602 -3.275 1 97.44 84 VAL B C 1
ATOM 5513 O O . VAL B 1 84 ? -29.297 9.602 -3.609 1 97.44 84 VAL B O 1
ATOM 5516 N N . CYS B 1 85 ? -30.391 7.746 -4.082 1 97.69 85 CYS B N 1
ATOM 5517 C CA . CYS B 1 85 ? -30.438 8 -5.52 1 97.69 85 CYS B CA 1
ATOM 5518 C C . CYS B 1 85 ? -31.875 8.312 -5.965 1 97.69 85 CYS B C 1
ATOM 5520 O O . CYS B 1 85 ? -32.781 7.488 -5.805 1 97.69 85 CYS B O 1
ATOM 5522 N N . VAL B 1 86 ? -32.094 9.516 -6.492 1 96.94 86 VAL B N 1
ATOM 5523 C CA . VAL B 1 86 ? -33.438 9.977 -6.891 1 96.94 86 VAL B CA 1
ATOM 5524 C C . VAL B 1 86 ? -33.406 10.438 -8.344 1 96.94 86 VAL B C 1
ATOM 5526 O O . VAL B 1 86 ? -32.312 10.594 -8.93 1 96.94 86 VAL B O 1
ATOM 5529 N N . PRO B 1 87 ? -34.562 10.555 -8.922 1 94.5 87 PRO B N 1
ATOM 5530 C CA . PRO B 1 87 ? -34.562 11.102 -10.273 1 94.5 87 PRO B CA 1
ATOM 5531 C C . PRO B 1 87 ? -33.969 12.508 -10.352 1 94.5 87 PRO B C 1
ATOM 5533 O O . PRO B 1 87 ? -34.062 13.273 -9.398 1 94.5 87 PRO B O 1
ATOM 5536 N N . LYS B 1 88 ? -33.5 12.82 -11.406 1 92.38 88 LYS B N 1
ATOM 5537 C CA . LYS B 1 88 ? -32.781 14.07 -11.633 1 92.38 88 LYS B CA 1
ATOM 5538 C C . LYS B 1 88 ? -33.688 15.273 -11.406 1 92.38 88 LYS B C 1
ATOM 5540 O O . LYS B 1 88 ? -33.219 16.375 -11.094 1 92.38 88 LYS B O 1
ATOM 5545 N N . SER B 1 89 ? -34.938 15.094 -11.539 1 92.38 89 SER B N 1
ATOM 5546 C CA . SER B 1 89 ? -35.906 16.188 -11.453 1 92.38 89 SER B CA 1
ATOM 5547 C C . SER B 1 89 ? -36.156 16.578 -10.008 1 92.38 89 SER B C 1
ATOM 5549 O O . SER B 1 89 ? -36.719 17.656 -9.742 1 92.38 89 SER B O 1
ATOM 5551 N N . CYS B 1 90 ? -35.719 15.805 -9.047 1 94.44 90 CYS B N 1
ATOM 5552 C CA . CYS B 1 90 ? -35.969 16.078 -7.637 1 94.44 90 CYS B CA 1
ATOM 5553 C C . CYS B 1 90 ? -35.031 17.156 -7.117 1 94.44 90 CYS B C 1
ATOM 5555 O O . CYS B 1 90 ? -33.844 17.172 -7.473 1 94.44 90 CYS B O 1
ATOM 5557 N N . THR B 1 91 ? -35.5 18.047 -6.32 1 96 91 THR B N 1
ATOM 5558 C CA . THR B 1 91 ? -34.656 19.031 -5.672 1 96 91 THR B CA 1
ATOM 5559 C C . THR B 1 91 ? -34.125 18.516 -4.336 1 96 91 THR B C 1
ATOM 5561 O O . THR B 1 91 ? -34.75 17.625 -3.729 1 96 91 THR B O 1
ATOM 5564 N N . PRO B 1 92 ? -33.031 19.062 -3.9 1 96.19 92 PRO B N 1
ATOM 5565 C CA . PRO B 1 92 ? -32.531 18.656 -2.598 1 96.19 92 PRO B CA 1
ATOM 5566 C C . PRO B 1 92 ? -33.531 18.828 -1.471 1 96.19 92 PRO B C 1
ATOM 5568 O O . PRO B 1 92 ? -33.562 18.031 -0.533 1 96.19 92 PRO B O 1
ATOM 5571 N N . LYS B 1 93 ? -34.312 19.812 -1.559 1 96.38 93 LYS B N 1
ATOM 5572 C CA . LYS B 1 93 ? -35.344 20.031 -0.548 1 96.38 93 LYS B CA 1
ATOM 5573 C C . LYS B 1 93 ? -36.375 18.922 -0.568 1 96.38 93 LYS B C 1
ATOM 5575 O O . LYS B 1 93 ? -36.875 18.5 0.484 1 96.38 93 LYS B O 1
ATOM 5580 N N . ASP B 1 94 ? -36.719 18.484 -1.728 1 96.25 94 ASP B N 1
ATOM 5581 C CA . ASP B 1 94 ? -37.625 17.359 -1.862 1 96.25 94 ASP B CA 1
ATOM 5582 C C . ASP B 1 94 ? -37.062 16.094 -1.224 1 96.25 94 ASP B C 1
ATOM 5584 O O . ASP B 1 94 ? -37.75 15.352 -0.552 1 96.25 94 ASP B O 1
ATOM 5588 N N . VAL B 1 95 ? -35.844 15.945 -1.51 1 96.56 95 VAL B N 1
ATOM 5589 C CA . VAL B 1 95 ? -35.156 14.766 -0.982 1 96.56 95 VAL B CA 1
ATOM 5590 C C . VAL B 1 95 ? -35.156 14.82 0.544 1 96.56 95 VAL B C 1
ATOM 5592 O O . VAL B 1 95 ? -35.438 13.82 1.209 1 96.56 95 VAL B O 1
ATOM 5595 N N . GLU B 1 96 ? -34.781 15.977 1.101 1 97.19 96 GLU B N 1
ATOM 5596 C CA . GLU B 1 96 ? -34.75 16.156 2.549 1 97.19 96 GLU B CA 1
ATOM 5597 C C . GLU B 1 96 ? -36.125 15.867 3.166 1 97.19 96 GLU B C 1
ATOM 5599 O O . GLU B 1 96 ? -36.219 15.133 4.152 1 97.19 96 GLU B O 1
ATOM 5604 N N . LYS B 1 97 ? -37.188 16.344 2.59 1 96.31 97 LYS B N 1
ATOM 5605 C CA . LYS B 1 97 ? -38.531 16.141 3.098 1 96.31 97 LYS B CA 1
ATOM 5606 C C . LYS B 1 97 ? -38.906 14.672 3.064 1 96.31 97 LYS B C 1
ATOM 5608 O O . LYS B 1 97 ? -39.531 14.164 3.996 1 96.31 97 LYS B O 1
ATOM 5613 N N . SER B 1 98 ? -38.562 14.047 2.002 1 95.38 98 SER B N 1
ATOM 5614 C CA . SER B 1 98 ? -38.906 12.633 1.859 1 95.38 98 SER B CA 1
ATOM 5615 C C . SER B 1 98 ? -38.188 11.797 2.918 1 95.38 98 SER B C 1
ATOM 5617 O O . SER B 1 98 ? -38.781 10.898 3.508 1 95.38 98 SER B O 1
ATOM 5619 N N . ILE B 1 99 ? -36.969 12.102 3.125 1 95.5 99 ILE B N 1
ATOM 5620 C CA . ILE B 1 99 ? -36.188 11.328 4.105 1 95.5 99 ILE B CA 1
ATOM 5621 C C . ILE B 1 99 ? -36.719 11.609 5.508 1 95.5 99 ILE B C 1
ATOM 5623 O O . ILE B 1 99 ? -36.781 10.711 6.344 1 95.5 99 ILE B O 1
ATOM 5627 N N . VAL B 1 100 ? -37.031 12.844 5.793 1 95 100 VAL B N 1
ATOM 5628 C CA . VAL B 1 100 ? -37.625 13.211 7.086 1 95 100 VAL B CA 1
ATOM 5629 C C . VAL B 1 100 ? -38.875 12.406 7.348 1 95 100 VAL B C 1
ATOM 5631 O O . VAL B 1 100 ? -39.062 11.867 8.438 1 95 100 VAL B O 1
ATOM 5634 N N . ASN B 1 101 ? -39.688 12.25 6.371 1 93.5 101 ASN B N 1
ATOM 5635 C CA . ASN B 1 101 ? -40.938 11.508 6.508 1 93.5 101 ASN B CA 1
ATOM 5636 C C . ASN B 1 101 ? -40.688 10.031 6.809 1 93.5 101 ASN B C 1
ATOM 5638 O O . ASN B 1 101 ? -41.344 9.445 7.672 1 93.5 101 ASN B O 1
ATOM 5642 N N . VAL B 1 102 ? -39.781 9.562 6.086 1 91.31 102 VAL B N 1
ATOM 5643 C CA . VAL B 1 102 ? -39.438 8.156 6.293 1 91.31 102 VAL B CA 1
ATOM 5644 C C . VAL B 1 102 ? -38.844 7.969 7.68 1 91.31 102 VAL B C 1
ATOM 5646 O O . VAL B 1 102 ? -39.156 7.016 8.391 1 91.31 102 VAL B O 1
ATOM 5649 N N . ALA B 1 103 ? -37.969 8.844 8.039 1 90.5 103 ALA B N 1
ATOM 5650 C CA . ALA B 1 103 ? -37.281 8.758 9.336 1 90.5 103 ALA B CA 1
ATOM 5651 C C . ALA B 1 103 ? -38.281 8.898 10.484 1 90.5 103 ALA B C 1
ATOM 5653 O O . ALA B 1 103 ? -38.188 8.203 11.492 1 90.5 103 ALA B O 1
ATOM 5654 N N . GLU B 1 104 ? -39.188 9.75 10.359 1 88.44 104 GLU B N 1
ATOM 5655 C CA . GLU B 1 104 ? -40.188 9.945 11.375 1 88.44 104 GLU B CA 1
ATOM 5656 C C . GLU B 1 104 ? -41.094 8.719 11.508 1 88.44 104 GLU B C 1
ATOM 5658 O O . GLU B 1 104 ? -41.438 8.32 12.617 1 88.44 104 GLU B O 1
ATOM 5663 N N . SER B 1 105 ? -41.375 8.133 10.406 1 89.12 105 SER B N 1
ATOM 5664 C CA . SER B 1 105 ? -42.219 6.938 10.422 1 89.12 105 SER B CA 1
ATOM 5665 C C . SER B 1 105 ? -41.5 5.766 11.078 1 89.12 105 SER B C 1
ATOM 5667 O O . SER B 1 105 ? -42.094 5.004 11.836 1 89.12 105 SER B O 1
ATOM 5669 N N . LEU B 1 106 ? -40.25 5.695 10.812 1 84.88 106 LEU B N 1
ATOM 5670 C CA . LEU B 1 106 ? -39.469 4.578 11.328 1 84.88 106 LEU B CA 1
ATOM 5671 C C . LEU B 1 106 ? -39.156 4.777 12.805 1 84.88 106 LEU B C 1
ATOM 5673 O O . LEU B 1 106 ? -39 3.805 13.547 1 84.88 106 LEU B O 1
ATOM 5677 N N . SER B 1 107 ? -39 5.977 13.18 1 84.5 107 SER B N 1
ATOM 5678 C CA . SER B 1 107 ? -38.594 6.262 14.555 1 84.5 107 SER B CA 1
ATOM 5679 C C . SER B 1 107 ? -39.812 6.363 15.477 1 84.5 107 SER B C 1
ATOM 5681 O O . SER B 1 107 ? -39.688 6.34 16.703 1 84.5 107 SER B O 1
ATOM 5683 N N . ALA B 1 108 ? -40.938 6.352 14.914 1 82.69 108 ALA B N 1
ATOM 5684 C CA . ALA B 1 108 ? -42.156 6.512 15.727 1 82.69 108 ALA B CA 1
ATOM 5685 C C . ALA B 1 108 ? -42.281 5.375 16.734 1 82.69 108 ALA B C 1
ATOM 5687 O O . ALA B 1 108 ? -42.25 4.199 16.359 1 82.69 108 ALA B O 1
ATOM 5688 N N . GLY B 1 109 ? -42.281 5.691 17.984 1 79.81 109 GLY B N 1
ATOM 5689 C CA . GLY B 1 109 ? -42.5 4.715 19.047 1 79.81 109 GLY B CA 1
ATOM 5690 C C . GLY B 1 109 ? -41.219 4.031 19.5 1 79.81 109 GLY B C 1
ATOM 5691 O O . GLY B 1 109 ? -41.281 3.123 20.344 1 79.81 109 GLY B O 1
ATOM 5692 N N . THR B 1 110 ? -40.125 4.312 18.953 1 81.88 110 THR B N 1
ATOM 5693 C CA . THR B 1 110 ? -38.875 3.613 19.281 1 81.88 110 THR B CA 1
ATOM 5694 C C . THR B 1 110 ? -38.094 4.379 20.344 1 81.88 110 THR B C 1
ATOM 5696 O O . THR B 1 110 ? -37.156 3.84 20.938 1 81.88 110 THR B O 1
ATOM 5699 N N . GLY B 1 111 ? -38.438 5.668 20.594 1 83.19 111 GLY B N 1
ATOM 5700 C CA . GLY B 1 111 ? -37.688 6.488 21.516 1 83.19 111 GLY B CA 1
ATOM 5701 C C . GLY B 1 111 ? -36.5 7.199 20.859 1 83.19 111 GLY B C 1
ATOM 5702 O O . GLY B 1 111 ? -35.688 7.801 21.547 1 83.19 111 GLY B O 1
ATOM 5703 N N . LEU B 1 112 ? -36.438 7.102 19.547 1 87.94 112 LEU B N 1
ATOM 5704 C CA . LEU B 1 112 ? -35.406 7.781 18.781 1 87.94 112 LEU B CA 1
ATOM 5705 C C . LEU B 1 112 ? -36 8.93 17.969 1 87.94 112 LEU B C 1
ATOM 5707 O O . LEU B 1 112 ? -37.125 8.852 17.516 1 87.94 112 LEU B O 1
ATOM 5711 N N . LYS B 1 113 ? -35.219 10 17.953 1 89 113 LYS B N 1
ATOM 5712 C CA . LYS B 1 113 ? -35.562 11.141 17.109 1 89 113 LYS B CA 1
ATOM 5713 C C . LYS B 1 113 ? -34.5 11.383 16.047 1 89 113 LYS B C 1
ATOM 5715 O O . LYS B 1 113 ? -33.312 11.453 16.375 1 89 113 LYS B O 1
ATOM 5720 N N . ALA B 1 114 ? -35 11.508 14.844 1 91.88 114 ALA B N 1
ATOM 5721 C CA . ALA B 1 114 ? -34.062 11.703 13.742 1 91.88 114 ALA B CA 1
ATOM 5722 C C . ALA B 1 114 ? -34.156 13.109 13.164 1 91.88 114 ALA B C 1
ATOM 5724 O O . ALA B 1 114 ? -35.281 13.602 12.938 1 91.88 114 ALA B O 1
ATOM 5725 N N . ASN B 1 115 ? -33.062 13.82 13.086 1 93.44 115 ASN B N 1
ATOM 5726 C CA . ASN B 1 115 ? -32.938 15.078 12.359 1 93.44 115 ASN B CA 1
ATOM 5727 C C . ASN B 1 115 ? -32.156 14.898 11.062 1 93.44 115 ASN B C 1
ATOM 5729 O O . ASN B 1 115 ? -31.031 14.359 11.07 1 93.44 115 ASN B O 1
ATOM 5733 N N . VAL B 1 116 ? -32.75 15.359 9.977 1 96.56 116 VAL B N 1
ATOM 5734 C CA . VAL B 1 116 ? -32.188 15.102 8.664 1 96.56 116 VAL B CA 1
ATOM 5735 C C . VAL B 1 116 ? -31.766 16.422 8.008 1 96.56 116 VAL B C 1
ATOM 5737 O O . VAL B 1 116 ? -32.5 17.422 8.117 1 96.56 116 VAL B O 1
ATOM 5740 N N . LYS B 1 117 ? -30.625 16.453 7.422 1 96.44 117 LYS B N 1
ATOM 5741 C CA . LYS B 1 117 ? -30.156 17.594 6.645 1 96.44 117 LYS B CA 1
ATOM 5742 C C . LYS B 1 117 ? -29.578 17.156 5.301 1 96.44 117 LYS B C 1
ATOM 5744 O O . LYS B 1 117 ? -28.797 16.203 5.238 1 96.44 117 LYS B O 1
ATOM 5749 N N . VAL B 1 118 ? -30.078 17.719 4.207 1 96.94 118 VAL B N 1
ATOM 5750 C CA . VAL B 1 118 ? -29.531 17.484 2.875 1 96.94 118 VAL B CA 1
ATOM 5751 C C . VAL B 1 118 ? -28.922 18.781 2.336 1 96.94 118 VAL B C 1
ATOM 5753 O O . VAL B 1 118 ? -29.641 19.781 2.137 1 96.94 118 VAL B O 1
ATOM 5756 N N . VAL B 1 119 ? -27.625 18.766 2.195 1 94.94 119 VAL B N 1
ATOM 5757 C CA . VAL B 1 119 ? -26.922 19.922 1.653 1 94.94 119 VAL B CA 1
ATOM 5758 C C . VAL B 1 119 ? -26.906 19.844 0.128 1 94.94 119 VAL B C 1
ATOM 5760 O O . VAL B 1 119 ? -26.531 18.828 -0.447 1 94.94 119 VAL B O 1
ATOM 5763 N N . PRO B 1 120 ? -27.297 20.891 -0.505 1 95.62 120 PRO B N 1
ATOM 5764 C CA . PRO B 1 120 ? -27.406 20.859 -1.967 1 95.62 120 PRO B CA 1
ATOM 5765 C C . PRO B 1 120 ? -26.094 20.453 -2.645 1 95.62 120 PRO B C 1
ATOM 5767 O O . PRO B 1 120 ? -26.125 19.734 -3.646 1 95.62 120 PRO B O 1
ATOM 5770 N N . GLU B 1 121 ? -24.969 20.812 -2.096 1 94.56 121 GLU B N 1
ATOM 5771 C CA . GLU B 1 121 ? -23.672 20.516 -2.697 1 94.56 121 GLU B CA 1
ATOM 5772 C C . GLU B 1 121 ? -23.391 19.016 -2.682 1 94.56 121 GLU B C 1
ATOM 5774 O O . GLU B 1 121 ? -22.578 18.516 -3.465 1 94.56 121 GLU B O 1
ATOM 5779 N N . MET B 1 122 ? -24.078 18.344 -1.831 1 96.88 122 MET B N 1
ATOM 5780 C CA . MET B 1 122 ? -23.828 16.906 -1.682 1 96.88 122 MET B CA 1
ATOM 5781 C C . MET B 1 122 ? -24.719 16.094 -2.617 1 96.88 122 MET B C 1
ATOM 5783 O O . MET B 1 122 ? -24.672 14.867 -2.611 1 96.88 122 MET B O 1
ATOM 5787 N N . CYS B 1 123 ? -25.562 16.781 -3.408 1 97.75 123 CYS B N 1
ATOM 5788 C CA . CYS B 1 123 ? -26.359 16.125 -4.453 1 97.75 123 CYS B CA 1
ATOM 5789 C C . CYS B 1 123 ? -25.688 16.297 -5.816 1 97.75 123 CYS B C 1
ATOM 5791 O O . CYS B 1 123 ? -25.453 17.406 -6.27 1 97.75 123 CYS B O 1
ATOM 5793 N N . GLN B 1 124 ? -25.359 15.188 -6.426 1 96.81 124 GLN B N 1
ATOM 5794 C CA . GLN B 1 124 ? -24.547 15.188 -7.637 1 96.81 124 GLN B CA 1
ATOM 5795 C C . GLN B 1 124 ? -25.281 14.523 -8.797 1 96.81 124 GLN B C 1
ATOM 5797 O O . GLN B 1 124 ? -26 13.547 -8.609 1 96.81 124 GLN B O 1
ATOM 5802 N N . ILE B 1 125 ? -25.141 15.055 -9.945 1 95.12 125 ILE B N 1
ATOM 5803 C CA . ILE B 1 125 ? -25.625 14.477 -11.188 1 95.12 125 ILE B CA 1
ATOM 5804 C C . ILE B 1 125 ? -24.453 14.203 -12.133 1 95.12 125 ILE B C 1
ATOM 5806 O O . ILE B 1 125 ? -23.359 14.719 -11.93 1 95.12 125 ILE B O 1
ATOM 5810 N N . ALA B 1 126 ? -24.688 13.32 -13.117 1 92.38 126 ALA B N 1
ATOM 5811 C CA . ALA B 1 126 ? -23.625 12.992 -14.062 1 92.38 126 ALA B CA 1
ATOM 5812 C C . ALA B 1 126 ? -23.141 14.242 -14.797 1 92.38 126 ALA B C 1
ATOM 5814 O O . ALA B 1 126 ? -23.953 15.086 -15.195 1 92.38 126 ALA B O 1
ATOM 5815 N N . SER B 1 127 ? -21.859 14.469 -14.797 1 84.25 127 SER B N 1
ATOM 5816 C CA . SER B 1 127 ? -21.266 15.648 -15.414 1 84.25 127 SER B CA 1
ATOM 5817 C C . SER B 1 127 ? -21.172 15.5 -16.922 1 84.25 127 SER B C 1
ATOM 5819 O O . SER B 1 127 ? -21 14.391 -17.438 1 84.25 127 SER B O 1
ATOM 5821 N N . ASP B 1 128 ? -21.359 16.562 -17.594 1 81.88 128 ASP B N 1
ATOM 5822 C CA . ASP B 1 128 ? -21.234 16.547 -19.047 1 81.88 128 ASP B CA 1
ATOM 5823 C C . ASP B 1 128 ? -19.766 16.516 -19.469 1 81.88 128 ASP B C 1
ATOM 5825 O O . ASP B 1 128 ? -19.469 16.344 -20.656 1 81.88 128 ASP B O 1
ATOM 5829 N N . GLY B 1 129 ? -18.891 16.531 -18.656 1 80.19 129 GLY B N 1
ATOM 5830 C CA . GLY B 1 129 ? -17.484 16.344 -18.984 1 80.19 129 GLY B CA 1
ATOM 5831 C C . GLY B 1 129 ? -16.812 17.625 -19.453 1 80.19 129 GLY B C 1
ATOM 5832 O O . GLY B 1 129 ? -15.602 17.625 -19.719 1 80.19 129 GLY B O 1
ATOM 5833 N N . ARG B 1 130 ? -17.531 18.953 -19.656 1 87.44 130 ARG B N 1
ATOM 5834 C CA . ARG B 1 130 ? -16.922 20.188 -20.156 1 87.44 130 ARG B CA 1
ATOM 5835 C C . ARG B 1 130 ? -16.125 20.875 -19.047 1 87.44 130 ARG B C 1
ATOM 5837 O O . ARG B 1 130 ? -16.641 21.109 -17.953 1 87.44 130 ARG B O 1
ATOM 5844 N N . LEU B 1 131 ? -14.883 21.266 -19.156 1 94.38 131 LEU B N 1
ATOM 5845 C CA . LEU B 1 131 ? -14 21.938 -18.203 1 94.38 131 LEU B CA 1
ATOM 5846 C C . LEU B 1 131 ? -14.172 23.453 -18.281 1 94.38 131 LEU B C 1
ATOM 5848 O O . LEU B 1 131 ? -14.281 24.016 -19.359 1 94.38 131 LEU B O 1
ATOM 5852 N N . PRO B 1 132 ? -14.258 24.172 -17.172 1 95.19 132 PRO B N 1
ATOM 5853 C CA . PRO B 1 132 ? -14.336 25.625 -17.156 1 95.19 132 PRO B CA 1
ATOM 5854 C C . PRO B 1 132 ? -13.109 26.297 -17.781 1 95.19 132 PRO B C 1
ATOM 5856 O O . PRO B 1 132 ? -12.031 25.688 -17.812 1 95.19 132 PRO B O 1
ATOM 5859 N N . ASN B 1 133 ? -13.289 27.531 -18.156 1 96.31 133 ASN B N 1
ATOM 5860 C CA . ASN B 1 133 ? -12.211 28.281 -18.781 1 96.31 133 ASN B CA 1
ATOM 5861 C C . ASN B 1 133 ? -11.047 28.5 -17.812 1 96.31 133 ASN B C 1
ATOM 5863 O O . ASN B 1 133 ? -9.883 28.516 -18.234 1 96.31 133 ASN B O 1
ATOM 5867 N N . SER B 1 134 ? -11.398 28.719 -16.594 1 97.06 134 SER B N 1
ATOM 5868 C CA . SER B 1 134 ? -10.344 28.922 -15.609 1 97.06 134 SER B CA 1
ATOM 5869 C C . SER B 1 134 ? -9.453 27.688 -15.492 1 97.06 134 SER B C 1
ATOM 5871 O O . SER B 1 134 ? -8.234 27.797 -15.367 1 97.06 134 SER B O 1
ATOM 5873 N N . THR B 1 135 ? -10.055 26.531 -15.523 1 97.38 135 THR B N 1
ATOM 5874 C CA . THR B 1 135 ? -9.312 25.281 -15.461 1 97.38 135 THR B CA 1
ATOM 5875 C C . THR B 1 135 ? -8.438 25.094 -16.688 1 97.38 135 THR B C 1
ATOM 5877 O O . THR B 1 135 ? -7.277 24.688 -16.578 1 97.38 135 THR B O 1
ATOM 5880 N N . LEU B 1 136 ? -8.953 25.422 -17.859 1 97.62 136 LEU B N 1
ATOM 5881 C CA . LEU B 1 136 ? -8.18 25.312 -19.094 1 97.62 136 LEU B CA 1
ATOM 5882 C C . LEU B 1 136 ? -7 26.281 -19.078 1 97.62 136 LEU B C 1
ATOM 5884 O O . LEU B 1 136 ? -5.902 25.938 -19.516 1 97.62 136 LEU B O 1
ATOM 5888 N N . PHE B 1 137 ? -7.285 27.484 -18.578 1 97.94 137 PHE B N 1
ATOM 5889 C CA . PHE B 1 137 ? -6.23 28.484 -18.5 1 97.94 137 PHE B CA 1
ATOM 5890 C C . PHE B 1 137 ? -5.105 28.031 -17.578 1 97.94 137 PHE B C 1
ATOM 5892 O O . PHE B 1 137 ? -3.936 28.047 -17.969 1 97.94 137 PHE B O 1
ATOM 5899 N N . VAL B 1 138 ? -5.48 27.625 -16.359 1 98.06 138 VAL B N 1
ATOM 5900 C CA . VAL B 1 138 ? -4.48 27.188 -15.391 1 98.06 138 VAL B CA 1
ATOM 5901 C C . VAL B 1 138 ? -3.797 25.922 -15.891 1 98.06 138 VAL B C 1
ATOM 5903 O O . VAL B 1 138 ? -2.592 25.75 -15.703 1 98.06 138 VAL B O 1
ATOM 5906 N N . GLY B 1 139 ? -4.609 25.031 -16.516 1 98 139 GLY B N 1
ATOM 5907 C CA . GLY B 1 139 ? -4.02 23.859 -17.141 1 98 139 GLY B CA 1
ATOM 5908 C C . GLY B 1 139 ? -2.977 24.203 -18.188 1 98 139 GLY B C 1
ATOM 5909 O O . GLY B 1 139 ? -1.916 23.578 -18.25 1 98 139 GLY B O 1
ATOM 5910 N N . ALA B 1 140 ? -3.264 25.234 -18.984 1 97.94 140 ALA B N 1
ATOM 5911 C CA . ALA B 1 140 ? -2.316 25.688 -20 1 97.94 140 ALA B CA 1
ATOM 5912 C C . ALA B 1 140 ? -1.055 26.25 -19.344 1 97.94 140 ALA B C 1
ATOM 5914 O O . ALA B 1 140 ? 0.05 26.078 -19.859 1 97.94 140 ALA B O 1
ATOM 5915 N N . LEU B 1 141 ? -1.264 26.969 -18.25 1 97.69 141 LEU B N 1
ATOM 5916 C CA . LEU B 1 141 ? -0.121 27.5 -17.531 1 97.69 141 LEU B CA 1
ATOM 5917 C C . LEU B 1 141 ? 0.792 26.391 -17.031 1 97.69 141 LEU B C 1
ATOM 5919 O O . LEU B 1 141 ? 2.016 26.484 -17.141 1 97.69 141 LEU B O 1
ATOM 5923 N N . PHE B 1 142 ? 0.229 25.328 -16.531 1 97.94 142 PHE B N 1
ATOM 5924 C CA . PHE B 1 142 ? 1.021 24.219 -16.047 1 97.94 142 PHE B CA 1
ATOM 5925 C C . PHE B 1 142 ? 1.679 23.469 -17.203 1 97.94 142 PHE B C 1
ATOM 5927 O O . PHE B 1 142 ? 2.797 22.969 -17.062 1 97.94 142 PHE B O 1
ATOM 5934 N N . LEU B 1 143 ? 0.991 23.391 -18.312 1 97.62 143 LEU B N 1
ATOM 5935 C CA . LEU B 1 143 ? 1.578 22.75 -19.484 1 97.62 143 LEU B CA 1
ATOM 5936 C C . LEU B 1 143 ? 2.754 23.562 -20.016 1 97.62 143 LEU B C 1
ATOM 5938 O O . LEU B 1 143 ? 3.75 23 -20.484 1 97.62 143 LEU B O 1
ATOM 5942 N N . LEU B 1 144 ? 2.561 24.875 -20 1 97.38 144 LEU B N 1
ATOM 5943 C CA . LEU B 1 144 ? 3.654 25.75 -20.391 1 97.38 144 LEU B CA 1
ATOM 5944 C C . LEU B 1 144 ? 4.855 25.578 -19.469 1 97.38 144 LEU B C 1
ATOM 5946 O O . LEU B 1 144 ? 6 25.531 -19.938 1 97.38 144 LEU B O 1
ATOM 5950 N N . LEU B 1 145 ? 4.594 25.531 -18.203 1 97.25 145 LEU B N 1
ATOM 5951 C CA . LEU B 1 145 ? 5.664 25.281 -17.25 1 97.25 145 LEU B CA 1
ATOM 5952 C C . LEU B 1 145 ? 6.355 23.953 -17.531 1 97.25 145 LEU B C 1
ATOM 5954 O O . LEU B 1 145 ? 7.586 23.875 -17.531 1 97.25 145 LEU B O 1
ATOM 5958 N N . LEU B 1 146 ? 5.566 22.875 -17.766 1 97.19 146 LEU B N 1
ATOM 5959 C CA . LEU B 1 146 ? 6.109 21.547 -18.094 1 97.19 146 LEU B CA 1
ATOM 5960 C C . LEU B 1 146 ? 6.926 21.594 -19.375 1 97.19 146 LEU B C 1
ATOM 5962 O O . LEU B 1 146 ? 7.98 20.969 -19.469 1 97.19 146 LEU B O 1
ATOM 5966 N N . GLY B 1 147 ? 6.426 22.312 -20.359 1 96.94 147 GLY B N 1
ATOM 5967 C CA . GLY B 1 147 ? 7.164 22.5 -21.609 1 96.94 147 GLY B CA 1
ATOM 5968 C C . GLY B 1 147 ? 8.508 23.172 -21.406 1 96.94 147 GLY B C 1
ATOM 5969 O O . GLY B 1 147 ? 9.508 22.766 -22 1 96.94 147 GLY B O 1
ATOM 5970 N N . THR B 1 148 ? 8.477 24.203 -20.578 1 96.69 148 THR B N 1
ATOM 5971 C CA . THR B 1 148 ? 9.711 24.922 -20.266 1 96.69 148 THR B CA 1
ATOM 5972 C C . THR B 1 148 ? 10.711 23.984 -19.578 1 96.69 148 THR B C 1
ATOM 5974 O O . THR B 1 148 ? 11.906 24.016 -19.875 1 96.69 148 THR B O 1
ATOM 5977 N N . ILE B 1 149 ? 10.266 23.172 -18.672 1 97.25 149 ILE B N 1
ATOM 5978 C CA . ILE B 1 149 ? 11.109 22.234 -17.953 1 97.25 149 ILE B CA 1
ATOM 5979 C C . ILE B 1 149 ? 11.703 21.203 -18.922 1 97.25 149 ILE B C 1
ATOM 5981 O O . ILE B 1 149 ? 12.906 20.922 -18.875 1 97.25 149 ILE B O 1
ATOM 5985 N N . VAL B 1 150 ? 10.852 20.688 -19.828 1 96.69 150 VAL B N 1
ATOM 5986 C CA . VAL B 1 150 ? 11.289 19.688 -20.797 1 96.69 150 VAL B CA 1
ATOM 5987 C C . VAL B 1 150 ? 12.336 20.297 -21.734 1 96.69 150 VAL B C 1
ATOM 5989 O O . VAL B 1 150 ? 13.359 19.672 -22.016 1 96.69 150 VAL B O 1
ATOM 5992 N N . LEU B 1 151 ? 12.07 21.531 -22.203 1 95.19 151 LEU B N 1
ATOM 5993 C CA . LEU B 1 151 ? 12.992 22.219 -23.094 1 95.19 151 LEU B CA 1
ATOM 5994 C C . LEU B 1 151 ? 14.32 22.484 -22.391 1 95.19 151 LEU B C 1
ATOM 5996 O O . LEU B 1 151 ? 15.383 22.266 -22.984 1 95.19 151 LEU B O 1
ATOM 6000 N N . ALA B 1 152 ? 14.242 23.016 -21.172 1 96.12 152 ALA B N 1
ATOM 6001 C CA . ALA B 1 152 ? 15.453 23.297 -20.406 1 96.12 152 ALA B CA 1
ATOM 6002 C C . ALA B 1 152 ? 16.25 22.016 -20.156 1 96.12 152 ALA B C 1
ATOM 6004 O O . ALA B 1 152 ? 17.484 22.016 -20.234 1 96.12 152 ALA B O 1
ATOM 6005 N N . THR B 1 153 ? 15.609 20.922 -19.828 1 95.69 153 THR B N 1
ATOM 6006 C CA . THR B 1 153 ? 16.25 19.641 -19.531 1 95.69 153 THR B CA 1
ATOM 6007 C C . THR B 1 153 ? 16.906 19.078 -20.797 1 95.69 153 THR B C 1
ATOM 6009 O O . THR B 1 153 ? 18.047 18.594 -20.75 1 95.69 153 THR B O 1
ATOM 6012 N N . ALA B 1 154 ? 16.172 19.141 -21.938 1 94.25 154 ALA B N 1
ATOM 6013 C CA . ALA B 1 154 ? 16.703 18.672 -23.203 1 94.25 154 ALA B CA 1
ATOM 6014 C C . ALA B 1 154 ? 17.922 19.484 -23.625 1 94.25 154 ALA B C 1
ATOM 6016 O O . ALA B 1 154 ? 18.906 18.938 -24.109 1 94.25 154 ALA B O 1
ATOM 6017 N N . TYR B 1 155 ? 17.766 20.812 -23.453 1 92.75 155 TYR B N 1
ATOM 6018 C CA . TYR B 1 155 ? 18.859 21.703 -23.812 1 92.75 155 TYR B CA 1
ATOM 6019 C C . TYR B 1 155 ? 20.125 21.344 -23.016 1 92.75 155 TYR B C 1
ATOM 6021 O O . TYR B 1 155 ? 21.203 21.234 -23.594 1 92.75 155 TYR B O 1
ATOM 6029 N N . GLU B 1 156 ? 19.984 21.219 -21.734 1 91.06 156 GLU B N 1
ATOM 6030 C CA . GLU B 1 156 ? 21.125 20.875 -20.891 1 91.06 156 GLU B CA 1
ATOM 6031 C C . GLU B 1 156 ? 21.672 19.484 -21.25 1 91.06 156 GLU B C 1
ATOM 6033 O O . GLU B 1 156 ? 22.875 19.281 -21.312 1 91.06 156 GLU B O 1
ATOM 6038 N N . PHE B 1 157 ? 20.797 18.531 -21.453 1 88.69 157 PHE B N 1
ATOM 6039 C CA . PHE B 1 157 ? 21.172 17.141 -21.688 1 88.69 157 PHE B CA 1
ATOM 6040 C C . PHE B 1 157 ? 21.906 17 -23.016 1 88.69 157 PHE B C 1
ATOM 6042 O O . PHE B 1 157 ? 22.906 16.281 -23.094 1 88.69 157 PHE B O 1
ATOM 6049 N N . PHE B 1 158 ? 21.547 17.688 -24.078 1 89.5 158 PHE B N 1
ATOM 6050 C CA . PHE B 1 158 ? 22.109 17.5 -25.422 1 89.5 158 PHE B CA 1
ATOM 6051 C C . PHE B 1 158 ? 23.297 18.422 -25.641 1 89.5 158 PHE B C 1
ATOM 6053 O O . PHE B 1 158 ? 24.234 18.062 -26.359 1 89.5 158 PHE B O 1
ATOM 6060 N N . THR B 1 159 ? 23.266 19.656 -25.078 1 87.75 159 THR B N 1
ATOM 6061 C CA . THR B 1 159 ? 24.328 20.609 -25.375 1 87.75 159 THR B CA 1
ATOM 6062 C C . THR B 1 159 ? 25.406 20.578 -24.297 1 87.75 159 THR B C 1
ATOM 6064 O O . THR B 1 159 ? 26.547 20.969 -24.531 1 87.75 159 THR B O 1
ATOM 6067 N N . ASN B 1 160 ? 25.094 20.188 -23.094 1 85.56 160 ASN B N 1
ATOM 6068 C CA . ASN B 1 160 ? 25.984 20.203 -21.938 1 85.56 160 ASN B CA 1
ATOM 6069 C C . ASN B 1 160 ? 26.516 21.609 -21.656 1 85.56 160 ASN B C 1
ATOM 6071 O O . ASN B 1 160 ? 27.609 21.766 -21.109 1 85.56 160 ASN B O 1
ATOM 6075 N N . VAL B 1 161 ? 25.75 22.656 -22.188 1 84 161 VAL B N 1
ATOM 6076 C CA . VAL B 1 161 ? 26.109 24.062 -21.984 1 84 161 VAL B CA 1
ATOM 6077 C C . VAL B 1 161 ? 25.375 24.609 -20.766 1 84 161 VAL B C 1
ATOM 6079 O O . VAL B 1 161 ? 24.188 24.312 -20.562 1 84 161 VAL B O 1
ATOM 6082 N N . GLN B 1 162 ? 26.078 25.406 -19.953 1 83.38 162 GLN B N 1
ATOM 6083 C CA . GLN B 1 162 ? 25.531 25.875 -18.688 1 83.38 162 GLN B CA 1
ATOM 6084 C C . GLN B 1 162 ? 24.969 27.297 -18.812 1 83.38 162 GLN B C 1
ATOM 6086 O O . GLN B 1 162 ? 24.953 28.047 -17.844 1 83.38 162 GLN B O 1
ATOM 6091 N N . GLN B 1 163 ? 24.766 27.719 -20.031 1 85.38 163 GLN B N 1
ATOM 6092 C CA . GLN B 1 163 ? 24.141 29 -20.344 1 85.38 163 GLN B CA 1
ATOM 6093 C C . GLN B 1 163 ? 22.984 28.828 -21.328 1 85.38 163 GLN B C 1
ATOM 6095 O O . GLN B 1 163 ? 22.984 27.891 -22.125 1 85.38 163 GLN B O 1
ATOM 6100 N N . PRO B 1 164 ? 22.031 29.75 -21.172 1 88.38 164 PRO B N 1
ATOM 6101 C CA . PRO B 1 164 ? 21.781 30.828 -20.203 1 88.38 164 PRO B CA 1
ATOM 6102 C C . PRO B 1 164 ? 21.25 30.297 -18.875 1 88.38 164 PRO B C 1
ATOM 6104 O O . PRO B 1 164 ? 20.406 29.391 -18.844 1 88.38 164 PRO B O 1
ATOM 6107 N N . LYS B 1 165 ? 21.562 30.953 -17.859 1 89.31 165 LYS B N 1
ATOM 6108 C CA . LYS B 1 165 ? 21.266 30.516 -16.5 1 89.31 165 LYS B CA 1
ATOM 6109 C C . LYS B 1 165 ? 19.781 30.594 -16.188 1 89.31 165 LYS B C 1
ATOM 6111 O O . LYS B 1 165 ? 19.25 29.812 -15.406 1 89.31 165 LYS B O 1
ATOM 6116 N N . LEU B 1 166 ? 19.125 31.469 -16.953 1 91.25 166 LEU B N 1
ATOM 6117 C CA . LEU B 1 166 ? 17.703 31.672 -16.734 1 91.25 166 LEU B CA 1
ATOM 6118 C C . LEU B 1 166 ? 16.906 30.438 -17.172 1 91.25 166 LEU B C 1
ATOM 6120 O O . LEU B 1 166 ? 15.984 30.016 -16.484 1 91.25 166 LEU B O 1
ATOM 6124 N N . LEU B 1 167 ? 17.25 29.891 -18.281 1 90.94 167 LEU B N 1
ATOM 6125 C CA . LEU B 1 167 ? 16.562 28.703 -18.797 1 90.94 167 LEU B CA 1
ATOM 6126 C C . LEU B 1 167 ? 16.953 27.469 -17.984 1 90.94 167 LEU B C 1
ATOM 6128 O O . LEU B 1 167 ? 16.094 26.625 -17.688 1 90.94 167 LEU B O 1
ATOM 6132 N N . LEU B 1 168 ? 18.141 27.406 -17.609 1 93.44 168 LEU B N 1
ATOM 6133 C CA . LEU B 1 168 ? 18.656 26.203 -16.938 1 93.44 168 LEU B CA 1
ATOM 6134 C C . LEU B 1 168 ? 18.156 26.141 -15.492 1 93.44 168 LEU B C 1
ATOM 6136 O O . LEU B 1 168 ? 18.281 25.094 -14.844 1 93.44 168 LEU B O 1
ATOM 6140 N N . ALA B 1 169 ? 17.578 27.297 -15.07 1 95.44 169 ALA B N 1
ATOM 6141 C CA . ALA B 1 169 ? 16.969 27.312 -13.742 1 95.44 169 ALA B CA 1
ATOM 6142 C C . ALA B 1 169 ? 15.867 26.266 -13.641 1 95.44 169 ALA B C 1
ATOM 6144 O O . ALA B 1 169 ? 15.555 25.781 -12.547 1 95.44 169 ALA B O 1
ATOM 6145 N N . PHE B 1 170 ? 15.352 25.812 -14.836 1 96.81 170 PHE B N 1
ATOM 6146 C CA . PHE B 1 170 ? 14.211 24.906 -14.867 1 96.81 170 PHE B CA 1
ATOM 6147 C C . PHE B 1 170 ? 14.641 23.5 -15.258 1 96.81 170 PHE B C 1
ATOM 6149 O O . PHE B 1 170 ? 13.805 22.609 -15.375 1 96.81 170 PHE B O 1
ATOM 6156 N N . SER B 1 171 ? 15.922 23.234 -15.398 1 96.5 171 SER B N 1
ATOM 6157 C CA . SER B 1 171 ? 16.406 21.938 -15.859 1 96.5 171 SER B CA 1
ATOM 6158 C C . SER B 1 171 ? 16.281 20.891 -14.766 1 96.5 171 SER B C 1
ATOM 6160 O O . SER B 1 171 ? 16.719 21.109 -13.625 1 96.5 171 SER B O 1
ATOM 6162 N N . LEU B 1 172 ? 15.742 19.688 -15.133 1 96.12 172 LEU B N 1
ATOM 6163 C CA . LEU B 1 172 ? 15.562 18.594 -14.188 1 96.12 172 LEU B CA 1
ATOM 6164 C C . LEU B 1 172 ? 16.891 17.922 -13.852 1 96.12 172 LEU B C 1
ATOM 6166 O O . LEU B 1 172 ? 17.062 17.359 -12.766 1 96.12 172 LEU B O 1
ATOM 6170 N N . VAL B 1 173 ? 17.797 18 -14.695 1 93.75 173 VAL B N 1
ATOM 6171 C CA . VAL B 1 173 ? 19.094 17.391 -14.453 1 93.75 173 VAL B CA 1
ATOM 6172 C C . VAL B 1 173 ? 19.828 18.125 -13.328 1 93.75 173 VAL B C 1
ATOM 6174 O O . VAL B 1 173 ? 20.234 17.516 -12.344 1 93.75 173 VAL B O 1
ATOM 6177 N N . LYS B 1 174 ? 19.875 19.422 -13.477 1 92.81 174 LYS B N 1
ATOM 6178 C CA . LYS B 1 174 ? 20.547 20.25 -12.477 1 92.81 174 LYS B CA 1
ATOM 6179 C C . LYS B 1 174 ? 19.812 20.188 -11.141 1 92.81 174 LYS B C 1
ATOM 6181 O O . LYS B 1 174 ? 20.422 19.953 -10.094 1 92.81 174 LYS B O 1
ATOM 6186 N N . ASN B 1 175 ? 18.531 20.391 -11.203 1 96.56 175 ASN B N 1
ATOM 6187 C CA . ASN B 1 175 ? 17.734 20.422 -9.992 1 96.56 175 ASN B CA 1
ATOM 6188 C C . ASN B 1 175 ? 17.625 19.047 -9.336 1 96.56 175 ASN B C 1
ATOM 6190 O O . ASN B 1 175 ? 17.562 18.938 -8.117 1 96.56 175 ASN B O 1
ATOM 6194 N N . GLY B 1 176 ? 17.562 17.984 -10.141 1 96.75 176 GLY B N 1
ATOM 6195 C CA . GLY B 1 176 ? 17.562 16.625 -9.609 1 96.75 176 GLY B CA 1
ATOM 6196 C C . GLY B 1 176 ? 18.812 16.281 -8.844 1 96.75 176 GLY B C 1
ATOM 6197 O O . GLY B 1 176 ? 18.75 15.68 -7.762 1 96.75 176 GLY B O 1
ATOM 6198 N N . LYS B 1 177 ? 19.953 16.672 -9.398 1 94.75 177 LYS B N 1
ATOM 6199 C CA . LYS B 1 177 ? 21.234 16.438 -8.719 1 94.75 177 LYS B CA 1
ATOM 6200 C C . LYS B 1 177 ? 21.297 17.188 -7.398 1 94.75 177 LYS B C 1
ATOM 6202 O O . LYS B 1 177 ? 21.797 16.672 -6.402 1 94.75 177 LYS B O 1
ATOM 6207 N N . LYS B 1 178 ? 20.75 18.359 -7.453 1 95.62 178 LYS B N 1
ATOM 6208 C CA . LYS B 1 178 ? 20.734 19.172 -6.238 1 95.62 178 LYS B CA 1
ATOM 6209 C C . LYS B 1 178 ? 19.812 18.578 -5.191 1 95.62 178 LYS B C 1
ATOM 6211 O O . LYS B 1 178 ? 20.156 18.5 -4.012 1 95.62 178 LYS B O 1
ATOM 6216 N N . LEU B 1 179 ? 18.656 18.188 -5.57 1 97.31 179 LEU B N 1
ATOM 6217 C CA . LEU B 1 179 ? 17.656 17.641 -4.652 1 97.31 179 LEU B CA 1
ATOM 6218 C C . LEU B 1 179 ? 18.188 16.375 -3.967 1 97.31 179 LEU B C 1
ATOM 6220 O O . LEU B 1 179 ? 17.984 16.188 -2.764 1 97.31 179 LEU B O 1
ATOM 6224 N N . PHE B 1 180 ? 18.938 15.492 -4.715 1 96.12 180 PHE B N 1
ATOM 6225 C CA . PHE B 1 180 ? 19.328 14.203 -4.172 1 96.12 180 PHE B CA 1
ATOM 6226 C C . PHE B 1 180 ? 20.781 14.219 -3.715 1 96.12 180 PHE B C 1
ATOM 6228 O O . PHE B 1 180 ? 21.359 13.172 -3.406 1 96.12 180 PHE B O 1
ATOM 6235 N N . SER B 1 181 ? 21.312 15.438 -3.615 1 95.19 181 SER B N 1
ATOM 6236 C CA . SER B 1 181 ? 22.672 15.578 -3.094 1 95.19 181 SER B CA 1
ATOM 6237 C C . SER B 1 181 ? 22.703 15.383 -1.582 1 95.19 181 SER B C 1
ATOM 6239 O O . SER B 1 181 ? 21.812 15.836 -0.87 1 95.19 181 SER B O 1
ATOM 6241 N N . VAL B 1 182 ? 23.719 14.688 -1.072 1 93.94 182 VAL B N 1
ATOM 6242 C CA . VAL B 1 182 ? 23.844 14.445 0.36 1 93.94 182 VAL B CA 1
ATOM 6243 C C . VAL B 1 182 ? 25.016 15.258 0.921 1 93.94 182 VAL B C 1
ATOM 6245 O O . VAL B 1 182 ? 25.469 15.008 2.039 1 93.94 182 VAL B O 1
ATOM 6248 N N . SER B 1 183 ? 25.406 16.25 0.157 1 92.69 183 SER B N 1
ATOM 6249 C CA . SER B 1 183 ? 26.516 17.094 0.608 1 92.69 183 SER B CA 1
ATOM 6250 C C . SER B 1 183 ? 26.078 18 1.748 1 92.69 183 SER B C 1
ATOM 6252 O O . SER B 1 183 ? 24.953 18.516 1.745 1 92.69 183 SER B O 1
ATOM 6254 N N . VAL B 1 184 ? 26.906 18.219 2.707 1 91.25 184 VAL B N 1
ATOM 6255 C CA . VAL B 1 184 ? 26.625 19.016 3.889 1 91.25 184 VAL B CA 1
ATOM 6256 C C . VAL B 1 184 ? 27.453 20.297 3.857 1 91.25 184 VAL B C 1
ATOM 6258 O O . VAL B 1 184 ? 28.688 20.25 3.768 1 91.25 184 VAL B O 1
ATOM 6261 N N . PRO B 1 185 ? 26.766 21.406 3.951 1 88 185 PRO B N 1
ATOM 6262 C CA . PRO B 1 185 ? 27.531 22.656 4 1 88 185 PRO B CA 1
ATOM 6263 C C . PRO B 1 185 ? 28.359 22.781 5.281 1 88 185 PRO B C 1
ATOM 6265 O O . PRO B 1 185 ? 28.047 22.141 6.289 1 88 185 PRO B O 1
ATOM 6268 N N . GLU B 1 186 ? 29.375 23.609 5.289 1 84.38 186 GLU B N 1
ATOM 6269 C CA . GLU B 1 186 ? 30.312 23.781 6.398 1 84.38 186 GLU B CA 1
ATOM 6270 C C . GLU B 1 186 ? 29.609 24.344 7.633 1 84.38 186 GLU B C 1
ATOM 6272 O O . GLU B 1 186 ? 29.875 23.906 8.758 1 84.38 186 GLU B O 1
ATOM 6277 N N . ASP B 1 187 ? 28.656 25.266 7.445 1 85.5 187 ASP B N 1
ATOM 6278 C CA . ASP B 1 187 ? 28.016 25.922 8.578 1 85.5 187 ASP B CA 1
ATOM 6279 C C . ASP B 1 187 ? 26.703 25.219 8.938 1 85.5 187 ASP B C 1
ATOM 6281 O O . ASP B 1 187 ? 25.891 25.766 9.688 1 85.5 187 ASP B O 1
ATOM 6285 N N . ASP B 1 188 ? 26.609 24.016 8.609 1 91 188 ASP B N 1
ATOM 6286 C CA . ASP B 1 188 ? 25.359 23.297 8.781 1 91 188 ASP B CA 1
ATOM 6287 C C . ASP B 1 188 ? 25.25 22.688 10.18 1 91 188 ASP B C 1
ATOM 6289 O O . ASP B 1 188 ? 26.25 22.25 10.75 1 91 188 ASP B O 1
ATOM 6293 N N . ILE B 1 189 ? 24.078 22.844 10.773 1 94 189 ILE B N 1
ATOM 6294 C CA . ILE B 1 189 ? 23.75 22.109 11.992 1 94 189 ILE B CA 1
ATOM 6295 C C . ILE B 1 189 ? 23.078 20.797 11.641 1 94 189 ILE B C 1
ATOM 6297 O O . ILE B 1 189 ? 21.844 20.719 11.523 1 94 189 ILE B O 1
ATOM 6301 N N . SER B 1 190 ? 23.766 19.75 11.594 1 93.19 190 SER B N 1
ATOM 6302 C CA . SER B 1 190 ? 23.375 18.5 10.945 1 93.19 190 SER B CA 1
ATOM 6303 C C . SER B 1 190 ? 22.25 17.812 11.711 1 93.19 190 SER B C 1
ATOM 6305 O O . SER B 1 190 ? 21.391 17.172 11.117 1 93.19 190 SER B O 1
ATOM 6307 N N . SER B 1 191 ? 22.25 17.953 13.023 1 95.62 191 SER B N 1
ATOM 6308 C CA . SER B 1 191 ? 21.266 17.25 13.836 1 95.62 191 SER B CA 1
ATOM 6309 C C . SER B 1 191 ? 19.859 17.75 13.555 1 95.62 191 SER B C 1
ATOM 6311 O O . SER B 1 191 ? 18.875 17.062 13.812 1 95.62 191 SER B O 1
ATOM 6313 N N . LEU B 1 192 ? 19.703 18.953 13.039 1 97.19 192 LEU B N 1
ATOM 6314 C CA . LEU B 1 192 ? 18.391 19.547 12.758 1 97.19 192 LEU B CA 1
ATOM 6315 C C . LEU B 1 192 ? 17.656 18.734 11.703 1 97.19 192 LEU B C 1
ATOM 6317 O O . LEU B 1 192 ? 16.422 18.641 11.742 1 97.19 192 LEU B O 1
ATOM 6321 N N . HIS B 1 193 ? 18.406 18.156 10.805 1 97.12 193 HIS B N 1
ATOM 6322 C CA . HIS B 1 193 ? 17.781 17.453 9.688 1 97.12 193 HIS B CA 1
ATOM 6323 C C . HIS B 1 193 ? 17.047 16.203 10.172 1 97.12 193 HIS B C 1
ATOM 6325 O O . HIS B 1 193 ? 15.922 15.938 9.742 1 97.12 193 HIS B O 1
ATOM 6331 N N . GLY B 1 194 ? 17.688 15.453 11.031 1 97.38 194 GLY B N 1
ATOM 6332 C CA . GLY B 1 194 ? 17.031 14.273 11.586 1 97.38 194 GLY B CA 1
ATOM 6333 C C . GLY B 1 194 ? 15.836 14.617 12.453 1 97.38 194 GLY B C 1
ATOM 6334 O O . GLY B 1 194 ? 14.82 13.914 12.414 1 97.38 194 GLY B O 1
ATOM 6335 N N . ILE B 1 195 ? 15.93 15.664 13.195 1 97.25 195 ILE B N 1
ATOM 6336 C CA . ILE B 1 195 ? 14.844 16.094 14.078 1 97.25 195 ILE B CA 1
ATOM 6337 C C . ILE B 1 195 ? 13.656 16.547 13.234 1 97.25 195 ILE B C 1
ATOM 6339 O O . ILE B 1 195 ? 12.508 16.219 13.547 1 97.25 195 ILE B O 1
ATOM 6343 N N . ARG B 1 196 ? 13.93 17.266 12.203 1 97.5 196 ARG B N 1
ATOM 6344 C CA . ARG B 1 196 ? 12.883 17.688 11.281 1 97.5 196 ARG B CA 1
ATOM 6345 C C . ARG B 1 196 ? 12.148 16.484 10.688 1 97.5 196 ARG B C 1
ATOM 6347 O O . ARG B 1 196 ? 10.922 16.484 10.617 1 97.5 196 ARG B O 1
ATOM 6354 N N . CYS B 1 197 ? 12.922 15.547 10.297 1 97.5 197 CYS B N 1
ATOM 6355 C CA . CYS B 1 197 ? 12.336 14.352 9.688 1 97.5 197 CYS B CA 1
ATOM 6356 C C . CYS B 1 197 ? 11.43 13.625 10.68 1 97.5 197 CYS B C 1
ATOM 6358 O O . CYS B 1 197 ? 10.312 13.25 10.336 1 97.5 197 CYS B O 1
ATOM 6360 N N . LEU B 1 198 ? 11.914 13.469 11.844 1 96.56 198 LEU B N 1
ATOM 6361 C CA . LEU B 1 198 ? 11.156 12.75 12.867 1 96.56 198 LEU B CA 1
ATOM 6362 C C . LEU B 1 198 ? 9.836 13.453 13.148 1 96.56 198 LEU B C 1
ATOM 6364 O O . LEU B 1 198 ? 8.781 12.812 13.18 1 96.56 198 LEU B O 1
ATOM 6368 N N . ASN B 1 199 ? 9.883 14.719 13.328 1 96.62 199 ASN B N 1
ATOM 6369 C CA . ASN B 1 199 ? 8.664 15.469 13.641 1 96.62 199 ASN B CA 1
ATOM 6370 C C . ASN B 1 199 ? 7.73 15.531 12.438 1 96.62 199 ASN B C 1
ATOM 6372 O O . ASN B 1 199 ? 6.508 15.555 12.594 1 96.62 199 ASN B O 1
ATOM 6376 N N . ALA B 1 200 ? 8.273 15.508 11.273 1 96.94 200 ALA B N 1
ATOM 6377 C CA . ALA B 1 200 ? 7.449 15.477 10.07 1 96.94 200 ALA B CA 1
ATOM 6378 C C . ALA B 1 200 ? 6.668 14.164 9.977 1 96.94 200 ALA B C 1
ATOM 6380 O O . ALA B 1 200 ? 5.488 14.164 9.617 1 96.94 200 ALA B O 1
ATOM 6381 N N . ILE B 1 201 ? 7.289 13.086 10.312 1 96.19 201 ILE B N 1
ATOM 6382 C CA . ILE B 1 201 ? 6.637 11.781 10.273 1 96.19 201 ILE B CA 1
ATOM 6383 C C . ILE B 1 201 ? 5.52 11.727 11.312 1 96.19 201 ILE B C 1
ATOM 6385 O O . ILE B 1 201 ? 4.414 11.266 11.023 1 96.19 201 ILE B O 1
ATOM 6389 N N . MET B 1 202 ? 5.836 12.219 12.477 1 95.25 202 MET B N 1
ATOM 6390 C CA . MET B 1 202 ? 4.824 12.227 13.531 1 95.25 202 MET B CA 1
ATOM 6391 C C . MET B 1 202 ? 3.637 13.102 13.133 1 95.25 202 MET B C 1
ATOM 6393 O O . MET B 1 202 ? 2.484 12.719 13.344 1 95.25 202 MET B O 1
ATOM 6397 N N . LEU B 1 203 ? 3.943 14.211 12.586 1 96 203 LEU B N 1
ATOM 6398 C CA . LEU B 1 203 ? 2.893 15.109 12.125 1 96 203 LEU B CA 1
ATOM 6399 C C . LEU B 1 203 ? 2.072 14.461 11.016 1 96 203 LEU B C 1
ATOM 6401 O O . LEU B 1 203 ? 0.845 14.578 10.992 1 96 203 LEU B O 1
ATOM 6405 N N . TYR B 1 204 ? 2.684 13.758 10.117 1 96.88 204 TYR B N 1
ATOM 6406 C CA . TYR B 1 204 ? 2.023 13.047 9.023 1 96.88 204 TYR B CA 1
ATOM 6407 C C . TYR B 1 204 ? 1.008 12.047 9.562 1 96.88 204 TYR B C 1
ATOM 6409 O O . TYR B 1 204 ? -0.126 11.984 9.078 1 96.88 204 TYR B O 1
ATOM 6417 N N . VAL B 1 205 ? 1.399 11.305 10.547 1 95.25 205 VAL B N 1
ATOM 6418 C CA . VAL B 1 205 ? 0.546 10.281 11.133 1 95.25 205 VAL B CA 1
ATOM 6419 C C . VAL B 1 205 ? -0.66 10.93 11.805 1 95.25 205 VAL B C 1
ATOM 6421 O O . VAL B 1 205 ? -1.786 10.445 11.68 1 95.25 205 VAL B O 1
ATOM 6424 N N . ALA B 1 206 ? -0.407 11.992 12.438 1 93.88 206 ALA B N 1
ATOM 6425 C CA . ALA B 1 206 ? -1.504 12.695 13.086 1 93.88 206 ALA B CA 1
ATOM 6426 C C . ALA B 1 206 ? -2.49 13.25 12.062 1 93.88 206 ALA B C 1
ATOM 6428 O O . ALA B 1 206 ? -3.707 13.141 12.242 1 93.88 206 ALA B O 1
ATOM 6429 N N . HIS B 1 207 ? -1.97 13.828 11.016 1 95.38 207 HIS B N 1
ATOM 6430 C CA . HIS B 1 207 ? -2.816 14.336 9.938 1 95.38 207 HIS B CA 1
ATOM 6431 C C . HIS B 1 207 ? -3.609 13.211 9.281 1 95.38 207 HIS B C 1
ATOM 6433 O O . HIS B 1 207 ? -4.801 13.367 9.008 1 95.38 207 HIS B O 1
ATOM 6439 N N . LYS B 1 208 ? -2.975 12.164 9.102 1 95.5 208 LYS B N 1
ATOM 6440 C CA . LYS B 1 208 ? -3.629 11.023 8.469 1 95.5 208 LYS B CA 1
ATOM 6441 C C . LYS B 1 208 ? -4.77 10.492 9.336 1 95.5 208 LYS B C 1
ATOM 6443 O O . LYS B 1 208 ? -5.82 10.102 8.812 1 95.5 208 LYS B O 1
ATOM 6448 N N . SER B 1 209 ? -4.523 10.461 10.594 1 93.12 209 SER B N 1
ATOM 6449 C CA . SER B 1 209 ? -5.559 10 11.508 1 93.12 209 SER B CA 1
ATOM 6450 C C . SER B 1 209 ? -6.84 10.812 11.359 1 93.12 209 SER B C 1
ATOM 6452 O O . SER B 1 209 ? -7.938 10.25 11.32 1 93.12 209 SER B O 1
ATOM 6454 N N . MET B 1 210 ? -6.703 12.094 11.195 1 91.81 210 MET B N 1
ATOM 6455 C CA . MET B 1 210 ? -7.867 12.961 11.023 1 91.81 210 MET B CA 1
ATOM 6456 C C . MET B 1 210 ? -8.578 12.664 9.711 1 91.81 210 MET B C 1
ATOM 6458 O O . MET B 1 210 ? -9.812 12.641 9.656 1 91.81 210 MET B O 1
ATOM 6462 N N . ALA B 1 211 ? -7.836 12.43 8.719 1 95.12 211 ALA B N 1
ATOM 6463 C CA . ALA B 1 211 ? -8.414 12.141 7.406 1 95.12 211 ALA B CA 1
ATOM 6464 C C . ALA B 1 211 ? -9.172 10.812 7.418 1 95.12 211 ALA B C 1
ATOM 6466 O O . ALA B 1 211 ? -10.188 10.664 6.738 1 95.12 211 ALA B O 1
ATOM 6467 N N . LEU B 1 212 ? -8.719 9.883 8.211 1 95.12 212 LEU B N 1
ATOM 6468 C CA . LEU B 1 212 ? -9.328 8.555 8.258 1 95.12 212 LEU B CA 1
ATOM 6469 C C . LEU B 1 212 ? -10.727 8.617 8.875 1 95.12 212 LEU B C 1
ATOM 6471 O O . LEU B 1 212 ? -11.586 7.793 8.562 1 95.12 212 LEU B O 1
ATOM 6475 N N . PHE B 1 213 ? -11 9.617 9.641 1 94.12 213 PHE B N 1
ATOM 6476 C CA . PHE B 1 213 ? -12.281 9.719 10.328 1 94.12 213 PHE B CA 1
ATOM 6477 C C . PHE B 1 213 ? -13.383 10.125 9.359 1 94.12 213 PHE B C 1
ATOM 6479 O O . PHE B 1 213 ? -14.57 10.031 9.68 1 94.12 213 PHE B O 1
ATOM 6486 N N . PHE B 1 214 ? -12.984 10.523 8.148 1 96.44 214 PHE B N 1
ATOM 6487 C CA . PHE B 1 214 ? -13.969 10.914 7.148 1 96.44 214 PHE B CA 1
ATOM 6488 C C . PHE B 1 214 ? -14.594 9.68 6.504 1 96.44 214 PHE B C 1
ATOM 6490 O O . PHE B 1 214 ? -15.703 9.742 5.973 1 96.44 214 PHE B O 1
ATOM 6497 N N . ASN B 1 215 ? -13.93 8.586 6.562 1 96.62 215 ASN B N 1
ATOM 6498 C CA . ASN B 1 215 ? -14.305 7.426 5.762 1 96.62 215 ASN B CA 1
ATOM 6499 C C . ASN B 1 215 ? -15.312 6.543 6.488 1 96.62 215 ASN B C 1
ATOM 6501 O O . ASN B 1 215 ? -15.312 6.477 7.719 1 96.62 215 ASN B O 1
ATOM 6505 N N . PRO B 1 216 ? -16.156 5.906 5.75 1 97.44 216 PRO B N 1
ATOM 6506 C CA . PRO B 1 216 ? -17.047 4.902 6.348 1 97.44 216 PRO B CA 1
ATOM 6507 C C . PRO B 1 216 ? -16.328 3.588 6.645 1 97.44 216 PRO B C 1
ATOM 6509 O O . PRO B 1 216 ? -15.508 3.129 5.84 1 97.44 216 PRO B O 1
ATOM 6512 N N . TYR B 1 217 ? -16.641 3.027 7.785 1 96.75 217 TYR B N 1
ATOM 6513 C CA . TYR B 1 217 ? -16.047 1.749 8.164 1 96.75 217 TYR B CA 1
ATOM 6514 C C . TYR B 1 217 ? -17.109 0.775 8.648 1 96.75 217 TYR B C 1
ATOM 6516 O O . TYR B 1 217 ? -18.078 1.177 9.289 1 96.75 217 TYR B O 1
ATOM 6524 N N . THR B 1 218 ? -16.891 -0.508 8.375 1 96.75 218 THR B N 1
ATOM 6525 C CA . THR B 1 218 ? -17.766 -1.555 8.891 1 96.75 218 THR B CA 1
ATOM 6526 C C . THR B 1 218 ? -17.5 -1.807 10.375 1 96.75 218 THR B C 1
ATOM 6528 O O . THR B 1 218 ? -18.344 -2.35 11.078 1 96.75 218 THR B O 1
ATOM 6531 N N . ASN B 1 219 ? -16.359 -1.443 10.828 1 96 219 ASN B N 1
ATOM 6532 C CA . ASN B 1 219 ? -15.938 -1.623 12.211 1 96 219 ASN B CA 1
ATOM 6533 C C . ASN B 1 219 ? -15.453 -0.314 12.82 1 96 219 ASN B C 1
ATOM 6535 O O . ASN B 1 219 ? -14.375 -0.264 13.414 1 96 219 ASN B O 1
ATOM 6539 N N . ARG B 1 220 ? -16.266 0.686 12.672 1 95.75 220 ARG B N 1
ATOM 6540 C CA . ARG B 1 220 ? -15.922 2.02 13.156 1 95.75 220 ARG B CA 1
ATOM 6541 C C . ARG B 1 220 ? -15.641 2.002 14.656 1 95.75 220 ARG B C 1
ATOM 6543 O O . ARG B 1 220 ? -14.82 2.785 15.148 1 95.75 220 ARG B O 1
ATOM 6550 N N . THR B 1 221 ? -16.266 1.1 15.406 1 94.38 221 THR B N 1
ATOM 6551 C CA . THR B 1 221 ? -16.062 0.987 16.844 1 94.38 221 THR B CA 1
ATOM 6552 C C . THR B 1 221 ? -14.617 0.617 17.172 1 94.38 221 THR B C 1
ATOM 6554 O O . THR B 1 221 ? -14.016 1.174 18.094 1 94.38 221 THR B O 1
ATOM 6557 N N . ILE B 1 222 ? -14.117 -0.251 16.359 1 91.19 222 ILE B N 1
ATOM 6558 C CA . ILE B 1 222 ? -12.734 -0.659 16.578 1 91.19 222 ILE B CA 1
ATOM 6559 C C . ILE B 1 222 ? -11.797 0.511 16.281 1 91.19 222 ILE B C 1
ATOM 6561 O O . ILE B 1 222 ? -10.781 0.691 16.953 1 91.19 222 ILE B O 1
ATOM 6565 N N . MET B 1 223 ? -12.102 1.251 15.281 1 92.19 223 MET B N 1
ATOM 6566 C CA . MET B 1 223 ? -11.305 2.432 14.961 1 92.19 223 MET B CA 1
ATOM 6567 C C . MET B 1 223 ? -11.203 3.367 16.156 1 92.19 223 MET B C 1
ATOM 6569 O O . MET B 1 223 ? -10.102 3.801 16.516 1 92.19 223 MET B O 1
ATOM 6573 N N . THR B 1 224 ? -12.328 3.625 16.828 1 92.12 224 THR B N 1
ATOM 6574 C CA . THR B 1 224 ? -12.344 4.555 17.953 1 92.12 224 THR B CA 1
ATOM 6575 C C . THR B 1 224 ? -11.688 3.928 19.188 1 92.12 224 THR B C 1
ATOM 6577 O O . THR B 1 224 ? -11.008 4.613 19.953 1 92.12 224 THR B O 1
ATOM 6580 N N . GLU B 1 225 ? -11.852 2.658 19.344 1 90 225 GLU B N 1
ATOM 6581 C CA . GLU B 1 225 ? -11.242 1.97 20.469 1 90 225 GLU B CA 1
ATOM 6582 C C . GLU B 1 225 ? -9.719 1.949 20.344 1 90 225 GLU B C 1
ATOM 6584 O O . GLU B 1 225 ? -9.008 2.078 21.344 1 90 225 GLU B O 1
ATOM 6589 N N . THR B 1 226 ? -9.305 1.795 19.188 1 87.44 226 THR B N 1
ATOM 6590 C CA . THR B 1 226 ? -7.867 1.776 18.953 1 87.44 226 THR B CA 1
ATOM 6591 C C . THR B 1 226 ? -7.266 3.156 19.203 1 87.44 226 THR B C 1
ATOM 6593 O O . THR B 1 226 ? -6.148 3.271 19.703 1 87.44 226 THR B O 1
ATOM 6596 N N . LEU B 1 227 ? -7.926 4.141 18.875 1 78.69 227 LEU B N 1
ATOM 6597 C CA . LEU B 1 227 ? -7.449 5.508 19.062 1 78.69 227 LEU B CA 1
ATOM 6598 C C . LEU B 1 227 ? -7.41 5.871 20.547 1 78.69 227 LEU B C 1
ATOM 6600 O O . LEU B 1 227 ? -6.719 6.812 20.938 1 78.69 227 LEU B O 1
ATOM 6604 N N . GLY B 1 228 ? -8.172 5.086 21.344 1 79.56 228 GLY B N 1
ATOM 6605 C CA . GLY B 1 228 ? -8.234 5.371 22.766 1 79.56 228 GLY B CA 1
ATOM 6606 C C . GLY B 1 228 ? -7.094 4.746 23.547 1 79.56 228 GLY B C 1
ATOM 6607 O O . GLY B 1 228 ? -6.973 4.957 24.75 1 79.56 228 GLY B O 1
ATOM 6608 N N . ARG B 1 229 ? -6.215 4.156 22.781 1 84.56 229 ARG B N 1
ATOM 6609 C CA . ARG B 1 229 ? -5.094 3.52 23.453 1 84.56 229 ARG B CA 1
ATOM 6610 C C . ARG B 1 229 ? -3.963 4.516 23.703 1 84.56 229 ARG B C 1
ATOM 6612 O O . ARG B 1 229 ? -3.76 5.438 22.906 1 84.56 229 ARG B O 1
ATOM 6619 N N . PRO B 1 230 ? -3.215 4.352 24.719 1 81.62 230 PRO B N 1
ATOM 6620 C CA . PRO B 1 230 ? -2.18 5.316 25.094 1 81.62 230 PRO B CA 1
ATOM 6621 C C . PRO B 1 230 ? -1.099 5.469 24.031 1 81.62 230 PRO B C 1
ATOM 6623 O O . PRO B 1 230 ? -0.595 6.574 23.812 1 81.62 230 PRO B O 1
ATOM 6626 N N . TRP B 1 231 ? -0.825 4.449 23.391 1 79.56 231 TRP B N 1
ATOM 6627 C CA . TRP B 1 231 ? 0.286 4.488 22.438 1 79.56 231 TRP B CA 1
ATOM 6628 C C . TRP B 1 231 ? -0.103 5.246 21.172 1 79.56 231 TRP B C 1
ATOM 6630 O O . TRP B 1 231 ? 0.754 5.562 20.344 1 79.56 231 TRP B O 1
ATOM 6640 N N . THR B 1 232 ? -1.32 5.621 21.125 1 81.25 232 THR B N 1
ATOM 6641 C CA . THR B 1 232 ? -1.788 6.316 19.938 1 81.25 232 THR B CA 1
ATOM 6642 C C . THR B 1 232 ? -1.655 7.828 20.109 1 81.25 232 THR B C 1
ATOM 6644 O O . THR B 1 232 ? -2.209 8.594 19.312 1 81.25 232 THR B O 1
ATOM 6647 N N . VAL B 1 233 ? -0.925 8.234 21.047 1 81.81 233 VAL B N 1
ATOM 6648 C CA . VAL B 1 233 ? -0.685 9.656 21.297 1 81.81 233 VAL B CA 1
ATOM 6649 C C . VAL B 1 233 ? -0.139 10.312 20.016 1 81.81 233 VAL B C 1
ATOM 6651 O O . VAL B 1 233 ? -0.471 11.453 19.719 1 81.81 233 VAL B O 1
ATOM 6654 N N . VAL B 1 234 ? 0.561 9.617 19.25 1 82.44 234 VAL B N 1
ATOM 6655 C CA . VAL B 1 234 ? 1.189 10.133 18.047 1 82.44 234 VAL B CA 1
ATOM 6656 C C . VAL B 1 234 ? 0.115 10.555 17.047 1 82.44 234 VAL B C 1
ATOM 6658 O O . VAL B 1 234 ? 0.32 11.484 16.25 1 82.44 234 VAL B O 1
ATOM 6661 N N . ALA B 1 235 ? -0.998 9.992 17.234 1 82.69 235 ALA B N 1
ATOM 6662 C CA . ALA B 1 235 ? -2.057 10.258 16.266 1 82.69 235 ALA B CA 1
ATOM 6663 C C . ALA B 1 235 ? -3.021 11.32 16.781 1 82.69 235 ALA B C 1
ATOM 6665 O O . ALA B 1 235 ? -3.967 11.703 16.094 1 82.69 235 ALA B O 1
ATOM 6666 N N . ARG B 1 236 ? -2.764 11.867 17.953 1 85.5 236 ARG B N 1
ATOM 6667 C CA . ARG B 1 236 ? -3.758 12.734 18.578 1 85.5 236 ARG B CA 1
ATOM 6668 C C . ARG B 1 236 ? -3.152 14.078 18.953 1 85.5 236 ARG B C 1
ATOM 6670 O O . ARG B 1 236 ? -3.879 15.023 19.281 1 85.5 236 ARG B O 1
ATOM 6677 N N . ALA B 1 237 ? -1.866 14.195 18.828 1 87.56 237 ALA B N 1
ATOM 6678 C CA . ALA B 1 237 ? -1.181 15.391 19.312 1 87.56 237 ALA B CA 1
ATOM 6679 C C . ALA B 1 237 ? -0.494 16.125 18.172 1 87.56 237 ALA B C 1
ATOM 6681 O O . ALA B 1 237 ? 0.688 16.469 18.266 1 87.56 237 ALA B O 1
ATOM 6682 N N . ALA B 1 238 ? -1.238 16.5 17.219 1 88.25 238 ALA B N 1
ATOM 6683 C CA . ALA B 1 238 ? -0.667 17.125 16.031 1 88.25 238 ALA B CA 1
ATOM 6684 C C . ALA B 1 238 ? 0.037 18.438 16.375 1 88.25 238 ALA B C 1
ATOM 6686 O O . ALA B 1 238 ? 1.101 18.734 15.836 1 88.25 238 ALA B O 1
ATOM 6687 N N . SER B 1 239 ? -0.464 19.234 17.281 1 90.31 239 SER B N 1
ATOM 6688 C CA . SER B 1 239 ? 0.088 20.531 17.641 1 90.31 239 SER B CA 1
ATOM 6689 C C . SER B 1 239 ? 1.493 20.406 18.219 1 90.31 239 SER B C 1
ATOM 6691 O O . SER B 1 239 ? 2.354 21.25 17.969 1 90.31 239 SER B O 1
ATOM 6693 N N . LEU B 1 240 ? 1.702 19.328 18.859 1 94.06 240 LEU B N 1
ATOM 6694 C CA . LEU B 1 240 ? 2.986 19.094 19.516 1 94.06 240 LEU B CA 1
ATOM 6695 C C . LEU B 1 240 ? 4.098 18.938 18.484 1 94.06 240 LEU B C 1
ATOM 6697 O O . LEU B 1 240 ? 5.227 19.391 18.703 1 94.06 240 LEU B O 1
ATOM 6701 N N . TYR B 1 241 ? 3.801 18.422 17.359 1 96.06 241 TYR B N 1
ATOM 6702 C CA . TYR B 1 241 ? 4.828 18.062 16.391 1 96.06 241 TYR B CA 1
ATOM 6703 C C . TYR B 1 241 ? 5.145 19.234 15.477 1 96.06 241 TYR B C 1
ATOM 6705 O O . TYR B 1 241 ? 6.137 19.219 14.75 1 96.06 241 TYR B O 1
ATOM 6713 N N . THR B 1 242 ? 4.348 20.281 15.555 1 95.81 242 THR B N 1
ATOM 6714 C CA . THR B 1 242 ? 4.629 21.484 14.781 1 95.81 242 THR B CA 1
ATOM 6715 C C . THR B 1 242 ? 5.559 22.422 15.555 1 95.81 242 THR B C 1
ATOM 6717 O O . THR B 1 242 ? 6.242 23.25 14.969 1 95.81 242 THR B O 1
ATOM 6720 N N . ASP B 1 243 ? 5.637 22.281 16.828 1 97.5 243 ASP B N 1
ATOM 6721 C CA . ASP B 1 243 ? 6.375 23.203 17.688 1 97.5 243 ASP B CA 1
ATOM 6722 C C . ASP B 1 243 ? 7.871 23.156 17.391 1 97.5 243 ASP B C 1
ATOM 6724 O O . ASP B 1 243 ? 8.523 24.203 17.297 1 97.5 243 ASP B O 1
ATOM 6728 N N . PRO B 1 244 ? 8.398 21.969 17.203 1 97.81 244 PRO B N 1
ATOM 6729 C CA . PRO B 1 244 ? 9.828 21.938 16.875 1 97.81 244 PRO B CA 1
ATOM 6730 C C . PRO B 1 244 ? 10.148 22.656 15.57 1 97.81 244 PRO B C 1
ATOM 6732 O O . PRO B 1 244 ? 11.234 23.219 15.422 1 97.81 244 PRO B O 1
ATOM 6735 N N . PHE B 1 245 ? 9.227 22.688 14.68 1 97.88 245 PHE B N 1
ATOM 6736 C CA . PHE B 1 245 ? 9.453 23.406 13.43 1 97.88 245 PHE B CA 1
ATOM 6737 C C . PHE B 1 245 ? 9.539 24.906 13.68 1 97.88 245 PHE B C 1
ATOM 6739 O O . PHE B 1 245 ? 10.383 25.594 13.086 1 97.88 245 PHE B O 1
ATOM 6746 N N . ILE B 1 246 ? 8.711 25.391 14.539 1 98.06 246 ILE B N 1
ATOM 6747 C CA . ILE B 1 246 ? 8.742 26.812 14.891 1 98.06 246 ILE B CA 1
ATOM 6748 C C . ILE B 1 246 ? 10.031 27.125 15.641 1 98.06 246 ILE B C 1
ATOM 6750 O O . ILE B 1 246 ? 10.68 28.141 15.375 1 98.06 246 ILE B O 1
ATOM 6754 N N . MET B 1 247 ? 10.414 26.25 16.5 1 98.56 247 MET B N 1
ATOM 6755 C CA . MET B 1 247 ? 11.656 26.438 17.234 1 98.56 247 MET B CA 1
ATOM 6756 C C . MET B 1 247 ? 12.852 26.469 16.297 1 98.56 247 MET B C 1
ATOM 6758 O O . MET B 1 247 ? 13.711 27.344 16.406 1 98.56 247 MET B O 1
ATOM 6762 N N . MET B 1 248 ? 12.867 25.531 15.375 1 98.12 248 MET B N 1
ATOM 6763 C CA . MET B 1 248 ? 14 25.453 14.453 1 98.12 248 MET B CA 1
ATOM 6764 C C . MET B 1 248 ? 14.031 26.656 13.516 1 98.12 248 MET B C 1
ATOM 6766 O O . MET B 1 248 ? 15.109 27.109 13.125 1 98.12 248 MET B O 1
ATOM 6770 N N . SER B 1 249 ? 12.883 27.172 13.195 1 97.75 249 SER B N 1
ATOM 6771 C CA . SER B 1 249 ? 12.828 28.406 12.414 1 97.75 249 SER B CA 1
ATOM 6772 C C . SER B 1 249 ? 13.484 29.562 13.164 1 97.75 249 SER B C 1
ATOM 6774 O O . SER B 1 249 ? 14.305 30.297 12.602 1 97.75 249 SER B O 1
ATOM 6776 N N . GLY B 1 250 ? 13.18 29.703 14.438 1 98.38 250 GLY B N 1
ATOM 6777 C CA . GLY B 1 250 ? 13.812 30.719 15.266 1 98.38 250 GLY B CA 1
ATOM 6778 C C . GLY B 1 250 ? 15.312 30.516 15.398 1 98.38 250 GLY B C 1
ATOM 6779 O O . GLY B 1 250 ? 16.078 31.484 15.312 1 98.38 250 GLY B O 1
ATOM 6780 N N . LEU B 1 251 ? 15.664 29.312 15.555 1 98.5 251 LEU B N 1
ATOM 6781 C CA . LEU B 1 251 ? 17.062 28.953 15.719 1 98.5 251 LEU B CA 1
ATOM 6782 C C . LEU B 1 251 ? 17.875 29.328 14.477 1 98.5 251 LEU B C 1
ATOM 6784 O O . LEU B 1 251 ? 18.906 30 14.57 1 98.5 251 LEU B O 1
ATOM 6788 N N . LEU B 1 252 ? 17.406 28.938 13.344 1 96.44 252 LEU B N 1
ATOM 6789 C CA . LEU B 1 252 ? 18.125 29.141 12.094 1 96.44 252 LEU B CA 1
ATOM 6790 C C . LEU B 1 252 ? 18.188 30.625 11.75 1 96.44 252 LEU B C 1
ATOM 6792 O O . LEU B 1 252 ? 19.203 31.109 11.242 1 96.44 252 LEU B O 1
ATOM 6796 N N . THR B 1 253 ? 17.094 31.312 12.023 1 97.06 253 THR B N 1
ATOM 6797 C CA . THR B 1 253 ? 17.078 32.75 11.789 1 97.06 253 THR B CA 1
ATOM 6798 C C . THR B 1 253 ? 18.094 33.469 12.695 1 97.06 253 THR B C 1
ATOM 6800 O O . THR B 1 253 ? 18.875 34.281 12.227 1 97.06 253 THR B O 1
ATOM 6803 N N . SER B 1 254 ? 18.062 33.094 13.914 1 97.69 254 SER B N 1
ATOM 6804 C CA . SER B 1 254 ? 19 33.688 14.875 1 97.69 254 SER B CA 1
ATOM 6805 C C . SER B 1 254 ? 20.438 33.344 14.516 1 97.69 254 SER B C 1
ATOM 6807 O O . SER B 1 254 ? 21.328 34.188 14.594 1 97.69 254 SER B O 1
ATOM 6809 N N . TYR B 1 255 ? 20.625 32.156 14.133 1 95.56 255 TYR B N 1
ATOM 6810 C CA . TYR B 1 255 ? 21.969 31.688 13.781 1 95.56 255 TYR B CA 1
ATOM 6811 C C . TYR B 1 255 ? 22.5 32.438 12.555 1 95.56 255 TYR B C 1
ATOM 6813 O O . TYR B 1 255 ? 23.656 32.844 12.523 1 95.56 255 TYR B O 1
ATOM 6821 N N . SER B 1 256 ? 21.703 32.656 11.594 1 93.5 256 SER B N 1
ATOM 6822 C CA . SER B 1 256 ? 22.078 33.312 10.344 1 93.5 256 SER B CA 1
ATOM 6823 C C . SER B 1 256 ? 22.219 34.812 10.531 1 93.5 256 SER B C 1
ATOM 6825 O O . SER B 1 256 ? 23.234 35.406 10.141 1 93.5 256 SER B O 1
ATOM 6827 N N . LEU B 1 257 ? 21.25 35.469 11.109 1 95.56 257 LEU B N 1
ATOM 6828 C CA . LEU B 1 257 ? 21.297 36.906 11.305 1 95.56 257 LEU B CA 1
ATOM 6829 C C . LEU B 1 257 ? 22.359 37.281 12.328 1 95.56 257 LEU B C 1
ATOM 6831 O O . LEU B 1 257 ? 22.969 38.375 12.227 1 95.56 257 LEU B O 1
ATOM 6835 N N . GLY B 1 258 ? 22.562 36.438 13.273 1 94.62 258 GLY B N 1
ATOM 6836 C CA . GLY B 1 258 ? 23.641 36.656 14.219 1 94.62 258 GLY B CA 1
ATOM 6837 C C . GLY B 1 258 ? 25 36.719 13.562 1 94.62 258 GLY B C 1
ATOM 6838 O O . GLY B 1 258 ? 25.812 37.594 13.906 1 94.62 258 GLY B O 1
ATOM 6839 N N . LYS B 1 259 ? 25.203 35.812 12.656 1 92.44 259 LYS B N 1
ATOM 6840 C CA . LYS B 1 259 ? 26.453 35.875 11.898 1 92.44 259 LYS B CA 1
ATOM 6841 C C . LYS B 1 259 ? 26.594 37.188 11.148 1 92.44 259 LYS B C 1
ATOM 6843 O O . LYS B 1 259 ? 27.672 37.812 11.164 1 92.44 259 LYS B O 1
ATOM 6848 N N . GLN B 1 260 ? 25.562 37.562 10.539 1 93.06 260 GLN B N 1
ATOM 6849 C CA . GLN B 1 260 ? 25.562 38.844 9.82 1 93.06 260 GLN B CA 1
ATOM 6850 C C . GLN B 1 260 ? 25.844 40 10.75 1 93.06 260 GLN B C 1
ATOM 6852 O O . GLN B 1 260 ? 26.641 40.906 10.422 1 93.06 260 GLN B O 1
ATOM 6857 N N . TYR B 1 261 ? 25.219 40.031 11.836 1 94.81 261 TYR B N 1
ATOM 6858 C CA . TYR B 1 261 ? 25.375 41.125 12.797 1 94.81 261 TYR B CA 1
ATOM 6859 C C . TYR B 1 261 ? 26.812 41.156 13.328 1 94.81 261 TYR B C 1
ATOM 6861 O O . TYR B 1 261 ? 27.375 42.25 13.516 1 94.81 261 TYR B O 1
ATOM 6869 N N . LEU B 1 262 ? 27.375 40.031 13.617 1 93.31 262 LEU B N 1
ATOM 6870 C CA . LEU B 1 262 ? 28.734 39.969 14.141 1 93.31 262 LEU B CA 1
ATOM 6871 C C . LEU B 1 262 ? 29.734 40.469 13.109 1 93.31 262 LEU B C 1
ATOM 6873 O O . LEU B 1 262 ? 30.766 41.062 13.469 1 93.31 262 LEU B O 1
ATOM 6877 N N . GLN B 1 263 ? 29.391 40.281 11.914 1 93.19 263 GLN B N 1
ATOM 6878 C CA . GLN B 1 263 ? 30.297 40.656 10.844 1 93.19 263 GLN B CA 1
ATOM 6879 C C . GLN B 1 263 ? 30.094 42.125 10.477 1 93.19 263 GLN B C 1
ATOM 6881 O O . GLN B 1 263 ? 31.078 42.844 10.234 1 93.19 263 GLN B O 1
ATOM 6886 N N . THR B 1 264 ? 28.859 42.688 10.406 1 93.38 264 THR B N 1
ATOM 6887 C CA . THR B 1 264 ? 28.609 44.031 9.859 1 93.38 264 THR B CA 1
ATOM 6888 C C . THR B 1 264 ? 28.016 44.938 10.922 1 93.38 264 THR B C 1
ATOM 6890 O O . THR B 1 264 ? 27.875 46.156 10.695 1 93.38 264 THR B O 1
ATOM 6893 N N . LYS B 1 265 ? 27.688 44.469 11.977 1 92.19 265 LYS B N 1
ATOM 6894 C CA . LYS B 1 265 ? 27.047 45.219 13.07 1 92.19 265 LYS B CA 1
ATOM 6895 C C . LYS B 1 265 ? 25.703 45.781 12.641 1 92.19 265 LYS B C 1
ATOM 6897 O O . LYS B 1 265 ? 25.25 46.781 13.18 1 92.19 265 LYS B O 1
ATOM 6902 N N . SER B 1 266 ? 25.156 45.094 11.562 1 92.19 266 SER B N 1
ATOM 6903 C CA . SER B 1 266 ? 23.844 45.469 11.078 1 92.19 266 SER B CA 1
ATOM 6904 C C . SER B 1 266 ? 23.094 44.281 10.484 1 92.19 266 SER B C 1
ATOM 6906 O O . SER B 1 266 ? 23.719 43.281 10.141 1 92.19 266 SER B O 1
ATOM 6908 N N . ILE B 1 267 ? 21.75 44.375 10.5 1 93.5 267 ILE B N 1
ATOM 6909 C CA . ILE B 1 267 ? 20.891 43.344 9.906 1 93.5 267 ILE B CA 1
ATOM 6910 C C . ILE B 1 267 ? 20.125 43.938 8.727 1 93.5 267 ILE B C 1
ATOM 6912 O O . ILE B 1 267 ? 19.438 44.938 8.867 1 93.5 267 ILE B O 1
ATOM 6916 N N . ASN B 1 268 ? 20.25 43.438 7.535 1 92.94 268 ASN B N 1
ATOM 6917 C CA . ASN B 1 268 ? 19.531 43.844 6.348 1 92.94 268 ASN B CA 1
ATOM 6918 C C . ASN B 1 268 ? 18.125 43.25 6.297 1 92.94 268 ASN B C 1
ATOM 6920 O O . ASN B 1 268 ? 17.906 42.25 5.574 1 92.94 268 ASN B O 1
ATOM 6924 N N . VAL B 1 269 ? 17.172 43.844 6.965 1 94.38 269 VAL B N 1
ATOM 6925 C CA . VAL B 1 269 ? 15.844 43.312 7.188 1 94.38 269 VAL B CA 1
ATOM 6926 C C . VAL B 1 269 ? 15.102 43.188 5.859 1 94.38 269 VAL B C 1
ATOM 6928 O O . VAL B 1 269 ? 14.531 42.156 5.543 1 94.38 269 VAL B O 1
ATOM 6931 N N . PRO B 1 270 ? 15.078 44.219 4.949 1 94 270 PRO B N 1
ATOM 6932 C CA . PRO B 1 270 ? 14.336 44.094 3.691 1 94 270 PRO B CA 1
ATOM 6933 C C . PRO B 1 270 ? 14.82 42.938 2.812 1 94 270 PRO B C 1
ATOM 6935 O O . PRO B 1 270 ? 14.016 42.25 2.193 1 94 270 PRO B O 1
ATOM 6938 N N . LYS B 1 271 ? 16.062 42.781 2.838 1 91.69 271 LYS B N 1
ATOM 6939 C CA . LYS B 1 271 ? 16.625 41.719 2.029 1 91.69 271 LYS B CA 1
ATOM 6940 C C . LYS B 1 271 ? 16.203 40.344 2.561 1 91.69 271 LYS B C 1
ATOM 6942 O O . LYS B 1 271 ? 15.836 39.469 1.785 1 91.69 271 LYS B O 1
ATOM 6947 N N . GLU B 1 272 ? 16.234 40.219 3.852 1 92.88 272 GLU B N 1
ATOM 6948 C CA . GLU B 1 272 ? 15.875 38.938 4.465 1 92.88 272 GLU B CA 1
ATOM 6949 C C . GLU B 1 272 ? 14.398 38.625 4.258 1 92.88 272 GLU B C 1
ATOM 6951 O O . GLU B 1 272 ? 14.031 37.5 3.975 1 92.88 272 GLU B O 1
ATOM 6956 N N . VAL B 1 273 ? 13.586 39.594 4.398 1 94.62 273 VAL B N 1
ATOM 6957 C CA . VAL B 1 273 ? 12.141 39.438 4.254 1 94.62 273 VAL B CA 1
ATOM 6958 C C . VAL B 1 273 ? 11.805 39.094 2.799 1 94.62 273 VAL B C 1
ATOM 6960 O O . VAL B 1 273 ? 11.016 38.188 2.523 1 94.62 273 VAL B O 1
ATOM 6963 N N . THR B 1 274 ? 12.414 39.812 1.867 1 94.19 274 THR B N 1
ATOM 6964 C CA . THR B 1 274 ? 12.164 39.562 0.45 1 94.19 274 THR B CA 1
ATOM 6965 C C . THR B 1 274 ? 12.625 38.156 0.051 1 94.19 274 THR B C 1
ATOM 6967 O O . THR B 1 274 ? 11.938 37.469 -0.698 1 94.19 274 THR B O 1
ATOM 6970 N N . SER B 1 275 ? 13.695 37.781 0.583 1 92.06 275 SER B N 1
ATOM 6971 C CA . SER B 1 275 ? 14.219 36.469 0.289 1 92.06 275 SER B CA 1
ATOM 6972 C C . SER B 1 275 ? 13.266 35.375 0.764 1 92.06 275 SER B C 1
ATOM 6974 O O . SER B 1 275 ? 13.016 34.406 0.044 1 92.06 275 SER B O 1
ATOM 6976 N N . ARG B 1 276 ? 12.773 35.5 1.899 1 93 276 ARG B N 1
ATOM 6977 C CA . ARG B 1 276 ? 11.859 34.531 2.459 1 93 276 ARG B CA 1
ATOM 6978 C C . ARG B 1 276 ? 10.562 34.469 1.655 1 93 276 ARG B C 1
ATOM 6980 O O . ARG B 1 276 ? 10.07 33.375 1.352 1 93 276 ARG B O 1
ATOM 6987 N N . ILE B 1 277 ? 10.039 35.594 1.327 1 94.19 277 ILE B N 1
ATOM 6988 C CA . ILE B 1 277 ? 8.781 35.688 0.593 1 94.19 277 ILE B CA 1
ATOM 6989 C C . ILE B 1 277 ? 8.945 35.031 -0.779 1 94.19 277 ILE B C 1
ATOM 6991 O O . ILE B 1 277 ? 8.094 34.25 -1.205 1 94.19 277 ILE B O 1
ATOM 6995 N N . LEU B 1 278 ? 10.047 35.281 -1.408 1 94.19 278 LEU B N 1
ATOM 6996 C CA . LEU B 1 278 ? 10.305 34.75 -2.736 1 94.19 278 LEU B CA 1
ATOM 6997 C C . LEU B 1 278 ? 10.547 33.25 -2.662 1 94.19 278 LEU B C 1
ATOM 6999 O O . LEU B 1 278 ? 10.352 32.531 -3.65 1 94.19 278 LEU B O 1
ATOM 7003 N N . ARG B 1 279 ? 10.898 32.812 -1.514 1 93.5 279 ARG B N 1
ATOM 7004 C CA . ARG B 1 279 ? 11.141 31.391 -1.309 1 93.5 279 ARG B CA 1
ATOM 7005 C C . ARG B 1 279 ? 9.836 30.641 -1.086 1 93.5 279 ARG B C 1
ATOM 7007 O O . ARG B 1 279 ? 9.672 29.516 -1.556 1 93.5 279 ARG B O 1
ATOM 7014 N N . LEU B 1 280 ? 8.836 31.25 -0.505 1 96.5 280 LEU B N 1
ATOM 7015 C CA . LEU B 1 280 ? 7.645 30.547 -0.041 1 96.5 280 LEU B CA 1
ATOM 7016 C C . LEU B 1 280 ? 6.504 30.688 -1.043 1 96.5 280 LEU B C 1
ATOM 7018 O O . LEU B 1 280 ? 5.773 29.719 -1.298 1 96.5 280 LEU B O 1
ATOM 7022 N N . ILE B 1 281 ? 6.391 31.766 -1.713 1 97.31 281 ILE B N 1
ATOM 7023 C CA . ILE B 1 281 ? 5.195 32.156 -2.447 1 97.31 281 ILE B CA 1
ATOM 7024 C C . ILE B 1 281 ? 5.043 31.281 -3.691 1 97.31 281 ILE B C 1
ATOM 7026 O O . ILE B 1 281 ? 3.951 30.797 -3.984 1 97.31 281 ILE B O 1
ATOM 7030 N N . PRO B 1 282 ? 6.125 31.062 -4.469 1 97.31 282 PRO B N 1
ATOM 7031 C CA . PRO B 1 282 ? 5.918 30.297 -5.695 1 97.31 282 PRO B CA 1
ATOM 7032 C C . PRO B 1 282 ? 5.355 28.906 -5.43 1 97.31 282 PRO B C 1
ATOM 7034 O O . PRO B 1 282 ? 4.406 28.469 -6.098 1 97.31 282 PRO B O 1
ATOM 7037 N N . THR B 1 283 ? 5.875 28.203 -4.469 1 98 283 THR B N 1
ATOM 7038 C CA . THR B 1 283 ? 5.426 26.844 -4.148 1 98 283 THR B CA 1
ATOM 7039 C C . THR B 1 283 ? 3.996 26.875 -3.613 1 98 283 THR B C 1
ATOM 7041 O O . THR B 1 283 ? 3.158 26.062 -4.035 1 98 283 THR B O 1
ATOM 7044 N N . LEU B 1 284 ? 3.727 27.797 -2.732 1 98.25 284 LEU B N 1
ATOM 7045 C CA . LEU B 1 284 ? 2.385 27.953 -2.176 1 98.25 284 LEU B CA 1
ATOM 7046 C C . LEU B 1 284 ? 1.388 28.344 -3.262 1 98.25 284 LEU B C 1
ATOM 7048 O O . LEU B 1 284 ? 0.292 27.781 -3.334 1 98.25 284 LEU B O 1
ATOM 7052 N N . GLY B 1 285 ? 1.829 29.297 -4.047 1 98 285 GLY B N 1
ATOM 7053 C CA . GLY B 1 285 ? 0.967 29.734 -5.133 1 98 285 GLY B CA 1
ATOM 7054 C C . GLY B 1 285 ? 0.663 28.625 -6.133 1 98 285 GLY B C 1
ATOM 7055 O O . GLY B 1 285 ? -0.481 28.484 -6.566 1 98 285 GLY B O 1
ATOM 7056 N N . GLY B 1 286 ? 1.696 27.891 -6.547 1 98 286 GLY B N 1
ATOM 7057 C CA . GLY B 1 286 ? 1.481 26.766 -7.449 1 98 286 GLY B CA 1
ATOM 7058 C C . GLY B 1 286 ? 0.508 25.734 -6.902 1 98 286 GLY B C 1
ATOM 7059 O O . GLY B 1 286 ? -0.35 25.234 -7.633 1 98 286 GLY B O 1
ATOM 7060 N N . LEU B 1 287 ? 0.634 25.469 -5.621 1 98.38 287 LEU B N 1
ATOM 7061 C CA . LEU B 1 287 ? -0.251 24.484 -5.004 1 98.38 287 LEU B CA 1
ATOM 7062 C C . LEU B 1 287 ? -1.683 25.016 -4.945 1 98.38 287 LEU B C 1
ATOM 7064 O O . LEU B 1 287 ? -2.633 24.266 -5.184 1 98.38 287 LEU B O 1
ATOM 7068 N N . ILE B 1 288 ? -1.826 26.297 -4.574 1 98.5 288 ILE B N 1
ATOM 7069 C CA . ILE B 1 288 ? -3.152 26.891 -4.508 1 98.5 288 ILE B CA 1
ATOM 7070 C C . ILE B 1 288 ? -3.822 26.828 -5.875 1 98.5 288 ILE B C 1
ATOM 7072 O O . ILE B 1 288 ? -4.988 26.438 -5.988 1 98.5 288 ILE B O 1
ATOM 7076 N N . LEU B 1 289 ? -3.111 27.141 -6.934 1 98.56 289 LEU B N 1
ATOM 7077 C CA . LEU B 1 289 ? -3.652 27.078 -8.289 1 98.56 289 LEU B CA 1
ATOM 7078 C C . LEU B 1 289 ? -4.074 25.656 -8.633 1 98.56 289 LEU B C 1
ATOM 7080 O O . LEU B 1 289 ? -5.148 25.438 -9.203 1 98.56 289 LEU B O 1
ATOM 7084 N N . PHE B 1 290 ? -3.279 24.75 -8.328 1 98.56 290 PHE B N 1
ATOM 7085 C CA . PHE B 1 290 ? -3.572 23.344 -8.641 1 98.56 290 PHE B CA 1
ATOM 7086 C C . PHE B 1 290 ? -4.816 22.875 -7.898 1 98.56 290 PHE B C 1
ATOM 7088 O O . PHE B 1 290 ? -5.715 22.281 -8.5 1 98.56 290 PHE B O 1
ATOM 7095 N N . CYS B 1 291 ? -4.855 23.141 -6.574 1 98.44 291 CYS B N 1
ATOM 7096 C CA . CYS B 1 291 ? -5.945 22.656 -5.73 1 98.44 291 CYS B CA 1
ATOM 7097 C C . CYS B 1 291 ? -7.25 23.375 -6.066 1 98.44 291 CYS B C 1
ATOM 7099 O O . CYS B 1 291 ? -8.336 22.812 -5.895 1 98.44 291 CYS B O 1
ATOM 7101 N N . THR B 1 292 ? -7.145 24.547 -6.582 1 98.56 292 THR B N 1
ATOM 7102 C CA . THR B 1 292 ? -8.336 25.359 -6.844 1 98.56 292 THR B CA 1
ATOM 7103 C C . THR B 1 292 ? -8.922 25.016 -8.211 1 98.56 292 THR B C 1
ATOM 7105 O O . THR B 1 292 ? -10.141 24.891 -8.352 1 98.56 292 THR B O 1
ATOM 7108 N N . PHE B 1 293 ? -8.086 24.766 -9.195 1 98.5 293 PHE B N 1
ATOM 7109 C CA . PHE B 1 293 ? -8.625 24.766 -10.555 1 98.5 293 PHE B CA 1
ATOM 7110 C C . PHE B 1 293 ? -8.398 23.422 -11.219 1 98.5 293 PHE B C 1
ATOM 7112 O O . PHE B 1 293 ? -9.055 23.094 -12.211 1 98.5 293 PHE B O 1
ATOM 7119 N N . ILE B 1 294 ? -7.504 22.594 -10.75 1 98.31 294 ILE B N 1
ATOM 7120 C CA . ILE B 1 294 ? -7.18 21.328 -11.422 1 98.31 294 ILE B CA 1
ATOM 7121 C C . ILE B 1 294 ? -7.73 20.156 -10.617 1 98.31 294 ILE B C 1
ATOM 7123 O O . ILE B 1 294 ? -8.492 19.344 -11.141 1 98.31 294 ILE B O 1
ATOM 7127 N N . LEU B 1 295 ? -7.422 20.109 -9.32 1 98.25 295 LEU B N 1
ATOM 7128 C CA . LEU B 1 295 ? -7.715 18.969 -8.445 1 98.25 295 LEU B CA 1
ATOM 7129 C C . LEU B 1 295 ? -9.203 18.641 -8.469 1 98.25 295 LEU B C 1
ATOM 7131 O O . LEU B 1 295 ? -9.578 17.469 -8.523 1 98.25 295 LEU B O 1
ATOM 7135 N N . PRO B 1 296 ? -10.094 19.656 -8.484 1 97.56 296 PRO B N 1
ATOM 7136 C CA . PRO B 1 296 ? -11.523 19.359 -8.438 1 97.56 296 PRO B CA 1
ATOM 7137 C C . PRO B 1 296 ? -11.984 18.531 -9.641 1 97.56 296 PRO B C 1
ATOM 7139 O O . PRO B 1 296 ? -13.016 17.859 -9.562 1 97.56 296 PRO B O 1
ATOM 7142 N N . HIS B 1 297 ? -11.227 18.5 -10.703 1 96.88 297 HIS B N 1
ATOM 7143 C CA . HIS B 1 297 ? -11.664 17.844 -11.93 1 96.88 297 HIS B CA 1
ATOM 7144 C C . HIS B 1 297 ? -10.914 16.531 -12.148 1 96.88 297 HIS B C 1
ATOM 7146 O O . HIS B 1 297 ? -11.008 15.922 -13.219 1 96.88 297 HIS B O 1
ATOM 7152 N N . LEU B 1 298 ? -10.164 16.078 -11.172 1 96.19 298 LEU B N 1
ATOM 7153 C CA . LEU B 1 298 ? -9.344 14.883 -11.312 1 96.19 298 LEU B CA 1
ATOM 7154 C C . LEU B 1 298 ? -10.047 13.664 -10.727 1 96.19 298 LEU B C 1
ATOM 7156 O O . LEU B 1 298 ? -9.555 12.539 -10.844 1 96.19 298 LEU B O 1
ATOM 7160 N N . GLY B 1 299 ? -11.211 13.875 -10.117 1 95.12 299 GLY B N 1
ATOM 7161 C CA . GLY B 1 299 ? -11.891 12.742 -9.508 1 95.12 299 GLY B CA 1
ATOM 7162 C C . GLY B 1 299 ? -13.352 13.023 -9.188 1 95.12 299 GLY B C 1
ATOM 7163 O O . GLY B 1 299 ? -13.914 14.008 -9.664 1 95.12 299 GLY B O 1
ATOM 7164 N N . SER B 1 300 ? -13.984 12.109 -8.555 1 96.25 300 SER B N 1
ATOM 7165 C CA . SER B 1 300 ? -15.375 12.156 -8.117 1 96.25 300 SER B CA 1
ATOM 7166 C C . SER B 1 300 ? -15.648 11.148 -7.008 1 96.25 300 SER B C 1
ATOM 7168 O O . SER B 1 300 ? -14.82 10.266 -6.746 1 96.25 300 SER B O 1
ATOM 7170 N N . GLY B 1 301 ? -16.781 11.344 -6.391 1 97.5 301 GLY B N 1
ATOM 7171 C CA . GLY B 1 301 ? -17.172 10.445 -5.316 1 97.5 301 GLY B CA 1
ATOM 7172 C C . GLY B 1 301 ? -18.188 11.055 -4.371 1 97.5 301 GLY B C 1
ATOM 7173 O O . GLY B 1 301 ? -18.531 12.234 -4.492 1 97.5 301 GLY B O 1
ATOM 7174 N N . PRO B 1 302 ? -18.594 10.273 -3.439 1 97.94 302 PRO B N 1
ATOM 7175 C CA . PRO B 1 302 ? -19.672 10.703 -2.533 1 97.94 302 PRO B CA 1
ATOM 7176 C C . PRO B 1 302 ? -19.297 11.945 -1.729 1 97.94 302 PRO B C 1
ATOM 7178 O O . PRO B 1 302 ? -20.109 12.867 -1.589 1 97.94 302 PRO B O 1
ATOM 7181 N N . GLN B 1 303 ? -18.062 12.039 -1.247 1 98.06 303 GLN B N 1
ATOM 7182 C CA . GLN B 1 303 ? -17.672 13.141 -0.382 1 98.06 303 GLN B CA 1
ATOM 7183 C C . GLN B 1 303 ? -16.812 14.156 -1.141 1 98.06 303 GLN B C 1
ATOM 7185 O O . GLN B 1 303 ? -16.297 15.102 -0.548 1 98.06 303 GLN B O 1
ATOM 7190 N N . TRP B 1 304 ? -16.672 14.016 -2.453 1 97.94 304 TRP B N 1
ATOM 7191 C CA . TRP B 1 304 ? -15.812 14.875 -3.266 1 97.94 304 TRP B CA 1
ATOM 7192 C C . TRP B 1 304 ? -16.219 16.344 -3.135 1 97.94 304 TRP B C 1
ATOM 7194 O O . TRP B 1 304 ? -15.375 17.219 -2.932 1 97.94 304 TRP B O 1
ATOM 7204 N N . PRO B 1 305 ? -17.531 16.656 -3.156 1 97.62 305 PRO B N 1
ATOM 7205 C CA . PRO B 1 305 ? -17.922 18.062 -3.027 1 97.62 305 PRO B CA 1
ATOM 7206 C C . PRO B 1 305 ? -17.547 18.656 -1.676 1 97.62 305 PRO B C 1
ATOM 7208 O O . PRO B 1 305 ? -17.203 19.844 -1.595 1 97.62 305 PRO B O 1
ATOM 7211 N N . LEU B 1 306 ? -17.562 17.828 -0.67 1 96.81 306 LEU B N 1
ATOM 7212 C CA . LEU B 1 306 ? -17.297 18.312 0.684 1 96.81 306 LEU B CA 1
ATOM 7213 C C . LEU B 1 306 ? -15.812 18.562 0.902 1 96.81 306 LEU B C 1
ATOM 7215 O O . LEU B 1 306 ? -15.422 19.609 1.418 1 96.81 306 LEU B O 1
ATOM 7219 N N . VAL B 1 307 ? -14.992 17.594 0.456 1 97.19 307 VAL B N 1
ATOM 7220 C CA . VAL B 1 307 ? -13.609 17.609 0.934 1 97.19 307 VAL B CA 1
ATOM 7221 C C . VAL B 1 307 ? -12.695 18.172 -0.144 1 97.19 307 VAL B C 1
ATOM 7223 O O . VAL B 1 307 ? -11.57 18.578 0.142 1 97.19 307 VAL B O 1
ATOM 7226 N N . VAL B 1 308 ? -13.117 18.234 -1.438 1 97.75 308 VAL B N 1
ATOM 7227 C CA . VAL B 1 308 ? -12.266 18.766 -2.498 1 97.75 308 VAL B CA 1
ATOM 7228 C C . VAL B 1 308 ? -12.875 20.047 -3.059 1 97.75 308 VAL B C 1
ATOM 7230 O O . VAL B 1 308 ? -12.258 21.125 -2.988 1 97.75 308 VAL B O 1
ATOM 7233 N N . ASN B 1 309 ? -14.141 20 -3.527 1 97.38 309 ASN B N 1
ATOM 7234 C CA . ASN B 1 309 ? -14.758 21.156 -4.16 1 97.38 309 ASN B CA 1
ATOM 7235 C C . ASN B 1 309 ? -14.906 22.312 -3.178 1 97.38 309 ASN B C 1
ATOM 7237 O O . ASN B 1 309 ? -14.648 23.469 -3.525 1 97.38 309 ASN B O 1
ATOM 7241 N N . HIS B 1 310 ? -15.359 21.969 -2.01 1 96.56 310 HIS B N 1
ATOM 7242 C CA . HIS B 1 310 ? -15.547 23.016 -1.011 1 96.56 310 HIS B CA 1
ATOM 7243 C C . HIS B 1 310 ? -14.234 23.734 -0.709 1 96.56 310 HIS B C 1
ATOM 7245 O O . HIS B 1 310 ? -14.211 24.969 -0.586 1 96.56 310 HIS B O 1
ATOM 7251 N N . HIS B 1 311 ? -13.172 23.031 -0.574 1 96.88 311 HIS B N 1
ATOM 7252 C CA . HIS B 1 311 ? -11.867 23.641 -0.34 1 96.88 311 HIS B CA 1
ATOM 7253 C C . HIS B 1 311 ? -11.453 24.516 -1.514 1 96.88 311 HIS B C 1
ATOM 7255 O O . HIS B 1 311 ? -10.852 25.578 -1.317 1 96.88 311 HIS B O 1
ATOM 7261 N N . ALA B 1 312 ? -11.758 24.078 -2.713 1 97.81 312 ALA B N 1
ATOM 7262 C CA . ALA B 1 312 ? -11.453 24.875 -3.898 1 97.81 312 ALA B CA 1
ATOM 7263 C C . ALA B 1 312 ? -12.227 26.188 -3.896 1 97.81 312 ALA B C 1
ATOM 7265 O O . ALA B 1 312 ? -11.68 27.234 -4.242 1 97.81 312 ALA B O 1
ATOM 7266 N N . GLU B 1 313 ? -13.438 26.156 -3.484 1 97.06 313 GLU B N 1
ATOM 7267 C CA . GLU B 1 313 ? -14.258 27.359 -3.432 1 97.06 313 GLU B CA 1
ATOM 7268 C C . GLU B 1 313 ? -13.734 28.344 -2.389 1 97.06 313 GLU B C 1
ATOM 7270 O O . GLU B 1 313 ? -13.75 29.547 -2.609 1 97.06 313 GLU B O 1
ATOM 7275 N N . LEU B 1 314 ? -13.32 27.812 -1.275 1 96.88 314 LEU B N 1
ATOM 7276 C CA . LEU B 1 314 ? -12.703 28.672 -0.266 1 96.88 314 LEU B CA 1
ATOM 7277 C C . LEU B 1 314 ? -11.461 29.359 -0.82 1 96.88 314 LEU B C 1
ATOM 7279 O O . LEU B 1 314 ? -11.234 30.547 -0.566 1 96.88 314 LEU B O 1
ATOM 7283 N N . CYS B 1 315 ? -10.711 28.625 -1.562 1 97.94 315 CYS B N 1
ATOM 7284 C CA . CYS B 1 315 ? -9.484 29.188 -2.109 1 97.94 315 CYS B CA 1
ATOM 7285 C C . CYS B 1 315 ? -9.789 30.219 -3.182 1 97.94 315 CYS B C 1
ATOM 7287 O O . CYS B 1 315 ? -9.055 31.203 -3.332 1 97.94 315 CYS B O 1
ATOM 7289 N N . LYS B 1 316 ? -10.852 30.062 -3.949 1 97.62 316 LYS B N 1
ATOM 7290 C CA . LYS B 1 316 ? -11.25 31.078 -4.918 1 97.62 316 LYS B CA 1
ATOM 7291 C C . LYS B 1 316 ? -11.57 32.406 -4.23 1 97.62 316 LYS B C 1
ATOM 7293 O O . LYS B 1 316 ? -11.242 33.469 -4.75 1 97.62 316 LYS B O 1
ATOM 7298 N N . GLN B 1 317 ? -12.039 32.281 -3.057 1 96.94 317 GLN B N 1
ATOM 7299 C CA . GLN B 1 317 ? -12.492 33.469 -2.348 1 96.94 317 GLN B CA 1
ATOM 7300 C C . GLN B 1 317 ? -11.359 34.062 -1.519 1 96.94 317 GLN B C 1
ATOM 7302 O O . GLN B 1 317 ? -11.227 35.281 -1.439 1 96.94 317 GLN B O 1
ATOM 7307 N N . TYR B 1 318 ? -10.477 33.188 -0.907 1 97.44 318 TYR B N 1
ATOM 7308 C CA . TYR B 1 318 ? -9.633 33.719 0.167 1 97.44 318 TYR B CA 1
ATOM 7309 C C . TYR B 1 318 ? -8.156 33.5 -0.144 1 97.44 318 TYR B C 1
ATOM 7311 O O . TYR B 1 318 ? -7.301 33.688 0.72 1 97.44 318 TYR B O 1
ATOM 7319 N N . TRP B 1 319 ? -7.797 33.094 -1.368 1 97.31 319 TRP B N 1
ATOM 7320 C CA . TRP B 1 319 ? -6.422 32.781 -1.725 1 97.31 319 TRP B CA 1
ATOM 7321 C C . TRP B 1 319 ? -5.477 33.906 -1.389 1 97.31 319 TRP B C 1
ATOM 7323 O O . TRP B 1 319 ? -4.324 33.688 -1.009 1 97.31 319 TRP B O 1
ATOM 7333 N N . TRP B 1 320 ? -5.898 35.188 -1.5 1 97.06 320 TRP B N 1
ATOM 7334 C CA . TRP B 1 320 ? -5.043 36.344 -1.316 1 97.06 320 TRP B CA 1
ATOM 7335 C C . TRP B 1 320 ? -4.586 36.469 0.135 1 97.06 320 TRP B C 1
ATOM 7337 O O . TRP B 1 320 ? -3.5 36.969 0.411 1 97.06 320 TRP B O 1
ATOM 7347 N N . ARG B 1 321 ? -5.387 35.969 1.097 1 97.94 321 ARG B N 1
ATOM 7348 C CA . ARG B 1 321 ? -4.98 35.969 2.498 1 97.94 321 ARG B CA 1
ATOM 7349 C C . ARG B 1 321 ? -3.766 35.094 2.717 1 97.94 321 ARG B C 1
ATOM 7351 O O . ARG B 1 321 ? -2.895 35.406 3.531 1 97.94 321 ARG B O 1
ATOM 7358 N N . ASN B 1 322 ? -3.744 33.969 1.953 1 97.5 322 ASN B N 1
ATOM 7359 C CA . ASN B 1 322 ? -2.621 33.031 2.051 1 97.5 322 ASN B CA 1
ATOM 7360 C C . ASN B 1 322 ? -1.339 33.656 1.497 1 97.5 322 ASN B C 1
ATOM 7362 O O . ASN B 1 322 ? -0.272 33.531 2.098 1 97.5 322 ASN B O 1
ATOM 7366 N N . ILE B 1 323 ? -1.462 34.375 0.409 1 96.75 323 ILE B N 1
ATOM 7367 C CA . ILE B 1 323 ? -0.297 34.938 -0.251 1 96.75 323 ILE B CA 1
ATOM 7368 C C . ILE B 1 323 ? 0.282 36.062 0.611 1 96.75 323 ILE B C 1
ATOM 7370 O O . ILE B 1 323 ? 1.498 36.281 0.645 1 96.75 323 ILE B O 1
ATOM 7374 N N . LEU B 1 324 ? -0.567 36.625 1.393 1 97.06 324 LEU B N 1
ATOM 7375 C CA . LEU B 1 324 ? -0.12 37.688 2.283 1 97.06 324 LEU B CA 1
ATOM 7376 C C . LEU B 1 324 ? 0.274 37.125 3.646 1 97.06 324 LEU B C 1
ATOM 7378 O O . LEU B 1 324 ? 0.702 37.875 4.527 1 97.06 324 LEU B O 1
ATOM 7382 N N . PHE B 1 325 ? 0.105 35.906 3.887 1 97.44 325 PHE B N 1
ATOM 7383 C CA . PHE B 1 325 ? 0.473 35.188 5.102 1 97.44 325 PHE B CA 1
ATOM 7384 C C . PHE B 1 325 ? -0.297 35.75 6.301 1 97.44 325 PHE B C 1
ATOM 7386 O O . PHE B 1 325 ? 0.258 35.875 7.395 1 97.44 325 PHE B O 1
ATOM 7393 N N . ILE B 1 326 ? -1.633 36.062 6.109 1 97.25 326 ILE B N 1
ATOM 7394 C CA . ILE B 1 326 ? -2.445 36.562 7.211 1 97.25 326 ILE B CA 1
ATOM 7395 C C . ILE B 1 326 ? -3.701 35.719 7.363 1 97.25 326 ILE B C 1
ATOM 7397 O O . ILE B 1 326 ? -4.629 36.094 8.086 1 97.25 326 ILE B O 1
ATOM 7401 N N . HIS B 1 327 ? -3.771 34.594 6.664 1 96.56 327 HIS B N 1
ATOM 7402 C CA . HIS B 1 327 ? -4.969 33.781 6.582 1 96.56 327 HIS B CA 1
ATOM 7403 C C . HIS B 1 327 ? -5.324 33.188 7.945 1 96.56 327 HIS B C 1
ATOM 7405 O O . HIS B 1 327 ? -6.496 32.906 8.227 1 96.56 327 HIS B O 1
ATOM 7411 N N . ASN B 1 328 ? -4.383 33.031 8.898 1 96 328 ASN B N 1
ATOM 7412 C CA . ASN B 1 328 ? -4.645 32.406 10.203 1 96 328 ASN B CA 1
ATOM 7413 C C . ASN B 1 328 ? -5.402 33.375 11.117 1 96 328 ASN B C 1
ATOM 7415 O O . ASN B 1 328 ? -5.898 32.969 12.172 1 96 328 ASN B O 1
ATOM 7419 N N . TYR B 1 329 ? -5.566 34.625 10.68 1 96.25 329 TYR B N 1
ATOM 7420 C CA . TYR B 1 329 ? -6.281 35.594 11.5 1 96.25 329 TYR B CA 1
ATOM 7421 C C . TYR B 1 329 ? -7.762 35.625 11.148 1 96.25 329 TYR B C 1
ATOM 7423 O O . TYR B 1 329 ? -8.555 36.312 11.812 1 96.25 329 TYR B O 1
ATOM 7431 N N . PHE B 1 330 ? -8.141 34.875 10.164 1 95.12 330 PHE B N 1
ATOM 7432 C CA . PHE B 1 330 ? -9.508 34.969 9.672 1 95.12 330 PHE B CA 1
ATOM 7433 C C . PHE B 1 330 ? -10.281 33.688 9.953 1 95.12 330 PHE B C 1
ATOM 7435 O O . PHE B 1 330 ? -11.25 33.375 9.258 1 95.12 330 PHE B O 1
ATOM 7442 N N . GLY B 1 331 ? -9.844 32.938 10.82 1 91.81 331 GLY B N 1
ATOM 7443 C CA . GLY B 1 331 ? -10.594 31.766 11.242 1 91.81 331 GLY B CA 1
ATOM 7444 C C . GLY B 1 331 ? -10.164 30.5 10.523 1 91.81 331 GLY B C 1
ATOM 7445 O O . GLY B 1 331 ? -9.781 30.531 9.352 1 91.81 331 GLY B O 1
ATOM 7446 N N . PHE B 1 332 ? -10.352 29.422 11.195 1 90.88 332 PHE B N 1
ATOM 7447 C CA . PHE B 1 332 ? -9.922 28.094 10.742 1 90.88 332 PHE B CA 1
ATOM 7448 C C . PHE B 1 332 ? -10.859 27.562 9.672 1 90.88 332 PHE B C 1
ATOM 7450 O O . PHE B 1 332 ? -10.422 26.875 8.742 1 90.88 332 PHE B O 1
ATOM 7457 N N . LYS B 1 333 ? -12.133 27.859 9.672 1 89.5 333 LYS B N 1
ATOM 7458 C CA . LYS B 1 333 ? -13.18 27.281 8.82 1 89.5 333 LYS B CA 1
ATOM 7459 C C . LYS B 1 333 ? -13.109 27.859 7.41 1 89.5 333 LYS B C 1
ATOM 7461 O O . LYS B 1 333 ? -13.453 27.188 6.441 1 89.5 333 LYS B O 1
ATOM 7466 N N . ASN B 1 334 ? -12.586 29.078 7.262 1 89.62 334 ASN B N 1
ATOM 7467 C CA . ASN B 1 334 ? -12.625 29.766 5.973 1 89.62 334 ASN B CA 1
ATOM 7468 C C . ASN B 1 334 ? -11.234 29.906 5.367 1 89.62 334 ASN B C 1
ATOM 7470 O O . ASN B 1 334 ? -11.031 30.688 4.434 1 89.62 334 ASN B O 1
ATOM 7474 N N . MET B 1 335 ? -10.414 29.156 5.789 1 94.5 335 MET B N 1
ATOM 7475 C CA . MET B 1 335 ? -9.031 29.281 5.344 1 94.5 335 MET B CA 1
ATOM 7476 C C . MET B 1 335 ? -8.789 28.469 4.078 1 94.5 335 MET B C 1
ATOM 7478 O O . MET B 1 335 ? -9.273 27.344 3.957 1 94.5 335 MET B O 1
ATOM 7482 N N . CYS B 1 336 ? -8.148 29.125 3.092 1 96.38 336 CYS B N 1
ATOM 7483 C CA . CYS B 1 336 ? -7.66 28.391 1.931 1 96.38 336 CYS B CA 1
ATOM 7484 C C . CYS B 1 336 ? -6.504 27.469 2.311 1 96.38 336 CYS B C 1
ATOM 7486 O O . CYS B 1 336 ? -5.449 27.938 2.742 1 96.38 336 CYS B O 1
ATOM 7488 N N . LEU B 1 337 ? -6.699 26.188 2.115 1 95.31 337 LEU B N 1
ATOM 7489 C CA . LEU B 1 337 ? -5.695 25.203 2.516 1 95.31 337 LEU B CA 1
ATOM 7490 C C . LEU B 1 337 ? -5.344 25.359 3.99 1 95.31 337 LEU B C 1
ATOM 7492 O O . LEU B 1 337 ? -4.219 25.734 4.332 1 95.31 337 LEU B O 1
ATOM 7496 N N . THR B 1 338 ? -6.207 24.938 4.809 1 92.81 338 THR B N 1
ATOM 7497 C CA . THR B 1 338 ? -6.227 25.188 6.246 1 92.81 338 THR B CA 1
ATOM 7498 C C . THR B 1 338 ? -4.918 24.734 6.891 1 92.81 338 THR B C 1
ATOM 7500 O O . THR B 1 338 ? -4.457 25.328 7.859 1 92.81 338 THR B O 1
ATOM 7503 N N . HIS B 1 339 ? -4.293 23.75 6.328 1 91.62 339 HIS B N 1
ATOM 7504 C CA . HIS B 1 339 ? -3.09 23.203 6.945 1 91.62 339 HIS B CA 1
ATOM 7505 C C . HIS B 1 339 ? -1.909 24.156 6.793 1 91.62 339 HIS B C 1
ATOM 7507 O O . HIS B 1 339 ? -0.888 24 7.465 1 91.62 339 HIS B O 1
ATOM 7513 N N . THR B 1 340 ? -2.062 25.234 6.039 1 95.38 340 THR B N 1
ATOM 7514 C CA . THR B 1 340 ? -0.963 26.156 5.816 1 95.38 340 THR B CA 1
ATOM 7515 C C . THR B 1 340 ? -0.927 27.234 6.906 1 95.38 340 THR B C 1
ATOM 7517 O O . THR B 1 340 ? -0.134 28.172 6.836 1 95.38 340 THR B O 1
ATOM 7520 N N . HIS B 1 341 ? -1.748 27.141 7.914 1 95.5 341 HIS B N 1
ATOM 7521 C CA . HIS B 1 341 ? -1.733 28.125 8.992 1 95.5 341 HIS B CA 1
ATOM 7522 C C . HIS B 1 341 ? -0.354 28.219 9.633 1 95.5 341 HIS B C 1
ATOM 7524 O O . HIS B 1 341 ? 0.045 29.281 10.109 1 95.5 341 HIS B O 1
ATOM 7530 N N . HIS B 1 342 ? 0.324 27.141 9.586 1 95.5 342 HIS B N 1
ATOM 7531 C CA . HIS B 1 342 ? 1.665 27.109 10.156 1 95.5 342 HIS B CA 1
ATOM 7532 C C . HIS B 1 342 ? 2.602 28.062 9.414 1 95.5 342 HIS B C 1
ATOM 7534 O O . HIS B 1 342 ? 3.477 28.672 10.016 1 95.5 342 HIS B O 1
ATOM 7540 N N . ILE B 1 343 ? 2.445 28.172 8.133 1 96 343 ILE B N 1
ATOM 7541 C CA . ILE B 1 343 ? 3.258 29.062 7.312 1 96 343 ILE B CA 1
ATOM 7542 C C . ILE B 1 343 ? 2.971 30.516 7.699 1 96 343 ILE B C 1
ATOM 7544 O O . ILE B 1 343 ? 3.881 31.344 7.734 1 96 343 ILE B O 1
ATOM 7548 N N . GLY B 1 344 ? 1.714 30.766 7.941 1 96.88 344 GLY B N 1
ATOM 7549 C CA . GLY B 1 344 ? 1.355 32.094 8.406 1 96.88 344 GLY B CA 1
ATOM 7550 C C . GLY B 1 344 ? 1.994 32.438 9.742 1 96.88 344 GLY B C 1
ATOM 7551 O O . GLY B 1 344 ? 2.617 33.5 9.867 1 96.88 344 GLY B O 1
ATOM 7552 N N . ILE B 1 345 ? 1.993 31.578 10.688 1 97.62 345 ILE B N 1
ATOM 7553 C CA . ILE B 1 345 ? 2.564 31.781 12.016 1 97.62 345 ILE B CA 1
ATOM 7554 C C . ILE B 1 345 ? 4.07 32 11.898 1 97.62 345 ILE B C 1
ATOM 7556 O O . ILE B 1 345 ? 4.605 32.969 12.438 1 97.62 345 ILE B O 1
ATOM 7560 N N . ASP B 1 346 ? 4.672 31.141 11.172 1 97 346 ASP B N 1
ATOM 7561 C CA . ASP B 1 346 ? 6.125 31.172 11.039 1 97 346 ASP B CA 1
ATOM 7562 C C . ASP B 1 346 ? 6.582 32.469 10.383 1 97 346 ASP B C 1
ATOM 7564 O O . ASP B 1 346 ? 7.551 33.094 10.828 1 97 346 ASP B O 1
ATOM 7568 N N . THR B 1 347 ? 5.91 32.906 9.344 1 97.5 347 THR B N 1
ATOM 7569 C CA . THR B 1 347 ? 6.277 34.125 8.633 1 97.5 347 THR B CA 1
ATOM 7570 C C . THR B 1 347 ? 6.055 35.375 9.516 1 97.5 347 THR B C 1
ATOM 7572 O O . THR B 1 347 ? 6.871 36.281 9.516 1 97.5 347 THR B O 1
ATOM 7575 N N . GLN B 1 348 ? 5.031 35.375 10.258 1 97.94 348 GLN B N 1
ATOM 7576 C CA . GLN B 1 348 ? 4.727 36.5 11.133 1 97.94 348 GLN B CA 1
ATOM 7577 C C . GLN B 1 348 ? 5.742 36.625 12.266 1 97.94 348 GLN B C 1
ATOM 7579 O O . GLN B 1 348 ? 6.191 37.719 12.609 1 97.94 348 GLN B O 1
ATOM 7584 N N . LEU B 1 349 ? 6.113 35.5 12.812 1 98.19 349 LEU B N 1
ATOM 7585 C CA . LEU B 1 349 ? 7.141 35.5 13.852 1 98.19 349 LEU B CA 1
ATOM 7586 C C . LEU B 1 349 ? 8.5 35.875 13.266 1 98.19 349 LEU B C 1
ATOM 7588 O O . LEU B 1 349 ? 9.289 36.562 13.906 1 98.19 349 LEU B O 1
ATOM 7592 N N . PHE B 1 350 ? 8.766 35.469 12.094 1 97.81 350 PHE B N 1
ATOM 7593 C CA . PHE B 1 350 ? 9.992 35.812 11.391 1 97.81 350 PHE B CA 1
ATOM 7594 C C . PHE B 1 350 ? 10.094 37.344 11.195 1 97.81 350 PHE B C 1
ATOM 7596 O O . PHE B 1 350 ? 11.172 37.906 11.344 1 97.81 350 PHE B O 1
ATOM 7603 N N . LEU B 1 351 ? 9 37.969 10.93 1 96.94 351 LEU B N 1
ATOM 7604 C CA . LEU B 1 351 ? 8.977 39.406 10.664 1 96.94 351 LEU B CA 1
ATOM 7605 C C . LEU B 1 351 ? 9.375 40.188 11.914 1 96.94 351 LEU B C 1
ATOM 7607 O O . LEU B 1 351 ? 9.961 41.25 11.812 1 96.94 351 LEU B O 1
ATOM 7611 N N . VAL B 1 352 ? 9.211 39.594 13.055 1 96.56 352 VAL B N 1
ATOM 7612 C CA . VAL B 1 352 ? 9.508 40.281 14.305 1 96.56 352 VAL B CA 1
ATOM 7613 C C . VAL B 1 352 ? 10.891 39.875 14.805 1 96.56 352 VAL B C 1
ATOM 7615 O O . VAL B 1 352 ? 11.516 40.594 15.586 1 96.56 352 VAL B O 1
ATOM 7618 N N . SER B 1 353 ? 11.43 38.875 14.344 1 96.81 353 SER B N 1
ATOM 7619 C CA . SER B 1 353 ? 12.609 38.219 14.898 1 96.81 353 SER B CA 1
ATOM 7620 C C . SER B 1 353 ? 13.844 39.125 14.773 1 96.81 353 SER B C 1
ATOM 7622 O O . SER B 1 353 ? 14.711 39.125 15.648 1 96.81 353 SER B O 1
ATOM 7624 N N . PRO B 1 354 ? 13.984 40.031 13.664 1 96.75 354 PRO B N 1
ATOM 7625 C CA . PRO B 1 354 ? 15.195 40.844 13.57 1 96.75 354 PRO B CA 1
ATOM 7626 C C . PRO B 1 354 ? 15.359 41.781 14.766 1 96.75 354 PRO B C 1
ATOM 7628 O O . PRO B 1 354 ? 16.484 42 15.234 1 96.75 354 PRO B O 1
ATOM 7631 N N . ILE B 1 355 ? 14.305 42.219 15.258 1 96.62 355 ILE B N 1
ATOM 7632 C CA . ILE B 1 355 ? 14.367 43.125 16.422 1 96.62 355 ILE B CA 1
ATOM 7633 C C . ILE B 1 355 ? 14.797 42.344 17.656 1 96.62 355 ILE B C 1
ATOM 7635 O O . ILE B 1 355 ? 15.625 42.812 18.438 1 96.62 355 ILE B O 1
ATOM 7639 N N . LEU B 1 356 ? 14.297 41.188 17.844 1 97.94 356 LEU B N 1
ATOM 7640 C CA . LEU B 1 356 ? 14.625 40.344 18.984 1 97.94 356 LEU B CA 1
ATOM 7641 C C . LEU B 1 356 ? 16.078 39.906 18.938 1 97.94 356 LEU B C 1
ATOM 7643 O O . LEU B 1 356 ? 16.766 39.906 19.953 1 97.94 356 LEU B O 1
ATOM 7647 N N . ILE B 1 357 ? 16.484 39.531 17.766 1 97.81 357 ILE B N 1
ATOM 7648 C CA . ILE B 1 357 ? 17.859 39.062 17.578 1 97.81 357 ILE B CA 1
ATOM 7649 C C . ILE B 1 357 ? 18.828 40.219 17.781 1 97.81 357 ILE B C 1
ATOM 7651 O O . ILE B 1 357 ? 19.875 40.062 18.422 1 97.81 357 ILE B O 1
ATOM 7655 N N . TYR B 1 358 ? 18.438 41.406 17.234 1 96.56 358 TYR B N 1
ATOM 7656 C CA . TYR B 1 358 ? 19.25 42.594 17.453 1 96.56 358 TYR B CA 1
ATOM 7657 C C . TYR B 1 358 ? 19.422 42.875 18.938 1 96.56 358 TYR B C 1
ATOM 7659 O O . TYR B 1 358 ? 20.531 43.188 19.391 1 96.56 358 TYR B O 1
ATOM 7667 N N . LEU B 1 359 ? 18.422 42.75 19.688 1 97 359 LEU B N 1
ATOM 7668 C CA . LEU B 1 359 ? 18.438 43.031 21.109 1 97 359 LEU B CA 1
ATOM 7669 C C . LEU B 1 359 ? 19.375 42.125 21.859 1 97 359 LEU B C 1
ATOM 7671 O O . LEU B 1 359 ? 20.156 42.562 22.703 1 97 359 LEU B O 1
ATOM 7675 N N . ILE B 1 360 ? 19.375 40.844 21.594 1 97.19 360 ILE B N 1
ATOM 7676 C CA . ILE B 1 360 ? 20.156 39.875 22.375 1 97.19 360 ILE B CA 1
ATOM 7677 C C . ILE B 1 360 ? 21.625 39.969 21.969 1 97.19 360 ILE B C 1
ATOM 7679 O O . ILE B 1 360 ? 22.531 39.75 22.781 1 97.19 360 ILE B O 1
ATOM 7683 N N . TYR B 1 361 ? 21.922 40.375 20.766 1 96.06 361 TYR B N 1
ATOM 7684 C CA . TYR B 1 361 ? 23.297 40.469 20.328 1 96.06 361 TYR B CA 1
ATOM 7685 C C . TYR B 1 361 ? 23.922 41.812 20.766 1 96.06 361 TYR B C 1
ATOM 7687 O O . TYR B 1 361 ? 25.109 41.844 21.125 1 96.06 361 TYR B O 1
ATOM 7695 N N . LYS B 1 362 ? 23.141 42.906 20.75 1 95.44 362 LYS B N 1
ATOM 7696 C CA . LYS B 1 362 ? 23.656 44.188 21.156 1 95.44 362 LYS B CA 1
ATOM 7697 C C . LYS B 1 362 ? 23.781 44.281 22.672 1 95.44 362 LYS B C 1
ATOM 7699 O O . LYS B 1 362 ? 24.781 44.812 23.188 1 95.44 362 LYS B O 1
ATOM 7704 N N . TRP B 1 363 ? 22.688 43.844 23.375 1 96.94 363 TRP B N 1
ATOM 7705 C CA . TRP B 1 363 ? 22.656 43.844 24.828 1 96.94 363 TRP B CA 1
ATOM 7706 C C . TRP B 1 363 ? 22.312 42.469 25.359 1 96.94 363 TRP B C 1
ATOM 7708 O O . TRP B 1 363 ? 21.172 42.188 25.75 1 96.94 363 TRP B O 1
ATOM 7718 N N . PRO B 1 364 ? 23.266 41.594 25.547 1 95.88 364 PRO B N 1
ATOM 7719 C CA . PRO B 1 364 ? 23.031 40.156 25.812 1 95.88 364 PRO B CA 1
ATOM 7720 C C . PRO B 1 364 ? 22.203 39.938 27.078 1 95.88 364 PRO B C 1
ATOM 7722 O O . PRO B 1 364 ? 21.234 39.188 27.047 1 95.88 364 PRO B O 1
ATOM 7725 N N . LYS B 1 365 ? 22.469 40.625 28.203 1 97.25 365 LYS B N 1
ATOM 7726 C CA . LYS B 1 365 ? 21.734 40.438 29.438 1 97.25 365 LYS B CA 1
ATOM 7727 C C . LYS B 1 365 ? 20.312 40.969 29.344 1 97.25 365 LYS B C 1
ATOM 7729 O O . LYS B 1 365 ? 19.359 40.25 29.609 1 97.25 365 LYS B O 1
ATOM 7734 N N . GLN B 1 366 ? 20.156 42.188 28.891 1 97 366 GLN B N 1
ATOM 7735 C CA . GLN B 1 366 ? 18.844 42.812 28.75 1 97 366 GLN B CA 1
ATOM 7736 C C . GLN B 1 366 ? 18.016 42.125 27.672 1 97 366 GLN B C 1
ATOM 7738 O O . GLN B 1 366 ? 16.797 41.969 27.812 1 97 366 GLN B O 1
ATOM 7743 N N . GLY B 1 367 ? 18.75 41.781 26.609 1 97.38 367 GLY B N 1
ATOM 7744 C CA . GLY B 1 367 ? 18.062 41.062 25.547 1 97.38 367 GLY B CA 1
ATOM 7745 C C . GLY B 1 367 ? 17.5 39.75 25.984 1 97.38 367 GLY B C 1
ATOM 7746 O O . GLY B 1 367 ? 16.359 39.406 25.656 1 97.38 367 GLY B O 1
ATOM 7747 N N . PHE B 1 368 ? 18.297 39 26.719 1 97.62 368 PHE B N 1
ATOM 7748 C CA . PHE B 1 368 ? 17.859 37.719 27.219 1 97.62 368 PHE B CA 1
ATOM 7749 C C . PHE B 1 368 ? 16.656 37.875 28.125 1 97.62 368 PHE B C 1
ATOM 7751 O O . PHE B 1 368 ? 15.688 37.125 28.016 1 97.62 368 PHE B O 1
ATOM 7758 N N . PHE B 1 369 ? 16.672 38.812 28.984 1 97.75 369 PHE B N 1
ATOM 7759 C CA . PHE B 1 369 ? 15.562 39.062 29.906 1 97.75 369 PHE B CA 1
ATOM 7760 C C . PHE B 1 369 ? 14.305 39.469 29.141 1 97.75 369 PHE B C 1
ATOM 7762 O O . PHE B 1 369 ? 13.195 39.094 29.516 1 97.75 369 PHE B O 1
ATOM 7769 N N . THR B 1 370 ? 14.469 40.281 28.109 1 97.94 370 THR B N 1
ATOM 7770 C CA . THR B 1 370 ? 13.328 40.688 27.297 1 97.94 370 THR B CA 1
ATOM 7771 C C . THR B 1 370 ? 12.703 39.5 26.594 1 97.94 370 THR B C 1
ATOM 7773 O O . THR B 1 370 ? 11.484 39.344 26.609 1 97.94 370 THR B O 1
ATOM 7776 N N . LEU B 1 371 ? 13.555 38.656 26.016 1 98.56 371 LEU B N 1
ATOM 7777 C CA . LEU B 1 371 ? 13.062 37.469 25.344 1 98.56 371 LEU B CA 1
ATOM 7778 C C . LEU B 1 371 ? 12.352 36.531 26.312 1 98.56 371 LEU B C 1
ATOM 7780 O O . LEU B 1 371 ? 11.289 36 26.016 1 98.56 371 LEU B O 1
ATOM 7784 N N . LEU B 1 372 ? 12.891 36.375 27.469 1 98.06 372 LEU B N 1
ATOM 7785 C CA . LEU B 1 372 ? 12.289 35.531 28.5 1 98.06 372 LEU B CA 1
ATOM 7786 C C . LEU B 1 372 ? 10.938 36.094 28.938 1 98.06 372 LEU B C 1
ATOM 7788 O O . LEU B 1 372 ? 9.984 35.312 29.141 1 98.06 372 LEU B O 1
ATOM 7792 N N . THR B 1 373 ? 10.867 37.375 29.078 1 98.25 373 THR B N 1
ATOM 7793 C CA . THR B 1 373 ? 9.625 38 29.484 1 98.25 373 THR B CA 1
ATOM 7794 C C . THR B 1 373 ? 8.531 37.812 28.438 1 98.25 373 THR B C 1
ATOM 7796 O O . THR B 1 373 ? 7.395 37.469 28.781 1 98.25 373 THR B O 1
ATOM 7799 N N . ILE B 1 374 ? 8.844 37.969 27.172 1 98.38 374 ILE B N 1
ATOM 7800 C CA . ILE B 1 374 ? 7.883 37.75 26.094 1 98.38 374 ILE B CA 1
ATOM 7801 C C . ILE B 1 374 ? 7.438 36.312 26.094 1 98.38 374 ILE B C 1
ATOM 7803 O O . ILE B 1 374 ? 6.25 36 25.906 1 98.38 374 ILE B O 1
ATOM 7807 N N . SER B 1 375 ? 8.383 35.375 26.328 1 98.38 375 SER B N 1
ATOM 7808 C CA . SER B 1 375 ? 8.078 33.969 26.359 1 98.38 375 SER B CA 1
ATOM 7809 C C . SER B 1 375 ? 7.117 33.625 27.5 1 98.38 375 SER B C 1
ATOM 7811 O O . SER B 1 375 ? 6.18 32.844 27.312 1 98.38 375 SER B O 1
ATOM 7813 N N . ILE B 1 376 ? 7.402 34.188 28.625 1 98.25 376 ILE B N 1
ATOM 7814 C CA . ILE B 1 376 ? 6.566 33.938 29.797 1 98.25 376 ILE B CA 1
ATOM 7815 C C . ILE B 1 376 ? 5.168 34.5 29.562 1 98.25 376 ILE B C 1
ATOM 7817 O O . ILE B 1 376 ? 4.168 33.844 29.875 1 98.25 376 ILE B O 1
ATOM 7821 N N . LEU B 1 377 ? 5.066 35.688 28.969 1 98.31 377 LEU B N 1
ATOM 7822 C CA . LEU B 1 377 ? 3.777 36.281 28.672 1 98.31 377 LEU B CA 1
ATOM 7823 C C . LEU B 1 377 ? 3.004 35.438 27.656 1 98.31 377 LEU B C 1
ATOM 7825 O O . LEU B 1 377 ? 1.788 35.281 27.781 1 98.31 377 LEU B O 1
ATOM 7829 N N . SER B 1 378 ? 3.676 34.969 26.656 1 98.31 378 SER B N 1
ATOM 7830 C CA . SER B 1 378 ? 3.059 34.094 25.672 1 98.31 378 SER B CA 1
ATOM 7831 C C . SER B 1 378 ? 2.531 32.812 26.328 1 98.31 378 SER B C 1
ATOM 7833 O O . SER B 1 378 ? 1.434 32.375 26.016 1 98.31 378 SER B O 1
ATOM 7835 N N . THR B 1 379 ? 3.271 32.25 27.234 1 98.44 379 THR B N 1
ATOM 7836 C CA . THR B 1 379 ? 2.879 31.031 27.953 1 98.44 379 THR B CA 1
ATOM 7837 C C . THR B 1 379 ? 1.667 31.297 28.828 1 98.44 379 THR B C 1
ATOM 7839 O O . THR B 1 379 ? 0.729 30.484 28.859 1 98.44 379 THR B O 1
ATOM 7842 N N . ILE B 1 380 ? 1.734 32.438 29.516 1 98.31 380 ILE B N 1
ATOM 7843 C CA . ILE B 1 380 ? 0.619 32.812 30.375 1 98.31 380 ILE B CA 1
ATOM 7844 C C . ILE B 1 380 ? -0.632 33.031 29.531 1 98.31 380 ILE B C 1
ATOM 7846 O O . ILE B 1 380 ? -1.729 32.625 29.922 1 98.31 380 ILE B O 1
ATOM 7850 N N . LEU B 1 381 ? -0.467 33.656 28.406 1 98.12 381 LEU B N 1
ATOM 7851 C CA . LEU B 1 381 ? -1.582 33.906 27.5 1 98.12 381 LEU B CA 1
ATOM 7852 C C . LEU B 1 381 ? -2.209 32.594 27.047 1 98.12 381 LEU B C 1
ATOM 7854 O O . LEU B 1 381 ? -3.434 32.469 27.016 1 98.12 381 LEU B O 1
ATOM 7858 N N . ARG B 1 382 ? -1.452 31.672 26.703 1 97.31 382 ARG B N 1
ATOM 7859 C CA . ARG B 1 382 ? -1.938 30.375 26.25 1 97.31 382 ARG B CA 1
ATOM 7860 C C . ARG B 1 382 ? -2.66 29.641 27.375 1 97.31 382 ARG B C 1
ATOM 7862 O O . ARG B 1 382 ? -3.742 29.094 27.172 1 97.31 382 ARG B O 1
ATOM 7869 N N . PHE B 1 383 ? -1.982 29.609 28.547 1 98.06 383 PHE B N 1
ATOM 7870 C CA . PHE B 1 383 ? -2.6 28.969 29.703 1 98.06 383 PHE B CA 1
ATOM 7871 C C . PHE B 1 383 ? -3.951 29.594 30.016 1 98.06 383 PHE B C 1
ATOM 7873 O O . PHE B 1 383 ? -4.949 28.891 30.172 1 98.06 383 PHE B O 1
ATOM 7880 N N . TYR B 1 384 ? -3.99 30.859 30.031 1 98.19 384 TYR B N 1
ATOM 7881 C CA . TYR B 1 384 ? -5.18 31.625 30.406 1 98.19 384 TYR B CA 1
ATOM 7882 C C . TYR B 1 384 ? -6.305 31.406 29.406 1 98.19 384 TYR B C 1
ATOM 7884 O O . TYR B 1 384 ? -7.441 31.109 29.797 1 98.19 384 TYR B O 1
ATOM 7892 N N . THR B 1 385 ? -6.043 31.531 28.141 1 98.31 385 THR B N 1
ATOM 7893 C CA . THR B 1 385 ? -7.055 31.406 27.094 1 98.31 385 THR B CA 1
ATOM 7894 C C . THR B 1 385 ? -7.648 30 27.094 1 98.31 385 THR B C 1
ATOM 7896 O O . THR B 1 385 ? -8.867 29.844 26.984 1 98.31 385 THR B O 1
ATOM 7899 N N . VAL B 1 386 ? -6.828 29 27.25 1 97.94 386 VAL B N 1
ATOM 7900 C CA . VAL B 1 386 ? -7.293 27.609 27.25 1 97.94 386 VAL B CA 1
ATOM 7901 C C . VAL B 1 386 ? -8.141 27.344 28.484 1 97.94 386 VAL B C 1
ATOM 7903 O O . VAL B 1 386 ? -9.18 26.688 28.391 1 97.94 386 VAL B O 1
ATOM 7906 N N . TYR B 1 387 ? -7.68 27.922 29.578 1 97.81 387 TYR B N 1
ATOM 7907 C CA . TYR B 1 387 ? -8.406 27.719 30.828 1 97.81 387 TYR B CA 1
ATOM 7908 C C . TYR B 1 387 ? -9.766 28.406 30.781 1 97.81 387 TYR B C 1
ATOM 7910 O O . TYR B 1 387 ? -10.789 27.781 31.094 1 97.81 387 TYR B O 1
ATOM 7918 N N . VAL B 1 388 ? -9.852 29.578 30.328 1 98.06 388 VAL B N 1
ATOM 7919 C CA . VAL B 1 388 ? -11.062 30.375 30.406 1 98.06 388 VAL B CA 1
ATOM 7920 C C . VAL B 1 388 ? -12.047 29.953 29.328 1 98.06 388 VAL B C 1
ATOM 7922 O O . VAL B 1 388 ? -13.25 29.891 29.562 1 98.06 388 VAL B O 1
ATOM 7925 N N . ARG B 1 389 ? -11.57 29.578 28.172 1 97.56 389 ARG B N 1
ATOM 7926 C CA . ARG B 1 389 ? -12.445 29.234 27.062 1 97.56 389 ARG B CA 1
ATOM 7927 C C . ARG B 1 389 ? -12.664 27.734 26.969 1 97.56 389 ARG B C 1
ATOM 7929 O O . ARG B 1 389 ? -13.367 27.25 26.078 1 97.56 389 ARG B O 1
ATOM 7936 N N . GLN B 1 390 ? -12.047 26.984 27.797 1 96.69 390 GLN B N 1
ATOM 7937 C CA . GLN B 1 390 ? -12.195 25.531 27.859 1 96.69 390 GLN B CA 1
ATOM 7938 C C . GLN B 1 390 ? -11.789 24.875 26.531 1 96.69 390 GLN B C 1
ATOM 7940 O O . GLN B 1 390 ? -12.555 24.094 25.969 1 96.69 390 GLN B O 1
ATOM 7945 N N . LEU B 1 391 ? -10.633 25.266 26.109 1 96.94 391 LEU B N 1
ATOM 7946 C CA . LEU B 1 391 ? -10.086 24.734 24.875 1 96.94 391 LEU B CA 1
ATOM 7947 C C . LEU B 1 391 ? -9.281 23.469 25.141 1 96.94 391 LEU B C 1
ATOM 7949 O O . LEU B 1 391 ? -9.086 23.078 26.297 1 96.94 391 LEU B O 1
ATOM 7953 N N . ASN B 1 392 ? -8.93 22.797 24.094 1 93.06 392 ASN B N 1
ATOM 7954 C CA . ASN B 1 392 ? -8.102 21.609 24.25 1 93.06 392 ASN B CA 1
ATOM 7955 C C . ASN B 1 392 ? -7.27 21.344 23 1 93.06 392 ASN B C 1
ATOM 7957 O O . ASN B 1 392 ? -7.816 21.047 21.922 1 93.06 392 ASN B O 1
ATOM 7961 N N . LEU B 1 393 ? -6.016 21.266 23.125 1 93.06 393 LEU B N 1
ATOM 7962 C CA . LEU B 1 393 ? -5.117 21.016 22.016 1 93.06 393 LEU B CA 1
ATOM 7963 C C . LEU B 1 393 ? -4.848 19.531 21.859 1 93.06 393 LEU B C 1
ATOM 7965 O O . LEU B 1 393 ? -4.367 19.078 20.812 1 93.06 393 LEU B O 1
ATOM 7969 N N . TYR B 1 394 ? -5.105 18.734 22.844 1 90.75 394 TYR B N 1
ATOM 7970 C CA . TYR B 1 394 ? -5.051 17.281 22.797 1 90.75 394 TYR B CA 1
ATOM 7971 C C . TYR B 1 394 ? -6.41 16.703 22.438 1 90.75 394 TYR B C 1
ATOM 7973 O O . TYR B 1 394 ? -7.367 16.812 23.203 1 90.75 394 TYR B O 1
ATOM 7981 N N . VAL B 1 395 ? -6.492 16.109 21.344 1 87.44 395 VAL B N 1
ATOM 7982 C CA . VAL B 1 395 ? -7.781 15.562 20.938 1 87.44 395 VAL B CA 1
ATOM 7983 C C . VAL B 1 395 ? -8.148 14.367 21.828 1 87.44 395 VAL B C 1
ATOM 7985 O O . VAL B 1 395 ? -7.562 13.289 21.688 1 87.44 395 VAL B O 1
ATOM 7988 N N . TYR B 1 396 ? -9.055 14.609 22.719 1 88.69 396 TYR B N 1
ATOM 7989 C CA . TYR B 1 396 ? -9.453 13.539 23.641 1 88.69 396 TYR B CA 1
ATOM 7990 C C . TYR B 1 396 ? -10.734 12.867 23.156 1 88.69 396 TYR B C 1
ATOM 7992 O O . TYR B 1 396 ? -11.375 13.336 22.219 1 88.69 396 TYR B O 1
ATOM 8000 N N . PHE B 1 397 ? -11.055 11.781 23.797 1 87.81 397 PHE B N 1
ATOM 8001 C CA . PHE B 1 397 ? -12.258 11.016 23.484 1 87.81 397 PHE B CA 1
ATOM 8002 C C . PHE B 1 397 ? -13.508 11.797 23.891 1 87.81 397 PHE B C 1
ATOM 8004 O O . PHE B 1 397 ? -13.633 12.219 25.031 1 87.81 397 PHE B O 1
ATOM 8011 N N . GLY B 1 398 ? -14.344 12.109 22.938 1 88.06 398 GLY B N 1
ATOM 8012 C CA . GLY B 1 398 ? -15.562 12.859 23.203 1 88.06 398 GLY B CA 1
ATOM 8013 C C . GLY B 1 398 ? -15.438 14.336 22.891 1 88.06 398 GLY B C 1
ATOM 8014 O O . GLY B 1 398 ? -16.375 15.109 23.125 1 88.06 398 GLY B O 1
ATOM 8015 N N . ASN B 1 399 ? -14.344 14.719 22.297 1 91.56 399 ASN B N 1
ATOM 8016 C CA . ASN B 1 399 ? -14.102 16.109 21.922 1 91.56 399 ASN B CA 1
ATOM 8017 C C . ASN B 1 399 ? -15.164 16.609 20.938 1 91.56 399 ASN B C 1
ATOM 8019 O O . ASN B 1 399 ? -15.477 15.945 19.953 1 91.56 399 ASN B O 1
ATOM 8023 N N . SER B 1 400 ? -15.766 17.766 21.25 1 93.38 400 SER B N 1
ATOM 8024 C CA . SER B 1 400 ? -16.719 18.328 20.297 1 93.38 400 SER B CA 1
ATOM 8025 C C . SER B 1 400 ? -16 19.047 19.156 1 93.38 400 SER B C 1
ATOM 8027 O O . SER B 1 400 ? -14.945 19.656 19.359 1 93.38 400 SER B O 1
ATOM 8029 N N . VAL B 1 401 ? -16.609 19.016 17.969 1 93.19 401 VAL B N 1
ATOM 8030 C CA . VAL B 1 401 ? -16.031 19.672 16.797 1 93.19 401 VAL B CA 1
ATOM 8031 C C . VAL B 1 401 ? -15.992 21.188 17.031 1 93.19 401 VAL B C 1
ATOM 8033 O O . VAL B 1 401 ? -15.016 21.844 16.656 1 93.19 401 VAL B O 1
ATOM 8036 N N . ALA B 1 402 ? -16.938 21.672 17.703 1 93.38 402 ALA B N 1
ATOM 8037 C CA . ALA B 1 402 ? -16.984 23.094 18.031 1 93.38 402 ALA B CA 1
ATOM 8038 C C . ALA B 1 402 ? -15.789 23.484 18.906 1 93.38 402 ALA B C 1
ATOM 8040 O O . ALA B 1 402 ? -15.172 24.531 18.688 1 93.38 402 ALA B O 1
ATOM 8041 N N . GLN B 1 403 ? -15.484 22.672 19.844 1 94.31 403 GLN B N 1
ATOM 8042 C CA . GLN B 1 403 ? -14.336 22.938 20.703 1 94.31 403 GLN B CA 1
ATOM 8043 C C . GLN B 1 403 ? -13.031 22.891 19.906 1 94.31 403 GLN B C 1
ATOM 8045 O O . GLN B 1 403 ? -12.109 23.672 20.172 1 94.31 403 GLN B O 1
ATOM 8050 N N . MET B 1 404 ? -12.953 22.016 19 1 93.25 404 MET B N 1
ATOM 8051 C CA . MET B 1 404 ? -11.758 21.891 18.172 1 93.25 404 MET B CA 1
ATOM 8052 C C . MET B 1 404 ? -11.547 23.156 17.328 1 93.25 404 MET B C 1
ATOM 8054 O O . MET B 1 404 ? -10.438 23.672 17.25 1 93.25 404 MET B O 1
ATOM 8058 N N . PHE B 1 405 ? -12.625 23.688 16.781 1 94.31 405 PHE B N 1
ATOM 8059 C CA . PHE B 1 405 ? -12.531 24.906 15.984 1 94.31 405 PHE B CA 1
ATOM 8060 C C . PHE B 1 405 ? -12.211 26.109 16.875 1 94.31 405 PHE B C 1
ATOM 8062 O O . PHE B 1 405 ? -11.414 26.969 16.484 1 94.31 405 PHE B O 1
ATOM 8069 N N . ASN B 1 406 ? -12.789 26.141 18.031 1 95.56 406 ASN B N 1
ATOM 8070 C CA . ASN B 1 406 ? -12.469 27.203 18.969 1 95.56 406 ASN B CA 1
ATOM 8071 C C . ASN B 1 406 ? -11.008 27.156 19.391 1 95.56 406 ASN B C 1
ATOM 8073 O O . ASN B 1 406 ? -10.359 28.188 19.531 1 95.56 406 ASN B O 1
ATOM 8077 N N . THR B 1 407 ? -10.57 25.984 19.641 1 95.94 407 THR B N 1
ATOM 8078 C CA . THR B 1 407 ? -9.172 25.797 20.016 1 95.94 407 THR B CA 1
ATOM 8079 C C . THR B 1 407 ? -8.25 26.312 18.922 1 95.94 407 THR B C 1
ATOM 8081 O O . THR B 1 407 ? -7.254 26.984 19.188 1 95.94 407 THR B O 1
ATOM 8084 N N . ALA B 1 408 ? -8.602 26.047 17.688 1 95.12 408 ALA B N 1
ATOM 8085 C CA . ALA B 1 408 ? -7.809 26.516 16.562 1 95.12 408 ALA B CA 1
ATOM 8086 C C . ALA B 1 408 ? -7.859 28.031 16.453 1 95.12 408 ALA B C 1
ATOM 8088 O O . ALA B 1 408 ? -6.816 28.688 16.406 1 95.12 408 ALA B O 1
ATOM 8089 N N . ASP B 1 409 ? -8.969 28.609 16.625 1 96.06 409 ASP B N 1
ATOM 8090 C CA . ASP B 1 409 ? -9.195 30.016 16.344 1 96.06 409 ASP B CA 1
ATOM 8091 C C . ASP B 1 409 ? -8.617 30.891 17.469 1 96.06 409 ASP B C 1
ATOM 8093 O O . ASP B 1 409 ? -8.102 31.984 17.203 1 96.06 409 ASP B O 1
ATOM 8097 N N . TYR B 1 410 ? -8.641 30.344 18.641 1 96.94 410 TYR B N 1
ATOM 8098 C CA . TYR B 1 410 ? -8.32 31.234 19.75 1 96.94 410 TYR B CA 1
ATOM 8099 C C . TYR B 1 410 ? -6.949 30.922 20.328 1 96.94 410 TYR B C 1
ATOM 8101 O O . TYR B 1 410 ? -6.461 31.641 21.203 1 96.94 410 TYR B O 1
ATOM 8109 N N . SER B 1 411 ? -6.344 29.922 19.766 1 96.12 411 SER B N 1
ATOM 8110 C CA . SER B 1 411 ? -5.035 29.625 20.344 1 96.12 411 SER B CA 1
ATOM 8111 C C . SER B 1 411 ? -4.094 29.047 19.297 1 96.12 411 SER B C 1
ATOM 8113 O O . SER B 1 411 ? -3.135 29.703 18.891 1 96.12 411 SER B O 1
ATOM 8115 N N . TYR B 1 412 ? -4.406 27.969 18.703 1 94.75 412 TYR B N 1
ATOM 8116 C CA . TYR B 1 412 ? -3.525 27.125 17.906 1 94.75 412 TYR B CA 1
ATOM 8117 C C . TYR B 1 412 ? -2.951 27.891 16.719 1 94.75 412 TYR B C 1
ATOM 8119 O O . TYR B 1 412 ? -1.781 27.719 16.375 1 94.75 412 TYR B O 1
ATOM 8127 N N . ILE B 1 413 ? -3.744 28.766 16.062 1 96.19 413 ILE B N 1
ATOM 8128 C CA . ILE B 1 413 ? -3.309 29.344 14.805 1 96.19 413 ILE B CA 1
ATOM 8129 C C . ILE B 1 413 ? -2.84 30.781 15.039 1 96.19 413 ILE B C 1
ATOM 8131 O O . ILE B 1 413 ? -2.613 31.531 14.078 1 96.19 413 ILE B O 1
ATOM 8135 N N . LEU B 1 414 ? -2.598 31.188 16.297 1 97.12 414 LEU B N 1
ATOM 8136 C CA . LEU B 1 414 ? -2.17 32.531 16.609 1 97.12 414 LEU B CA 1
ATOM 8137 C C . LEU B 1 414 ? -0.689 32.594 16.984 1 97.12 414 LEU B C 1
ATOM 8139 O O . LEU B 1 414 ? -0.253 31.859 17.891 1 97.12 414 LEU B O 1
ATOM 8143 N N . PRO B 1 415 ? 0.033 33.438 16.297 1 97.44 415 PRO B N 1
ATOM 8144 C CA . PRO B 1 415 ? 1.477 33.5 16.547 1 97.44 415 PRO B CA 1
ATOM 8145 C C . PRO B 1 415 ? 1.817 33.906 17.969 1 97.44 415 PRO B C 1
ATOM 8147 O O . PRO B 1 415 ? 2.832 33.469 18.531 1 97.44 415 PRO B O 1
ATOM 8150 N N . THR B 1 416 ? 0.944 34.719 18.656 1 97.19 416 THR B N 1
ATOM 8151 C CA . THR B 1 416 ? 1.19 35.156 20.031 1 97.19 416 THR B CA 1
ATOM 8152 C C . THR B 1 416 ? 1.194 33.969 21 1 97.19 416 THR B C 1
ATOM 8154 O O . THR B 1 416 ? 1.864 34.031 22.031 1 97.19 416 THR B O 1
ATOM 8157 N N . HIS B 1 417 ? 0.501 32.969 20.625 1 96.81 417 HIS B N 1
ATOM 8158 C CA . HIS B 1 417 ? 0.402 31.781 21.484 1 96.81 417 HIS B CA 1
ATOM 8159 C C . HIS B 1 417 ? 1.536 30.797 21.203 1 96.81 417 HIS B C 1
ATOM 8161 O O . HIS B 1 417 ? 1.734 29.844 21.953 1 96.81 417 HIS B O 1
ATOM 8167 N N . ARG B 1 418 ? 2.283 31.062 20.188 1 96.19 418 ARG B N 1
ATOM 8168 C CA . ARG B 1 418 ? 3.35 30.141 19.781 1 96.19 418 ARG B CA 1
ATOM 8169 C C . ARG B 1 418 ? 4.711 30.828 19.859 1 96.19 418 ARG B C 1
ATOM 8171 O O . ARG B 1 418 ? 5.73 30.219 19.516 1 96.19 418 ARG B O 1
ATOM 8178 N N . ALA B 1 419 ? 4.746 32.031 20.328 1 98.25 419 ALA B N 1
ATOM 8179 C CA . ALA B 1 419 ? 5.965 32.844 20.359 1 98.25 419 ALA B CA 1
ATOM 8180 C C . ALA B 1 419 ? 7 32.25 21.297 1 98.25 419 ALA B C 1
ATOM 8182 O O . ALA B 1 419 ? 8.203 32.375 21.078 1 98.25 419 ALA B O 1
ATOM 8183 N N . THR B 1 420 ? 6.559 31.547 22.297 1 98.31 420 THR B N 1
ATOM 8184 C CA . THR B 1 420 ? 7.449 30.969 23.297 1 98.31 420 THR B CA 1
ATOM 8185 C C . THR B 1 420 ? 8.469 30.031 22.641 1 98.31 420 THR B C 1
ATOM 8187 O O . THR B 1 420 ? 9.672 30.172 22.875 1 98.31 420 THR B O 1
ATOM 8190 N N . VAL B 1 421 ? 7.988 29.141 21.828 1 98.25 421 VAL B N 1
ATOM 8191 C CA . VAL B 1 421 ? 8.883 28.141 21.25 1 98.25 421 VAL B CA 1
ATOM 8192 C C . VAL B 1 421 ? 9.758 28.781 20.172 1 98.25 421 VAL B C 1
ATOM 8194 O O . VAL B 1 421 ? 10.914 28.391 19.984 1 98.25 421 VAL B O 1
ATOM 8197 N N . TYR B 1 422 ? 9.266 29.781 19.469 1 98.69 422 TYR B N 1
ATOM 8198 C CA . TYR B 1 422 ? 10.086 30.516 18.516 1 98.69 422 TYR B CA 1
ATOM 8199 C C . TYR B 1 422 ? 11.234 31.219 19.219 1 98.69 422 TYR B C 1
ATOM 8201 O O . TYR B 1 422 ? 12.375 31.172 18.75 1 98.69 422 TYR B O 1
ATOM 8209 N N . ILE B 1 423 ? 10.938 31.859 20.328 1 98.75 423 ILE B N 1
ATOM 8210 C CA . ILE B 1 423 ? 11.938 32.562 21.094 1 98.75 423 ILE B CA 1
ATOM 8211 C C . ILE B 1 423 ? 12.953 31.594 21.672 1 98.75 423 ILE B C 1
ATOM 8213 O O . ILE B 1 423 ? 14.148 31.875 21.719 1 98.75 423 ILE B O 1
ATOM 8217 N N . MET B 1 424 ? 12.469 30.453 22.109 1 98.62 424 MET B N 1
ATOM 8218 C CA . MET B 1 424 ? 13.398 29.406 22.516 1 98.62 424 MET B CA 1
ATOM 8219 C C . MET B 1 424 ? 14.391 29.094 21.406 1 98.62 424 MET B C 1
ATOM 8221 O O . MET B 1 424 ? 15.578 28.875 21.672 1 98.62 424 MET B O 1
ATOM 8225 N N . GLY B 1 425 ? 13.914 29.094 20.203 1 98.81 425 GLY B N 1
ATOM 8226 C CA . GLY B 1 425 ? 14.789 28.906 19.047 1 98.81 425 GLY B CA 1
ATOM 8227 C C . GLY B 1 425 ? 15.812 30 18.891 1 98.81 425 GLY B C 1
ATOM 8228 O O . GLY B 1 425 ? 17 29.734 18.672 1 98.81 425 GLY B O 1
ATOM 8229 N N . ILE B 1 426 ? 15.383 31.219 19.047 1 98.69 426 ILE B N 1
ATOM 8230 C CA . ILE B 1 426 ? 16.281 32.375 18.938 1 98.69 426 ILE B CA 1
ATOM 8231 C C . ILE B 1 426 ? 17.391 32.281 19.969 1 98.69 426 ILE B C 1
ATOM 8233 O O . ILE B 1 426 ? 18.562 32.438 19.656 1 98.69 426 ILE B O 1
ATOM 8237 N N . ILE B 1 427 ? 17 31.969 21.172 1 98.38 427 ILE B N 1
ATOM 8238 C CA . ILE B 1 427 ? 17.953 31.859 22.281 1 98.38 427 ILE B CA 1
ATOM 8239 C C . ILE B 1 427 ? 18.953 30.734 21.984 1 98.38 427 ILE B C 1
ATOM 8241 O O . ILE B 1 427 ? 20.156 30.906 22.172 1 98.38 427 ILE B O 1
ATOM 8245 N N . LEU B 1 428 ? 18.422 29.641 21.531 1 98.25 428 LEU B N 1
ATOM 8246 C CA . LEU B 1 428 ? 19.281 28.5 21.234 1 98.25 428 LEU B CA 1
ATOM 8247 C C . LEU B 1 428 ? 20.266 28.859 20.125 1 98.25 428 LEU B C 1
ATOM 8249 O O . LEU B 1 428 ? 21.438 28.484 20.172 1 98.25 428 LEU B O 1
ATOM 8253 N N . GLY B 1 429 ? 19.75 29.547 19.078 1 97.81 429 GLY B N 1
ATOM 8254 C CA . GLY B 1 429 ? 20.641 29.984 18.016 1 97.81 429 GLY B CA 1
ATOM 8255 C C . GLY B 1 429 ? 21.766 30.875 18.516 1 97.81 429 GLY B C 1
ATOM 8256 O O . GLY B 1 429 ? 22.922 30.734 18.094 1 97.81 429 GLY B O 1
ATOM 8257 N N . TYR B 1 430 ? 21.469 31.766 19.391 1 97.62 430 TYR B N 1
ATOM 8258 C CA . TYR B 1 430 ? 22.453 32.656 20 1 97.62 430 TYR B CA 1
ATOM 8259 C C . TYR B 1 430 ? 23.469 31.859 20.797 1 97.62 430 TYR B C 1
ATOM 8261 O O . TYR B 1 430 ? 24.672 32.094 20.688 1 97.62 430 TYR B O 1
ATOM 8269 N N . ILE B 1 431 ? 23.016 30.906 21.578 1 96.38 431 ILE B N 1
ATOM 8270 C CA . ILE B 1 431 ? 23.875 30.094 22.438 1 96.38 431 ILE B CA 1
ATOM 8271 C C . ILE B 1 431 ? 24.828 29.266 21.562 1 96.38 431 ILE B C 1
ATOM 8273 O O . ILE B 1 431 ? 26.016 29.172 21.859 1 96.38 431 ILE B O 1
ATOM 8277 N N . LEU B 1 432 ? 24.297 28.672 20.531 1 96 432 LEU B N 1
ATOM 8278 C CA . LEU B 1 432 ? 25.125 27.844 19.641 1 96 432 LEU B CA 1
ATOM 8279 C C . LEU B 1 432 ? 26.234 28.688 19.016 1 96 432 LEU B C 1
ATOM 8281 O O . LEU B 1 432 ? 27.359 28.203 18.844 1 96 432 LEU B O 1
ATOM 8285 N N . ARG B 1 433 ? 25.906 29.891 18.703 1 93.19 433 ARG B N 1
ATOM 8286 C CA . ARG B 1 433 ? 26.891 30.766 18.078 1 93.19 433 ARG B CA 1
ATOM 8287 C C . ARG B 1 433 ? 27.953 31.188 19.094 1 93.19 433 ARG B C 1
ATOM 8289 O O . ARG B 1 433 ? 29.141 31.281 18.766 1 93.19 433 ARG B O 1
ATOM 8296 N N . GLN B 1 434 ? 27.562 31.406 20.281 1 91.69 434 GLN B N 1
ATOM 8297 C CA . GLN B 1 434 ? 28.484 31.828 21.328 1 91.69 434 GLN B CA 1
ATOM 8298 C C . GLN B 1 434 ? 29.406 30.688 21.766 1 91.69 434 GLN B C 1
ATOM 8300 O O . GLN B 1 434 ? 30.594 30.891 21.984 1 91.69 434 GLN B O 1
ATOM 8305 N N . TRP B 1 435 ? 28.859 29.516 21.922 1 91.06 435 TRP B N 1
ATOM 8306 C CA . TRP B 1 435 ? 29.609 28.359 22.406 1 91.06 435 TRP B CA 1
ATOM 8307 C C . TRP B 1 435 ? 30.453 27.734 21.297 1 91.06 435 TRP B C 1
ATOM 8309 O O . TRP B 1 435 ? 31.562 27.281 21.547 1 91.06 435 TRP B O 1
ATOM 8319 N N . GLY B 1 436 ? 29.922 27.734 20.109 1 87.88 436 GLY B N 1
ATOM 8320 C CA . GLY B 1 436 ? 30.672 27.172 19 1 87.88 436 GLY B CA 1
ATOM 8321 C C . GLY B 1 436 ? 30.641 25.656 18.969 1 87.88 436 GLY B C 1
ATOM 8322 O O . GLY B 1 436 ? 29.75 25.031 19.547 1 87.88 436 GLY B O 1
ATOM 8323 N N . ARG B 1 437 ? 31.531 24.984 18.203 1 89.12 437 ARG B N 1
ATOM 8324 C CA . ARG B 1 437 ? 31.609 23.547 17.984 1 89.12 437 ARG B CA 1
ATOM 8325 C C . ARG B 1 437 ? 32.688 22.922 18.859 1 89.12 437 ARG B C 1
ATOM 8327 O O . ARG B 1 437 ? 33.625 23.594 19.297 1 89.12 437 ARG B O 1
ATOM 8334 N N . ASN B 1 438 ? 32.656 21.75 19.266 1 84.62 438 ASN B N 1
ATOM 8335 C CA . ASN B 1 438 ? 33.688 20.953 19.953 1 84.62 438 ASN B CA 1
ATOM 8336 C C . ASN B 1 438 ? 33.969 21.484 21.359 1 84.62 438 ASN B C 1
ATOM 8338 O O . ASN B 1 438 ? 35.094 21.766 21.703 1 84.62 438 ASN B O 1
ATOM 8342 N N . VAL B 1 439 ? 32.969 21.719 22.047 1 90.12 439 VAL B N 1
ATOM 8343 C CA . VAL B 1 439 ? 33.062 22.078 23.453 1 90.12 439 VAL B CA 1
ATOM 8344 C C . VAL B 1 439 ? 32.906 20.828 24.312 1 90.12 439 VAL B C 1
ATOM 8346 O O . VAL B 1 439 ? 31.922 20.094 24.188 1 90.12 439 VAL B O 1
ATOM 8349 N N . ASN B 1 440 ? 33.812 20.578 25.172 1 90.25 440 ASN B N 1
ATOM 8350 C CA . ASN B 1 440 ? 33.781 19.406 26.031 1 90.25 440 ASN B CA 1
ATOM 8351 C C . ASN B 1 440 ? 32.969 19.672 27.297 1 90.25 440 ASN B C 1
ATOM 8353 O O . ASN B 1 440 ? 33.312 20.531 28.094 1 90.25 440 ASN B O 1
ATOM 8357 N N . LEU B 1 441 ? 31.922 19.016 27.453 1 92.56 441 LEU B N 1
ATOM 8358 C CA . LEU B 1 441 ? 31.109 19.109 28.656 1 92.56 441 LEU B CA 1
ATOM 8359 C C . LEU B 1 441 ? 31.469 18 29.641 1 92.56 441 LEU B C 1
ATOM 8361 O O . LEU B 1 441 ? 31.812 16.891 29.234 1 92.56 441 LEU B O 1
ATOM 8365 N N . LYS B 1 442 ? 31.375 18.312 30.875 1 94.75 442 LYS B N 1
ATOM 8366 C CA . LYS B 1 442 ? 31.625 17.312 31.906 1 94.75 442 LYS B CA 1
ATOM 8367 C C . LYS B 1 442 ? 30.562 16.219 31.875 1 94.75 442 LYS B C 1
ATOM 8369 O O . LYS B 1 442 ? 29.391 16.469 31.578 1 94.75 442 LYS B O 1
ATOM 8374 N N . LYS B 1 443 ? 31 15.039 32.25 1 93.31 443 LYS B N 1
ATOM 8375 C CA . LYS B 1 443 ? 30.109 13.883 32.219 1 93.31 443 LYS B CA 1
ATOM 8376 C C . LYS B 1 443 ? 28.906 14.078 33.125 1 93.31 443 LYS B C 1
ATOM 8378 O O . LYS B 1 443 ? 27.797 13.656 32.812 1 93.31 443 LYS B O 1
ATOM 8383 N N . GLY B 1 444 ? 29.188 14.648 34.219 1 94.56 444 GLY B N 1
ATOM 8384 C CA . GLY B 1 444 ? 28.094 14.914 35.156 1 94.56 444 GLY B CA 1
ATOM 8385 C C . GLY B 1 444 ? 27.031 15.828 34.562 1 94.56 444 GLY B C 1
ATOM 8386 O O . GLY B 1 444 ? 25.844 15.594 34.781 1 94.56 444 GLY B O 1
ATOM 8387 N N . HIS B 1 445 ? 27.453 16.859 33.875 1 94.44 445 HIS B N 1
ATOM 8388 C CA . HIS B 1 445 ? 26.531 17.781 33.219 1 94.44 445 HIS B CA 1
ATOM 8389 C C . HIS B 1 445 ? 25.75 17.109 32.094 1 94.44 445 HIS B C 1
ATOM 8391 O O . HIS B 1 445 ? 24.562 17.391 31.922 1 94.44 445 HIS B O 1
ATOM 8397 N N . LEU B 1 446 ? 26.422 16.266 31.422 1 95.06 446 LEU B N 1
ATOM 8398 C CA . LEU B 1 446 ? 25.766 15.531 30.328 1 95.06 446 LEU B CA 1
ATOM 8399 C C . LEU B 1 446 ? 24.703 14.586 30.875 1 95.06 446 LEU B C 1
ATOM 8401 O O . LEU B 1 446 ? 23.594 14.508 30.328 1 95.06 446 LEU B O 1
ATOM 8405 N N . THR B 1 447 ? 25.062 13.867 31.906 1 95.62 447 THR B N 1
ATOM 8406 C CA . THR B 1 447 ? 24.109 12.938 32.531 1 95.62 447 THR B CA 1
ATOM 8407 C C . THR B 1 447 ? 22.891 13.68 33.062 1 95.62 447 THR B C 1
ATOM 8409 O O . THR B 1 447 ? 21.766 13.242 32.844 1 95.62 447 THR B O 1
ATOM 8412 N N . LEU B 1 448 ? 23.172 14.773 33.688 1 96.19 448 LEU B N 1
ATOM 8413 C CA . LEU B 1 448 ? 22.078 15.578 34.219 1 96.19 448 LEU B CA 1
ATOM 8414 C C . LEU B 1 448 ? 21.234 16.125 33.062 1 96.19 448 LEU B C 1
ATOM 8416 O O . LEU B 1 448 ? 20 16.141 33.156 1 96.19 448 LEU B O 1
ATOM 8420 N N . GLY B 1 449 ? 21.859 16.641 32.094 1 95.81 449 GLY B N 1
ATOM 8421 C CA . GLY B 1 449 ? 21.141 17.141 30.922 1 95.81 449 GLY B CA 1
ATOM 8422 C C . GLY B 1 449 ? 20.25 16.109 30.281 1 95.81 449 GLY B C 1
ATOM 8423 O O . GLY B 1 449 ? 19.094 16.406 29.969 1 95.81 449 GLY B O 1
ATOM 8424 N N . TRP B 1 450 ? 20.766 14.938 30.094 1 95.75 450 TRP B N 1
ATOM 8425 C CA . TRP B 1 450 ? 19.984 13.867 29.469 1 95.75 450 TRP B CA 1
ATOM 8426 C C . TRP B 1 450 ? 18.844 13.438 30.391 1 95.75 450 TRP B C 1
ATOM 8428 O O . TRP B 1 450 ? 17.75 13.102 29.922 1 95.75 450 TRP B O 1
ATOM 8438 N N . PHE B 1 451 ? 19.125 13.398 31.641 1 97.06 451 PHE B N 1
ATOM 8439 C CA . PHE B 1 451 ? 18.078 13.07 32.594 1 97.06 451 PHE B CA 1
ATOM 8440 C C . PHE B 1 451 ? 16.938 14.078 32.5 1 97.06 451 PHE B C 1
ATOM 8442 O O . PHE B 1 451 ? 15.766 13.695 32.438 1 97.06 451 PHE B O 1
ATOM 8449 N N . ILE B 1 452 ? 17.25 15.352 32.469 1 97.19 452 ILE B N 1
ATOM 8450 C CA . ILE B 1 452 ? 16.25 16.406 32.344 1 97.19 452 ILE B CA 1
ATOM 8451 C C . ILE B 1 452 ? 15.516 16.281 31.031 1 97.19 452 ILE B C 1
ATOM 8453 O O . ILE B 1 452 ? 14.289 16.375 30.969 1 97.19 452 ILE B O 1
ATOM 8457 N N . ALA B 1 453 ? 16.234 16.031 30 1 96.12 453 ALA B N 1
ATOM 8458 C CA . ALA B 1 453 ? 15.641 15.867 28.688 1 96.12 453 ALA B CA 1
ATOM 8459 C C . ALA B 1 453 ? 14.633 14.727 28.672 1 96.12 453 ALA B C 1
ATOM 8461 O O . ALA B 1 453 ? 13.539 14.852 28.109 1 96.12 453 ALA B O 1
ATOM 8462 N N . LEU B 1 454 ? 14.961 13.633 29.312 1 96.25 454 LEU B N 1
ATOM 8463 C CA . LEU B 1 454 ? 14.062 12.477 29.375 1 96.25 454 LEU B CA 1
ATOM 8464 C C . LEU B 1 454 ? 12.82 12.789 30.203 1 96.25 454 LEU B C 1
ATOM 8466 O O . LEU B 1 454 ? 11.727 12.328 29.875 1 96.25 454 LEU B O 1
ATOM 8470 N N . CYS B 1 455 ? 13.031 13.523 31.219 1 97.25 455 CYS B N 1
ATOM 8471 C CA . CYS B 1 455 ? 11.891 13.961 32 1 97.25 455 CYS B CA 1
ATOM 8472 C C . CYS B 1 455 ? 10.961 14.852 31.188 1 97.25 455 CYS B C 1
ATOM 8474 O O . CYS B 1 455 ? 9.742 14.742 31.297 1 97.25 455 CYS B O 1
ATOM 8476 N N . MET B 1 456 ? 11.539 15.703 30.406 1 97.5 456 MET B N 1
ATOM 8477 C CA . MET B 1 456 ? 10.742 16.578 29.531 1 97.5 456 MET B CA 1
ATOM 8478 C C . MET B 1 456 ? 9.992 15.766 28.484 1 97.5 456 MET B C 1
ATOM 8480 O O . MET B 1 456 ? 8.844 16.078 28.156 1 97.5 456 MET B O 1
ATOM 8484 N N . LEU B 1 457 ? 10.641 14.773 27.984 1 95.38 457 LEU B N 1
ATOM 8485 C CA . LEU B 1 457 ? 9.992 13.875 27.047 1 95.38 457 LEU B CA 1
ATOM 8486 C C . LEU B 1 457 ? 8.789 13.188 27.688 1 95.38 457 LEU B C 1
ATOM 8488 O O . LEU B 1 457 ? 7.723 13.102 27.078 1 95.38 457 LEU B O 1
ATOM 8492 N N . TYR B 1 458 ? 8.992 12.695 28.859 1 95.62 458 TYR B N 1
ATOM 8493 C CA . TYR B 1 458 ? 7.914 12.047 29.594 1 95.62 458 TYR B CA 1
ATOM 8494 C C . TYR B 1 458 ? 6.75 13.008 29.828 1 95.62 458 TYR B C 1
ATOM 8496 O O . TYR B 1 458 ? 5.59 12.648 29.609 1 95.62 458 TYR B O 1
ATOM 8504 N N . GLN B 1 459 ? 7.078 14.203 30.156 1 95.38 459 GLN B N 1
ATOM 8505 C CA . GLN B 1 459 ? 6.059 15.203 30.469 1 95.38 459 GLN B CA 1
ATOM 8506 C C . GLN B 1 459 ? 5.293 15.617 29.219 1 95.38 459 GLN B C 1
ATOM 8508 O O . GLN B 1 459 ? 4.113 15.969 29.297 1 95.38 459 GLN B O 1
ATOM 8513 N N . SER B 1 460 ? 5.875 15.539 28.109 1 94.62 460 SER B N 1
ATOM 8514 C CA . SER B 1 460 ? 5.254 16.031 26.891 1 94.62 460 SER B CA 1
ATOM 8515 C C . SER B 1 460 ? 4.453 14.938 26.188 1 94.62 460 SER B C 1
ATOM 8517 O O . SER B 1 460 ? 3.426 15.211 25.562 1 94.62 460 SER B O 1
ATOM 8519 N N . LEU B 1 461 ? 4.895 13.688 26.312 1 91.88 461 LEU B N 1
ATOM 8520 C CA . LEU B 1 461 ? 4.293 12.641 25.484 1 91.88 461 LEU B CA 1
ATOM 8521 C C . LEU B 1 461 ? 3.531 11.641 26.359 1 91.88 461 LEU B C 1
ATOM 8523 O O . LEU B 1 461 ? 2.389 11.297 26.047 1 91.88 461 LEU B O 1
ATOM 8527 N N . VAL B 1 462 ? 4.109 11.18 27.438 1 92.31 462 VAL B N 1
ATOM 8528 C CA . VAL B 1 462 ? 3.572 10.062 28.203 1 92.31 462 VAL B CA 1
ATOM 8529 C C . VAL B 1 462 ? 2.506 10.562 29.172 1 92.31 462 VAL B C 1
ATOM 8531 O O . VAL B 1 462 ? 1.395 10.031 29.219 1 92.31 462 VAL B O 1
ATOM 8534 N N . GLN B 1 463 ? 2.824 11.578 29.875 1 92.44 463 GLN B N 1
ATOM 8535 C CA . GLN B 1 463 ? 1.919 12.062 30.906 1 92.44 463 GLN B CA 1
ATOM 8536 C C . GLN B 1 463 ? 0.583 12.5 30.312 1 92.44 463 GLN B C 1
ATOM 8538 O O . GLN B 1 463 ? -0.477 12.203 30.859 1 92.44 463 GLN B O 1
ATOM 8543 N N . PRO B 1 464 ? 0.575 13.172 29.219 1 92 464 PRO B N 1
ATOM 8544 C CA . PRO B 1 464 ? -0.704 13.609 28.656 1 92 464 PRO B CA 1
ATOM 8545 C C . PRO B 1 464 ? -1.489 12.469 28.016 1 92 464 PRO B C 1
ATOM 8547 O O . PRO B 1 464 ? -2.668 12.641 27.688 1 92 464 PRO B O 1
ATOM 8550 N N . SER B 1 465 ? -0.939 11.305 27.812 1 89.88 465 SER B N 1
ATOM 8551 C CA . SER B 1 465 ? -1.574 10.195 27.109 1 89.88 465 SER B CA 1
ATOM 8552 C C . SER B 1 465 ? -2.836 9.734 27.828 1 89.88 465 SER B C 1
ATOM 8554 O O . SER B 1 465 ? -3.713 9.109 27.219 1 89.88 465 SER B O 1
ATOM 8556 N N . LYS B 1 466 ? -2.982 10.023 29.078 1 90.75 466 LYS B N 1
ATOM 8557 C CA . LYS B 1 466 ? -4.176 9.656 29.828 1 90.75 466 LYS B CA 1
ATOM 8558 C C . LYS B 1 466 ? -5.414 10.344 29.281 1 90.75 466 LYS B C 1
ATOM 8560 O O . LYS B 1 466 ? -6.527 9.828 29.406 1 90.75 466 LYS B O 1
ATOM 8565 N N . MET B 1 467 ? -5.223 11.477 28.672 1 91 467 MET B N 1
ATOM 8566 C CA . MET B 1 467 ? -6.34 12.227 28.109 1 91 467 MET B CA 1
ATOM 8567 C C . MET B 1 467 ? -6.938 11.508 26.906 1 91 467 MET B C 1
ATOM 8569 O O . MET B 1 467 ? -8.055 11.805 26.484 1 91 467 MET B O 1
ATOM 8573 N N . GLY B 1 468 ? -6.238 10.594 26.375 1 88.88 468 GLY B N 1
ATOM 8574 C CA . GLY B 1 468 ? -6.719 9.859 25.219 1 88.88 468 GLY B CA 1
ATOM 8575 C C . GLY B 1 468 ? -7.613 8.688 25.578 1 88.88 468 GLY B C 1
ATOM 8576 O O . GLY B 1 468 ? -8.281 8.117 24.703 1 88.88 468 GLY B O 1
ATOM 8577 N N . ASP B 1 469 ? -7.68 8.422 26.828 1 90.44 469 ASP B N 1
ATOM 8578 C CA . ASP B 1 469 ? -8.469 7.281 27.281 1 90.44 4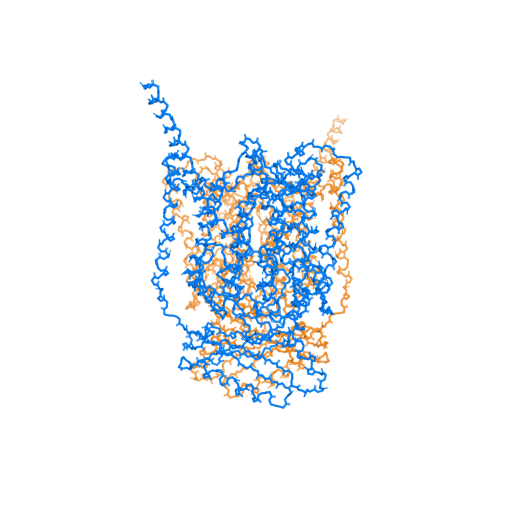69 ASP B CA 1
ATOM 8579 C C . ASP B 1 469 ? -9.961 7.523 27.062 1 90.44 469 ASP B C 1
ATOM 8581 O O . ASP B 1 469 ? -10.438 8.648 27.219 1 90.44 469 ASP B O 1
ATOM 8585 N N . ARG B 1 470 ? -10.734 6.484 26.812 1 88.56 470 ARG B N 1
ATOM 8586 C CA . ARG B 1 470 ? -12.164 6.586 26.562 1 88.56 470 ARG B CA 1
ATOM 8587 C C . ARG B 1 470 ? -12.914 7.055 27.797 1 88.56 470 ARG B C 1
ATOM 8589 O O . ARG B 1 470 ? -13.945 7.719 27.703 1 88.56 470 ARG B O 1
ATOM 8596 N N . ALA B 1 471 ? -12.344 6.77 28.969 1 89.75 471 ALA B N 1
ATOM 8597 C CA . ALA B 1 471 ? -13.016 7.098 30.219 1 89.75 471 ALA B CA 1
ATOM 8598 C C . ALA B 1 471 ? -12.602 8.477 30.719 1 89.75 471 ALA B C 1
ATOM 8600 O O . ALA B 1 471 ? -13.125 8.961 31.734 1 89.75 471 ALA B O 1
ATOM 8601 N N . TYR B 1 472 ? -11.734 9.156 30 1 92.12 472 TYR B N 1
ATOM 8602 C CA . TYR B 1 472 ? -11.242 10.469 30.422 1 92.12 472 TYR B CA 1
ATOM 8603 C C . TYR B 1 472 ? -12.352 11.508 30.359 1 92.12 472 TYR B C 1
ATOM 8605 O O . TYR B 1 472 ? -13.133 11.539 29.406 1 92.12 472 TYR B O 1
ATOM 8613 N N . VAL B 1 473 ? -12.414 12.289 31.422 1 93.06 473 VAL B N 1
ATOM 8614 C CA . VAL B 1 473 ? -13.336 13.422 31.453 1 93.06 473 VAL B CA 1
ATOM 8615 C C . VAL B 1 473 ? -12.555 14.727 31.359 1 93.06 473 VAL B C 1
ATOM 8617 O O . VAL B 1 473 ? -11.586 14.938 32.094 1 93.06 473 VAL B O 1
ATOM 8620 N N . TYR B 1 474 ? -13.008 15.555 30.516 1 94.12 474 TYR B N 1
ATOM 8621 C CA . TYR B 1 474 ? -12.328 16.812 30.266 1 94.12 474 TYR B CA 1
ATOM 8622 C C . TYR B 1 474 ? -12.078 17.578 31.547 1 94.12 474 TYR B C 1
ATOM 8624 O O . TYR B 1 474 ? -13 17.766 32.344 1 94.12 474 TYR B O 1
ATOM 8632 N N . ASP B 1 475 ? -10.805 17.953 31.703 1 95.88 475 ASP B N 1
ATOM 8633 C CA . ASP B 1 475 ? -10.352 18.766 32.844 1 95.88 475 ASP B CA 1
ATOM 8634 C C . ASP B 1 475 ? -9.641 20.031 32.344 1 95.88 475 ASP B C 1
ATOM 8636 O O . ASP B 1 475 ? -8.633 19.953 31.641 1 95.88 475 ASP B O 1
ATOM 8640 N N . ARG B 1 476 ? -10.109 21.188 32.781 1 95.88 476 ARG B N 1
ATOM 8641 C CA . ARG B 1 476 ? -9.586 22.469 32.344 1 95.88 476 ARG B CA 1
ATOM 8642 C C . ARG B 1 476 ? -8.109 22.625 32.688 1 95.88 476 ARG B C 1
ATOM 8644 O O . ARG B 1 476 ? -7.332 23.203 31.938 1 95.88 476 ARG B O 1
ATOM 8651 N N . ILE B 1 477 ? -7.746 22.156 33.812 1 96.44 477 ILE B N 1
ATOM 8652 C CA . ILE B 1 477 ? -6.375 22.312 34.281 1 96.44 477 ILE B CA 1
ATOM 8653 C C . ILE B 1 477 ? -5.449 21.422 33.469 1 96.44 477 ILE B C 1
ATOM 8655 O O . ILE B 1 477 ? -4.348 21.828 33.094 1 96.44 477 ILE B O 1
ATOM 8659 N N . ASP B 1 478 ? -5.922 20.172 33.188 1 95.81 478 ASP B N 1
ATOM 8660 C CA . ASP B 1 478 ? -5.137 19.266 32.344 1 95.81 478 ASP B CA 1
ATOM 8661 C C . ASP B 1 478 ? -4.891 19.891 30.969 1 95.81 478 ASP B C 1
ATOM 8663 O O . ASP B 1 478 ? -3.764 19.875 30.469 1 95.81 478 ASP B O 1
ATOM 8667 N N . ALA B 1 479 ? -5.938 20.438 30.438 1 96.19 479 ALA B N 1
ATOM 8668 C CA . ALA B 1 479 ? -5.863 21.016 29.094 1 96.19 479 ALA B CA 1
ATOM 8669 C C . ALA B 1 479 ? -4.961 22.25 29.078 1 96.19 479 ALA B C 1
ATOM 8671 O O . ALA B 1 479 ? -4.125 22.406 28.172 1 96.19 479 ALA B O 1
ATOM 8672 N N . ALA B 1 480 ? -5.105 23.125 30.047 1 97.75 480 ALA B N 1
ATOM 8673 C CA . ALA B 1 480 ? -4.316 24.344 30.125 1 97.75 480 ALA B CA 1
ATOM 8674 C C . ALA B 1 480 ? -2.836 24.047 30.328 1 97.75 480 ALA B C 1
ATOM 8676 O O . ALA B 1 480 ? -1.971 24.656 29.703 1 97.75 480 ALA B O 1
ATOM 8677 N N . ASN B 1 481 ? -2.557 23.125 31.234 1 97.06 481 ASN B N 1
ATOM 8678 C CA . ASN B 1 481 ? -1.178 22.703 31.469 1 97.06 481 ASN B CA 1
ATOM 8679 C C . ASN B 1 481 ? -0.54 22.109 30.219 1 97.06 481 ASN B C 1
ATOM 8681 O O . ASN B 1 481 ? 0.602 22.438 29.891 1 97.06 481 ASN B O 1
ATOM 8685 N N . TYR B 1 482 ? -1.295 21.25 29.594 1 96.25 482 TYR B N 1
ATOM 8686 C CA . TYR B 1 482 ? -0.768 20.641 28.375 1 96.25 482 TYR B CA 1
ATOM 8687 C C . TYR B 1 482 ? -0.467 21.688 27.328 1 96.25 482 TYR B C 1
ATOM 8689 O O . TYR B 1 482 ? 0.609 21.688 26.719 1 96.25 482 TYR B O 1
ATOM 8697 N N . SER B 1 483 ? -1.379 22.609 27.125 1 96.44 483 SER B N 1
ATOM 8698 C CA . SER B 1 483 ? -1.237 23.625 26.094 1 96.44 483 SER B CA 1
ATOM 8699 C C . SER B 1 483 ? -0.067 24.562 26.391 1 96.44 483 SER B C 1
ATOM 8701 O O . SER B 1 483 ? 0.654 24.969 25.484 1 96.44 483 SER B O 1
ATOM 8703 N N . ALA B 1 484 ? 0.153 24.875 27.609 1 97.5 484 ALA B N 1
ATOM 8704 C CA . ALA B 1 484 ? 1.149 25.875 27.984 1 97.5 484 ALA B CA 1
ATOM 8705 C C . ALA B 1 484 ? 2.539 25.25 28.078 1 97.5 484 ALA B C 1
ATOM 8707 O O . ALA B 1 484 ? 3.527 25.844 27.656 1 97.5 484 ALA B O 1
ATOM 8708 N N . PHE B 1 485 ? 2.619 24.016 28.562 1 97.56 485 PHE B N 1
ATOM 8709 C CA . PHE B 1 485 ? 3.941 23.547 28.984 1 97.56 485 PHE B CA 1
ATOM 8710 C C . PHE B 1 485 ? 4.418 22.422 28.078 1 97.56 485 PHE B C 1
ATOM 8712 O O . PHE B 1 485 ? 5.625 22.203 27.922 1 97.56 485 PHE B O 1
ATOM 8719 N N . ALA B 1 486 ? 3.539 21.703 27.453 1 96.56 486 ALA B N 1
ATOM 8720 C CA . ALA B 1 486 ? 3.957 20.594 26.594 1 96.56 486 ALA B CA 1
ATOM 8721 C C . ALA B 1 486 ? 4.848 21.078 25.469 1 96.56 486 ALA B C 1
ATOM 8723 O O . ALA B 1 486 ? 5.891 20.484 25.188 1 96.56 486 ALA B O 1
ATOM 8724 N N . PRO B 1 487 ? 4.477 22.219 24.812 1 97.25 487 PRO B N 1
ATOM 8725 C CA . PRO B 1 487 ? 5.359 22.719 23.75 1 97.25 487 PRO B CA 1
ATOM 8726 C C . PRO B 1 487 ? 6.754 23.062 24.266 1 97.25 487 PRO B C 1
ATOM 8728 O O . PRO B 1 487 ? 7.75 22.812 23.578 1 97.25 487 PRO B O 1
ATOM 8731 N N . ILE B 1 488 ? 6.844 23.578 25.453 1 98.19 488 ILE B N 1
ATOM 8732 C CA . ILE B 1 488 ? 8.109 24 26.047 1 98.19 488 ILE B CA 1
ATOM 8733 C C . ILE B 1 488 ? 8.961 22.766 26.359 1 98.19 488 ILE B C 1
ATOM 8735 O O . ILE B 1 488 ? 10.125 22.703 25.969 1 98.19 488 ILE B O 1
ATOM 8739 N N . THR B 1 489 ? 8.359 21.797 27 1 98.19 489 THR B N 1
ATOM 8740 C CA . THR B 1 489 ? 9.109 20.609 27.406 1 98.19 489 THR B CA 1
ATOM 8741 C C . THR B 1 489 ? 9.516 19.797 26.188 1 98.19 489 THR B C 1
ATOM 8743 O O . THR B 1 489 ? 10.633 19.281 26.125 1 98.19 489 THR B O 1
ATOM 8746 N N . TRP B 1 490 ? 8.648 19.703 25.219 1 97.44 490 TRP B N 1
ATOM 8747 C CA . TRP B 1 490 ? 8.953 19 23.969 1 97.44 490 TRP B CA 1
ATOM 8748 C C . TRP B 1 490 ? 10.133 19.656 23.25 1 97.44 490 TRP B C 1
ATOM 8750 O O . TRP B 1 490 ? 11.055 18.953 22.812 1 97.44 490 TRP B O 1
ATOM 8760 N N . CYS B 1 491 ? 10.133 20.938 23.188 1 98.12 491 CYS B N 1
ATOM 8761 C CA . CYS B 1 491 ? 11.18 21.672 22.484 1 98.12 491 CYS B CA 1
ATOM 8762 C C . CYS B 1 491 ? 12.477 21.656 23.281 1 98.12 491 CYS B C 1
ATOM 8764 O O . CYS B 1 491 ? 13.57 21.672 22.703 1 98.12 491 CYS B O 1
ATOM 8766 N N . ILE B 1 492 ? 12.445 21.594 24.625 1 98 492 ILE B N 1
ATOM 8767 C CA . ILE B 1 492 ? 13.641 21.5 25.453 1 98 492 ILE B CA 1
ATOM 8768 C C . ILE B 1 492 ? 14.359 20.172 25.156 1 98 492 ILE B C 1
ATOM 8770 O O . ILE B 1 492 ? 15.594 20.141 25.078 1 98 492 ILE B O 1
ATOM 8774 N N . PHE B 1 493 ? 13.617 19.141 25.031 1 97.25 493 PHE B N 1
ATOM 8775 C CA . PHE B 1 493 ? 14.195 17.844 24.688 1 97.25 493 PHE B CA 1
ATOM 8776 C C . PHE B 1 493 ? 15.023 17.953 23.406 1 97.25 493 PHE B C 1
ATOM 8778 O O . PHE B 1 493 ? 16.188 17.547 23.391 1 97.25 493 PHE B O 1
ATOM 8785 N N . PHE B 1 494 ? 14.477 18.5 22.375 1 97.31 494 PHE B N 1
ATOM 8786 C CA . PHE B 1 494 ? 15.18 18.578 21.094 1 97.31 494 PHE B CA 1
ATOM 8787 C C . PHE B 1 494 ? 16.297 19.625 21.156 1 97.31 494 PHE B C 1
ATOM 8789 O O . PHE B 1 494 ? 17.328 19.469 20.5 1 97.31 494 PHE B O 1
ATOM 8796 N N . SER B 1 495 ? 16.062 20.703 21.969 1 97.75 495 SER B N 1
ATOM 8797 C CA . SER B 1 495 ? 17.125 21.703 22.141 1 97.75 495 SER B CA 1
ATOM 8798 C C . SER B 1 495 ? 18.391 21.062 22.734 1 97.75 495 SER B C 1
ATOM 8800 O O . SER B 1 495 ? 19.5 21.406 22.344 1 97.75 495 SER B O 1
ATOM 8802 N N . TRP B 1 496 ? 18.172 20.156 23.625 1 96.44 496 TRP B N 1
ATOM 8803 C CA . TRP B 1 496 ? 19.312 19.469 24.234 1 96.44 496 TRP B CA 1
ATOM 8804 C C . TRP B 1 496 ? 20.016 18.594 23.203 1 96.44 496 TRP B C 1
ATOM 8806 O O . TRP B 1 496 ? 21.25 18.562 23.141 1 96.44 496 TRP B O 1
ATOM 8816 N N . VAL B 1 497 ? 19.25 17.922 22.406 1 96.06 497 VAL B N 1
ATOM 8817 C CA . VAL B 1 497 ? 19.828 17.078 21.359 1 96.06 497 VAL B CA 1
ATOM 8818 C C . VAL B 1 497 ? 20.641 17.922 20.391 1 96.06 497 VAL B C 1
ATOM 8820 O O . VAL B 1 497 ? 21.766 17.562 20.047 1 96.06 497 VAL B O 1
ATOM 8823 N N . ILE B 1 498 ? 20.125 19.062 20.031 1 96.94 498 ILE B N 1
ATOM 8824 C CA . ILE B 1 498 ? 20.781 19.953 19.094 1 96.94 498 ILE B CA 1
ATOM 8825 C C . ILE B 1 498 ? 22.062 20.5 19.703 1 96.94 498 ILE B C 1
ATOM 8827 O O . ILE B 1 498 ? 23.125 20.484 19.078 1 96.94 498 ILE B O 1
ATOM 8831 N N . PHE B 1 499 ? 21.984 20.922 20.953 1 96.38 499 PHE B N 1
ATOM 8832 C CA . PHE B 1 499 ? 23.125 21.531 21.641 1 96.38 499 PHE B CA 1
ATOM 8833 C C . PHE B 1 499 ? 24.266 20.531 21.781 1 96.38 499 PHE B C 1
ATOM 8835 O O . PHE B 1 499 ? 25.406 20.844 21.469 1 96.38 499 PHE B O 1
ATOM 8842 N N . THR B 1 500 ? 23.922 19.344 22.25 1 95.38 500 THR B N 1
ATOM 8843 C CA . THR B 1 500 ? 24.953 18.344 22.469 1 95.38 500 THR B CA 1
ATOM 8844 C C . THR B 1 500 ? 25.547 17.875 21.141 1 95.38 500 THR B C 1
ATOM 8846 O O . THR B 1 500 ? 26.75 17.594 21.047 1 95.38 500 THR B O 1
ATOM 8849 N N . SER B 1 501 ? 24.734 17.812 20.141 1 94.44 501 SER B N 1
ATOM 8850 C CA . SER B 1 501 ? 25.234 17.422 18.812 1 94.44 501 SER B CA 1
ATOM 8851 C C . SER B 1 501 ? 26.172 18.5 18.25 1 94.44 501 SER B C 1
ATOM 8853 O O . SER B 1 501 ? 27.219 18.172 17.703 1 94.44 501 SER B O 1
ATOM 8855 N N . HIS B 1 502 ? 25.75 19.734 18.406 1 93.44 502 HIS B N 1
ATOM 8856 C CA . HIS B 1 502 ? 26.516 20.859 17.859 1 93.44 502 HIS B CA 1
ATOM 8857 C C . HIS B 1 502 ? 27.859 21 18.578 1 93.44 502 HIS B C 1
ATOM 8859 O O . HIS B 1 502 ? 28.875 21.328 17.938 1 93.44 502 HIS B O 1
ATOM 8865 N N . THR B 1 503 ? 27.906 20.688 19.844 1 93.38 503 THR B N 1
ATOM 8866 C CA . THR B 1 503 ? 29.109 20.875 20.641 1 93.38 503 THR B CA 1
ATOM 8867 C C . THR B 1 503 ? 29.969 19.609 20.625 1 93.38 503 THR B C 1
ATOM 8869 O O . THR B 1 503 ? 31.031 19.562 21.266 1 93.38 503 THR B O 1
ATOM 8872 N N . GLY B 1 504 ? 29.516 18.516 19.938 1 90.75 504 GLY B N 1
ATOM 8873 C CA . GLY B 1 504 ? 30.281 17.297 19.781 1 90.75 504 GLY B CA 1
ATOM 8874 C C . GLY B 1 504 ? 30.094 16.328 20.922 1 90.75 504 GLY B C 1
ATOM 8875 O O . GLY B 1 504 ? 30.922 15.43 21.125 1 90.75 504 GLY B O 1
ATOM 8876 N N . ASN B 1 505 ? 29.016 16.484 21.688 1 92.12 505 ASN B N 1
ATOM 8877 C CA . ASN B 1 505 ? 28.781 15.641 22.844 1 92.12 505 ASN B CA 1
ATOM 8878 C C . ASN B 1 505 ? 27.562 14.734 22.641 1 92.12 505 ASN B C 1
ATOM 8880 O O . ASN B 1 505 ? 27 14.211 23.609 1 92.12 505 ASN B O 1
ATOM 8884 N N . GLY B 1 506 ? 26.938 14.508 21.578 1 87.62 506 GLY B N 1
ATOM 8885 C CA . GLY B 1 506 ? 25.609 13.938 21.344 1 87.62 506 GLY B CA 1
ATOM 8886 C C . GLY B 1 506 ? 25.625 12.422 21.312 1 87.62 506 GLY B C 1
ATOM 8887 O O . GLY B 1 506 ? 24.578 11.789 21.516 1 87.62 506 GLY B O 1
ATOM 8888 N N . GLY B 1 507 ? 26.688 11.68 21.109 1 85.12 507 GLY B N 1
ATOM 8889 C CA . GLY B 1 507 ? 26.734 10.227 21.094 1 85.12 507 GLY B CA 1
ATOM 8890 C C . GLY B 1 507 ? 25.953 9.617 19.938 1 85.12 507 GLY B C 1
ATOM 8891 O O . GLY B 1 507 ? 26 10.117 18.812 1 85.12 507 GLY B O 1
ATOM 8892 N N . PHE B 1 508 ? 25.172 8.516 20.234 1 87.88 508 PHE B N 1
ATOM 8893 C CA . PHE B 1 508 ? 24.453 7.719 19.234 1 87.88 508 PHE B CA 1
ATOM 8894 C C . PHE B 1 508 ? 23.281 8.5 18.656 1 87.88 508 PHE B C 1
ATOM 8896 O O . PHE B 1 508 ? 23.031 8.461 17.453 1 87.88 508 PHE B O 1
ATOM 8903 N N . LEU B 1 509 ? 22.609 9.234 19.484 1 88.38 509 LEU B N 1
ATOM 8904 C CA . LEU B 1 509 ? 21.438 9.977 19.047 1 88.38 509 LEU B CA 1
ATOM 8905 C C . LEU B 1 509 ? 21.828 11.078 18.062 1 88.38 509 LEU B C 1
ATOM 8907 O O . LEU B 1 509 ? 21.109 11.352 17.109 1 88.38 509 LEU B O 1
ATOM 8911 N N . SER B 1 510 ? 22.906 11.664 18.406 1 89 510 SER B N 1
ATOM 8912 C CA . SER B 1 510 ? 23.422 12.703 17.516 1 89 510 SER B CA 1
ATOM 8913 C C . SER B 1 510 ? 23.812 12.133 16.156 1 89 510 SER B C 1
ATOM 8915 O O . SER B 1 510 ? 23.547 12.734 15.117 1 89 510 SER B O 1
ATOM 8917 N N . GLN B 1 511 ? 24.375 10.992 16.25 1 90.75 511 GLN B N 1
ATOM 8918 C CA . GLN B 1 511 ? 24.797 10.344 15.016 1 90.75 511 GLN B CA 1
ATOM 8919 C C . GLN B 1 511 ? 23.578 9.969 14.164 1 90.75 511 GLN B C 1
ATOM 8921 O O . GLN B 1 511 ? 23.594 10.148 12.945 1 90.75 511 GLN B O 1
ATOM 8926 N N . MET B 1 512 ? 22.625 9.523 14.773 1 92.5 512 MET B N 1
ATOM 8927 C CA . MET B 1 512 ? 21.406 9.133 14.062 1 92.5 512 MET B CA 1
ATOM 8928 C C . MET B 1 512 ? 20.719 10.352 13.461 1 92.5 512 MET B C 1
ATOM 8930 O O . MET B 1 512 ? 20.281 10.32 12.305 1 92.5 512 MET B O 1
ATOM 8934 N N . ALA B 1 513 ? 20.672 11.367 14.141 1 93.75 513 ALA B N 1
ATOM 8935 C CA . ALA B 1 513 ? 19.969 12.578 13.711 1 93.75 513 ALA B CA 1
ATOM 8936 C C . ALA B 1 513 ? 20.766 13.312 12.633 1 93.75 513 ALA B C 1
ATOM 8938 O O . ALA B 1 513 ? 20.219 14.133 11.898 1 93.75 513 ALA B O 1
ATOM 8939 N N . SER B 1 514 ? 22.062 13 12.547 1 94 514 SER B N 1
ATOM 8940 C CA . SER B 1 514 ? 22.938 13.742 11.648 1 94 514 SER B CA 1
ATOM 8941 C C . SER B 1 514 ? 23.25 12.938 10.391 1 94 514 SER B C 1
ATOM 8943 O O . SER B 1 514 ? 24.188 13.266 9.648 1 94 514 SER B O 1
ATOM 8945 N N . TRP B 1 515 ? 22.5 11.898 10.195 1 94.94 515 TRP B N 1
ATOM 8946 C CA . TRP B 1 515 ? 22.703 11.102 8.984 1 94.94 515 TRP B CA 1
ATOM 8947 C C . TRP B 1 515 ? 22.609 11.969 7.738 1 94.94 515 TRP B C 1
ATOM 8949 O O . TRP B 1 515 ? 21.703 12.789 7.613 1 94.94 515 TRP B O 1
ATOM 8959 N N . LYS B 1 516 ? 23.484 11.805 6.801 1 95 516 LYS B N 1
ATOM 8960 C CA . LYS B 1 516 ? 23.609 12.656 5.625 1 95 516 LYS B CA 1
ATOM 8961 C C . LYS B 1 516 ? 22.375 12.523 4.723 1 95 516 LYS B C 1
ATOM 8963 O O . LYS B 1 516 ? 22.016 13.469 4.008 1 95 516 LYS B O 1
ATOM 8968 N N . GLY B 1 517 ? 21.719 11.414 4.766 1 95 517 GLY B N 1
ATOM 8969 C CA . GLY B 1 517 ? 20.531 11.203 3.949 1 95 517 GLY B CA 1
ATOM 8970 C C . GLY B 1 517 ? 19.375 12.133 4.305 1 95 517 GLY B C 1
ATOM 8971 O O . GLY B 1 517 ? 18.516 12.406 3.471 1 95 517 GLY B O 1
ATOM 8972 N N . PHE B 1 518 ? 19.438 12.742 5.461 1 96.88 518 PHE B N 1
ATOM 8973 C CA . PHE B 1 518 ? 18.359 13.602 5.914 1 96.88 518 PHE B CA 1
ATOM 8974 C C . PHE B 1 518 ? 18.391 14.945 5.191 1 96.88 518 PHE B C 1
ATOM 8976 O O . PHE B 1 518 ? 17.422 15.711 5.238 1 96.88 518 PHE B O 1
ATOM 8983 N N . GLN B 1 519 ? 19.453 15.172 4.461 1 96.12 519 GLN B N 1
ATOM 8984 C CA . GLN B 1 519 ? 19.5 16.375 3.643 1 96.12 519 GLN B CA 1
ATOM 8985 C C . GLN B 1 519 ? 18.406 16.375 2.586 1 96.12 519 GLN B C 1
ATOM 8987 O O . GLN B 1 519 ? 17.812 17.422 2.291 1 96.12 519 GLN B O 1
ATOM 8992 N N . ILE B 1 520 ? 18.109 15.242 2.092 1 96.94 520 ILE B N 1
ATOM 8993 C CA . ILE B 1 520 ? 17.078 15.102 1.064 1 96.94 520 ILE B CA 1
ATOM 8994 C C . ILE B 1 520 ? 15.711 15.391 1.666 1 96.94 520 ILE B C 1
ATOM 8996 O O . ILE B 1 520 ? 14.922 16.156 1.099 1 96.94 520 ILE B O 1
ATOM 9000 N N . THR B 1 521 ? 15.453 14.812 2.859 1 96.88 521 THR B N 1
ATOM 9001 C CA . THR B 1 521 ? 14.156 15.008 3.498 1 96.88 521 THR B CA 1
ATOM 9002 C C . THR B 1 521 ? 13.977 16.469 3.92 1 96.88 521 THR B C 1
ATOM 9004 O O . THR B 1 521 ? 12.867 16.984 3.906 1 96.88 521 THR B O 1
ATOM 9007 N N . THR B 1 522 ? 15.047 17.094 4.223 1 96.75 522 THR B N 1
ATOM 9008 C CA . THR B 1 522 ? 14.969 18.5 4.598 1 96.75 522 THR B CA 1
ATOM 9009 C C . THR B 1 522 ? 14.586 19.359 3.396 1 96.75 522 THR B C 1
ATOM 9011 O O . THR B 1 522 ? 13.75 20.25 3.516 1 96.75 522 THR B O 1
ATOM 9014 N N . ARG B 1 523 ? 15.117 19.031 2.264 1 96.62 523 ARG B N 1
ATOM 9015 C CA . ARG B 1 523 ? 14.797 19.781 1.062 1 96.62 523 ARG B CA 1
ATOM 9016 C C . ARG B 1 523 ? 13.352 19.547 0.627 1 96.62 523 ARG B C 1
ATOM 9018 O O . ARG B 1 523 ? 12.742 20.391 -0.03 1 96.62 523 ARG B O 1
ATOM 9025 N N . LEU B 1 524 ? 12.797 18.422 1.081 1 97.81 524 LEU B N 1
ATOM 9026 C CA . LEU B 1 524 ? 11.43 18.078 0.714 1 97.81 524 LEU B CA 1
ATOM 9027 C C . LEU B 1 524 ? 10.453 18.469 1.814 1 97.81 524 LEU B C 1
ATOM 9029 O O . LEU B 1 524 ? 9.234 18.375 1.634 1 97.81 524 LEU B O 1
ATOM 9033 N N . SER B 1 525 ? 10.953 18.938 2.879 1 96.56 525 SER B N 1
ATOM 9034 C CA . SER B 1 525 ? 10.148 19.109 4.082 1 96.56 525 SER B CA 1
ATOM 9035 C C . SER B 1 525 ? 8.977 20.062 3.828 1 96.56 525 SER B C 1
ATOM 9037 O O . SER B 1 525 ? 7.84 19.766 4.203 1 96.56 525 SER B O 1
ATOM 9039 N N . TYR B 1 526 ? 9.211 21.188 3.168 1 96.5 526 TYR B N 1
ATOM 9040 C CA . TYR B 1 526 ? 8.18 22.188 2.902 1 96.5 526 TYR B CA 1
ATOM 9041 C C . TYR B 1 526 ? 7.109 21.641 1.969 1 96.5 526 TYR B C 1
ATOM 9043 O O . TYR B 1 526 ? 5.918 21.719 2.268 1 96.5 526 TYR B O 1
ATOM 9051 N N . THR B 1 527 ? 7.496 21 0.908 1 98.25 527 THR B N 1
ATOM 9052 C CA . THR B 1 527 ? 6.543 20.484 -0.063 1 98.25 527 THR B CA 1
ATOM 9053 C C . THR B 1 527 ? 5.848 19.234 0.482 1 98.25 527 THR B C 1
ATOM 9055 O O . THR B 1 527 ? 4.68 18.984 0.17 1 98.25 527 THR B O 1
ATOM 9058 N N . PHE B 1 528 ? 6.562 18.484 1.322 1 97.94 528 PHE B N 1
ATOM 9059 C CA . PHE B 1 528 ? 5.949 17.328 1.978 1 97.94 528 PHE B CA 1
ATOM 9060 C C . PHE B 1 528 ? 4.801 17.766 2.875 1 97.94 528 PHE B C 1
ATOM 9062 O O . PHE B 1 528 ? 3.74 17.141 2.889 1 97.94 528 PHE B O 1
ATOM 9069 N N . TYR B 1 529 ? 4.992 18.844 3.547 1 97 529 TYR B N 1
ATOM 9070 C CA . TYR B 1 529 ? 3.961 19.422 4.402 1 97 529 TYR B CA 1
ATOM 9071 C C . TYR B 1 529 ? 2.783 19.922 3.578 1 97 529 TYR B C 1
ATOM 9073 O O . TYR B 1 529 ? 1.625 19.656 3.91 1 97 529 TYR B O 1
ATOM 9081 N N . LEU B 1 530 ? 3.037 20.516 2.494 1 97.94 530 LEU B N 1
ATOM 9082 C CA . LEU B 1 530 ? 2.018 21.172 1.684 1 97.94 530 LEU B CA 1
ATOM 9083 C C . LEU B 1 530 ? 1.158 20.156 0.953 1 97.94 530 LEU B C 1
ATOM 9085 O O . LEU B 1 530 ? -0.04 20.359 0.758 1 97.94 530 LEU B O 1
ATOM 9089 N N . THR B 1 531 ? 1.676 19.062 0.595 1 98.12 531 THR B N 1
ATOM 9090 C CA . THR B 1 531 ? 0.992 18.141 -0.316 1 98.12 531 THR B CA 1
ATOM 9091 C C . THR B 1 531 ? 0.181 17.109 0.462 1 98.12 531 THR B C 1
ATOM 9093 O O . THR B 1 531 ? -0.636 16.391 -0.117 1 98.12 531 THR B O 1
ATOM 9096 N N . GLN B 1 532 ? 0.282 17.031 1.735 1 97.56 532 GLN B N 1
ATOM 9097 C CA . GLN B 1 532 ? -0.345 15.977 2.521 1 97.56 532 GLN B CA 1
ATOM 9098 C C . GLN B 1 532 ? -1.863 16.016 2.375 1 97.56 532 GLN B C 1
ATOM 9100 O O . GLN B 1 532 ? -2.459 15.086 1.816 1 97.56 532 GLN B O 1
ATOM 9105 N N . PHE B 1 533 ? -2.469 17.125 2.684 1 96.88 533 PHE B N 1
ATOM 9106 C CA . PHE B 1 533 ? -3.924 17.156 2.787 1 96.88 533 PHE B CA 1
ATOM 9107 C C . PHE B 1 533 ? -4.566 17.109 1.406 1 96.88 533 PHE B C 1
ATOM 9109 O O . PHE B 1 533 ? -5.609 16.484 1.223 1 96.88 533 PHE B O 1
ATOM 9116 N N . PRO B 1 534 ? -3.953 17.766 0.399 1 97.81 534 PRO B N 1
ATOM 9117 C CA . PRO B 1 534 ? -4.516 17.547 -0.936 1 97.81 534 PRO B CA 1
ATOM 9118 C C . PRO B 1 534 ? -4.574 16.078 -1.322 1 97.81 534 PRO B C 1
ATOM 9120 O O . PRO B 1 534 ? -5.578 15.617 -1.876 1 97.81 534 PRO B O 1
ATOM 9123 N N . VAL B 1 535 ? -3.578 15.336 -0.979 1 98.19 535 VAL B N 1
ATOM 9124 C CA . VAL B 1 535 ? -3.564 13.914 -1.305 1 98.19 535 VAL B CA 1
ATOM 9125 C C . VAL B 1 535 ? -4.551 13.164 -0.406 1 98.19 535 VAL B C 1
ATOM 9127 O O . VAL B 1 535 ? -5.293 12.305 -0.875 1 98.19 535 VAL B O 1
ATOM 9130 N N . PHE B 1 536 ? -4.578 13.508 0.886 1 98.06 536 PHE B N 1
ATOM 9131 C CA . PHE B 1 536 ? -5.496 12.859 1.815 1 98.06 536 PHE B CA 1
ATOM 9132 C C . PHE B 1 536 ? -6.941 13.047 1.373 1 98.06 536 PHE B C 1
ATOM 9134 O O . PHE B 1 536 ? -7.703 12.086 1.292 1 98.06 536 PHE B O 1
ATOM 9141 N N . PHE B 1 537 ? -7.266 14.273 1 1 98 537 PHE B N 1
ATOM 9142 C CA . PHE B 1 537 ? -8.656 14.562 0.672 1 98 537 PHE B CA 1
ATOM 9143 C C . PHE B 1 537 ? -9.008 14.047 -0.717 1 98 537 PHE B C 1
ATOM 9145 O O . PHE B 1 537 ? -10.148 13.672 -0.973 1 98 537 PHE B O 1
ATOM 9152 N N . PHE B 1 538 ? -8.031 14.016 -1.595 1 98.12 538 PHE B N 1
ATOM 9153 C CA . PHE B 1 538 ? -8.242 13.32 -2.859 1 98.12 538 PHE B CA 1
ATOM 9154 C C . PHE B 1 538 ? -8.672 11.875 -2.617 1 98.12 538 PHE B C 1
ATOM 9156 O O . PHE B 1 538 ? -9.625 11.398 -3.24 1 98.12 538 PHE B O 1
ATOM 9163 N N . ASN B 1 539 ? -8.016 11.211 -1.717 1 97.31 539 ASN B N 1
ATOM 9164 C CA . ASN B 1 539 ? -8.328 9.82 -1.42 1 97.31 539 ASN B CA 1
ATOM 9165 C C . ASN B 1 539 ? -9.648 9.688 -0.662 1 97.31 539 ASN B C 1
ATOM 9167 O O . ASN B 1 539 ? -10.43 8.773 -0.921 1 97.31 539 ASN B O 1
ATOM 9171 N N . VAL B 1 540 ? -9.906 10.578 0.275 1 97.81 540 VAL B N 1
ATOM 9172 C CA . VAL B 1 540 ? -11.172 10.57 1.009 1 97.81 540 VAL B CA 1
ATOM 9173 C C . VAL B 1 540 ? -12.336 10.766 0.038 1 97.81 540 VAL B C 1
ATOM 9175 O O . VAL B 1 540 ? -13.344 10.055 0.119 1 97.81 540 VAL B O 1
ATOM 9178 N N . GLY B 1 541 ? -12.156 11.719 -0.85 1 97.94 541 GLY B N 1
ATOM 9179 C CA . GLY B 1 541 ? -13.219 12.039 -1.787 1 97.94 541 GLY B CA 1
ATOM 9180 C C . GLY B 1 541 ? -13.547 10.906 -2.736 1 97.94 541 GLY B C 1
ATOM 9181 O O . GLY B 1 541 ? -14.68 10.789 -3.203 1 97.94 541 GLY B O 1
ATOM 9182 N N . ARG B 1 542 ? -12.648 10.023 -2.967 1 96.81 542 ARG B N 1
ATOM 9183 C CA . ARG B 1 542 ? -12.836 8.977 -3.963 1 96.81 542 ARG B CA 1
ATOM 9184 C C . ARG B 1 542 ? -13.383 7.703 -3.322 1 96.81 542 ARG B C 1
ATOM 9186 O O . ARG B 1 542 ? -13.711 6.742 -4.02 1 96.81 542 ARG B O 1
ATOM 9193 N N . VAL B 1 543 ? -13.531 7.656 -2.049 1 96.94 543 VAL B N 1
ATOM 9194 C CA . VAL B 1 543 ? -14.031 6.477 -1.357 1 96.94 543 VAL B CA 1
ATOM 9195 C C . VAL B 1 543 ? -15.5 6.258 -1.712 1 96.94 543 VAL B C 1
ATOM 9197 O O . VAL B 1 543 ? -16.297 7.199 -1.688 1 96.94 543 VAL B O 1
ATOM 9200 N N . ARG B 1 544 ? -15.875 5.02 -2.012 1 96.25 544 ARG B N 1
ATOM 9201 C CA . ARG B 1 544 ? -17.219 4.738 -2.504 1 96.25 544 ARG B CA 1
ATOM 9202 C C . ARG B 1 544 ? -17.875 3.635 -1.688 1 96.25 544 ARG B C 1
ATOM 9204 O O . ARG B 1 544 ? -18.984 3.197 -2.012 1 96.25 544 ARG B O 1
ATOM 9211 N N . HIS B 1 545 ? -17.188 3.139 -0.679 1 94.44 545 HIS B N 1
ATOM 9212 C CA . HIS B 1 545 ? -17.688 1.985 0.068 1 94.44 545 HIS B CA 1
ATOM 9213 C C . HIS B 1 545 ? -17.188 2.018 1.513 1 94.44 545 HIS B C 1
ATOM 9215 O O . HIS B 1 545 ? -16.297 2.797 1.854 1 94.44 545 HIS B O 1
ATOM 9221 N N . SER B 1 546 ? -17.891 1.245 2.344 1 95.56 546 SER B N 1
ATOM 9222 C CA . SER B 1 546 ? -17.422 1.088 3.717 1 95.56 546 SER B CA 1
ATOM 9223 C C . SER B 1 546 ? -16.234 0.131 3.793 1 95.56 546 SER B C 1
ATOM 9225 O O . SER B 1 546 ? -16.328 -1.02 3.361 1 95.56 546 SER B O 1
ATOM 9227 N N . ASP B 1 547 ? -15.195 0.605 4.309 1 94.75 547 ASP B N 1
ATOM 9228 C CA . ASP B 1 547 ? -13.984 -0.204 4.438 1 94.75 547 ASP B CA 1
ATOM 9229 C C . ASP B 1 547 ? -13.898 -0.85 5.82 1 94.75 547 ASP B C 1
ATOM 9231 O O . ASP B 1 547 ? -14.727 -0.568 6.691 1 94.75 547 ASP B O 1
ATOM 9235 N N . TYR B 1 548 ? -13.008 -1.795 5.992 1 95.19 548 TYR B N 1
ATOM 9236 C CA . TYR B 1 548 ? -12.656 -2.355 7.289 1 95.19 548 TYR B CA 1
ATOM 9237 C C . TYR B 1 548 ? -11.406 -1.685 7.848 1 95.19 548 TYR B C 1
ATOM 9239 O O . TYR B 1 548 ? -10.336 -1.744 7.234 1 95.19 548 TYR B O 1
ATOM 9247 N N . TYR B 1 549 ? -11.523 -1.056 9.008 1 94.62 549 TYR B N 1
ATOM 9248 C CA . TYR B 1 549 ? -10.43 -0.259 9.562 1 94.62 549 TYR B CA 1
ATOM 9249 C C . TYR B 1 549 ? -9.336 -1.152 10.133 1 94.62 549 TYR B C 1
ATOM 9251 O O . TYR B 1 549 ? -9.625 -2.145 10.812 1 94.62 549 TYR B O 1
ATOM 9259 N N . HIS B 1 550 ? -8.148 -0.833 9.82 1 90.88 550 HIS B N 1
ATOM 9260 C CA . HIS B 1 550 ? -6.941 -1.379 10.43 1 90.88 550 HIS B CA 1
ATOM 9261 C C . HIS B 1 550 ? -5.98 -0.267 10.844 1 90.88 550 HIS B C 1
ATOM 9263 O O . HIS B 1 550 ? -5.859 0.743 10.148 1 90.88 550 HIS B O 1
ATOM 9269 N N . PHE B 1 551 ? -5.293 -0.442 11.906 1 88.62 551 PHE B N 1
ATOM 9270 C CA . PHE B 1 551 ? -4.402 0.581 12.43 1 88.62 551 PHE B CA 1
ATOM 9271 C C . PHE B 1 551 ? -3.307 0.917 11.43 1 88.62 551 PHE B C 1
ATOM 9273 O O . PHE B 1 551 ? -2.826 2.051 11.375 1 88.62 551 PHE B O 1
ATOM 9280 N N . GLN B 1 552 ? -2.939 -0.017 10.57 1 88.62 552 GLN B N 1
ATOM 9281 C CA . GLN B 1 552 ? -1.875 0.176 9.586 1 88.62 552 GLN B CA 1
ATOM 9282 C C . GLN B 1 552 ? -2.264 1.23 8.555 1 88.62 552 GLN B C 1
ATOM 9284 O O . GLN B 1 552 ? -1.412 1.72 7.812 1 88.62 552 GLN B O 1
ATOM 9289 N N . MET B 1 553 ? -3.541 1.566 8.531 1 92.5 553 MET B N 1
ATOM 9290 C CA . MET B 1 553 ? -3.996 2.58 7.586 1 92.5 553 MET B CA 1
ATOM 9291 C C . MET B 1 553 ? -3.375 3.938 7.898 1 92.5 553 MET B C 1
ATOM 9293 O O . MET B 1 553 ? -3.379 4.836 7.055 1 92.5 553 MET B O 1
ATOM 9297 N N . LEU B 1 554 ? -2.838 4.074 9.086 1 92.06 554 LEU B N 1
ATOM 9298 C CA . LEU B 1 554 ? -2.174 5.32 9.461 1 92.06 554 LEU B CA 1
ATOM 9299 C C . LEU B 1 554 ? -0.921 5.543 8.625 1 92.06 554 LEU B C 1
ATOM 9301 O O . LEU B 1 554 ? -0.533 6.684 8.367 1 92.06 554 LEU B O 1
ATOM 9305 N N . LEU B 1 555 ? -0.325 4.41 8.211 1 91.31 555 LEU B N 1
ATOM 9306 C CA . LEU B 1 555 ? 0.822 4.473 7.309 1 91.31 555 LEU B CA 1
ATOM 9307 C C . LEU B 1 555 ? 0.572 3.641 6.055 1 91.31 555 LEU B C 1
ATOM 9309 O O . LEU B 1 555 ? 1.237 2.627 5.836 1 91.31 555 LEU B O 1
ATOM 9313 N N . ASP B 1 556 ? -0.32 4.156 5.25 1 92.25 556 ASP B N 1
ATOM 9314 C CA . ASP B 1 556 ? -0.609 3.506 3.977 1 92.25 556 ASP B CA 1
ATOM 9315 C C . ASP B 1 556 ? 0.528 3.719 2.98 1 92.25 556 ASP B C 1
ATOM 9317 O O . ASP B 1 556 ? 0.839 4.855 2.619 1 92.25 556 ASP B O 1
ATOM 9321 N N . VAL B 1 557 ? 1.106 2.742 2.537 1 90.81 557 VAL B N 1
ATOM 9322 C CA . VAL B 1 557 ? 2.312 2.809 1.717 1 90.81 557 VAL B CA 1
ATOM 9323 C C . VAL B 1 557 ? 2 3.512 0.397 1 90.81 557 VAL B C 1
ATOM 9325 O O . VAL B 1 557 ? 2.771 4.359 -0.06 1 90.81 557 VAL B O 1
ATOM 9328 N N . LYS B 1 558 ? 0.959 3.174 -0.25 1 91.19 558 LYS B N 1
ATOM 9329 C CA . LYS B 1 558 ? 0.584 3.775 -1.527 1 91.19 558 LYS B CA 1
ATOM 9330 C C . LYS B 1 558 ? 0.371 5.281 -1.384 1 91.19 558 LYS B C 1
ATOM 9332 O O . LYS B 1 558 ? 0.849 6.062 -2.209 1 91.19 558 LYS B O 1
ATOM 9337 N N . GLU B 1 559 ? -0.401 5.613 -0.377 1 94.75 559 GLU B N 1
ATOM 9338 C CA . GLU B 1 559 ? -0.693 7.027 -0.162 1 94.75 559 GLU B CA 1
ATOM 9339 C C . GLU B 1 559 ? 0.566 7.801 0.221 1 94.75 559 GLU B C 1
ATOM 9341 O O . GLU B 1 559 ? 0.77 8.93 -0.229 1 94.75 559 GLU B O 1
ATOM 9346 N N . THR B 1 560 ? 1.391 7.184 1.05 1 95.94 560 THR B N 1
ATOM 9347 C CA . THR B 1 560 ? 2.643 7.824 1.438 1 95.94 560 THR B CA 1
ATOM 9348 C C . THR B 1 560 ? 3.541 8.031 0.222 1 95.94 560 THR B C 1
ATOM 9350 O O . THR B 1 560 ? 4.148 9.094 0.067 1 95.94 560 THR B O 1
ATOM 9353 N N . LEU B 1 561 ? 3.561 7.066 -0.622 1 94.31 561 LEU B N 1
ATOM 9354 C CA . LEU B 1 561 ? 4.34 7.191 -1.85 1 94.31 561 LEU B CA 1
ATOM 9355 C C . LEU B 1 561 ? 3.791 8.312 -2.729 1 94.31 561 LEU B C 1
ATOM 9357 O O . LEU B 1 561 ? 4.559 9.055 -3.338 1 94.31 561 LEU B O 1
ATOM 9361 N N . ALA B 1 562 ? 2.531 8.422 -2.758 1 96.19 562 ALA B N 1
ATOM 9362 C CA . ALA B 1 562 ? 1.906 9.484 -3.547 1 96.19 562 ALA B CA 1
ATOM 9363 C C . ALA B 1 562 ? 2.277 10.859 -3.006 1 96.19 562 ALA B C 1
ATOM 9365 O O . ALA B 1 562 ? 2.549 11.781 -3.777 1 96.19 562 ALA B O 1
ATOM 9366 N N . VAL B 1 563 ? 2.273 10.984 -1.732 1 98.19 563 VAL B N 1
ATOM 9367 C CA . VAL B 1 563 ? 2.631 12.25 -1.112 1 98.19 563 VAL B CA 1
ATOM 9368 C C . VAL B 1 563 ? 4.094 12.578 -1.4 1 98.19 563 VAL B C 1
ATOM 9370 O O . VAL B 1 563 ? 4.43 13.711 -1.745 1 98.19 563 VAL B O 1
ATOM 9373 N N . VAL B 1 564 ? 4.945 11.578 -1.308 1 97.75 564 VAL B N 1
ATOM 9374 C CA . VAL B 1 564 ? 6.371 11.773 -1.553 1 97.75 564 VAL B CA 1
ATOM 9375 C C . VAL B 1 564 ? 6.598 12.156 -3.012 1 97.75 564 VAL B C 1
ATOM 9377 O O . VAL B 1 564 ? 7.348 13.094 -3.305 1 97.75 564 VAL B O 1
ATOM 9380 N N . ILE B 1 565 ? 5.934 11.523 -3.91 1 97.31 565 ILE B N 1
ATOM 9381 C CA . ILE B 1 565 ? 6.086 11.82 -5.332 1 97.31 565 ILE B CA 1
ATOM 9382 C C . ILE B 1 565 ? 5.57 13.227 -5.625 1 97.31 565 ILE B C 1
ATOM 9384 O O . ILE B 1 565 ? 6.219 14 -6.34 1 97.31 565 ILE B O 1
ATOM 9388 N N . ALA B 1 566 ? 4.441 13.539 -5.062 1 98.06 566 ALA B N 1
ATOM 9389 C CA . ALA B 1 566 ? 3.895 14.883 -5.242 1 98.06 566 ALA B CA 1
ATOM 9390 C C . ALA B 1 566 ? 4.852 15.938 -4.695 1 98.06 566 ALA B C 1
ATOM 9392 O O . ALA B 1 566 ? 5.012 17 -5.293 1 98.06 566 ALA B O 1
ATOM 9393 N N . SER B 1 567 ? 5.43 15.633 -3.609 1 98.44 567 SER B N 1
ATOM 9394 C CA . SER B 1 567 ? 6.395 16.547 -2.998 1 98.44 567 SER B CA 1
ATOM 9395 C C . SER B 1 567 ? 7.617 16.734 -3.889 1 98.44 567 SER B C 1
ATOM 9397 O O . SER B 1 567 ? 8.094 17.859 -4.066 1 98.44 567 SER B O 1
ATOM 9399 N N . ILE B 1 568 ? 8.086 15.656 -4.473 1 98.25 568 ILE B N 1
ATOM 9400 C CA . ILE B 1 568 ? 9.242 15.711 -5.359 1 98.25 568 ILE B CA 1
ATOM 9401 C C . ILE B 1 568 ? 8.898 16.516 -6.605 1 98.25 568 ILE B C 1
ATOM 9403 O O . ILE B 1 568 ? 9.672 17.375 -7.027 1 98.25 568 ILE B O 1
ATOM 9407 N N . VAL B 1 569 ? 7.742 16.344 -7.125 1 97.88 569 VAL B N 1
ATOM 9408 C CA . VAL B 1 569 ? 7.309 17.047 -8.328 1 97.88 569 VAL B CA 1
ATOM 9409 C C . VAL B 1 569 ? 7.184 18.547 -8.031 1 97.88 569 VAL B C 1
ATOM 9411 O O . VAL B 1 569 ? 7.66 19.375 -8.812 1 97.88 569 VAL B O 1
ATOM 9414 N N . LEU B 1 570 ? 6.586 18.859 -6.949 1 98.25 570 LEU B N 1
ATOM 9415 C CA . LEU B 1 570 ? 6.414 20.266 -6.574 1 98.25 570 LEU B CA 1
ATOM 9416 C C . LEU B 1 570 ? 7.762 20.922 -6.328 1 98.25 570 LEU B C 1
ATOM 9418 O O . LEU B 1 570 ? 7.965 22.078 -6.699 1 98.25 570 LEU B O 1
ATOM 9422 N N . THR B 1 571 ? 8.664 20.219 -5.762 1 98.44 571 THR B N 1
ATOM 9423 C CA . THR B 1 571 ? 10 20.734 -5.477 1 98.44 571 THR B CA 1
ATOM 9424 C C . THR B 1 571 ? 10.773 20.969 -6.77 1 98.44 571 THR B C 1
ATOM 9426 O O . THR B 1 571 ? 11.344 22.047 -6.973 1 98.44 571 THR B O 1
ATOM 9429 N N . LEU B 1 572 ? 10.727 20.047 -7.688 1 98 572 LEU B N 1
ATOM 9430 C CA . LEU B 1 572 ? 11.531 20.094 -8.906 1 98 572 LEU B CA 1
ATOM 9431 C C . LEU B 1 572 ? 10.898 21.016 -9.93 1 98 572 LEU B C 1
ATOM 9433 O O . LEU B 1 572 ? 11.609 21.672 -10.703 1 98 572 LEU B O 1
ATOM 9437 N N . ALA B 1 573 ? 9.641 21.109 -9.922 1 97.69 573 ALA B N 1
ATOM 9438 C CA . ALA B 1 573 ? 8.961 21.844 -10.984 1 97.69 573 ALA B CA 1
ATOM 9439 C C . ALA B 1 573 ? 8.797 23.312 -10.602 1 97.69 573 ALA B C 1
ATOM 9441 O O . ALA B 1 573 ? 8.773 24.188 -11.477 1 97.69 573 ALA B O 1
ATOM 9442 N N . ILE B 1 574 ? 8.688 23.609 -9.305 1 97.94 574 ILE B N 1
ATOM 9443 C CA . ILE B 1 574 ? 8.352 24.984 -8.938 1 97.94 574 ILE B CA 1
ATOM 9444 C C . ILE B 1 574 ? 9.359 25.516 -7.914 1 97.94 574 ILE B C 1
ATOM 9446 O O . ILE B 1 574 ? 10.078 26.484 -8.18 1 97.94 574 ILE B O 1
ATOM 9450 N N . GLU B 1 575 ? 9.531 24.828 -6.844 1 97.94 575 GLU B N 1
ATOM 9451 C CA . GLU B 1 575 ? 10.312 25.359 -5.738 1 97.94 575 GLU B CA 1
ATOM 9452 C C . GLU B 1 575 ? 11.75 25.656 -6.164 1 97.94 575 GLU B C 1
ATOM 9454 O O . GLU B 1 575 ? 12.234 26.781 -6 1 97.94 575 GLU B O 1
ATOM 9459 N N . MET B 1 576 ? 12.43 24.672 -6.68 1 97.5 576 MET B N 1
ATOM 9460 C CA . MET B 1 576 ? 13.852 24.812 -6.984 1 97.5 576 MET B CA 1
ATOM 9461 C C . MET B 1 576 ? 14.07 25.766 -8.148 1 97.5 576 MET B C 1
ATOM 9463 O O . MET B 1 576 ? 14.961 26.625 -8.094 1 97.5 576 MET B O 1
ATOM 9467 N N . PRO B 1 577 ? 13.32 25.719 -9.234 1 96.75 577 PRO B N 1
ATOM 9468 C CA . PRO B 1 577 ? 13.5 26.703 -10.297 1 96.75 577 PRO B CA 1
ATOM 9469 C C . PRO B 1 577 ? 13.352 28.141 -9.805 1 96.75 577 PRO B C 1
ATOM 9471 O O . PRO B 1 577 ? 14.156 29 -10.156 1 96.75 577 PRO B O 1
ATOM 9474 N N . PHE B 1 578 ? 12.414 28.422 -8.992 1 95.38 578 PHE B N 1
ATOM 9475 C CA . PHE B 1 578 ? 12.18 29.781 -8.531 1 95.38 578 PHE B CA 1
ATOM 9476 C C . PHE B 1 578 ? 13.234 30.188 -7.504 1 95.38 578 PHE B C 1
ATOM 9478 O O . PHE B 1 578 ? 13.547 31.375 -7.367 1 95.38 578 PHE B O 1
ATOM 9485 N N . GLN B 1 579 ? 13.688 29.219 -6.773 1 95.12 579 GLN B N 1
ATOM 9486 C CA . GLN B 1 579 ? 14.828 29.516 -5.914 1 95.12 579 GLN B CA 1
ATOM 9487 C C . GLN B 1 579 ? 16.047 29.891 -6.734 1 95.12 579 GLN B C 1
ATOM 9489 O O . GLN B 1 579 ? 16.812 30.797 -6.355 1 95.12 579 GLN B O 1
ATOM 9494 N N . ASN B 1 580 ? 16.234 29.172 -7.828 1 95 580 ASN B N 1
ATOM 9495 C CA . ASN B 1 580 ? 17.328 29.5 -8.742 1 95 580 ASN B CA 1
ATOM 9496 C C . ASN B 1 580 ? 17.156 30.906 -9.32 1 95 580 ASN B C 1
ATOM 9498 O O . ASN B 1 580 ? 18.125 31.656 -9.422 1 95 580 ASN B O 1
ATOM 9502 N N . LEU B 1 581 ? 16.016 31.234 -9.695 1 93.12 581 LEU B N 1
ATOM 9503 C CA . LEU B 1 581 ? 15.734 32.562 -10.242 1 93.12 581 LEU B CA 1
ATOM 9504 C C . LEU B 1 581 ? 15.984 33.656 -9.203 1 93.12 581 LEU B C 1
ATOM 9506 O O . LEU B 1 581 ? 16.516 34.719 -9.531 1 93.12 581 LEU B O 1
ATOM 9510 N N . ARG B 1 582 ? 15.57 33.344 -7.988 1 91.88 582 ARG B N 1
ATOM 9511 C CA . ARG B 1 582 ? 15.812 34.281 -6.887 1 91.88 582 ARG B CA 1
ATOM 9512 C C . ARG B 1 582 ? 17.312 34.531 -6.707 1 91.88 582 ARG B C 1
ATOM 9514 O O . ARG B 1 582 ? 17.719 35.688 -6.535 1 91.88 582 ARG B O 1
ATOM 9521 N N . THR B 1 583 ? 18.078 33.469 -6.77 1 90.62 583 THR B N 1
ATOM 9522 C CA . THR B 1 583 ? 19.531 33.594 -6.605 1 90.62 583 THR B CA 1
ATOM 9523 C C . THR B 1 583 ? 20.125 34.438 -7.738 1 90.62 583 THR B C 1
ATOM 9525 O O . THR B 1 583 ? 21.047 35.219 -7.512 1 90.62 583 THR B O 1
ATOM 9528 N N . LEU B 1 584 ? 19.641 34.281 -8.906 1 89.69 584 LEU B N 1
ATOM 9529 C CA . LEU B 1 584 ? 20.125 35.031 -10.055 1 89.69 584 LEU B CA 1
ATOM 9530 C C . LEU B 1 584 ? 19.75 36.5 -9.922 1 89.69 584 LEU B C 1
ATOM 9532 O O . LEU B 1 584 ? 20.531 37.375 -10.305 1 89.69 584 LEU B O 1
ATOM 9536 N N . LEU B 1 585 ? 18.609 36.75 -9.422 1 84.94 585 LEU B N 1
ATOM 9537 C CA . LEU B 1 585 ? 18.141 38.125 -9.242 1 84.94 585 LEU B CA 1
ATOM 9538 C C . LEU B 1 585 ? 18.969 38.844 -8.188 1 84.94 585 LEU B C 1
ATOM 9540 O O . LEU B 1 585 ? 19.281 40.031 -8.344 1 84.94 585 LEU B O 1
ATOM 9544 N N . PHE B 1 586 ? 19.359 38.219 -7.129 1 85.69 586 PHE B N 1
ATOM 9545 C CA . PHE B 1 586 ? 20.109 38.844 -6.043 1 85.69 586 PHE B CA 1
ATOM 9546 C C . PHE B 1 586 ? 21.578 38.969 -6.41 1 85.69 586 PHE B C 1
ATOM 9548 O O . PHE B 1 586 ? 22.266 39.875 -5.934 1 85.69 586 PHE B O 1
ATOM 9555 N N . LYS B 1 587 ? 22.156 38.094 -7.191 1 77.25 587 LYS B N 1
ATOM 9556 C CA . LYS B 1 587 ? 23.531 38.219 -7.664 1 77.25 587 LYS B CA 1
ATOM 9557 C C . LYS B 1 587 ? 23.656 39.406 -8.625 1 77.25 587 LYS B C 1
ATOM 9559 O O . LYS B 1 587 ? 24.656 40.125 -8.578 1 77.25 587 LYS B O 1
ATOM 9564 N N . LYS B 1 588 ? 22.828 39.625 -9.438 1 69.31 588 LYS B N 1
ATOM 9565 C CA . LYS B 1 588 ? 22.844 40.75 -10.383 1 69.31 588 LYS B CA 1
ATOM 9566 C C . LYS B 1 588 ? 22.766 42.094 -9.648 1 69.31 588 LYS B C 1
ATOM 9568 O O . LYS B 1 588 ? 23.438 43.062 -10.023 1 69.31 588 LYS B O 1
ATOM 9573 N N . GLN B 1 589 ? 22.047 42.094 -8.609 1 61.94 589 GLN B N 1
ATOM 9574 C CA . GLN B 1 589 ? 21.922 43.312 -7.84 1 61.94 589 GLN B CA 1
ATOM 9575 C C . GLN B 1 589 ? 23.234 43.656 -7.152 1 61.94 589 GLN B C 1
ATOM 9577 O O . GLN B 1 589 ? 23.562 44.844 -7.012 1 61.94 589 GLN B O 1
ATOM 9582 N N . LYS B 1 590 ? 23.984 42.562 -6.891 1 63.84 590 LYS B N 1
ATOM 9583 C CA . LYS B 1 590 ? 25.297 42.812 -6.293 1 63.84 590 LYS B CA 1
ATOM 9584 C C . LYS B 1 590 ? 26.281 43.344 -7.324 1 63.84 590 LYS B C 1
ATOM 9586 O O . LYS B 1 590 ? 27.078 44.25 -7.016 1 63.84 590 LYS B O 1
ATOM 9591 N N . THR B 1 591 ? 26.219 42.906 -8.484 1 63.94 591 THR B N 1
ATOM 9592 C CA . THR B 1 591 ? 27.141 43.375 -9.516 1 63.94 591 THR B CA 1
ATOM 9593 C C . THR B 1 591 ? 26.797 44.781 -9.953 1 63.94 591 THR B C 1
ATOM 9595 O O . THR B 1 591 ? 27.703 45.594 -10.188 1 63.94 591 THR B O 1
ATOM 9598 N N . THR B 1 592 ? 25.578 45.062 -10.008 1 59.44 592 THR B N 1
ATOM 9599 C CA . THR B 1 592 ? 25.172 46.406 -10.414 1 59.44 592 THR B CA 1
ATOM 9600 C C . THR B 1 592 ? 25.547 47.438 -9.359 1 59.44 592 THR B C 1
ATOM 9602 O O . THR B 1 592 ? 25.969 48.562 -9.695 1 59.44 592 THR B O 1
ATOM 9605 N N . VAL B 1 593 ? 25.484 46.969 -8.195 1 59.91 593 VAL B N 1
ATOM 9606 C CA . VAL B 1 593 ? 25.844 47.875 -7.129 1 59.91 593 VAL B CA 1
ATOM 9607 C C . VAL B 1 593 ? 27.359 48.062 -7.117 1 59.91 593 VAL B C 1
ATOM 9609 O O . VAL B 1 593 ? 27.859 49.188 -6.91 1 59.91 593 VAL B O 1
ATOM 9612 N N . LYS B 1 594 ? 28.141 47.125 -7.457 1 61.16 594 LYS B N 1
ATOM 9613 C CA . LYS B 1 594 ? 29.594 47.219 -7.543 1 61.16 594 LYS B CA 1
ATOM 9614 C C . LYS B 1 594 ? 30.016 48.094 -8.727 1 61.16 594 LYS B C 1
ATOM 9616 O O . LYS B 1 594 ? 30.938 48.906 -8.609 1 61.16 594 LYS B O 1
ATOM 9621 N N . THR B 1 595 ? 29.359 47.812 -9.703 1 60.38 595 THR B N 1
ATOM 9622 C CA . THR B 1 595 ? 29.703 48.594 -10.883 1 60.38 595 THR B CA 1
ATOM 9623 C C . THR B 1 595 ? 29.328 50.062 -10.688 1 60.38 595 THR B C 1
ATOM 9625 O O . THR B 1 595 ? 30.047 50.969 -11.102 1 60.38 595 THR B O 1
ATOM 9628 N N . SER B 1 596 ? 28.25 50.219 -10.047 1 58.19 596 SER B N 1
ATOM 9629 C CA . SER B 1 596 ? 27.812 51.594 -9.812 1 58.19 596 SER B CA 1
ATOM 9630 C C . SER B 1 596 ? 28.734 52.312 -8.812 1 58.19 596 SER B C 1
ATOM 9632 O O . SER B 1 596 ? 29.062 53.469 -8.992 1 58.19 596 SER B O 1
ATOM 9634 N N . VAL B 1 597 ? 29.266 51.469 -7.941 1 63.41 597 VAL B N 1
ATOM 9635 C CA . VAL B 1 597 ? 30.203 52.031 -6.973 1 63.41 597 VAL B CA 1
ATOM 9636 C C . VAL B 1 597 ? 31.562 52.25 -7.637 1 63.41 597 VAL B C 1
ATOM 9638 O O . VAL B 1 597 ? 32.219 53.25 -7.367 1 63.41 597 VAL B O 1
ATOM 9641 N N . LYS B 1 598 ? 31.766 51.281 -8.539 1 64.31 598 LYS B N 1
ATOM 9642 C CA . LYS B 1 598 ? 33.031 51.438 -9.25 1 64.31 598 LYS B CA 1
ATOM 9643 C C . LYS B 1 598 ? 32.969 52.625 -10.219 1 64.31 598 LYS B C 1
ATOM 9645 O O . LYS B 1 598 ? 33.938 53.375 -10.336 1 64.31 598 LYS B O 1
ATOM 9650 N N . SER B 1 599 ? 32.031 52.75 -10.844 1 61.78 599 SER B N 1
ATOM 9651 C CA . SER B 1 599 ? 31.844 53.844 -11.75 1 61.78 599 SER B CA 1
ATOM 9652 C C . SER B 1 599 ? 31.766 55.188 -11 1 61.78 599 SER B C 1
ATOM 9654 O O . SER B 1 599 ? 32.312 56.188 -11.445 1 61.78 599 SER B O 1
ATOM 9656 N N . ALA B 1 600 ? 31.219 55.25 -9.875 1 64.69 600 ALA B N 1
ATOM 9657 C CA . ALA B 1 600 ? 31.172 56.438 -9.047 1 64.69 600 ALA B CA 1
ATOM 9658 C C . ALA B 1 600 ? 32.562 56.812 -8.516 1 64.69 600 ALA B C 1
ATOM 9660 O O . ALA B 1 600 ? 32.906 58 -8.461 1 64.69 600 ALA B O 1
ATOM 9661 N N . LYS B 1 601 ? 33.344 55.875 -8.219 1 70.81 601 LYS B N 1
ATOM 9662 C CA . LYS B 1 601 ? 34.688 56.094 -7.762 1 70.81 601 LYS B CA 1
ATOM 9663 C C . LYS B 1 601 ? 35.594 56.594 -8.898 1 70.81 601 LYS B C 1
ATOM 9665 O O . LYS B 1 601 ? 36.438 57.469 -8.688 1 70.81 601 LYS B O 1
ATOM 9670 N N . ILE B 1 602 ? 35.469 56 -10.008 1 69.69 602 ILE B N 1
ATOM 9671 C CA . ILE B 1 602 ? 36.188 56.438 -11.18 1 69.69 602 ILE B CA 1
ATOM 9672 C C . ILE B 1 602 ? 35.844 57.906 -11.461 1 69.69 602 ILE B C 1
ATOM 9674 O O . ILE B 1 602 ? 36.75 58.719 -11.75 1 69.69 602 ILE B O 1
ATOM 9678 N N . LEU B 1 603 ? 34.688 58.219 -11.25 1 64.38 603 LEU B N 1
ATOM 9679 C CA . LEU B 1 603 ? 34.25 59.562 -11.492 1 64.38 603 LEU B CA 1
ATOM 9680 C C . LEU B 1 603 ? 34.75 60.5 -10.398 1 64.38 603 LEU B C 1
ATOM 9682 O O . LEU B 1 603 ? 35.125 61.656 -10.68 1 64.38 603 LEU B O 1
ATOM 9686 N N . ALA B 1 604 ? 34.812 60.031 -9.203 1 67.94 604 ALA B N 1
ATOM 9687 C CA . ALA B 1 604 ? 35.312 60.844 -8.086 1 67.94 604 ALA B CA 1
ATOM 9688 C C . ALA B 1 604 ? 36.812 61.094 -8.203 1 67.94 604 ALA B C 1
ATOM 9690 O O . ALA B 1 604 ? 37.344 62.062 -7.688 1 67.94 604 ALA B O 1
ATOM 9691 N N . LYS B 1 605 ? 37.531 60.156 -8.875 1 65.69 605 LYS B N 1
ATOM 9692 C CA . LYS B 1 605 ? 38.969 60.344 -9.094 1 65.69 605 LYS B CA 1
ATOM 9693 C C . LYS B 1 605 ? 39.25 61.281 -10.25 1 65.69 605 LYS B C 1
ATOM 9695 O O . LYS B 1 605 ? 40.344 61.844 -10.359 1 65.69 605 LYS B O 1
ATOM 9700 N N . VAL B 1 606 ? 38.375 61.281 -11.07 1 63.91 606 VAL B N 1
ATOM 9701 C CA . VAL B 1 606 ? 38.562 62.156 -12.211 1 63.91 606 VAL B CA 1
ATOM 9702 C C . VAL B 1 606 ? 38.281 63.594 -11.805 1 63.91 606 VAL B C 1
ATOM 9704 O O . VAL B 1 606 ? 38.812 64.562 -12.406 1 63.91 606 VAL B O 1
ATOM 9707 N N . ASN B 1 607 ? 37.531 63.812 -10.773 1 48.09 607 ASN B N 1
ATOM 9708 C CA . ASN B 1 607 ? 37.344 65.188 -10.336 1 48.09 607 ASN B CA 1
ATOM 9709 C C . ASN B 1 607 ? 38.344 65.562 -9.25 1 48.09 607 ASN B C 1
ATOM 9711 O O . ASN B 1 607 ? 38.531 64.812 -8.289 1 48.09 607 ASN B O 1
#

pLDDT: mean 93.3, std 7.11, range [47.91, 98.81]

Secondary structure (DSSP, 8-state):
-GGGS--PPS-GGGT---B---HHHHHHTTEEEEEEEEEEEE-S---HHHHHHHHHHTGGGSEE--TTS--SSS--TTSEEEEEEEETT--HHHHHHHHHHHHHHHHTTTTEEEEEE--GGGEEE----PPPHHHHHHHHHHHHHHHHHHHHHHHHHHH-----HHHHTT-HHHHHHHHT-----TT--THHHHHHHHHHHHHHHHHHHHHHTTS-BTTHHHHHHHHTSGGGGGGT-HHHHHHHHHHHHHHHHHHHHHHHHHHHS---HHHHHHHHHHHHHHHHHHHHHIIIIIGGGS---TTHIIIIIHHHHHHHHHHHHHHTT-GGGS-STT-TTGGGHHHHHHHHHHHHHHHHHHHHHHSHHHHHHHHHHHHHHHHHHHHHHHHHHT--SS--TTEEHHHHHHHIIIIIT-GGGTHHHHHHHHHHHHHHHHH-S-----HHHHHHHHHHHHHHHIIIIIGGGGGGSTT----HHHHHHHHHHHHHHHHHHHHHHHHHHHTT--HHHHHHHT-TTHHHHHHHHHHHHHHHHHHHHHHHHH--SPBPP-GGGGG-HHHHHHHHHHHHHHIIIIIHHHHHHHHHHHHHHHHHHHHHHHHHHHHHHH-/-GGGS--PPS-GGGT---B---HHHHHHTTEEEEEEEEEEEE-S---HHHHHHHHHHTGGGSEE--TTS--SSS--TTSEEEEEEEETT--HHHHHHHHHHHHHHHHTTTTEEEEEE--GGGEEE----PPPHHHHHHHHHHHHHHHHHHHHHHHHHHH-----HHHHTT-HHHHHHHHT-----TT--THHHHHHHHHHHHHHHHHHHHHHTTS-BTTHHHHHHHHTSGGGGGGT-HHHHHHHHHHHHHHHHHHHHHHHHHHHS---HHHHHHHHHHHHHHHHHHHHHIIIIIGGGS---TTHIIIIIHHHHHHHHHHHHHHTT-GGGS-STT-TTGGGHHHHHHHHHHHHHHHHHHHHHHSHHHHHHHHHHHHHHHHHHHHHHHHHHT--SS--TTEEHHHHHHHIIIIIT-HHHHHHHHHHHHHHHHHHHHH-S-----HHHHHHHHHHHHHHHIIIIIGGGGGGSTT----HHHHHHHHHHHHHHHHHHHHHHHHHHHTT--HHHHHHHT-TTHHHHHHHHHHHHHHHHHHHHHHHHH--SPBPP-GGGGG-HHHHHHHHHHHHHHIIIIIHHHHHHHHHHHHHHHHHHHHHHHHHHHHHHH-

Nearest PDB structures (foldseek):
  6c1q-assembly1_B  TM=1.338E-01  e=7.947E+00  Escherichia coli
  7sqc-assembly1_1K  TM=1.432E-01  e=2.076E+00  Chlamydomonas reinhardtii
  7zk8-assembly1_A  TM=1.018E-01  e=9.147E+00  Mus musculus

Sequence (1214 aa):
VYDATAKIPSGLLNGNINQFGDFNLCLNADGQYCLAYIDIKLAETDYHALVTAHTLMHSHHAFKSTLDDPGHRVPRFSSVHWAVCVPKSCTPKDVEKSIVNVAESLSAGTGLKANVKVVPEMCQIASDGRLPNSTLFVGALFLLLLGTIVLATAYEFFTNVQQPKLLLAFSLVKNGKKLFSVSVPEDDISSLHGIRCLNAIMLYVAHKSMALFFNPYTNRTIMTETLGRPWTVVARAASLYTDPFIMMSGLLTSYSLGKQYLQTKSINVPKEVTSRILRLIPTLGGLILFCTFILPHLGSGPQWPLVVNHHAELCKQYWWRNILFIHNYFGFKNMCLTHTHHIGIDTQLFLVSPILIYLIYKWPKQGFFTLLTISILSTILRFYTVYVRQLNLYVYFGNSVAQMFNTADYSYILPTHRATVYIMGIILGYILRQWGRNVNLKKGHLTLGWFIALCMLYQSLVQPSKMGDRAYVYDRIDAANYSAFAPITWCIFFSWVIFTSHTGNGGFLSQMASWKGFQITTRLSYTFYLTQFPVFFFNVGRVRHSDYYHFQMLLDVKETLAVVIASIVLTLAIEMPFQNLRTLLFKKQKTTVKTSVKSAKILAKVNVYDATAKIPSGLLNGNINQFGDFNLCLNADGQYCLAYIDIKLAETDYHALVTAHTLMHSHHAFKSTLDDPGHRVPRFSSVHWAVCVPKSCTPKDVEKSIVNVAESLSAGTGLKANVKVVPEMCQIASDGRLPNSTLFVGALFLLLLGTIVLATAYEFFTNVQQPKLLLAFSLVKNGKKLFSVSVPEDDISSLHGIRCLNAIMLYVAHKSMALFFNPYTNRTIMTETLGRPWTVVARAASLYTDPFIMMSGLLTSYSLGKQYLQTKSINVPKEVTSRILRLIPTLGGLILFCTFILPHLGSGPQWPLVVNHHAELCKQYWWRNILFIHNYFGFKNMCLTHTHHIGIDTQLFLVSPILIYLIYKWPKQGFFTLLTISILSTILRFYTVYVRQLNLYVYFGNSVAQMFNTADYSYILPTHRATVYIMGIILGYILRQWGRNVNLKKGHLTLGWFIALCMLYQSLVQPSKMGDRAYVYDRIDAANYSAFAPITWCIFFSWVIFTSHTGNGGFLSQMASWKGFQITTRLSYTFYLTQFPVFFFNVGRVRHSDYYHFQMLLDVKETLAVVIASIVLTLAIEMPFQNLRTLLFKKQKTTVKTSVKSAKILAKVN

InterPro domains:
  IPR002656 Acyltransferase 3 domain [PF01757] (190-574)
  IPR006621 Nose resistant-to-fluoxetine protein, N-terminal [PF20146] (2-98)
  IPR052728 Oxygen and lipid transport regulator [PTHR11161] (2-596)

Foldseek 3Di:
DVQQWFDDDPQLLLQQQATQGFPVVLQVVQWKKFKKWKAKDFAPDPDPVVVSSLCSNLLNQQADEDPPFLCQQFHNSRIGITMDTHHPPDAQVNVQVVVQVVQCVVCPPVRMDMDMDTDRLLIDHHDPLDADPLLVVLVVVVVVLVVLQVVLQVCCVVVVDCPDLLSVLQYLVVLVCVLQDLDDDPPDLQLLLLLLVVLLLLLLLLSLLRLVSLARASRVSVSLQVLLDLVNQSNFQNLLSLLLVLLQLLQVLLLVQVVVCVVPVDGPLVVVLVLVLLQQQFLLVNLLSCLQRPLLSPAFASCSSSHRVVLNVLCVVCVVCVSVLNQLQVFQSSGNLSLCLSVSLSSVLSSCSSVLSSQCNVPVVVSVVVLVVLLVVLLVLLLVQCLVVVAASGSARNHYPVSVRVNSNRASSDNSNSSNSSSSSSVLNVVCVVLFAADDDDPVVLVVLQVLLVVLVCVQRNVLSNRHHSPDDRDSNSRSCNSRPNSVSSNSNVSSCSNCLRHVNNPPSSVSSSPSSSSSVVLLSSQLSSQSSSLSSSVSRNDSGHHHDDPCSSPDPVSSVVSSVRSVCSSSSTNSSSSSVVVVVVVVVVVVVVVVVVVVVVVVVVD/DQQQWFDDDPQLLLQQQATQGFPVVLQVVQWKKFKKWKAKDFAPDPDPVVVSSLCSNLLNQQADEDPPFLCQQFHNSRIGITMDTHHPPDAQVNVQVVVQVVQCVVCPPVRMDMDMDTDRLLIDHHDPLDADPLLVVLVVVVVVLVVLQVVLQVCCVVVVDCPDLLSVLQYLVVLVCVLQDLDDDPPDLQLLLLLLVVLLLLLLLLSLLRLVSLARASRVSVSLQVLLDLVVQSNFQNLLSLLLVLLQLLQVLLLVQVVVCVVPVDGPLVVVLVLVLLQQQFLLVSLLSCLQRPLLSPAFASCSSSHRVVLNVLCVVCVVCVSVLNQLQVFQSSGNLSLCLSVSLSSVLSSCSSVLSSQCSVPVVVSVVVLVVLLVVLLVLLLVQCLVVVAASGSARNHYPVSVRVNSNRASSDNSNSSNSSSSSSVLNVVCVVLFAADDDDPVVLVVLQVLLVVLVCVQRVVLSNRHHSPDDRDSNSRSCNSRPNSVSSNSNVSSCSNCLRHVNNPPSSVSSSPSSSSSVVLLSSQLSSQSSSLSSSVSRNDSGHHHDDPCSSPDPVSSVVSSVRSVCSSSSTNSSSSSVVVVVVVVVVVVVVVVVVVVVVVVVVD

Organism: Rhodnius prolixus (NCBI:txid13249)

Solvent-accessible surface area (backbone atoms only — not comparable to full-atom values): 60878 Å² total; per-residue (Å²): 80,73,52,16,18,39,51,73,58,32,18,37,64,32,16,22,50,43,30,59,24,24,62,66,60,11,33,75,66,62,16,23,34,31,50,29,38,33,38,76,40,80,38,100,63,90,53,64,69,58,52,53,46,52,36,28,36,48,22,70,39,44,37,39,43,54,91,81,52,87,42,54,89,51,52,45,59,50,40,33,38,44,20,42,30,40,59,60,88,62,48,52,67,55,52,38,53,53,50,43,51,51,43,51,62,70,26,58,91,70,44,44,42,72,46,71,47,50,54,62,73,37,45,45,60,67,75,87,78,81,80,55,68,66,31,51,51,53,49,48,52,52,48,49,51,51,48,47,26,51,50,23,27,49,47,36,72,75,65,70,48,87,67,59,60,76,53,49,32,36,12,52,64,62,49,46,52,56,53,71,38,54,79,75,64,90,89,56,66,52,39,54,32,29,52,51,50,52,32,49,52,42,30,47,31,13,54,39,44,59,53,55,59,64,55,38,23,46,36,35,29,55,51,43,54,54,53,25,36,56,85,35,41,56,45,35,37,44,65,59,38,50,41,51,56,42,15,50,51,23,17,53,49,26,41,53,50,47,52,42,28,74,72,67,74,46,78,66,58,70,60,54,53,52,51,52,50,59,59,49,44,58,44,52,47,52,49,51,52,39,47,43,47,47,53,56,74,73,63,60,46,72,41,20,44,51,41,36,41,45,48,16,53,32,27,74,75,33,43,66,35,53,77,65,42,52,33,41,77,64,34,66,90,58,32,42,60,55,84,50,32,60,56,20,30,49,53,55,51,53,72,51,40,63,60,57,47,48,36,32,71,75,38,49,69,64,22,48,52,50,51,50,50,54,27,51,50,17,35,49,49,35,27,48,50,23,42,74,69,58,29,45,70,60,61,30,42,44,41,38,52,66,42,47,52,48,22,35,54,72,37,72,40,36,47,66,52,49,40,34,43,25,48,51,11,30,51,49,16,48,48,49,64,73,67,42,63,70,49,88,74,54,66,67,57,50,52,51,50,50,51,52,29,51,50,22,44,40,57,39,52,55,62,55,22,59,48,25,23,72,83,41,71,93,46,50,65,62,30,14,50,46,61,36,41,26,51,51,28,43,40,48,29,53,48,49,51,43,50,28,36,53,17,67,63,33,66,70,62,27,50,60,21,37,42,49,71,26,49,32,54,52,73,34,43,66,38,42,62,65,38,42,58,63,52,48,29,52,54,54,10,49,45,61,58,45,40,75,71,56,81,64,64,49,66,38,64,70,60,51,50,49,32,52,50,51,12,50,48,48,36,58,69,40,37,50,21,46,46,44,49,50,52,55,56,57,52,52,53,51,51,51,49,47,49,51,51,44,55,45,47,55,52,56,68,72,97,80,72,51,17,19,39,51,73,58,31,17,38,66,31,17,22,52,43,29,59,24,23,61,66,60,12,33,74,66,63,16,23,33,30,49,28,38,34,40,75,41,80,38,102,63,89,54,62,68,58,52,52,46,52,36,28,36,48,24,69,40,43,38,38,44,54,92,80,52,86,43,54,88,51,52,46,60,50,43,32,36,44,20,40,30,41,60,60,85,62,48,50,68,55,52,38,53,52,50,43,52,51,44,51,62,69,27,58,90,68,45,44,42,72,48,70,48,50,54,62,74,38,47,46,60,69,73,88,79,82,77,54,68,65,30,52,50,53,50,47,51,52,49,50,51,52,48,49,27,50,50,22,27,50,46,37,70,74,64,71,50,86,67,60,61,78,52,49,31,36,13,53,63,63,49,47,52,57,54,70,38,54,80,76,64,90,89,57,67,51,38,54,31,28,52,50,50,53,31,49,52,42,31,48,31,12,54,38,43,58,53,56,58,63,55,38,23,46,35,35,29,55,49,43,56,54,55,27,35,56,86,35,41,57,45,35,38,45,66,61,39,51,40,52,55,42,17,50,51,23,17,54,49,27,40,52,50,48,53,42,29,74,72,66,72,45,77,68,59,70,61,53,54,51,52,51,50,59,58,49,45,58,42,52,50,54,48,50,51,39,47,45,47,46,51,56,73,73,64,60,46,72,43,19,43,51,43,38,41,44,47,18,54,33,26,74,73,32,43,67,35,53,78,66,40,52,34,42,78,64,34,65,90,58,31,40,60,55,83,49,30,58,57,18,29,52,52,54,52,55,71,52,41,63,62,55,49,49,35,32,71,77,38,51,70,63,23,47,51,51,52,50,49,54,27,50,50,16,34,50,49,36,25,49,49,23,42,75,67,58,30,46,70,59,62,31,43,47,41,39,53,65,43,48,51,48,23,35,56,72,36,74,40,35,48,66,52,48,41,35,42,25,48,51,11,30,52,48,16,48,49,49,65,73,66,42,63,70,48,88,72,54,67,68,58,51,53,50,49,51,51,52,28,51,50,23,42,40,58,40,53,57,64,56,22,59,49,24,23,72,85,42,70,93,47,50,64,60,29,14,49,46,61,34,43,26,50,52,29,43,39,49,30,52,49,50,49,42,51,29,35,52,17,67,64,32,66,69,64,26,51,61,19,38,42,49,70,26,48,32,53,52,75,34,43,67,39,43,61,64,35,41,59,63,50,49,30,53,54,53,11,48,46,60,56,44,40,74,71,56,80,61,64,50,66,38,63,71,61,50,50,49,31,52,50,52,12,50,49,47,36,56,71,38,36,50,21,46,45,43,48,49,53,53,55,56,51,50,53,51,50,51,50,47,48,52,51,47,52,51,48,55,51,54,67,74,98